Protein AF-A0A1Y1VUR7-F1 (afdb_monomer)

InterPro domains:
  IPR053907 Domain of unknown function DUF6935 [PF22043] (58-231)
  IPR053907 Domain of unknown function DUF6935 [PF22043] (294-474)
  IPR053907 Domain of unknown function DUF6935 [PF22043] (545-736)
  IPR053907 Domain of unknown function DUF6935 [PF22043] (793-980)
  IPR053907 Domain of unknown function DUF6935 [PF22043] (1034-1220)

Foldseek 3Di:
DVVVVVVLLVQQEWDKDKDKDWDWDWDQDPNDTDTDTDIFIKIKTFFDHADPVGHGRHDQFLVSLLSYFLLDPPCSQVVLVLNVLSLLLNDDPVCLVRSLSNQQSFFVDPLCVVQVNGCDPVLSVLLVVLQQDDQLNDRNSNQLSLQQWDPAALAVSSDHDPRTIGMKTFPVDWDWDCPSPRDTWIWTWIWGDGHFAPDTAIWIKTQDPVPSHIHTPHSSVSVSSPGTHHRADDLVLLVVVDDPQDADLQLEWDKDKDWDWDWDPPDPPPPDDGDTDIWIKIKTFQAGPVRHGQQPLFLVSLSNYALFDDAPDPVPRPSQVVLVLLLLSLLLNDDPVCLVRSLSSQCVQADHSLCVSSVNPLCDPVNSVLLVVLQQDDQWVVHGNSNALSLQQFDPQALAVSSDHDDTTMGMKIWDPDDFDQDSSQRWTKTWIWGDTNFDPDIAIWIWTQRPNNRGIHTPHPSSVRSSDHTHHRDDDLVVLQVLVCVVPVDFLLPADADPQLEWDKDKDWDWDWDWDQDPVRDTDIDIDIWIKMKTFCDDPNDRNLQQFPVSLSNYALFFDQVCQLVLNVLPDRPGRCSQVVLVLNLLSLLLNCDLVPNPRSLSSQQVQADDSLCSRRVPSLDDPVNVVLCCVLANVDALFPPHGRSNQLSLQQWDPQALAVVSHHDPRTIGMKIWDNDAFDQDPSQSGTKTWMWGDTNFDPDIQIWIWTQHPNRRGIHTYHNSSVSSSHHGAHHADDQPDAAPPDPDDQDPLQEWDKDWDWDKDWDWDQDPVVRDTDIDIDIWIKIKTFGAPAQDLFLVSLVSYFLFADDDDPDDDDDDPVNVVRNCNQVVLVVNLLSLLLNDDPVCLVRSLSSQCVQADDSLCVSRVNCLCDPVNSVVLVVLCPPPVVSQALSLQQWPPQALAVQSDHDPRGIGMKIWDPDFQDQDSSQRWTWTWIWGDGNFDLGTFTWTWTQRNRHNGIHTDHPSSVRSSPDGHHRDDDDDDDDDDDDDDDADKDKDKDKDKDWDWDQDPVVRDTDIDIDIKIKIKTFGRPAQDQFLVSLVVRLPPQDPDDPDDDDPDDDPPRLPVQQVSLVLNLLSLLQNDDPVCLVRSLSNQCSQADDPLCVVVVNPLCDPVNSVVSVCLCPVVVCNQPLSLQQAPPAALAVQSDDPTSMGMKMFDPDQQDQDPSQNWTKGWIWGDGNQDPDTFTWIWIQHPPSRTIHTDHPSSVRSSPRGHGRSD

pLDDT: mean 80.01, std 14.54, range [23.34, 96.19]

Secondary structure (DSSP, 8-state):
-HHHHHHHHHHHPPEEEEEEEEEEEEEEETTEEEEEEEEEEEEEEE---B-TTS-B----SHHHHHTS----TTTHHHHHHHHHHHHHHT--TT-HHHHHHHHHHHH--HHHHHTT-S--HHHHHHHHHHHH-EETTEEGGGTTTGGGSTT--GGGTTPPPSS-EEEEEEEEEEEEE-TTTT--EEEEEEEE--TT-SS-EEEEEEE-TTT--EEE-TTGGGGGGSSPPPPPPPHHHHGGG-------GGGPPEEEEEEEEEE----TT-TT--PEEEEEEEEEESB-TT--B----SHHHHTTS--B--TT-TTT--HHHHHHHHHHHHHHH--TTTHHHHHHHHHHHH--HHHHHTT--SS-HHHHHHHHHHHHSEEETTEETHHHHTGGGSTT--GGGTT-PPSS-EEEEEE-SSPPEEETTTTEEEEEEEE--TT-SS-EEEEEEE-TTT-BEEE-GGGGGGGGSPPPPP---HHHHHHHHHHHHS--GGG----GGGSPEEEEEEEEEEEEEE-TTS-EEEEEEEEEEEEEESEETTEE----SHHHHTTS--B--HHHHHTTGGGG--SS-THHHHHHHHHHHHHTT--TT--HHHHHHHHHHH--HHHHHHT--SS-HHHHHHHIIIIIS-EEETTEETHHHHHHHTBTT--GGGTT-PPSSPEEEEEE-TT--EEETTTTEEEEEEEE--TT-SS-EEEEEEE-TTT-BEEE-GGGGGGGGS--PPPPPPPSS----------GGGSPEEEEEEEEEEEEEEETTTTEEEEEEEEEEEEEEE-SS----SHHHHTTS--B--------S---GGGTTT-HHHHHHHHHHHHHHHT--TTTHHHHHHHHHHHH--HHHHHTT--TT-HHHHHHHHHHHHGGGGGGTHHHHTBTT--GGGTTPPPSS-EEEEEE-TT--EEETTTTEEEEEEEE--TT-SS-EEEEEEE-TTT-BEEE-GGGGGGGGS--PPPPPP-------------SEEEEEEEEEEEEEEEETTTTEEEEEEEEEEEEEEEESS----SHHHHHHHHT-SPP-------S-S-TTSTTHHHHHHHHHHHHHHHH--TTTHHHHHHHHHHHH--HHHHHTT--TT-HHHHHHHHHHHHGGGGGGTTTGGGSTT--GGGTT--SS-EEEEEEETT--EEETTTTEEEEEEEE--TT-SSPEEEEEEE-TTT--EEE-GGGGGGGGSSPPPP--

Solvent-accessible surface area (backbone atoms only — not comparable to full-atom values): 67832 Å² total; per-residue (Å²): 124,77,71,65,55,57,57,52,46,61,38,44,48,60,48,81,47,77,50,78,44,82,45,77,46,79,42,75,59,94,89,39,85,41,78,45,80,44,82,43,61,36,37,40,43,34,38,82,38,61,50,100,86,70,48,65,39,68,47,77,42,36,69,57,53,67,65,53,84,34,51,51,89,88,50,11,65,58,50,49,57,48,51,50,40,40,44,40,55,52,41,42,97,90,35,49,67,52,32,54,46,31,47,32,74,40,35,46,43,72,64,29,52,77,57,76,61,38,80,41,73,65,58,52,49,55,52,50,51,44,36,63,38,62,55,62,74,42,50,36,40,83,38,56,26,36,24,51,26,42,73,10,25,32,85,60,58,20,47,55,38,86,67,50,28,32,45,33,32,73,58,85,54,72,45,81,42,47,89,58,85,69,49,81,40,63,35,39,38,40,30,53,62,52,65,30,40,100,63,88,47,61,41,36,26,33,68,41,88,87,79,46,36,40,31,46,42,80,74,38,66,60,67,77,66,53,79,64,61,64,54,56,86,48,70,77,67,32,50,87,55,60,76,90,71,79,68,51,85,76,53,35,63,45,72,50,76,43,83,44,77,48,75,76,89,80,59,97,86,57,95,82,71,92,55,69,44,81,34,54,31,38,39,40,30,37,28,19,96,85,69,45,82,52,66,39,73,41,38,73,54,45,65,36,44,76,28,46,44,64,89,90,43,77,91,77,38,57,10,64,58,48,43,53,49,50,51,42,36,34,41,48,48,35,40,90,89,36,41,70,46,34,51,49,34,49,40,67,39,34,56,46,37,63,35,58,54,36,67,50,74,54,70,44,74,65,51,56,48,52,51,51,59,53,36,60,36,65,62,36,56,96,36,43,28,32,80,36,59,20,32,28,62,25,46,71,13,29,34,80,58,57,23,46,49,43,94,69,63,24,33,60,38,32,53,48,101,63,85,57,48,78,35,82,88,63,62,31,50,40,37,46,42,30,40,76,45,77,30,43,98,64,76,45,61,35,33,33,31,48,38,75,83,80,36,34,35,31,44,42,66,71,30,67,56,66,77,66,53,89,60,59,68,57,48,73,56,65,68,62,33,50,55,57,32,29,73,74,69,78,50,53,69,80,77,58,85,68,51,76,81,47,31,57,39,77,48,76,46,78,43,84,41,80,45,78,42,67,48,101,84,66,49,79,44,77,42,83,43,78,32,54,35,34,42,42,24,30,37,32,96,88,42,80,38,65,51,87,43,51,75,49,47,71,44,44,73,24,41,47,55,52,73,50,39,54,68,60,53,55,90,75,58,90,73,78,52,60,10,59,58,44,40,57,48,53,50,44,42,25,44,52,46,41,37,86,90,54,41,61,55,20,49,54,34,46,36,56,44,35,49,44,50,60,35,54,47,53,49,54,68,54,56,43,76,69,49,54,49,49,46,39,64,54,26,53,73,27,63,70,48,94,98,40,48,31,36,78,40,58,27,34,20,55,24,43,72,9,26,35,83,58,59,20,47,49,39,84,70,50,25,31,50,42,28,59,49,95,86,56,58,53,75,32,82,89,53,65,22,29,38,35,41,35,34,37,66,40,66,27,46,97,61,71,37,57,36,35,30,33,51,37,77,84,57,27,33,36,32,45,39,62,72,28,69,55,54,78,52,58,90,60,62,66,61,50,75,80,75,95,66,79,62,87,80,74,87,68,87,70,61,77,79,76,53,66,47,75,46,80,44,81,42,82,47,80,47,76,43,78,36,86,90,75,75,44,76,43,80,42,79,48,77,33,59,32,37,42,39,30,31,86,84,58,69,46,70,40,41,73,52,48,73,70,52,86,30,57,37,71,82,88,71,94,68,94,65,85,78,55,75,80,63,58,73,67,43,53,9,64,52,47,41,54,45,50,52,46,33,39,43,50,41,34,44,94,91,32,46,72,38,35,48,50,38,48,39,68,39,28,54,44,73,66,34,59,69,68,71,46,70,51,60,37,75,68,49,51,50,50,49,55,53,55,38,58,46,90,56,34,39,82,41,56,23,38,12,37,26,45,77,5,26,29,83,63,64,26,48,64,42,87,66,52,26,32,52,35,29,60,44,95,86,46,60,56,70,34,85,89,61,70,22,50,36,32,39,35,35,37,52,32,55,27,37,83,58,71,28,57,36,31,30,27,43,38,81,76,70,37,33,35,30,43,37,58,74,26,68,55,45,75,67,52,86,56,58,70,60,69,78,92,81,90,87,87,90,84,90,85,91,91,83,55,98,58,64,49,76,48,79,47,81,44,83,48,77,46,76,43,76,38,86,90,74,78,43,77,43,82,43,80,47,63,27,48,35,37,39,38,28,33,57,78,61,67,51,68,45,36,72,47,45,57,52,60,70,69,64,62,81,77,84,77,88,72,91,81,72,99,85,73,81,81,73,72,84,54,51,51,65,55,47,47,53,50,51,48,39,25,40,42,43,39,28,42,92,91,31,43,74,46,34,53,48,34,48,44,66,41,36,57,47,73,65,36,59,74,69,71,49,70,53,74,36,74,67,49,53,50,52,49,52,51,53,34,58,49,90,51,31,29,81,35,57,23,32,17,39,27,51,84,18,27,30,78,55,48,25,50,52,99,65,47,29,31,53,39,34,37,60,81,79,58,66,49,77,35,86,90,61,75,25,51,35,36,54,36,34,39,52,33,56,27,33,96,59,73,28,61,36,35,31,29,46,40,78,86,79,68,44,51,32,46,39,61,75,32,72,62,46,79,76,56,74,61,56,67,58,41,115

Mean predicted aligned error: 20.84 Å

Structure (mmCIF, N/CA/C/O backbone):
data_AF-A0A1Y1VUR7-F1
#
_entry.id   AF-A0A1Y1VUR7-F1
#
loop_
_atom_site.group_PDB
_atom_site.id
_atom_site.type_symbol
_atom_site.label_atom_id
_atom_site.label_alt_id
_atom_site.label_comp_id
_atom_site.label_asym_id
_atom_site.label_entity_id
_atom_site.label_seq_id
_atom_site.pdbx_PDB_ins_code
_atom_site.Cartn_x
_atom_site.Cartn_y
_atom_site.Cartn_z
_atom_site.occupancy
_atom_site.B_iso_or_equiv
_atom_site.auth_seq_id
_atom_site.auth_comp_id
_atom_site.auth_asym_id
_atom_site.auth_atom_id
_atom_site.pdbx_PDB_model_num
ATOM 1 N N . MET A 1 1 ? -20.418 -4.938 76.640 1.00 44.56 1 MET A N 1
ATOM 2 C CA . MET A 1 1 ? -20.285 -4.881 75.165 1.00 44.56 1 MET A CA 1
ATOM 3 C C . MET A 1 1 ? -20.453 -6.236 74.462 1.00 44.56 1 MET A C 1
ATOM 5 O O . MET A 1 1 ? -20.565 -6.219 73.249 1.00 44.56 1 MET A O 1
ATOM 9 N N . SER A 1 2 ? -20.541 -7.387 75.151 1.00 43.62 2 SER A N 1
ATOM 10 C CA . SER A 1 2 ? -20.694 -8.711 74.503 1.00 43.62 2 SER A CA 1
ATOM 11 C C . SER A 1 2 ? -22.129 -9.107 74.106 1.00 43.62 2 SER A C 1
ATOM 13 O O . SER A 1 2 ? -22.298 -10.089 73.396 1.00 43.62 2 SER A O 1
ATOM 15 N N . MET A 1 3 ? -23.166 -8.375 74.544 1.00 42.91 3 MET A N 1
ATOM 16 C CA . MET A 1 3 ? -24.562 -8.666 74.159 1.00 42.91 3 MET A CA 1
ATOM 17 C C . MET A 1 3 ? -24.952 -8.083 72.789 1.00 42.91 3 MET A C 1
ATOM 19 O O . MET A 1 3 ? -25.684 -8.732 72.058 1.00 42.91 3 MET A O 1
ATOM 23 N N . ILE A 1 4 ? -24.400 -6.928 72.387 1.00 55.72 4 ILE A N 1
ATOM 24 C CA . ILE A 1 4 ? -24.709 -6.280 71.092 1.00 55.72 4 ILE A CA 1
ATOM 25 C C . ILE A 1 4 ? -24.144 -7.088 69.904 1.00 55.72 4 ILE A C 1
ATOM 27 O O . ILE A 1 4 ? -24.697 -7.078 68.809 1.00 55.72 4 ILE A O 1
ATOM 31 N N . THR A 1 5 ? -23.056 -7.832 70.112 1.00 59.22 5 THR A N 1
ATOM 32 C CA . THR A 1 5 ? -22.350 -8.583 69.062 1.00 59.22 5 THR A CA 1
ATOM 33 C C . THR A 1 5 ? -23.109 -9.820 68.575 1.00 59.22 5 THR A C 1
ATOM 35 O O . THR A 1 5 ? -23.040 -10.141 67.390 1.00 59.22 5 THR A O 1
ATOM 38 N N . ASN A 1 6 ? -23.870 -10.497 69.443 1.00 65.88 6 ASN A N 1
ATOM 39 C CA . ASN A 1 6 ? -24.646 -11.681 69.047 1.00 65.88 6 ASN A CA 1
ATOM 40 C C . ASN A 1 6 ? -25.900 -11.317 68.237 1.00 65.88 6 ASN A C 1
ATOM 42 O O . ASN A 1 6 ? -26.227 -12.024 67.282 1.00 65.88 6 ASN A O 1
ATOM 46 N N . ASP A 1 7 ? -26.543 -10.190 68.556 1.00 70.62 7 ASP A N 1
ATOM 47 C CA . ASP A 1 7 ? -27.722 -9.711 67.828 1.00 70.62 7 ASP A CA 1
ATOM 48 C C . ASP A 1 7 ? -27.352 -9.272 66.403 1.00 70.62 7 ASP A C 1
ATOM 50 O O . ASP A 1 7 ? -27.998 -9.679 65.439 1.00 70.62 7 ASP A O 1
ATOM 54 N N . ILE A 1 8 ? -26.254 -8.523 66.228 1.00 72.94 8 ILE A N 1
ATOM 55 C CA . ILE A 1 8 ? -25.806 -8.096 64.889 1.00 72.94 8 ILE A CA 1
ATOM 56 C C . ILE A 1 8 ? -25.284 -9.286 64.070 1.00 72.94 8 ILE A C 1
ATOM 58 O O . ILE A 1 8 ? -25.546 -9.358 62.869 1.00 72.94 8 ILE A O 1
ATOM 62 N N . LYS A 1 9 ? -24.622 -10.267 64.701 1.00 80.88 9 LYS A N 1
ATOM 63 C CA . LYS A 1 9 ? -24.211 -11.514 64.036 1.00 80.88 9 LYS A CA 1
ATOM 64 C C . LYS A 1 9 ? -25.402 -12.252 63.418 1.00 80.88 9 LYS A C 1
ATOM 66 O O . LYS A 1 9 ? -25.309 -12.688 62.271 1.00 80.88 9 LYS A O 1
ATOM 71 N N . TYR A 1 10 ? -26.521 -12.363 64.135 1.00 81.62 10 TYR A N 1
ATOM 72 C CA . TYR A 1 10 ? -27.739 -12.969 63.592 1.00 81.62 10 TYR A CA 1
ATOM 73 C C . TYR A 1 10 ? -28.303 -12.169 62.406 1.00 81.62 10 TYR A C 1
ATOM 75 O O . TYR A 1 10 ? -28.725 -12.754 61.412 1.00 81.62 10 TYR A O 1
ATOM 83 N N . LEU A 1 11 ? -28.248 -10.835 62.470 1.00 81.94 11 LEU A N 1
ATOM 84 C CA . LEU A 1 11 ? -28.789 -9.948 61.435 1.00 81.94 11 LEU A CA 1
ATOM 85 C C . LEU A 1 11 ? -28.031 -10.017 60.098 1.00 81.94 11 LEU A C 1
ATOM 87 O O . LEU A 1 11 ? -28.666 -9.960 59.049 1.00 81.94 11 LEU A O 1
ATOM 91 N N . VAL A 1 12 ? -26.702 -10.159 60.108 1.00 84.62 12 VAL A N 1
ATOM 92 C CA . VAL A 1 12 ? -25.885 -10.186 58.872 1.00 84.62 12 VAL A CA 1
ATOM 93 C C . VAL A 1 12 ? -25.740 -11.579 58.246 1.00 84.62 12 VAL A C 1
ATOM 95 O O . VAL A 1 12 ? -25.181 -11.706 57.154 1.00 84.62 12 VAL A O 1
ATOM 98 N N . THR A 1 13 ? -26.216 -12.629 58.924 1.00 86.94 13 THR A N 1
ATOM 99 C CA . THR A 1 13 ? -26.069 -14.019 58.471 1.00 86.94 13 THR A CA 1
ATOM 100 C C . THR A 1 13 ? -27.105 -14.343 57.383 1.00 86.94 13 THR A C 1
ATOM 102 O O . THR A 1 13 ? -28.307 -14.283 57.650 1.00 86.94 13 THR A O 1
ATOM 105 N N . PRO A 1 14 ? -26.688 -14.691 56.150 1.00 91.19 14 PRO A N 1
ATOM 106 C CA . PRO A 1 14 ? -27.618 -15.050 55.085 1.00 91.19 14 PRO A CA 1
ATOM 107 C C . PRO A 1 14 ? -28.121 -16.492 55.214 1.00 91.19 14 PRO A C 1
ATOM 109 O O . PRO A 1 14 ? -27.534 -17.333 55.890 1.00 91.19 14 PRO A O 1
ATOM 112 N N . THR A 1 15 ? -29.185 -16.792 54.476 1.00 90.88 15 THR A N 1
ATOM 113 C CA . THR A 1 15 ? -29.696 -18.155 54.280 1.00 90.88 15 THR A CA 1
ATOM 114 C C . THR A 1 15 ? -29.268 -18.687 52.916 1.00 90.88 15 THR A C 1
ATOM 116 O O . THR A 1 15 ? -29.218 -17.931 51.944 1.00 90.88 15 THR A O 1
ATOM 119 N N . VAL A 1 16 ? -28.959 -19.983 52.833 1.00 92.25 16 VAL A N 1
ATOM 120 C CA . VAL A 1 16 ? -28.640 -20.666 51.571 1.00 92.25 16 VAL A CA 1
ATOM 121 C C . VAL A 1 16 ? -29.736 -21.683 51.275 1.00 92.25 16 VAL A C 1
ATOM 123 O O . VAL A 1 16 ? -30.057 -22.521 52.113 1.00 92.25 16 VAL A O 1
ATOM 126 N N . SER A 1 17 ? -30.312 -21.603 50.080 1.00 91.62 17 SER A N 1
ATOM 127 C CA . SER A 1 17 ? -31.317 -22.544 49.571 1.00 91.62 17 SER A CA 1
ATOM 128 C C . SER A 1 17 ? -30.891 -23.072 48.204 1.00 91.62 17 SER A C 1
ATOM 130 O O . SER A 1 17 ? -30.047 -22.459 47.546 1.00 91.62 17 SER A O 1
ATOM 132 N N . ASN A 1 18 ? -31.437 -24.214 47.784 1.00 87.00 18 ASN A N 1
ATOM 133 C CA . ASN A 1 18 ? -31.207 -24.753 46.449 1.00 87.00 18 ASN A CA 1
ATOM 134 C C . ASN A 1 18 ? -32.524 -24.937 45.690 1.00 87.00 18 ASN A C 1
ATOM 136 O O . ASN A 1 18 ? -33.564 -25.232 46.272 1.00 87.00 18 ASN A O 1
ATOM 140 N N . GLU A 1 19 ? -32.458 -24.735 44.381 1.00 88.06 19 GLU A N 1
ATOM 141 C CA . GLU A 1 19 ? -33.567 -24.889 43.446 1.00 88.06 19 GLU A CA 1
ATOM 142 C C . GLU A 1 19 ? -33.057 -25.636 42.204 1.00 88.06 19 GLU A C 1
ATOM 144 O O . GLU A 1 19 ? -31.877 -25.549 41.854 1.00 88.06 19 GLU A O 1
ATOM 149 N N . TRP A 1 20 ? -33.929 -26.393 41.541 1.00 83.25 20 TRP A N 1
ATOM 150 C CA . TRP A 1 20 ? -33.603 -27.100 40.300 1.00 83.25 20 TRP A CA 1
ATOM 151 C C . TRP A 1 20 ? -34.289 -26.417 39.122 1.00 83.25 20 TRP A C 1
ATOM 153 O O . TRP A 1 20 ? -35.499 -26.204 39.157 1.00 83.25 20 TRP A O 1
ATOM 163 N N . GLU A 1 21 ? -33.536 -26.121 38.066 1.00 79.62 21 GLU A N 1
ATOM 164 C CA . GLU A 1 21 ? -34.050 -25.490 36.848 1.00 79.62 21 GLU A CA 1
ATOM 165 C C . GLU A 1 21 ? -33.686 -26.329 35.617 1.00 79.62 21 GLU A C 1
ATOM 167 O O . GLU A 1 21 ? -32.559 -26.820 35.511 1.00 79.62 21 GLU A O 1
ATOM 172 N N . SER A 1 22 ? -34.624 -26.507 34.682 1.00 77.81 22 SER A N 1
ATOM 173 C CA . SER A 1 22 ? -34.335 -27.159 33.401 1.00 77.81 22 SER A CA 1
ATOM 174 C C . SER A 1 22 ? -33.753 -26.146 32.417 1.00 77.81 22 SER A C 1
ATOM 176 O O . SER A 1 22 ? -34.417 -25.171 32.064 1.00 77.81 22 SER A O 1
ATOM 178 N N . ARG A 1 23 ? -32.524 -26.381 31.949 1.00 75.94 23 ARG A N 1
ATOM 179 C CA . ARG A 1 23 ? -31.905 -25.645 30.838 1.00 75.94 23 ARG A CA 1
ATOM 180 C C . ARG A 1 23 ? -32.056 -26.457 29.555 1.00 75.94 23 ARG A C 1
ATOM 182 O O . ARG A 1 23 ? -31.712 -27.633 29.526 1.00 75.94 23 ARG A O 1
ATOM 189 N N . TYR A 1 24 ? -32.547 -25.822 28.497 1.00 75.12 24 TYR A N 1
ATOM 190 C CA . TYR A 1 24 ? -32.679 -26.434 27.175 1.00 75.12 24 TYR A CA 1
ATOM 191 C C . TYR A 1 24 ? -31.589 -25.887 26.256 1.00 75.12 24 TYR A C 1
ATOM 193 O O . TYR A 1 24 ? -31.579 -24.693 25.967 1.00 75.12 24 TYR A O 1
ATOM 201 N N . ASP A 1 25 ? -30.684 -26.751 25.804 1.00 66.75 25 ASP A N 1
ATOM 202 C CA . ASP A 1 25 ? -29.664 -26.407 24.810 1.00 66.75 25 ASP A CA 1
ATOM 203 C C . ASP A 1 25 ? -30.034 -26.993 23.450 1.00 66.75 25 ASP A C 1
ATOM 205 O O . ASP A 1 25 ? -30.415 -28.160 23.346 1.00 66.75 25 ASP A O 1
ATOM 209 N N . THR A 1 26 ? -29.885 -26.189 22.398 1.00 62.25 26 THR A N 1
ATOM 210 C CA . THR A 1 26 ? -30.132 -26.621 21.019 1.00 62.25 26 THR A CA 1
ATOM 211 C C . THR A 1 26 ? -28.790 -26.903 20.358 1.00 62.25 26 THR A C 1
ATOM 213 O O . THR A 1 26 ? -27.994 -25.990 20.145 1.00 62.25 26 THR A O 1
ATOM 216 N N . LYS A 1 27 ? -28.511 -28.171 20.048 1.00 65.00 27 LYS A N 1
ATOM 217 C CA . LYS A 1 27 ? -27.307 -28.575 19.309 1.00 65.00 27 LYS A CA 1
ATOM 218 C C . LYS A 1 27 ? -27.683 -29.029 17.907 1.00 65.00 27 LYS A C 1
ATOM 220 O O . LYS A 1 27 ? -28.655 -29.755 17.716 1.00 65.00 27 LYS A O 1
ATOM 225 N N . LEU A 1 28 ? -26.880 -28.620 16.929 1.00 50.97 28 LEU A N 1
ATOM 226 C CA . LEU A 1 28 ? -26.945 -29.141 15.567 1.00 50.97 28 LEU A CA 1
ATOM 227 C C . LEU A 1 28 ? -26.182 -30.469 15.515 1.00 50.97 28 LEU A C 1
ATOM 229 O O . LEU A 1 28 ? -24.959 -30.489 15.402 1.00 50.97 28 LEU A O 1
ATOM 233 N N . GLU A 1 29 ? -26.909 -31.581 15.599 1.00 48.19 29 GLU A N 1
ATOM 234 C CA . GLU A 1 29 ? -26.385 -32.918 15.298 1.00 48.19 29 GLU A CA 1
ATOM 235 C C . GLU A 1 29 ? -26.870 -33.311 13.897 1.00 48.19 29 GLU A C 1
ATOM 237 O O . GLU A 1 29 ? -28.071 -33.376 13.637 1.00 48.19 29 GLU A O 1
ATOM 242 N N . ASN A 1 30 ? -25.940 -33.561 12.970 1.00 47.94 30 ASN A N 1
ATOM 243 C CA . ASN A 1 30 ? -26.240 -33.968 11.588 1.00 47.94 30 ASN A CA 1
ATOM 244 C C . ASN A 1 30 ? -27.181 -33.008 10.826 1.00 47.94 30 ASN A C 1
ATOM 246 O O . ASN A 1 30 ? -28.044 -33.447 10.066 1.00 47.94 30 ASN A O 1
ATOM 250 N N . GLY A 1 31 ? -27.044 -31.695 11.043 1.00 52.09 31 GLY A N 1
ATOM 251 C CA . GLY A 1 31 ? -27.855 -30.681 10.357 1.00 52.09 31 GLY A CA 1
ATOM 252 C C . GLY A 1 31 ? -29.317 -30.604 10.817 1.00 52.09 31 GLY A C 1
ATOM 253 O O . GLY A 1 31 ? -30.109 -29.919 10.175 1.00 52.09 31 GLY A O 1
ATOM 254 N N . LYS A 1 32 ? -29.686 -31.283 11.914 1.00 41.94 32 LYS A N 1
ATOM 255 C CA . LYS A 1 32 ? -30.992 -31.150 12.572 1.00 41.94 32 LYS A CA 1
ATOM 256 C C . LYS A 1 32 ? -30.817 -30.601 13.983 1.00 41.94 32 LYS A C 1
ATOM 258 O O . LYS A 1 32 ? -29.934 -31.034 14.723 1.00 41.94 32 LYS A O 1
ATOM 263 N N . GLU A 1 33 ? -31.664 -29.645 14.345 1.00 56.84 33 GLU A N 1
ATOM 264 C CA . GLU A 1 33 ? -31.726 -29.111 15.703 1.00 56.84 33 GLU A CA 1
ATOM 265 C C . GLU A 1 33 ? -32.248 -30.186 16.656 1.00 56.84 33 GLU A C 1
ATOM 267 O O . GLU A 1 33 ? -33.346 -30.720 16.490 1.00 56.84 33 GLU A O 1
ATOM 272 N N . LYS A 1 34 ? -31.440 -30.518 17.660 1.00 65.88 34 LYS A N 1
ATOM 273 C CA . LYS A 1 34 ? -31.805 -31.411 18.751 1.00 65.88 34 LYS A CA 1
ATOM 274 C C . LYS A 1 34 ? -31.756 -30.621 20.048 1.00 65.88 34 LYS A C 1
ATOM 276 O O . LYS A 1 34 ? -30.720 -30.057 20.397 1.00 65.88 34 LYS A O 1
ATOM 281 N N . ILE A 1 35 ? -32.886 -30.591 20.745 1.00 72.81 35 ILE A N 1
ATOM 282 C CA . ILE A 1 35 ? -33.024 -29.941 22.047 1.00 72.81 35 ILE A CA 1
ATOM 283 C C . ILE A 1 35 ? -32.644 -30.962 23.123 1.00 72.81 35 ILE A C 1
ATOM 285 O O . ILE A 1 35 ? -33.246 -32.033 23.208 1.00 72.81 35 ILE A O 1
ATOM 289 N N . THR A 1 36 ? -31.636 -30.650 23.931 1.00 71.12 36 THR A N 1
ATOM 290 C CA . THR A 1 36 ? -31.242 -31.430 25.111 1.00 71.12 36 THR A CA 1
ATOM 291 C C . THR A 1 36 ? -31.630 -30.679 26.379 1.00 71.12 36 THR A C 1
ATOM 293 O O . THR A 1 36 ? -31.265 -29.515 26.526 1.00 71.12 36 THR A O 1
ATOM 296 N N . GLU A 1 37 ? -32.359 -31.335 27.284 1.00 78.94 37 GLU A N 1
ATOM 297 C CA . GLU A 1 37 ? -32.707 -30.800 28.606 1.00 78.94 37 GLU A CA 1
ATOM 298 C C . GLU A 1 37 ? -31.644 -31.215 29.637 1.00 78.94 37 GLU A C 1
ATOM 300 O O . GLU A 1 37 ? -31.399 -32.405 29.845 1.00 78.94 37 GLU A O 1
ATOM 305 N N . GLU A 1 38 ? -31.026 -30.243 30.305 1.00 77.94 38 GLU A N 1
ATOM 306 C CA . GLU A 1 38 ? -30.132 -30.446 31.443 1.00 77.94 38 GLU A CA 1
ATOM 307 C C . GLU A 1 38 ? -30.766 -29.853 32.709 1.00 77.94 38 GLU A C 1
ATOM 309 O O . GLU A 1 38 ? -31.103 -28.670 32.753 1.00 77.94 38 GLU A O 1
ATOM 314 N N . LYS A 1 39 ? -30.913 -30.657 33.770 1.00 78.25 39 LYS A N 1
ATOM 315 C CA . LYS A 1 39 ? -31.327 -30.152 35.087 1.00 78.25 39 LYS A CA 1
ATOM 316 C C . LYS A 1 39 ? -30.128 -29.579 35.830 1.00 78.25 39 LYS A C 1
ATOM 318 O O . LYS A 1 39 ? -29.194 -30.308 36.171 1.00 78.25 39 LYS A O 1
ATOM 323 N N . ILE A 1 40 ? -30.183 -28.284 36.118 1.00 81.00 40 ILE A N 1
ATOM 324 C CA . ILE A 1 40 ? -29.117 -27.538 36.783 1.00 81.00 40 ILE A CA 1
ATOM 325 C C . ILE A 1 40 ? -29.576 -27.168 38.186 1.00 81.00 40 ILE A C 1
ATOM 327 O O . ILE A 1 40 ? -30.681 -26.663 38.382 1.00 81.00 40 ILE A O 1
ATOM 331 N N . GLN A 1 41 ? -28.714 -27.423 39.167 1.00 86.69 41 GLN A N 1
ATOM 332 C CA . GLN A 1 41 ? -28.943 -27.025 40.548 1.00 86.69 41 GLN A CA 1
ATOM 333 C C . GLN A 1 41 ? -28.412 -25.604 40.760 1.00 86.69 41 GLN A C 1
ATOM 335 O O . GLN A 1 41 ? -27.215 -25.352 40.598 1.00 86.69 41 GLN A O 1
ATOM 340 N N . LYS A 1 42 ? -29.302 -24.682 41.127 1.00 89.25 42 LYS A N 1
ATOM 341 C CA . LYS A 1 42 ? -28.974 -23.304 41.497 1.00 89.25 42 LYS A CA 1
ATOM 342 C C . LYS A 1 42 ? -28.977 -23.164 43.013 1.00 89.25 42 LYS A C 1
ATOM 344 O O . LYS A 1 42 ? -29.861 -23.679 43.692 1.00 89.25 42 LYS A O 1
ATOM 349 N N . PHE A 1 43 ? -27.999 -22.439 43.535 1.00 92.19 43 PHE A N 1
ATOM 350 C CA . PHE A 1 43 ? -27.870 -22.082 44.940 1.00 92.19 43 PHE A CA 1
ATOM 351 C C . PHE A 1 43 ? -28.171 -20.595 45.095 1.00 92.19 43 PHE A C 1
ATOM 353 O O . PHE A 1 43 ? -27.564 -19.754 44.430 1.00 92.19 43 PHE A O 1
ATOM 360 N N . ILE A 1 44 ? -29.122 -20.273 45.966 1.00 92.38 44 ILE A N 1
ATOM 361 C CA . ILE A 1 44 ? -29.563 -18.904 46.224 1.00 92.38 44 ILE A CA 1
ATOM 362 C C . ILE A 1 44 ? -29.136 -18.531 47.637 1.00 92.38 44 ILE A C 1
ATOM 364 O O . ILE A 1 44 ? -29.647 -19.087 48.613 1.00 92.38 44 ILE A O 1
ATOM 368 N N . VAL A 1 45 ? -28.214 -17.573 47.734 1.00 94.25 45 VAL A N 1
ATOM 369 C CA . VAL A 1 45 ? -27.795 -16.965 49.005 1.00 94.25 45 VAL A CA 1
ATOM 370 C C . VAL A 1 45 ? -28.600 -15.686 49.205 1.00 94.25 45 VAL A C 1
ATOM 372 O O . VAL A 1 45 ? -28.548 -14.801 48.350 1.00 94.25 45 VAL A O 1
ATOM 375 N N . ARG A 1 46 ? -29.378 -15.596 50.289 1.00 93.81 46 ARG A N 1
ATOM 376 C CA . ARG A 1 46 ? -30.373 -14.534 50.514 1.00 93.81 46 ARG A CA 1
ATOM 377 C C . ARG A 1 46 ? -30.240 -13.908 51.902 1.00 93.81 46 ARG A C 1
ATOM 379 O O . ARG A 1 46 ? -30.233 -14.623 52.905 1.00 93.81 46 ARG A O 1
ATOM 386 N N . TRP A 1 47 ? -30.229 -12.575 51.959 1.00 93.12 47 TRP A N 1
ATOM 387 C CA . TRP A 1 47 ? -30.271 -11.804 53.208 1.00 93.12 47 TRP A CA 1
ATOM 388 C C . TRP A 1 47 ? -31.704 -11.369 53.502 1.00 93.12 47 TRP A C 1
ATOM 390 O O . TRP A 1 47 ? -32.324 -10.667 52.707 1.00 93.12 47 TRP A O 1
ATOM 400 N N . THR A 1 48 ? -32.254 -11.810 54.632 1.00 87.12 48 THR A N 1
ATOM 401 C CA . THR A 1 48 ? -33.688 -11.669 54.942 1.00 87.12 48 THR A CA 1
ATOM 402 C C . THR A 1 48 ? -33.987 -10.685 56.067 1.00 87.12 48 THR A C 1
ATOM 404 O O . THR A 1 48 ? -35.124 -10.232 56.182 1.00 87.12 48 THR A O 1
ATOM 407 N N . MET A 1 49 ? -32.989 -10.337 56.879 1.00 86.00 49 MET A N 1
ATOM 408 C CA . MET A 1 49 ? -33.155 -9.480 58.052 1.00 86.00 49 MET A CA 1
ATOM 409 C C . MET A 1 49 ? -33.043 -8.000 57.678 1.00 86.00 49 MET A C 1
ATOM 411 O O . MET A 1 49 ? -32.185 -7.628 56.875 1.00 86.00 49 MET A O 1
ATOM 415 N N . ARG A 1 50 ? -33.899 -7.158 58.271 1.00 81.88 50 ARG A N 1
ATOM 416 C CA . ARG A 1 50 ? -33.945 -5.706 58.039 1.00 81.88 50 ARG A CA 1
ATOM 417 C C . ARG A 1 50 ? -33.546 -4.913 59.283 1.00 81.88 50 ARG A C 1
ATOM 419 O O . ARG A 1 50 ? -33.776 -5.376 60.399 1.00 81.88 50 ARG A O 1
ATOM 426 N N . ASN A 1 51 ? -32.984 -3.724 59.084 1.00 72.00 51 ASN A N 1
ATOM 427 C CA . ASN A 1 51 ? -32.748 -2.731 60.128 1.00 72.00 51 ASN A CA 1
ATOM 428 C C . ASN A 1 51 ? -34.042 -1.979 60.488 1.00 72.00 51 ASN A C 1
ATOM 430 O O . ASN A 1 51 ? -35.096 -2.175 59.879 1.00 72.00 51 ASN A O 1
ATOM 434 N N . THR A 1 52 ? -33.956 -1.100 61.487 1.00 71.81 52 THR A N 1
ATOM 435 C CA . THR A 1 52 ? -35.068 -0.246 61.941 1.00 71.81 52 THR A CA 1
ATOM 436 C C . THR A 1 52 ? -35.568 0.736 60.875 1.00 71.81 52 THR A C 1
ATOM 438 O O . THR A 1 52 ? -36.671 1.254 61.003 1.00 71.81 52 THR A O 1
ATOM 441 N N . GLU A 1 53 ? -34.784 0.969 59.822 1.00 71.56 53 GLU A N 1
ATOM 442 C CA . GLU A 1 53 ? -35.095 1.836 58.677 1.00 71.56 53 GLU A CA 1
ATOM 443 C C . GLU A 1 53 ? -35.657 1.039 57.478 1.00 71.56 53 GLU A C 1
ATOM 445 O O . GLU A 1 53 ? -36.008 1.608 56.448 1.00 71.56 53 GLU A O 1
ATOM 450 N N . GLY A 1 54 ? -35.798 -0.287 57.613 1.00 71.75 54 GLY A N 1
ATOM 451 C CA . GLY A 1 54 ? -36.350 -1.174 56.591 1.00 71.75 54 GLY A CA 1
ATOM 452 C C . GLY A 1 54 ? -35.348 -1.688 55.548 1.00 71.75 54 GLY A C 1
ATOM 453 O O . GLY A 1 54 ? -35.773 -2.423 54.649 1.00 71.75 54 GLY A O 1
ATOM 454 N N . GLU A 1 55 ? -34.057 -1.364 55.669 1.00 77.88 55 GLU A N 1
ATOM 455 C CA . GLU A 1 55 ? -32.972 -1.828 54.793 1.00 77.88 55 GLU A CA 1
ATOM 456 C C . GLU A 1 55 ? -32.439 -3.204 55.209 1.00 77.88 55 GLU A C 1
ATOM 458 O O . GLU A 1 55 ? -32.386 -3.528 56.391 1.00 77.88 55 GLU A O 1
ATOM 463 N N . TYR A 1 56 ? -32.010 -4.026 54.250 1.00 84.94 56 TYR A N 1
ATOM 464 C CA . TYR A 1 56 ? -31.475 -5.362 54.532 1.00 84.94 56 TYR A CA 1
ATOM 465 C C . TYR A 1 56 ? -30.034 -5.318 55.069 1.00 84.94 56 TYR A C 1
ATOM 467 O O . TYR A 1 56 ? -29.188 -4.614 54.519 1.00 84.94 56 TYR A O 1
ATOM 475 N N . TYR A 1 57 ? -29.730 -6.119 56.096 1.00 84.31 57 TYR A N 1
ATOM 476 C CA . TYR A 1 57 ? -28.389 -6.210 56.688 1.00 84.31 57 TYR A CA 1
ATOM 477 C C . TYR A 1 57 ? -27.421 -7.014 55.804 1.00 84.31 57 TYR A C 1
ATOM 479 O O . TYR A 1 57 ? -27.311 -8.235 55.913 1.00 84.31 57 TYR A O 1
ATOM 487 N N . LEU A 1 58 ? -26.687 -6.312 54.940 1.00 90.12 58 LEU A N 1
ATOM 488 C CA . LEU A 1 58 ? -25.521 -6.843 54.229 1.00 90.12 58 LEU A CA 1
ATOM 489 C C . LEU A 1 58 ? -24.253 -6.598 55.068 1.00 90.12 58 LEU A C 1
ATOM 491 O O . LEU A 1 58 ? -24.107 -5.504 55.619 1.00 90.12 58 LEU A O 1
ATOM 495 N N . PRO A 1 59 ? -23.315 -7.559 55.155 1.00 90.94 59 PRO A N 1
ATOM 496 C CA . PRO A 1 59 ? -22.058 -7.338 55.861 1.00 90.94 59 PRO A CA 1
ATOM 497 C C . PRO A 1 59 ? -21.245 -6.246 55.155 1.00 90.94 59 PRO A C 1
ATOM 499 O O . PRO A 1 59 ? -20.945 -6.361 53.965 1.00 90.94 59 PRO A O 1
ATOM 502 N N . ASN A 1 60 ? -20.890 -5.191 55.890 1.00 90.38 60 ASN A N 1
ATOM 503 C CA . ASN A 1 60 ? -20.213 -4.007 55.362 1.00 90.38 60 ASN A CA 1
ATOM 504 C C . ASN A 1 60 ? -18.847 -3.711 56.003 1.00 90.38 60 ASN A C 1
ATOM 506 O O . ASN A 1 60 ? -18.163 -2.790 55.555 1.00 90.38 60 ASN A O 1
ATOM 510 N N . THR A 1 61 ? -18.419 -4.503 56.991 1.00 92.88 61 THR A N 1
ATOM 511 C CA . THR A 1 61 ? -17.071 -4.450 57.579 1.00 92.88 61 THR A CA 1
ATOM 512 C C . THR A 1 61 ? -16.403 -5.821 57.616 1.00 92.88 61 THR A C 1
ATOM 514 O O . THR A 1 61 ? -17.061 -6.865 57.566 1.00 92.88 61 THR A O 1
ATOM 517 N N . ALA A 1 62 ? -15.072 -5.830 57.736 1.00 93.12 62 ALA A N 1
ATOM 518 C CA . ALA A 1 62 ? -14.296 -7.061 57.896 1.00 93.12 62 ALA A CA 1
ATOM 519 C C . ALA A 1 62 ? -14.684 -7.831 59.169 1.00 93.12 62 ALA A C 1
ATOM 521 O O . ALA A 1 62 ? -14.736 -9.060 59.161 1.00 93.12 62 ALA A O 1
ATOM 522 N N . GLU A 1 63 ? -15.013 -7.111 60.243 1.00 90.94 63 GLU A N 1
ATOM 523 C CA . GLU A 1 63 ? -15.475 -7.710 61.494 1.00 90.94 63 GLU A CA 1
ATOM 524 C C . GLU A 1 63 ? -16.796 -8.470 61.287 1.00 90.94 63 GLU A C 1
ATOM 526 O O . GLU A 1 63 ? -16.883 -9.648 61.631 1.00 90.94 63 GLU A O 1
ATOM 531 N N . GLN A 1 64 ? -17.782 -7.851 60.627 1.00 91.38 64 GLN A N 1
ATOM 532 C CA . GLN A 1 64 ? -19.076 -8.483 60.340 1.00 91.38 64 GLN A CA 1
ATOM 533 C C . GLN A 1 64 ? -18.943 -9.709 59.432 1.00 91.38 64 GLN A C 1
ATOM 535 O O . GLN A 1 64 ? -19.601 -10.721 59.669 1.00 91.38 64 GLN A O 1
ATOM 540 N N . LEU A 1 65 ? -18.071 -9.642 58.418 1.00 92.06 65 LEU A N 1
ATOM 541 C CA . LEU A 1 65 ? -17.740 -10.799 57.581 1.00 92.06 65 LEU A CA 1
ATOM 542 C C . LEU A 1 65 ? -17.153 -11.951 58.401 1.00 92.06 65 LEU A C 1
ATOM 544 O O . LEU A 1 65 ? -17.471 -13.106 58.127 1.00 92.06 65 LEU A O 1
ATOM 548 N N . SER A 1 66 ? -16.318 -11.655 59.403 1.00 89.75 66 SER A N 1
ATOM 549 C CA . SER A 1 66 ? -15.665 -12.684 60.223 1.00 89.75 66 SER A CA 1
ATOM 550 C C . SER A 1 66 ? -16.625 -13.426 61.165 1.00 89.75 66 SER A C 1
ATOM 552 O O . SER A 1 66 ? -16.315 -14.527 61.613 1.00 89.75 66 SER A O 1
ATOM 554 N N . TRP A 1 67 ? -17.804 -12.862 61.454 1.00 90.12 67 TRP A N 1
ATOM 555 C CA . TRP A 1 67 ? -18.815 -13.505 62.300 1.00 90.12 67 TRP A CA 1
ATOM 556 C C . TRP A 1 67 ? -19.570 -14.642 61.612 1.00 90.12 67 TRP A C 1
ATOM 558 O O . TRP A 1 67 ? -20.148 -15.486 62.305 1.00 90.12 67 TRP A O 1
ATOM 568 N N . ILE A 1 68 ? -19.593 -14.644 60.279 1.00 90.56 68 ILE A N 1
ATOM 569 C CA . ILE A 1 68 ? -20.346 -15.595 59.465 1.00 90.56 68 ILE A CA 1
ATOM 570 C C . ILE A 1 68 ? -19.552 -16.899 59.382 1.00 90.56 68 ILE A C 1
ATOM 572 O O . ILE A 1 68 ? -18.427 -16.920 58.884 1.00 90.56 68 ILE A O 1
ATOM 576 N N . ASP A 1 69 ? -20.146 -17.992 59.863 1.00 90.19 69 ASP A N 1
ATOM 577 C CA . ASP A 1 69 ? -19.553 -19.319 59.726 1.00 90.19 69 ASP A CA 1
ATOM 578 C C . ASP A 1 69 ? -19.697 -19.801 58.282 1.00 90.19 69 ASP A C 1
ATOM 580 O O . ASP A 1 69 ? -20.797 -19.869 57.733 1.00 90.19 69 ASP A O 1
ATOM 584 N N . ARG A 1 70 ? -18.563 -20.107 57.657 1.00 94.19 70 ARG A N 1
ATOM 585 C CA . ARG A 1 70 ? -18.470 -20.536 56.264 1.00 94.19 70 ARG A CA 1
ATOM 586 C C . ARG A 1 70 ? -17.980 -21.971 56.169 1.00 94.19 70 ARG A C 1
ATOM 588 O O . ARG A 1 70 ? -17.620 -22.361 55.073 1.00 94.19 70 ARG A O 1
ATOM 595 N N . SER A 1 71 ? -17.939 -22.737 57.262 1.00 93.62 71 SER A N 1
ATOM 596 C CA . SER A 1 71 ? -17.299 -24.060 57.325 1.00 93.62 71 SER A CA 1
ATOM 597 C C . SER A 1 71 ? -18.118 -25.218 56.736 1.00 93.62 71 SER A C 1
ATOM 599 O O . SER A 1 71 ? -17.572 -26.302 56.511 1.00 93.62 71 SER A O 1
ATOM 601 N N . ASP A 1 72 ? -19.403 -25.008 56.442 1.00 92.19 72 ASP A N 1
ATOM 602 C CA . ASP A 1 72 ? -20.297 -26.042 55.910 1.00 92.19 72 ASP A CA 1
ATOM 603 C C . ASP A 1 72 ? -19.827 -26.591 54.546 1.00 92.19 72 ASP A C 1
ATOM 605 O O . ASP A 1 72 ? -19.488 -25.840 53.628 1.00 92.19 72 ASP A O 1
ATOM 609 N N . ASP A 1 73 ? -19.811 -27.917 54.392 1.00 85.19 73 ASP A N 1
ATOM 610 C CA . ASP A 1 73 ? -19.299 -28.587 53.185 1.00 85.19 73 ASP A CA 1
ATOM 611 C C . ASP A 1 73 ? -20.194 -28.412 51.949 1.00 85.19 73 ASP A C 1
ATOM 613 O O . ASP A 1 73 ? -19.706 -28.409 50.813 1.00 85.19 73 ASP A O 1
ATOM 617 N N . ASN A 1 74 ? -21.502 -28.250 52.155 1.00 84.06 74 ASN A N 1
ATOM 618 C CA . ASN A 1 74 ? -22.484 -28.203 51.075 1.00 84.06 74 ASN A CA 1
ATOM 619 C C . ASN A 1 74 ? -22.755 -26.774 50.598 1.00 84.06 74 ASN A C 1
ATOM 621 O O . ASN A 1 74 ? -23.027 -26.558 49.419 1.00 84.06 74 ASN A O 1
ATOM 625 N N . THR A 1 75 ? -22.673 -25.798 51.499 1.00 89.12 75 THR A N 1
ATOM 626 C CA . THR A 1 75 ? -23.080 -24.412 51.252 1.00 89.12 75 THR A CA 1
ATOM 627 C C . THR A 1 75 ? -21.952 -23.394 51.406 1.00 89.12 75 THR A C 1
ATOM 629 O O . THR A 1 75 ? -22.034 -22.321 50.802 1.00 89.12 75 THR A O 1
ATOM 632 N N . GLY A 1 76 ? -20.868 -23.721 52.125 1.00 91.12 76 GLY A N 1
ATOM 633 C CA . GLY A 1 76 ? -19.784 -22.783 52.448 1.00 91.12 76 GLY A CA 1
ATOM 634 C C . GLY A 1 76 ? -19.114 -22.168 51.215 1.00 91.12 76 GLY A C 1
ATOM 635 O O . GLY A 1 76 ? -18.845 -20.965 51.178 1.00 91.12 76 GLY A O 1
ATOM 636 N N . ARG A 1 77 ? -18.950 -22.959 50.145 1.00 92.00 77 ARG A N 1
ATOM 637 C CA . ARG A 1 77 ? -18.398 -22.498 48.857 1.00 92.00 77 ARG A CA 1
ATOM 638 C C . ARG A 1 77 ? -19.248 -21.426 48.168 1.00 92.00 77 ARG A C 1
ATOM 640 O O . ARG A 1 77 ? -18.710 -20.466 47.618 1.00 92.00 77 ARG A O 1
ATOM 647 N N . PHE A 1 78 ? -20.572 -21.563 48.229 1.00 93.94 78 PHE A N 1
ATOM 648 C CA . PHE A 1 78 ? -21.515 -20.596 47.661 1.00 93.94 78 PHE A CA 1
ATOM 649 C C . PHE A 1 78 ? -21.627 -19.355 48.547 1.00 93.94 78 PHE A C 1
ATOM 651 O O . PHE A 1 78 ? -21.706 -18.234 48.047 1.00 93.94 78 PHE A O 1
ATOM 658 N N . LEU A 1 79 ? -21.555 -19.548 49.865 1.00 94.19 79 LEU A N 1
ATOM 659 C CA . LEU A 1 79 ? -21.567 -18.467 50.838 1.00 94.19 79 LEU A CA 1
ATOM 660 C C . LEU A 1 79 ? -20.369 -17.524 50.653 1.00 94.19 79 LEU A C 1
ATOM 662 O O . LEU A 1 79 ? -20.566 -16.319 50.532 1.00 94.19 79 LEU A O 1
ATOM 666 N N . VAL A 1 80 ? -19.143 -18.046 50.535 1.00 94.88 80 VAL A N 1
ATOM 667 C CA . VAL A 1 80 ? -17.939 -17.234 50.252 1.00 94.88 80 VAL A CA 1
ATOM 668 C C . VAL A 1 80 ? -18.073 -16.426 48.962 1.00 94.88 80 VAL A C 1
ATOM 670 O O . VAL A 1 80 ? -17.742 -15.239 48.950 1.00 94.88 80 VAL A O 1
ATOM 673 N N . ALA A 1 81 ? -18.584 -17.040 47.891 1.00 93.88 81 ALA A N 1
ATOM 674 C CA . ALA A 1 81 ? -18.788 -16.354 46.618 1.00 93.88 81 ALA A CA 1
ATOM 675 C C . ALA A 1 81 ? -19.821 -15.221 46.730 1.00 93.88 81 ALA A C 1
ATOM 677 O O . ALA A 1 81 ? -19.611 -14.140 46.187 1.00 93.88 81 ALA A O 1
ATOM 678 N N . ALA A 1 82 ? -20.908 -15.426 47.475 1.00 94.25 82 ALA A N 1
ATOM 679 C CA . ALA A 1 82 ? -21.904 -14.387 47.715 1.00 94.25 82 ALA A CA 1
ATOM 680 C C . ALA A 1 82 ? -21.349 -13.233 48.576 1.00 94.25 82 ALA A C 1
ATOM 682 O O . ALA A 1 82 ? -21.589 -12.064 48.274 1.00 94.25 82 ALA A O 1
ATOM 683 N N . LEU A 1 83 ? -20.548 -13.544 49.601 1.00 94.81 83 LEU A N 1
ATOM 684 C CA . LEU A 1 83 ? -19.900 -12.546 50.460 1.00 94.81 83 LEU A CA 1
ATOM 685 C C . LEU A 1 83 ? -18.881 -11.682 49.706 1.00 94.81 83 LEU A C 1
ATOM 687 O O . LEU A 1 83 ? -18.734 -10.503 50.024 1.00 94.81 83 LEU A O 1
ATOM 691 N N . PHE A 1 84 ? -18.227 -12.220 48.674 1.00 94.81 84 PHE A N 1
ATOM 692 C CA . PHE A 1 84 ? -17.375 -11.431 47.781 1.00 94.81 84 PHE A CA 1
ATOM 693 C C . PHE A 1 84 ? -18.143 -10.287 47.101 1.00 94.81 84 PHE A C 1
ATOM 695 O O . PHE A 1 84 ? -17.642 -9.165 47.035 1.00 94.81 84 PHE A O 1
ATOM 702 N N . PHE A 1 85 ? -19.384 -10.521 46.664 1.00 92.94 85 PHE A N 1
ATOM 703 C CA . PHE A 1 85 ? -20.210 -9.467 46.065 1.00 92.94 85 PHE A CA 1
ATOM 704 C C . PHE A 1 85 ? -20.665 -8.416 47.086 1.00 92.94 85 PHE A C 1
ATOM 706 O O . PHE A 1 85 ? -20.741 -7.237 46.740 1.00 92.94 85 PHE A O 1
ATOM 713 N N . CYS A 1 86 ? -20.862 -8.793 48.354 1.00 92.56 86 CYS A N 1
ATOM 714 C CA . CYS A 1 86 ? -21.062 -7.825 49.439 1.00 92.56 86 CYS A CA 1
ATOM 715 C C . CYS A 1 86 ? -19.829 -6.932 49.629 1.00 92.56 86 CYS A C 1
ATOM 717 O O . CYS A 1 86 ? -19.962 -5.714 49.724 1.00 92.56 86 CYS A O 1
ATOM 719 N N . THR A 1 87 ? -18.627 -7.517 49.592 1.00 93.31 87 THR A N 1
ATOM 720 C CA . THR A 1 87 ? -17.366 -6.762 49.627 1.00 93.31 87 THR A CA 1
ATOM 721 C C . THR A 1 87 ? -17.235 -5.812 48.433 1.00 93.31 87 THR A C 1
ATOM 723 O O . THR A 1 87 ? -16.775 -4.688 48.588 1.00 93.31 87 THR A O 1
ATOM 726 N N . LEU A 1 88 ? -17.685 -6.198 47.234 1.00 91.81 88 LEU A N 1
ATOM 727 C CA . LEU A 1 88 ? -17.661 -5.301 46.071 1.00 91.81 88 LEU A CA 1
ATOM 728 C C . LEU A 1 88 ? -18.595 -4.097 46.205 1.00 91.81 88 LEU A C 1
ATOM 730 O O . LEU A 1 88 ? -18.253 -3.016 45.729 1.00 91.81 88 LEU A O 1
ATOM 734 N N . ILE A 1 89 ? -19.754 -4.264 46.843 1.00 90.00 89 ILE A N 1
ATOM 735 C CA . ILE A 1 89 ? -20.700 -3.165 47.080 1.00 90.00 89 ILE A CA 1
ATOM 736 C C . ILE A 1 89 ? -20.124 -2.113 48.038 1.00 90.00 89 ILE A C 1
ATOM 738 O O . ILE A 1 89 ? -20.466 -0.938 47.922 1.00 90.00 89 ILE A O 1
ATOM 742 N N . THR A 1 90 ? -19.248 -2.502 48.967 1.00 89.56 90 THR A N 1
ATOM 743 C CA . THR A 1 90 ? -18.723 -1.595 50.003 1.00 89.56 90 THR A CA 1
ATOM 744 C C . THR A 1 90 ? -17.535 -0.757 49.534 1.00 89.56 90 THR A C 1
ATOM 746 O O . THR A 1 90 ? -17.115 0.163 50.248 1.00 89.56 90 THR A O 1
ATOM 749 N N . TYR A 1 91 ? -16.994 -1.042 48.343 1.00 90.62 91 TYR A N 1
ATOM 750 C CA . TYR A 1 91 ? -15.881 -0.286 47.786 1.00 90.62 91 TYR A CA 1
ATOM 751 C C . TYR A 1 91 ? -16.308 1.123 47.362 1.00 90.62 91 TYR A C 1
ATOM 753 O O . TYR A 1 91 ? -17.123 1.319 46.460 1.00 90.62 91 TYR A O 1
ATOM 761 N N . THR A 1 92 ? -15.642 2.114 47.944 1.00 89.00 92 THR A N 1
ATOM 762 C CA . THR A 1 92 ? -15.604 3.494 47.459 1.00 89.00 92 THR A CA 1
ATOM 763 C C . THR A 1 92 ? -14.170 4.017 47.575 1.00 89.00 92 THR A C 1
ATOM 765 O O . THR A 1 92 ? -13.405 3.517 48.409 1.00 89.00 92 THR A O 1
ATOM 768 N N . PRO A 1 93 ? -13.781 5.061 46.816 1.00 88.06 93 PRO A N 1
ATOM 769 C CA . PRO A 1 93 ? -12.470 5.692 46.979 1.00 88.06 93 PRO A CA 1
ATOM 770 C C . PRO A 1 93 ? -12.188 6.192 48.408 1.00 88.06 93 PRO A C 1
ATOM 772 O O . PRO A 1 93 ? -11.028 6.318 48.788 1.00 88.06 93 PRO A O 1
ATOM 775 N N . SER A 1 94 ? -13.228 6.464 49.205 1.00 88.31 94 SER A N 1
ATOM 776 C CA . SER A 1 94 ? -13.116 6.880 50.608 1.00 88.31 94 SER A CA 1
ATOM 777 C C . SER A 1 94 ? -13.072 5.718 51.613 1.00 88.31 94 SER A C 1
ATOM 779 O O . SER A 1 94 ? -12.735 5.955 52.770 1.00 88.31 94 SER A O 1
ATOM 781 N N . ASN A 1 95 ? -13.371 4.479 51.200 1.00 89.88 95 ASN A N 1
ATOM 782 C CA . ASN A 1 95 ? -13.487 3.305 52.079 1.00 89.88 95 ASN A CA 1
ATOM 783 C C . ASN A 1 95 ? -12.522 2.155 51.717 1.00 89.88 95 ASN A C 1
ATOM 785 O O . ASN A 1 95 ? -12.766 0.989 52.031 1.00 89.88 95 ASN A O 1
ATOM 789 N N . GLU A 1 96 ? -11.410 2.453 51.040 1.00 90.25 96 GLU A N 1
ATOM 790 C CA . GLU A 1 96 ? -10.516 1.414 50.501 1.00 90.25 96 GLU A CA 1
ATOM 791 C C . GLU A 1 96 ? -9.899 0.512 51.567 1.00 90.25 96 GLU A C 1
ATOM 793 O O . GLU A 1 96 ? -9.701 -0.675 51.323 1.00 90.25 96 GLU A O 1
ATOM 798 N N . LYS A 1 97 ? -9.605 1.064 52.751 1.00 90.81 97 LYS A N 1
ATOM 799 C CA . LYS A 1 97 ? -9.003 0.304 53.849 1.00 90.81 97 LYS A CA 1
ATOM 800 C C . LYS A 1 97 ? -9.929 -0.820 54.317 1.00 90.81 97 LYS A C 1
ATOM 802 O O . LYS A 1 97 ? -9.491 -1.961 54.412 1.00 90.81 97 LYS A O 1
ATOM 807 N N . ASN A 1 98 ? -11.200 -0.503 54.560 1.00 91.81 98 ASN A N 1
ATOM 808 C CA . ASN A 1 98 ? -12.197 -1.491 54.963 1.00 91.81 98 ASN A CA 1
ATOM 809 C C . ASN A 1 98 ? -12.428 -2.524 53.853 1.00 91.81 98 ASN A C 1
ATOM 811 O O . ASN A 1 98 ? -12.495 -3.712 54.138 1.00 91.81 98 ASN A O 1
ATOM 815 N N . PHE A 1 99 ? -12.472 -2.096 52.586 1.00 92.25 99 PHE A N 1
ATOM 816 C CA . PHE A 1 99 ? -12.552 -3.015 51.449 1.00 92.25 99 PHE A CA 1
ATOM 817 C C . PHE A 1 99 ? -11.378 -4.010 51.420 1.00 92.25 99 PHE A C 1
ATOM 819 O O . PHE A 1 99 ? -11.590 -5.216 51.300 1.00 92.25 99 PHE A O 1
ATOM 826 N N . ASP A 1 100 ? -10.141 -3.526 51.575 1.00 92.88 100 ASP A N 1
ATOM 827 C CA . ASP A 1 100 ? -8.954 -4.384 51.603 1.00 92.88 100 ASP A CA 1
ATOM 828 C C . ASP A 1 100 ? -8.980 -5.343 52.810 1.00 92.88 100 ASP A C 1
ATOM 830 O O . ASP A 1 100 ? -8.596 -6.503 52.682 1.00 92.88 100 ASP A O 1
ATOM 834 N N . GLU A 1 101 ? -9.465 -4.900 53.973 1.00 94.50 101 GLU A N 1
ATOM 835 C CA . GLU A 1 101 ? -9.650 -5.755 55.155 1.00 94.50 101 GLU A CA 1
ATOM 836 C C . GLU A 1 101 ? -10.730 -6.826 54.937 1.00 94.50 101 GLU A C 1
ATOM 838 O O . GLU A 1 101 ? -10.514 -7.989 55.277 1.00 94.50 101 GLU A O 1
ATOM 843 N N . MET A 1 102 ? -11.853 -6.479 54.304 1.00 94.69 102 MET A N 1
ATOM 844 C CA . MET A 1 102 ? -12.905 -7.429 53.932 1.00 94.69 102 MET A CA 1
ATOM 845 C C . MET A 1 102 ? -12.395 -8.472 52.927 1.00 94.69 102 MET A C 1
ATOM 847 O O . MET A 1 102 ? -12.660 -9.663 53.089 1.00 94.69 102 MET A O 1
ATOM 851 N N . MET A 1 103 ? -11.606 -8.060 51.929 1.00 94.56 103 MET A N 1
ATOM 852 C CA . MET A 1 103 ? -10.967 -8.985 50.984 1.00 94.56 103 MET A CA 1
ATOM 853 C C . MET A 1 103 ? -10.018 -9.956 51.691 1.00 94.56 103 MET A C 1
ATOM 855 O O . MET A 1 103 ? -10.058 -11.153 51.412 1.00 94.56 103 MET A O 1
ATOM 859 N N . LYS A 1 104 ? -9.229 -9.488 52.667 1.00 94.12 104 LYS A N 1
ATOM 860 C CA . LYS A 1 104 ? -8.362 -10.367 53.472 1.00 94.12 104 LYS A CA 1
ATOM 861 C C . LYS A 1 104 ? -9.153 -11.423 54.244 1.00 94.12 104 LYS A C 1
ATOM 863 O O . LYS A 1 104 ? -8.688 -12.550 54.340 1.00 94.12 104 LYS A O 1
ATOM 868 N N . VAL A 1 105 ? -10.357 -11.122 54.738 1.00 95.12 105 VAL A N 1
ATOM 869 C CA . VAL A 1 105 ? -11.216 -12.128 55.407 1.00 95.12 105 VAL A CA 1
ATOM 870 C C . VAL A 1 105 ? -11.651 -13.250 54.451 1.00 95.12 105 VAL A C 1
ATOM 872 O O . VAL A 1 105 ? -11.882 -14.383 54.882 1.00 95.12 105 VAL A O 1
ATOM 875 N N . LEU A 1 106 ? -11.773 -12.957 53.154 1.00 95.06 106 LEU A N 1
ATOM 876 C CA . LEU A 1 106 ? -12.184 -13.923 52.133 1.00 95.06 106 LEU A CA 1
ATOM 877 C C . LEU A 1 106 ? -11.004 -14.644 51.456 1.00 95.06 106 LEU A C 1
ATOM 879 O O . LEU A 1 106 ? -11.214 -15.723 50.908 1.00 95.06 106 LEU A O 1
ATOM 883 N N . VAL A 1 107 ? -9.793 -14.075 51.484 1.00 93.50 107 VAL A N 1
ATOM 884 C CA . VAL A 1 107 ? -8.612 -14.572 50.743 1.00 93.50 107 VAL A CA 1
ATOM 885 C C . VAL A 1 107 ? -7.490 -15.076 51.667 1.00 93.50 107 VAL A C 1
ATOM 887 O O . VAL A 1 107 ? -6.860 -16.089 51.365 1.00 93.50 107 VAL A O 1
ATOM 890 N N . ASP A 1 108 ? -7.233 -14.414 52.800 1.00 93.06 108 ASP A N 1
ATOM 891 C CA . ASP A 1 108 ? -6.074 -14.683 53.666 1.00 93.06 108 ASP A CA 1
ATOM 892 C C . ASP A 1 108 ? -6.351 -15.802 54.681 1.00 93.06 108 ASP A C 1
ATOM 894 O O . ASP A 1 108 ? -6.384 -15.582 55.899 1.00 93.06 108 ASP A O 1
ATOM 898 N N . SER A 1 109 ? -6.516 -17.020 54.183 1.00 92.19 109 SER A N 1
ATOM 899 C CA . SER A 1 109 ? -6.594 -18.215 55.024 1.00 92.19 109 SER A CA 1
ATOM 900 C C . SER A 1 109 ? -5.298 -18.468 55.818 1.00 92.19 109 SER A C 1
ATOM 902 O O . SER A 1 109 ? -4.230 -17.941 55.464 1.00 92.19 109 SER A O 1
ATOM 904 N N . PRO A 1 110 ? -5.339 -19.313 56.864 1.00 90.69 110 PRO A N 1
ATOM 905 C CA . PRO A 1 110 ? -4.134 -19.752 57.567 1.00 90.69 110 PRO A CA 1
ATOM 906 C C . PRO A 1 110 ? -3.081 -20.363 56.624 1.00 90.69 110 PRO A C 1
ATOM 908 O O . PRO A 1 110 ? -1.923 -19.931 56.634 1.00 90.69 110 PRO A O 1
ATOM 911 N N . THR A 1 111 ? -3.496 -21.250 55.707 1.00 88.12 111 THR A N 1
ATOM 912 C CA . THR A 1 111 ? -2.592 -21.855 54.714 1.00 88.12 111 THR A CA 1
ATOM 913 C C . THR A 1 111 ? -2.018 -20.806 53.751 1.00 88.12 111 THR A C 1
ATOM 915 O O . THR A 1 111 ? -0.819 -20.812 53.473 1.00 88.12 111 THR A O 1
ATOM 918 N N . ALA A 1 112 ? -2.821 -19.859 53.254 1.00 87.00 112 ALA A N 1
ATOM 919 C CA . ALA A 1 112 ? -2.341 -18.820 52.338 1.00 87.00 112 ALA A CA 1
ATOM 920 C C . ALA A 1 112 ? -1.319 -17.892 53.014 1.00 87.00 112 ALA A C 1
ATOM 922 O O . ALA A 1 112 ? -0.301 -17.551 52.406 1.00 87.00 112 ALA A O 1
ATOM 923 N N . LYS A 1 113 ? -1.541 -17.528 54.286 1.00 88.06 113 LYS A N 1
ATOM 924 C CA . LYS A 1 113 ? -0.587 -16.742 55.087 1.00 88.06 113 LYS A CA 1
ATOM 925 C C . LYS A 1 113 ? 0.725 -17.492 55.298 1.00 88.06 113 LYS A C 1
ATOM 927 O O . LYS A 1 113 ? 1.788 -16.919 55.071 1.00 88.06 113 LYS A O 1
ATOM 932 N N . LYS A 1 114 ? 0.653 -18.774 55.669 1.00 86.44 114 LYS A N 1
ATOM 933 C CA . LYS A 1 114 ? 1.821 -19.644 55.887 1.00 86.44 114 LYS A CA 1
ATOM 934 C C . LYS A 1 114 ? 2.749 -19.709 54.672 1.00 86.44 114 LYS A C 1
ATOM 936 O O . LYS A 1 114 ? 3.963 -19.746 54.840 1.00 86.44 114 LYS A O 1
ATOM 941 N N . TYR A 1 115 ? 2.190 -19.678 53.462 1.00 84.94 115 TYR A N 1
ATOM 942 C CA . TYR A 1 115 ? 2.949 -19.764 52.209 1.00 84.94 115 TYR A CA 1
ATOM 943 C C . TYR A 1 115 ? 3.105 -18.427 51.464 1.00 84.94 115 TYR A C 1
ATOM 945 O O . TYR A 1 115 ? 3.498 -18.424 50.297 1.00 84.94 115 TYR A O 1
ATOM 953 N N . ASN A 1 116 ? 2.824 -17.291 52.115 1.00 82.56 116 ASN A N 1
ATOM 954 C CA . ASN A 1 116 ? 2.944 -15.946 51.535 1.00 82.56 116 ASN A CA 1
ATOM 955 C C . ASN A 1 116 ? 2.168 -15.778 50.204 1.00 82.56 116 ASN A C 1
ATOM 957 O O . ASN A 1 116 ? 2.659 -15.202 49.230 1.00 82.56 116 ASN A O 1
ATOM 961 N N . LYS A 1 117 ? 0.956 -16.344 50.155 1.00 83.56 117 LYS A N 1
ATOM 962 C CA . LYS A 1 117 ? -0.014 -16.271 49.044 1.00 83.56 117 LYS A CA 1
ATOM 963 C C . LYS A 1 117 ? -1.272 -15.484 49.431 1.00 83.56 117 LYS A C 1
ATOM 965 O O . LYS A 1 117 ? -2.344 -15.708 48.883 1.00 83.56 117 LYS A O 1
ATOM 970 N N . ASN A 1 118 ? -1.139 -14.591 50.404 1.00 83.38 118 ASN A N 1
ATOM 971 C CA . ASN A 1 118 ? -2.192 -13.695 50.860 1.00 83.38 118 ASN A CA 1
ATOM 972 C C . ASN A 1 118 ? -2.512 -12.601 49.825 1.00 83.38 118 ASN A C 1
ATOM 974 O O . ASN A 1 118 ? -1.789 -12.396 48.847 1.00 83.38 118 ASN A O 1
ATOM 978 N N . TYR A 1 119 ? -3.602 -11.877 50.060 1.00 86.19 119 TYR A N 1
ATOM 979 C CA . TYR A 1 119 ? -4.063 -10.753 49.260 1.00 86.19 119 TYR A CA 1
ATOM 980 C C . TYR A 1 119 ? -2.989 -9.659 49.188 1.00 86.19 119 TYR A C 1
ATOM 982 O O . TYR A 1 119 ? -2.768 -8.881 50.122 1.00 86.19 119 TYR A O 1
ATOM 990 N N . SER A 1 120 ? -2.277 -9.642 48.060 1.00 83.62 120 SER A N 1
ATOM 991 C CA . SER A 1 120 ? -1.081 -8.824 47.890 1.00 83.62 120 SER A CA 1
ATOM 992 C C . SER A 1 120 ? -1.419 -7.347 47.635 1.00 83.62 120 SER A C 1
ATOM 994 O O . SER A 1 120 ? -2.454 -7.043 47.029 1.00 83.62 120 SER A O 1
ATOM 996 N N . PRO A 1 121 ? -0.527 -6.401 47.996 1.00 84.44 121 PRO A N 1
ATOM 997 C CA . PRO A 1 121 ? -0.687 -4.992 47.632 1.00 84.44 121 PRO A CA 1
ATOM 998 C C . PRO A 1 121 ? -0.833 -4.770 46.120 1.00 84.44 121 PRO A C 1
ATOM 1000 O O . PRO A 1 121 ? -1.573 -3.885 45.699 1.00 84.44 121 PRO A O 1
ATOM 1003 N N . PHE A 1 122 ? -0.169 -5.596 45.303 1.00 84.44 122 PHE A N 1
ATOM 1004 C CA . PHE A 1 122 ? -0.255 -5.536 43.844 1.00 84.44 122 PHE A CA 1
ATOM 1005 C C . PHE A 1 122 ? -1.642 -5.950 43.334 1.00 84.44 122 PHE A C 1
ATOM 1007 O O . PHE A 1 122 ? -2.249 -5.221 42.547 1.00 84.44 122 PHE A O 1
ATOM 1014 N N . SER A 1 123 ? -2.176 -7.075 43.824 1.00 82.12 123 SER A N 1
ATOM 1015 C CA . SER A 1 123 ? -3.541 -7.520 43.514 1.00 82.12 123 SER A CA 1
ATOM 1016 C C . SER A 1 123 ? -4.556 -6.460 43.954 1.00 82.12 123 SER A C 1
ATOM 1018 O O . SER A 1 123 ? -5.399 -6.056 43.156 1.00 82.12 123 SER A O 1
ATOM 1020 N N . SER A 1 124 ? -4.415 -5.917 45.169 1.00 85.69 124 SER A N 1
ATOM 1021 C CA . SER A 1 124 ? -5.264 -4.828 45.673 1.00 85.69 124 SER A CA 1
ATOM 1022 C C . SER A 1 124 ? -5.226 -3.593 44.773 1.00 85.69 124 SER A C 1
ATOM 1024 O O . SER A 1 124 ? -6.272 -3.082 44.367 1.00 85.69 124 SER A O 1
ATOM 1026 N N . GLN A 1 125 ? -4.037 -3.125 44.393 1.00 86.94 125 GLN A N 1
ATOM 1027 C CA . GLN A 1 125 ? -3.900 -1.954 43.533 1.00 86.94 125 GLN A CA 1
ATOM 1028 C C . GLN A 1 125 ? -4.536 -2.177 42.156 1.00 86.94 125 GLN A C 1
ATOM 1030 O O . GLN A 1 125 ? -5.305 -1.329 41.701 1.00 86.94 125 GLN A O 1
ATOM 1035 N N . ASN A 1 126 ? -4.275 -3.315 41.508 1.00 85.38 126 ASN A N 1
ATOM 1036 C CA . ASN A 1 126 ? -4.858 -3.633 40.202 1.00 85.38 126 ASN A CA 1
ATOM 1037 C C . ASN A 1 126 ? -6.380 -3.755 40.260 1.00 85.38 126 ASN A C 1
ATOM 1039 O O . ASN A 1 126 ? -7.081 -3.279 39.362 1.00 85.38 126 ASN A O 1
ATOM 1043 N N . PHE A 1 127 ? -6.904 -4.356 41.324 1.00 85.94 127 PHE A N 1
ATOM 1044 C CA . PHE A 1 127 ? -8.338 -4.500 41.516 1.00 85.94 127 PHE A CA 1
ATOM 1045 C C . PHE A 1 127 ? -9.019 -3.136 41.681 1.00 85.94 127 PHE A C 1
ATOM 1047 O O . PHE A 1 127 ? -9.970 -2.817 40.964 1.00 85.94 127 PHE A O 1
ATOM 1054 N N . LYS A 1 128 ? -8.455 -2.271 42.532 1.00 86.94 128 LYS A N 1
ATOM 1055 C CA . LYS A 1 128 ? -8.942 -0.902 42.758 1.00 86.94 128 LYS A CA 1
ATOM 1056 C C . LYS A 1 128 ? -8.824 -0.024 41.512 1.00 86.94 128 LYS A C 1
ATOM 1058 O O . LYS A 1 128 ? -9.748 0.726 41.206 1.00 86.94 128 LYS A O 1
ATOM 1063 N N . LEU A 1 129 ? -7.745 -0.146 40.735 1.00 86.50 129 LEU A N 1
ATOM 1064 C CA . LEU A 1 129 ? -7.616 0.550 39.450 1.00 86.50 129 LEU A CA 1
ATOM 1065 C C . LEU A 1 129 ? -8.736 0.155 38.483 1.00 86.50 129 LEU A C 1
ATOM 1067 O O . LEU A 1 129 ? -9.322 1.030 37.852 1.00 86.50 129 LEU A O 1
ATOM 1071 N N . ASN A 1 130 ? -9.080 -1.133 38.395 1.00 85.19 130 ASN A N 1
ATOM 1072 C CA . ASN A 1 130 ? -10.194 -1.577 37.557 1.00 85.19 130 ASN A CA 1
ATOM 1073 C C . ASN A 1 130 ? -11.554 -1.085 38.072 1.00 85.19 130 ASN A C 1
ATOM 1075 O O . ASN A 1 130 ? -12.383 -0.683 37.259 1.00 85.19 130 ASN A O 1
ATOM 1079 N N . LEU A 1 131 ? -11.762 -1.030 39.390 1.00 84.69 131 LEU A N 1
ATOM 1080 C CA . LEU A 1 131 ? -12.971 -0.455 39.996 1.00 84.69 131 LEU A CA 1
ATOM 1081 C C . LEU A 1 131 ? -13.115 1.054 39.732 1.00 84.69 131 LEU A C 1
ATOM 1083 O O . LEU A 1 131 ? -14.231 1.549 39.568 1.00 84.69 131 LEU A O 1
ATOM 1087 N N . ARG A 1 132 ? -11.993 1.779 39.648 1.00 85.25 132 ARG A N 1
ATOM 1088 C CA . ARG A 1 132 ? -11.940 3.219 39.344 1.00 85.25 132 ARG A CA 1
ATOM 1089 C C . ARG A 1 132 ? -12.015 3.546 37.849 1.00 85.25 132 ARG A C 1
ATOM 1091 O O . ARG A 1 132 ? -12.214 4.711 37.508 1.00 85.25 132 ARG A O 1
ATOM 1098 N N . LYS A 1 133 ? -11.852 2.568 36.946 1.00 81.94 133 LYS A N 1
ATOM 1099 C CA . LYS A 1 133 ? -11.989 2.810 35.499 1.00 81.94 133 LYS A CA 1
ATOM 1100 C C . LYS A 1 133 ? -13.381 3.370 35.195 1.00 81.94 133 LYS A C 1
ATOM 1102 O O . LYS A 1 133 ? -14.389 2.890 35.720 1.00 81.94 133 LYS A O 1
ATOM 1107 N N . ARG A 1 134 ? -13.425 4.366 34.310 1.00 70.06 134 ARG A N 1
ATOM 1108 C CA . ARG A 1 134 ? -14.672 4.874 33.736 1.00 70.06 134 ARG A CA 1
ATOM 1109 C C . ARG A 1 134 ? -15.037 4.027 32.524 1.00 70.06 134 ARG A C 1
ATOM 1111 O O . ARG A 1 134 ? -14.177 3.783 31.683 1.00 70.06 134 ARG A O 1
ATOM 1118 N N . ASN A 1 135 ? -16.286 3.578 32.459 1.00 66.69 135 ASN A N 1
ATOM 1119 C CA . ASN A 1 135 ? -16.871 2.997 31.254 1.00 66.69 135 ASN A CA 1
ATOM 1120 C C . ASN A 1 135 ? -17.925 3.981 30.732 1.00 66.69 135 ASN A C 1
ATOM 1122 O O . ASN A 1 135 ? -18.906 4.229 31.435 1.00 66.69 135 ASN A O 1
ATOM 1126 N N . ASP A 1 136 ? -17.645 4.611 29.588 1.00 67.50 136 ASP A N 1
ATOM 1127 C CA . ASP A 1 136 ? -18.395 5.739 29.003 1.00 67.50 136 ASP A CA 1
ATOM 1128 C C . ASP A 1 136 ? -18.926 6.733 30.062 1.00 67.50 136 ASP A C 1
ATOM 1130 O O . ASP A 1 136 ? -20.129 6.867 30.308 1.00 67.50 136 ASP A O 1
ATOM 1134 N N . GLY A 1 137 ? -17.996 7.366 30.783 1.00 65.69 137 GLY A N 1
ATOM 1135 C CA . GLY A 1 137 ? -18.294 8.431 31.749 1.00 65.69 137 GLY A CA 1
ATOM 1136 C C . GLY A 1 137 ? -18.717 7.984 33.157 1.00 65.69 137 GLY A C 1
ATOM 1137 O O . GLY A 1 137 ? -18.624 8.789 34.083 1.00 65.69 137 GLY A O 1
ATOM 1138 N N . ILE A 1 138 ? -19.092 6.716 33.376 1.00 71.88 138 ILE A N 1
ATOM 1139 C CA . ILE A 1 138 ? -19.520 6.221 34.699 1.00 71.88 138 ILE A CA 1
ATOM 1140 C C . ILE A 1 138 ? -18.414 5.390 35.358 1.00 71.88 138 ILE A C 1
ATOM 1142 O O . ILE A 1 138 ? -17.853 4.470 34.759 1.00 71.88 138 ILE A O 1
ATOM 1146 N N . GLU A 1 139 ? -18.112 5.689 36.622 1.00 81.31 139 GLU A N 1
ATOM 1147 C CA . GLU A 1 139 ? -17.167 4.920 37.439 1.00 81.31 139 GLU A CA 1
ATOM 1148 C C . GLU A 1 139 ? -17.730 3.526 37.754 1.00 81.31 139 GLU A C 1
ATOM 1150 O O . GLU A 1 139 ? -18.814 3.404 38.332 1.00 81.31 139 GLU A O 1
ATOM 1155 N N . LYS A 1 140 ? -16.988 2.469 37.389 1.00 84.44 140 LYS A N 1
ATOM 1156 C CA . LYS A 1 140 ? -17.442 1.072 37.500 1.00 84.44 140 LYS A CA 1
ATOM 1157 C C . LYS A 1 140 ? -17.927 0.697 38.902 1.00 84.44 140 LYS A C 1
ATOM 1159 O O . LYS A 1 140 ? -18.948 0.024 39.031 1.00 84.44 140 LYS A O 1
ATOM 1164 N N . TYR A 1 141 ? -17.249 1.157 39.955 1.00 87.12 141 TYR A N 1
ATOM 1165 C CA . TYR A 1 141 ? -17.604 0.789 41.329 1.00 87.12 141 TYR A CA 1
ATOM 1166 C C . TYR A 1 141 ? -19.030 1.171 41.760 1.00 87.12 141 TYR A C 1
ATOM 1168 O O . TYR A 1 141 ? -19.571 0.541 42.662 1.00 87.12 141 TYR A O 1
ATOM 1176 N N . LYS A 1 142 ? -19.677 2.149 41.108 1.00 86.56 142 LYS A N 1
ATOM 1177 C CA . LYS A 1 142 ? -21.043 2.582 41.464 1.00 86.56 142 LYS A CA 1
ATOM 1178 C C . LYS A 1 142 ? -22.113 1.519 41.197 1.00 86.56 142 LYS A C 1
ATOM 1180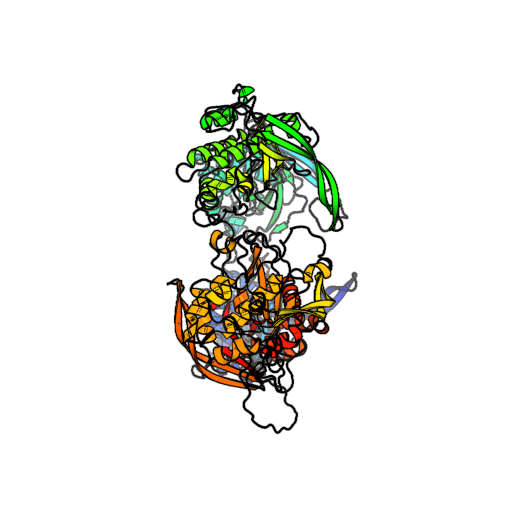 O O . LYS A 1 142 ? -23.180 1.556 41.813 1.00 86.56 142 LYS A O 1
ATOM 1185 N N . TYR A 1 143 ? -21.841 0.592 40.281 1.00 87.44 143 TYR A N 1
ATOM 1186 C CA . TYR A 1 143 ? -22.805 -0.417 39.844 1.00 87.44 143 TYR A CA 1
ATOM 1187 C C . TYR A 1 143 ? -22.255 -1.845 39.829 1.00 87.44 143 TYR A C 1
ATOM 1189 O O . TYR A 1 143 ? -23.042 -2.784 39.906 1.00 87.44 143 TYR A O 1
ATOM 1197 N N . LEU A 1 144 ? -20.932 -2.035 39.779 1.00 87.44 144 LEU A N 1
ATOM 1198 C CA . LEU A 1 144 ? -20.317 -3.356 39.626 1.00 87.44 144 LEU A CA 1
ATOM 1199 C C . LEU A 1 144 ? -20.746 -4.354 40.712 1.00 87.44 144 LEU A C 1
ATOM 1201 O O . LEU A 1 144 ? -21.151 -5.462 40.387 1.00 87.44 144 LEU A O 1
ATOM 1205 N N . GLY A 1 145 ? -20.689 -3.965 41.990 1.00 86.12 145 GLY A N 1
ATOM 1206 C CA . GLY A 1 145 ? -21.080 -4.854 43.090 1.00 86.12 145 GLY A CA 1
ATOM 1207 C C . GLY A 1 145 ? -22.563 -5.233 43.042 1.00 86.12 145 GLY A C 1
ATOM 1208 O O . GLY A 1 145 ? -22.920 -6.377 43.305 1.00 86.12 145 GLY A O 1
ATOM 1209 N N . LYS A 1 146 ? -23.421 -4.294 42.623 1.00 90.19 146 LYS A N 1
ATOM 1210 C CA . LYS A 1 146 ? -24.870 -4.507 42.487 1.00 90.19 146 LYS A CA 1
ATOM 1211 C C . LYS A 1 146 ? -25.215 -5.406 41.300 1.00 90.19 146 LYS A C 1
ATOM 1213 O O . LYS A 1 146 ? -26.198 -6.135 41.360 1.00 90.19 146 LYS A O 1
ATOM 1218 N N . ALA A 1 147 ? -24.393 -5.393 40.249 1.00 90.75 147 ALA A N 1
ATOM 1219 C CA . ALA A 1 147 ? -24.645 -6.118 39.007 1.00 90.75 147 ALA A CA 1
ATOM 1220 C C . ALA A 1 147 ? -24.767 -7.639 39.169 1.00 90.75 147 ALA A C 1
ATOM 1222 O O . ALA A 1 147 ? -25.367 -8.287 38.316 1.00 90.75 147 ALA A O 1
ATOM 1223 N N . TYR A 1 148 ? -24.218 -8.193 40.250 1.00 91.50 148 TYR A N 1
ATOM 1224 C CA . TYR A 1 148 ? -24.216 -9.628 40.539 1.00 91.50 148 TYR A CA 1
ATOM 1225 C C . TYR A 1 148 ? -25.393 -10.097 41.404 1.00 91.50 148 TYR A C 1
ATOM 1227 O O . TYR A 1 148 ? -25.534 -11.293 41.656 1.00 91.50 148 TYR A O 1
ATOM 1235 N N . PHE A 1 149 ? -26.245 -9.178 41.858 1.00 92.06 149 PHE A N 1
ATOM 1236 C CA . PHE A 1 149 ? -27.446 -9.521 42.610 1.00 92.06 149 PHE A CA 1
ATOM 1237 C C . PHE A 1 149 ? -28.601 -9.857 41.663 1.00 92.06 149 PHE A C 1
ATOM 1239 O O . PHE A 1 149 ? -28.742 -9.294 40.575 1.00 92.06 149 PHE A O 1
ATOM 1246 N N . LYS A 1 150 ? -29.460 -10.780 42.094 1.00 91.31 150 LYS A N 1
ATOM 1247 C CA . LYS A 1 150 ? -30.655 -11.196 41.361 1.00 91.31 150 LYS A CA 1
ATOM 1248 C C . LYS A 1 150 ? -31.519 -9.975 41.019 1.00 91.31 150 LYS A C 1
ATOM 1250 O O . LYS A 1 150 ? -31.691 -9.087 41.848 1.00 91.31 150 LYS A O 1
ATOM 1255 N N . GLY A 1 151 ? -32.034 -9.919 39.791 1.00 88.12 151 GLY A N 1
ATOM 1256 C CA . GLY A 1 151 ? -32.864 -8.815 39.290 1.00 88.12 151 GLY A CA 1
ATOM 1257 C C . GLY A 1 151 ? -32.092 -7.582 38.798 1.00 88.12 151 GLY A C 1
ATOM 1258 O O . GLY A 1 151 ? -32.678 -6.753 38.103 1.00 88.12 151 GLY A O 1
ATOM 1259 N N . ALA A 1 152 ? -30.789 -7.467 39.073 1.00 90.75 152 ALA A N 1
ATOM 1260 C CA . ALA A 1 152 ? -29.970 -6.368 38.573 1.00 90.75 152 ALA A CA 1
ATOM 1261 C C . ALA A 1 152 ? -29.646 -6.542 37.076 1.00 90.75 152 ALA A C 1
ATOM 1263 O O . ALA A 1 152 ? -29.174 -7.587 36.630 1.00 90.75 152 ALA A O 1
ATOM 1264 N N . SER A 1 153 ? -29.870 -5.496 36.280 1.00 89.38 153 SER A N 1
ATOM 1265 C CA . SER A 1 153 ? -29.599 -5.470 34.840 1.00 89.38 153 SER A CA 1
ATOM 1266 C C . SER A 1 153 ? -29.135 -4.082 34.382 1.00 89.38 153 SER A C 1
ATOM 1268 O O . SER A 1 153 ? -29.451 -3.085 35.032 1.00 89.38 153 SER A O 1
ATOM 1270 N N . PRO A 1 154 ? -28.468 -3.957 33.221 1.00 85.94 154 PRO A N 1
ATOM 1271 C CA . PRO A 1 154 ? -28.173 -2.644 32.646 1.00 85.94 154 PRO A CA 1
ATOM 1272 C C . PRO A 1 154 ? -29.418 -1.753 32.502 1.00 85.94 154 PRO A C 1
ATOM 1274 O O . PRO A 1 154 ? -29.339 -0.547 32.731 1.00 85.94 154 PRO A O 1
ATOM 1277 N N . LYS A 1 155 ? -30.576 -2.351 32.175 1.00 82.19 155 LYS A N 1
ATOM 1278 C CA . LYS A 1 155 ? -31.847 -1.654 31.920 1.00 82.19 155 LYS A CA 1
ATOM 1279 C C . LYS A 1 155 ? -32.438 -0.988 33.166 1.00 82.19 155 LYS A C 1
ATOM 1281 O O . LYS A 1 155 ? -33.045 0.067 33.048 1.00 82.19 155 LYS A O 1
ATOM 1286 N N . ASN A 1 156 ? -32.261 -1.577 34.349 1.00 86.31 156 ASN A N 1
ATOM 1287 C CA . ASN A 1 156 ? -32.753 -1.020 35.617 1.00 86.31 156 ASN A CA 1
ATOM 1288 C C . ASN A 1 156 ? -31.632 -0.415 36.477 1.00 86.31 156 ASN A C 1
ATOM 1290 O O . ASN A 1 156 ? -31.739 -0.385 37.704 1.00 86.31 156 ASN A O 1
ATOM 1294 N N . GLN A 1 157 ? -30.543 0.027 35.840 1.00 85.44 157 GLN A N 1
ATOM 1295 C CA . GLN A 1 157 ? -29.363 0.598 36.501 1.00 85.44 157 GLN A CA 1
ATOM 1296 C C . GLN A 1 157 ? -28.742 -0.313 37.571 1.00 85.44 157 GLN A C 1
ATOM 1298 O O . GLN A 1 157 ? -28.212 0.149 38.580 1.00 85.44 157 GLN A O 1
ATOM 1303 N N . TYR A 1 158 ? -28.808 -1.626 37.349 1.00 89.12 158 TYR A N 1
ATOM 1304 C CA . TYR A 1 158 ? -28.380 -2.652 38.296 1.00 89.12 158 TYR A CA 1
ATOM 1305 C C . TYR A 1 158 ? -29.056 -2.550 39.667 1.00 89.12 158 TYR A C 1
ATOM 1307 O O . TYR A 1 158 ? -28.449 -2.859 40.691 1.00 89.12 158 TYR A O 1
ATOM 1315 N N . THR A 1 159 ? -30.322 -2.137 39.698 1.00 89.44 159 THR A N 1
ATOM 1316 C CA . THR A 1 159 ? -31.132 -2.188 40.919 1.00 89.44 159 THR A CA 1
ATOM 1317 C C . THR A 1 159 ? -31.475 -3.653 41.235 1.00 89.44 159 THR A C 1
ATOM 1319 O O . THR A 1 159 ? -32.101 -4.307 40.397 1.00 89.44 159 THR A O 1
ATOM 1322 N N . PRO A 1 160 ? -31.064 -4.200 42.395 1.00 89.19 160 PRO A N 1
ATOM 1323 C CA . PRO A 1 160 ? -31.327 -5.593 42.750 1.00 89.19 160 PRO A CA 1
ATOM 1324 C C . PRO A 1 160 ? -32.787 -5.829 43.163 1.00 89.19 160 PRO A C 1
ATOM 1326 O O . PRO A 1 160 ? -33.479 -4.922 43.621 1.00 89.19 160 PRO A O 1
ATOM 1329 N N . GLU A 1 161 ? -33.244 -7.073 43.032 1.00 89.88 161 GLU A N 1
ATOM 1330 C CA . GLU A 1 161 ? -34.505 -7.560 43.598 1.00 89.88 161 GLU A CA 1
ATOM 1331 C C . GLU A 1 161 ? -34.420 -7.611 45.135 1.00 89.88 161 GLU A C 1
ATOM 1333 O O . GLU A 1 161 ? -33.356 -7.866 45.706 1.00 89.88 161 GLU A O 1
ATOM 1338 N N . TYR A 1 162 ? -35.554 -7.399 45.811 1.00 87.06 162 TYR A N 1
ATOM 1339 C CA . TYR A 1 162 ? -35.665 -7.484 47.267 1.00 87.06 162 TYR A CA 1
ATOM 1340 C C . TYR A 1 162 ? -36.475 -8.721 47.690 1.00 87.06 162 TYR A C 1
ATOM 1342 O O . TYR A 1 162 ? -37.579 -8.907 47.176 1.00 87.06 162 TYR A O 1
ATOM 1350 N N . PRO A 1 163 ? -36.006 -9.530 48.664 1.00 90.00 163 PRO A N 1
ATOM 1351 C CA . PRO A 1 163 ? -34.737 -9.427 49.401 1.00 90.00 163 PRO A CA 1
ATOM 1352 C C . PRO A 1 163 ? -33.491 -9.653 48.521 1.00 90.00 163 PRO A C 1
ATOM 1354 O O . PRO A 1 163 ? -33.543 -10.487 47.610 1.00 90.00 163 PRO A O 1
ATOM 1357 N N . PRO A 1 164 ? -32.360 -8.973 48.811 1.00 91.31 164 PRO A N 1
ATOM 1358 C CA . PRO A 1 164 ? -31.145 -9.113 48.024 1.00 91.31 164 PRO A CA 1
ATOM 1359 C C . PRO A 1 164 ? -30.657 -10.559 48.077 1.00 91.31 164 PRO A C 1
ATOM 1361 O O . PRO A 1 164 ? -30.594 -11.192 49.137 1.00 91.31 164 PRO A O 1
ATOM 1364 N N . SER A 1 165 ? -30.338 -11.095 46.904 1.00 93.56 165 SER A N 1
ATOM 1365 C CA . SER A 1 165 ? -29.836 -12.456 46.761 1.00 93.56 165 SER A CA 1
ATOM 1366 C C . SER A 1 165 ? -28.871 -12.587 45.592 1.00 93.56 165 SER A C 1
ATOM 1368 O O . SER A 1 165 ? -28.924 -11.800 44.649 1.00 93.56 165 SER A O 1
ATOM 1370 N N . VAL A 1 166 ? -27.996 -13.589 45.656 1.00 93.25 166 VAL A N 1
ATOM 1371 C CA . VAL A 1 166 ? -27.071 -13.961 44.576 1.00 93.25 166 VAL A CA 1
ATOM 1372 C C . VAL A 1 166 ? -27.419 -15.371 44.108 1.00 93.25 166 VAL A C 1
ATOM 1374 O O . VAL A 1 166 ? -27.664 -16.252 44.935 1.00 93.25 166 VAL A O 1
ATOM 1377 N N . VAL A 1 167 ? -27.454 -15.571 42.788 1.00 91.81 167 VAL A N 1
ATOM 1378 C CA . VAL A 1 167 ? -27.747 -16.865 42.158 1.00 91.81 167 VAL A CA 1
ATOM 1379 C C . VAL A 1 167 ? -26.449 -17.484 41.652 1.00 91.81 167 VAL A C 1
ATOM 1381 O O . VAL A 1 167 ? -25.761 -16.914 40.802 1.00 91.81 167 VAL A O 1
ATOM 1384 N N . LEU A 1 168 ? -26.122 -18.656 42.188 1.00 92.81 168 LEU A N 1
ATOM 1385 C CA . LEU A 1 168 ? -24.871 -19.364 41.949 1.00 92.81 168 LEU A CA 1
ATOM 1386 C C . LEU A 1 168 ? -25.154 -20.766 41.408 1.00 92.81 168 LEU A C 1
ATOM 1388 O O . LEU A 1 168 ? -26.149 -21.391 41.761 1.00 92.81 168 LEU A O 1
ATOM 1392 N N . GLU A 1 169 ? -24.270 -21.273 40.562 1.00 90.44 169 GLU A N 1
ATOM 1393 C CA . GLU A 1 169 ? -24.336 -22.624 40.001 1.00 90.44 169 GLU A CA 1
ATOM 1394 C C . GLU A 1 169 ? -23.052 -23.379 40.376 1.00 90.44 169 GLU A C 1
ATOM 1396 O O . GLU A 1 169 ? -21.958 -22.804 40.394 1.00 90.44 169 GLU A O 1
ATOM 1401 N N . ASP A 1 170 ? -23.178 -24.667 40.698 1.00 85.12 170 ASP A N 1
ATOM 1402 C CA . ASP A 1 170 ? -22.016 -25.542 40.865 1.00 85.12 170 ASP A CA 1
ATOM 1403 C C . ASP A 1 170 ? -21.454 -25.897 39.485 1.00 85.12 170 ASP A C 1
ATOM 1405 O O . ASP A 1 170 ? -22.157 -26.489 38.664 1.00 85.12 170 ASP A O 1
ATOM 1409 N N . ASP A 1 171 ? -20.194 -25.548 39.217 1.00 79.81 171 ASP A N 1
ATOM 1410 C CA . ASP A 1 171 ? -19.553 -25.838 37.930 1.00 79.81 171 ASP A CA 1
ATOM 1411 C C . ASP A 1 171 ? -19.197 -27.332 37.789 1.00 79.81 171 ASP A C 1
ATOM 1413 O O . ASP A 1 171 ? -18.704 -27.733 36.740 1.00 79.81 171 ASP A O 1
ATOM 1417 N N . LYS A 1 172 ? -19.411 -28.170 38.824 1.00 76.50 172 LYS A N 1
ATOM 1418 C CA . LYS A 1 172 ? -19.072 -29.614 38.925 1.00 76.50 172 LYS A CA 1
ATOM 1419 C C . LYS A 1 172 ? -17.587 -29.959 38.709 1.00 76.50 172 LYS A C 1
ATOM 1421 O O . LYS A 1 172 ? -17.161 -31.063 39.040 1.00 76.50 172 LYS A O 1
ATOM 1426 N N . HIS A 1 173 ? -16.789 -29.027 38.196 1.00 76.31 173 HIS A N 1
ATOM 1427 C CA . HIS A 1 173 ? -15.362 -29.150 37.958 1.00 76.31 173 HIS A CA 1
ATOM 1428 C C . HIS A 1 173 ? -14.591 -28.887 39.252 1.00 76.31 173 HIS A C 1
ATOM 1430 O O . HIS A 1 173 ? -14.663 -27.803 39.837 1.00 76.31 173 HIS A O 1
ATOM 1436 N N . GLN A 1 174 ? -13.834 -29.896 39.674 1.00 84.25 174 GLN A N 1
ATOM 1437 C CA . GLN A 1 174 ? -12.901 -29.818 40.791 1.00 84.25 174 GLN A CA 1
ATOM 1438 C C . GLN A 1 174 ? -11.478 -29.929 40.256 1.00 84.25 174 GLN A C 1
ATOM 1440 O O . GLN A 1 174 ? -11.180 -30.797 39.436 1.00 84.25 174 GLN A O 1
ATOM 1445 N N . GLU A 1 175 ? -10.592 -29.066 40.736 1.00 87.81 175 GLU A N 1
ATOM 1446 C CA . GLU A 1 175 ? -9.189 -29.046 40.332 1.00 87.81 175 GLU A CA 1
ATOM 1447 C C . GLU A 1 175 ? -8.300 -29.272 41.550 1.00 87.81 175 GLU A C 1
ATOM 1449 O O . GLU A 1 175 ? -8.490 -28.663 42.601 1.00 87.81 175 GLU A O 1
ATOM 1454 N N . LYS A 1 176 ? -7.307 -30.152 41.419 1.00 88.12 176 LYS A N 1
ATOM 1455 C CA . LYS A 1 176 ? -6.287 -30.340 42.452 1.00 88.12 176 LYS A CA 1
ATOM 1456 C C . LYS A 1 176 ? -5.158 -29.337 42.244 1.00 88.12 176 LYS A C 1
ATOM 1458 O O . LYS A 1 176 ? -4.680 -29.167 41.126 1.00 88.12 176 LYS A O 1
ATOM 1463 N N . SER A 1 177 ? -4.702 -28.702 43.319 1.00 82.88 177 SER A N 1
ATOM 1464 C CA . SER A 1 177 ? -3.600 -27.737 43.285 1.00 82.88 177 SER A CA 1
ATOM 1465 C C . SER A 1 177 ? -2.639 -27.950 44.446 1.00 82.88 177 SER A C 1
ATOM 1467 O O . SER A 1 177 ? -3.067 -28.017 45.594 1.00 82.88 177 SER A O 1
ATOM 1469 N N . ASN A 1 178 ? -1.339 -27.893 44.149 1.00 82.62 178 ASN A N 1
ATOM 1470 C CA . ASN A 1 178 ? -0.255 -27.919 45.139 1.00 82.62 178 ASN A CA 1
ATOM 1471 C C . ASN A 1 178 ? 0.421 -26.545 45.321 1.00 82.62 178 ASN A C 1
ATOM 1473 O O . ASN A 1 178 ? 1.493 -26.450 45.919 1.00 82.62 178 ASN A O 1
ATOM 1477 N N . SER A 1 179 ? -0.189 -25.470 44.805 1.00 77.31 179 SER A N 1
ATOM 1478 C CA . SER A 1 179 ? 0.398 -24.121 44.734 1.00 77.31 179 SER A CA 1
ATOM 1479 C C . SER A 1 179 ? 0.725 -23.482 46.092 1.00 77.31 179 SER A C 1
ATOM 1481 O O . SER A 1 179 ? 1.462 -22.495 46.133 1.00 77.31 179 SER A O 1
ATOM 1483 N N . TYR A 1 180 ? 0.193 -24.012 47.200 1.00 80.31 180 TYR A N 1
ATOM 1484 C CA . TYR A 1 180 ? 0.482 -23.572 48.572 1.00 80.31 180 TYR A CA 1
ATOM 1485 C C . TYR A 1 180 ? 1.470 -24.548 49.233 1.00 80.31 180 TYR A C 1
ATOM 1487 O O . TYR A 1 180 ? 1.122 -25.327 50.118 1.00 80.31 180 TYR A O 1
ATOM 1495 N N . GLY A 1 181 ? 2.703 -24.545 48.712 1.00 64.38 181 GLY A N 1
ATOM 1496 C CA . GLY A 1 181 ? 3.864 -25.244 49.275 1.00 64.38 181 GLY A CA 1
ATOM 1497 C C . GLY A 1 181 ? 3.700 -26.751 49.480 1.00 64.38 181 GLY A C 1
ATOM 1498 O O . GLY A 1 181 ? 4.106 -27.274 50.515 1.00 64.38 181 GLY A O 1
ATOM 1499 N N . GLY A 1 182 ? 3.097 -27.440 48.504 1.00 66.94 182 GLY A N 1
ATOM 1500 C CA . GLY A 1 182 ? 3.004 -28.905 48.478 1.00 66.94 182 GLY A CA 1
ATOM 1501 C C . GLY A 1 182 ? 1.794 -29.502 49.204 1.00 66.94 182 GLY A C 1
ATOM 1502 O O . GLY A 1 182 ? 1.595 -30.713 49.142 1.00 66.94 182 GLY A O 1
ATOM 1503 N N . THR A 1 183 ? 0.955 -28.684 49.846 1.00 72.19 183 THR A N 1
ATOM 1504 C CA . THR A 1 183 ? -0.324 -29.153 50.400 1.00 72.19 183 THR A CA 1
ATOM 1505 C C . THR A 1 183 ? -1.341 -29.301 49.270 1.00 72.19 183 THR A C 1
ATOM 1507 O O . THR A 1 183 ? -1.693 -28.308 48.635 1.00 72.19 183 THR A O 1
ATOM 1510 N N . GLU A 1 184 ? -1.833 -30.521 49.023 1.00 82.88 184 GLU A N 1
ATOM 1511 C CA . GLU A 1 184 ? -2.900 -30.748 48.038 1.00 82.88 184 GLU A CA 1
ATOM 1512 C C . GLU A 1 184 ? -4.200 -30.080 48.513 1.00 82.88 184 GLU A C 1
ATOM 1514 O O . GLU A 1 184 ? -4.755 -30.429 49.566 1.00 82.88 184 GLU A O 1
ATOM 1519 N N . LEU A 1 185 ? -4.672 -29.115 47.723 1.00 86.31 185 LEU A N 1
ATOM 1520 C CA . LEU A 1 185 ? -5.955 -28.435 47.864 1.00 86.31 185 LEU A CA 1
ATOM 1521 C C . LEU A 1 185 ? -6.903 -28.889 46.755 1.00 86.31 185 LEU A C 1
ATOM 1523 O O . LEU A 1 185 ? -6.481 -29.075 45.612 1.00 86.31 185 LEU A O 1
ATOM 1527 N N . ILE A 1 186 ? -8.187 -29.008 47.089 1.00 90.06 186 ILE A N 1
ATOM 1528 C CA . ILE A 1 186 ? -9.260 -29.212 46.114 1.00 90.06 186 ILE A CA 1
ATOM 1529 C C . ILE A 1 186 ? -9.920 -27.853 45.877 1.00 90.06 186 ILE A C 1
ATOM 1531 O O . ILE A 1 186 ? -10.518 -27.280 46.789 1.00 90.06 186 ILE A O 1
ATOM 1535 N N . ILE A 1 187 ? -9.772 -27.336 44.663 1.00 91.88 187 ILE A N 1
ATOM 1536 C CA . ILE A 1 187 ? -10.364 -26.086 44.199 1.00 91.88 187 ILE A CA 1
ATOM 1537 C C . ILE A 1 187 ? -11.709 -26.404 43.558 1.00 91.88 187 ILE A C 1
ATOM 1539 O O . ILE A 1 187 ? -11.802 -27.234 42.655 1.00 91.88 187 ILE A O 1
ATOM 1543 N N . TYR A 1 188 ? -12.734 -25.692 43.999 1.00 93.00 188 TYR A N 1
ATOM 1544 C CA . TYR A 1 188 ? -14.079 -25.729 43.451 1.00 93.00 188 TYR A CA 1
ATOM 1545 C C . TYR A 1 188 ? -14.324 -24.456 42.649 1.00 93.00 188 TYR A C 1
ATOM 1547 O O . TYR A 1 188 ? -13.899 -23.371 43.055 1.00 93.00 188 TYR A O 1
ATOM 1555 N N . LYS A 1 189 ? -15.032 -24.573 41.526 1.00 92.19 189 LYS A N 1
ATOM 1556 C CA . LYS A 1 189 ? -15.467 -23.426 40.726 1.00 92.19 189 LYS A CA 1
ATOM 1557 C C . LYS A 1 189 ? -16.951 -23.171 40.954 1.00 92.19 189 LYS A C 1
ATOM 1559 O O . LYS A 1 189 ? -17.782 -24.059 40.788 1.00 92.19 189 LYS A O 1
ATOM 1564 N N . VAL A 1 190 ? -17.274 -21.942 41.336 1.00 92.12 190 VAL A N 1
ATOM 1565 C CA . VAL A 1 190 ? -18.651 -21.461 41.459 1.00 92.12 190 VAL A CA 1
ATOM 1566 C C . VAL A 1 190 ? -18.943 -20.591 40.247 1.00 92.12 190 VAL A C 1
ATOM 1568 O O . VAL A 1 190 ? -18.207 -19.638 39.991 1.00 92.12 190 VAL A O 1
ATOM 1571 N N . LYS A 1 191 ? -19.994 -20.912 39.492 1.00 90.62 191 LYS A N 1
ATOM 1572 C CA . LYS A 1 191 ? -20.466 -20.129 38.344 1.00 90.62 191 LYS A CA 1
ATOM 1573 C C . LYS A 1 191 ? -21.471 -19.077 38.809 1.00 90.62 191 LYS A C 1
ATOM 1575 O O . LYS A 1 191 ? -22.329 -19.359 39.643 1.00 90.62 191 LYS A O 1
ATOM 1580 N N . ILE A 1 192 ? -21.365 -17.865 38.267 1.00 88.06 192 ILE A N 1
ATOM 1581 C CA . ILE A 1 192 ? -22.219 -16.730 38.636 1.00 88.06 192 ILE A CA 1
ATOM 1582 C C . ILE A 1 192 ? -23.126 -16.377 37.464 1.00 88.06 192 ILE A C 1
ATOM 1584 O O . ILE A 1 192 ? -22.650 -16.150 36.349 1.00 88.06 192 ILE A O 1
ATOM 1588 N N . ASN A 1 193 ? -24.428 -16.300 37.729 1.00 78.12 193 ASN A N 1
ATOM 1589 C CA . ASN A 1 193 ? -25.433 -15.950 36.734 1.00 78.12 193 ASN A CA 1
ATOM 1590 C C . ASN A 1 193 ? -25.877 -14.491 36.925 1.00 78.12 193 ASN A C 1
ATOM 1592 O O . ASN A 1 193 ? -26.440 -14.149 37.964 1.00 78.12 193 ASN A O 1
ATOM 1596 N N . PHE A 1 194 ? -25.598 -13.623 35.946 1.00 85.00 194 PHE A N 1
ATOM 1597 C CA . PHE A 1 194 ? -25.968 -12.206 35.998 1.00 85.00 194 PHE A CA 1
ATOM 1598 C C . PHE A 1 194 ? -26.114 -11.597 34.593 1.00 85.00 194 PHE A C 1
ATOM 1600 O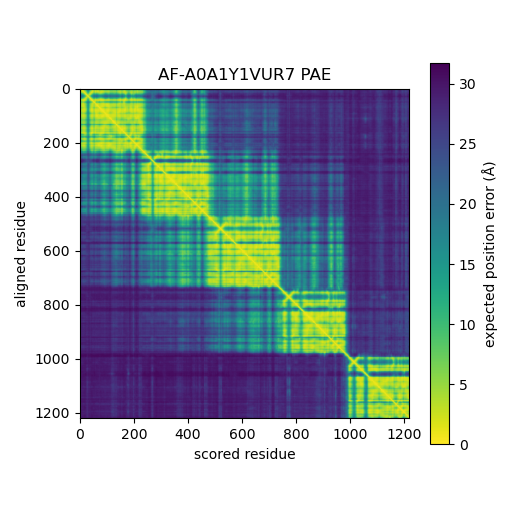 O . PHE A 1 194 ? -25.468 -12.031 33.644 1.00 85.00 194 PHE A O 1
ATOM 1607 N N . ALA A 1 195 ? -26.948 -10.561 34.453 1.00 81.44 195 ALA A N 1
ATOM 1608 C CA . ALA A 1 195 ? -27.282 -9.950 33.157 1.00 81.44 195 ALA A CA 1
ATOM 1609 C C . ALA A 1 195 ? -26.244 -8.924 32.649 1.00 81.44 195 ALA A C 1
ATOM 1611 O O . ALA A 1 195 ? -26.401 -8.342 31.572 1.00 81.44 195 ALA A O 1
ATOM 1612 N N . GLY A 1 196 ? -25.214 -8.650 33.452 1.00 79.44 196 GLY A N 1
ATOM 1613 C CA . GLY A 1 196 ? -24.276 -7.550 33.240 1.00 79.44 196 GLY A CA 1
ATOM 1614 C C . GLY A 1 196 ? -23.097 -7.856 32.319 1.00 79.44 196 GLY A C 1
ATOM 1615 O O . GLY A 1 196 ? -22.335 -6.940 32.036 1.00 79.44 196 GLY A O 1
ATOM 1616 N N . ALA A 1 197 ? -22.921 -9.087 31.836 1.00 79.50 197 ALA A N 1
ATOM 1617 C CA . ALA A 1 197 ? -21.859 -9.430 30.889 1.00 79.50 197 ALA A CA 1
ATOM 1618 C C . ALA A 1 197 ? -22.347 -10.423 29.830 1.00 79.50 197 ALA A C 1
ATOM 1620 O O . ALA A 1 197 ? -23.256 -11.210 30.074 1.00 79.50 197 ALA A O 1
ATOM 1621 N N . ASP A 1 198 ? -21.712 -10.388 28.657 1.00 73.12 198 ASP A N 1
ATOM 1622 C CA . ASP A 1 198 ? -21.961 -11.339 27.561 1.00 73.12 198 ASP A CA 1
ATOM 1623 C C . ASP A 1 198 ? -21.182 -12.652 27.726 1.00 73.12 198 ASP A C 1
ATOM 1625 O O . ASP A 1 198 ? -21.313 -13.574 26.926 1.00 73.12 198 ASP A O 1
ATOM 1629 N N . SER A 1 199 ? -20.348 -12.741 28.764 1.00 77.38 199 SER A N 1
ATOM 1630 C CA . SER A 1 199 ? -19.511 -13.901 29.052 1.00 77.38 199 SER A CA 1
ATOM 1631 C C . SER A 1 199 ? -19.701 -14.384 30.483 1.00 77.38 199 SER A C 1
ATOM 1633 O O . SER A 1 199 ? -19.851 -13.607 31.426 1.00 77.38 199 SER A O 1
ATOM 1635 N N . GLU A 1 200 ? -19.657 -15.702 30.632 1.00 82.50 200 GLU A N 1
ATOM 1636 C CA . GLU A 1 200 ? -19.758 -16.389 31.911 1.00 82.50 200 GLU A CA 1
ATOM 1637 C C . GLU A 1 200 ? -18.625 -15.982 32.871 1.00 82.50 200 GLU A C 1
ATOM 1639 O O . GLU A 1 200 ? -17.502 -15.680 32.451 1.00 82.50 200 GLU A O 1
ATOM 1644 N N . ARG A 1 201 ? -18.907 -15.981 34.178 1.00 86.75 201 ARG A N 1
ATOM 1645 C CA . ARG A 1 201 ? -17.922 -15.706 35.232 1.00 86.75 201 ARG A CA 1
ATOM 1646 C C . ARG A 1 201 ? -17.885 -16.855 36.236 1.00 86.75 201 ARG A C 1
ATOM 1648 O O . ARG A 1 201 ? -18.930 -17.380 36.621 1.00 86.75 201 ARG A O 1
ATOM 1655 N N . ARG A 1 202 ? -16.675 -17.233 36.657 1.00 90.88 202 ARG A N 1
ATOM 1656 C CA . ARG A 1 202 ? -16.411 -18.321 37.609 1.00 90.88 202 ARG A CA 1
ATOM 1657 C C . ARG A 1 202 ? -15.469 -17.837 38.705 1.00 90.88 202 ARG A C 1
ATOM 1659 O O . ARG A 1 202 ? -14.468 -17.198 38.393 1.00 90.88 202 ARG A O 1
ATOM 1666 N N . LEU A 1 203 ? -15.780 -18.148 39.960 1.00 92.81 203 LEU A N 1
ATOM 1667 C CA . LEU A 1 203 ? -14.933 -17.860 41.117 1.00 92.81 203 LEU A CA 1
ATOM 1668 C C . LEU A 1 203 ? -14.362 -19.168 41.664 1.00 92.81 203 LEU A C 1
ATOM 1670 O O . LEU A 1 203 ? -15.110 -20.119 41.894 1.00 92.81 203 LEU A O 1
ATOM 1674 N N . SER A 1 204 ? -13.050 -19.210 41.878 1.00 93.38 204 SER A N 1
ATOM 1675 C CA . SER A 1 204 ? -12.382 -20.378 42.450 1.00 93.38 204 SER A CA 1
ATOM 1676 C C . SER A 1 204 ? -12.352 -20.259 43.969 1.00 93.38 204 SER A C 1
ATOM 1678 O O . SER A 1 204 ? -11.914 -19.240 44.500 1.00 93.38 204 SER A O 1
ATOM 1680 N N . VAL A 1 205 ? -12.784 -21.300 44.675 1.00 94.19 205 VAL A N 1
ATOM 1681 C CA . VAL A 1 205 ? -12.824 -21.356 46.144 1.00 94.19 205 VAL A CA 1
ATOM 1682 C C . VAL A 1 205 ? -12.292 -22.692 46.649 1.00 94.19 205 VAL A C 1
ATOM 1684 O O . VAL A 1 205 ? -12.307 -23.689 45.931 1.00 94.19 205 VAL A O 1
ATOM 1687 N N . TYR A 1 206 ? -11.813 -22.730 47.886 1.00 93.81 206 TYR A N 1
ATOM 1688 C CA . TYR A 1 206 ? -11.320 -23.954 48.509 1.00 93.81 206 TYR A CA 1
ATOM 1689 C C . TYR A 1 206 ? -11.582 -23.943 50.018 1.00 93.81 206 TYR A C 1
ATOM 1691 O O . TYR A 1 206 ? -11.706 -22.877 50.622 1.00 93.81 206 TYR A O 1
ATOM 1699 N N . LYS A 1 207 ? -11.675 -25.131 50.621 1.00 94.31 207 LYS A N 1
ATOM 1700 C CA . LYS A 1 207 ? -11.804 -25.297 52.073 1.00 94.31 207 LYS A CA 1
ATOM 1701 C C . LYS A 1 207 ? -10.418 -25.437 52.694 1.00 94.31 207 LYS A C 1
ATOM 1703 O O . LYS A 1 207 ? -9.651 -26.315 52.289 1.00 94.31 207 LYS A O 1
ATOM 1708 N N . ASP A 1 208 ? -10.083 -24.569 53.641 1.00 91.56 208 ASP A N 1
ATOM 1709 C CA . ASP A 1 208 ? -8.787 -24.595 54.310 1.00 91.56 208 ASP A CA 1
ATOM 1710 C C . ASP A 1 208 ? -8.750 -25.692 55.380 1.00 91.56 208 ASP A C 1
ATOM 1712 O O . ASP A 1 208 ? -9.701 -25.884 56.137 1.00 91.56 208 ASP A O 1
ATOM 1716 N N . LYS A 1 209 ? -7.659 -26.460 55.417 1.00 87.62 209 LYS A N 1
ATOM 1717 C CA . LYS A 1 209 ? -7.535 -27.614 56.319 1.00 87.62 209 LYS A CA 1
ATOM 1718 C C . LYS A 1 209 ? -7.182 -27.207 57.751 1.00 87.62 209 LYS A C 1
ATOM 1720 O O . LYS A 1 209 ? -7.390 -28.015 58.649 1.00 87.62 209 LYS A O 1
ATOM 1725 N N . GLU A 1 210 ? -6.629 -26.009 57.962 1.00 89.12 210 GLU A N 1
ATOM 1726 C CA . GLU A 1 210 ? -6.180 -25.570 59.288 1.00 89.12 210 GLU A CA 1
ATOM 1727 C C . GLU A 1 210 ? -7.342 -25.036 60.146 1.00 89.12 210 GLU A C 1
ATOM 1729 O O . GLU A 1 210 ? -7.341 -25.255 61.355 1.00 89.12 210 GLU A O 1
ATOM 1734 N N . ASP A 1 211 ? -8.353 -24.394 59.546 1.00 92.56 211 ASP A N 1
ATOM 1735 C CA . ASP A 1 211 ? -9.511 -23.829 60.266 1.00 92.56 211 ASP A CA 1
ATOM 1736 C C . ASP A 1 211 ? -10.885 -24.343 59.794 1.00 92.56 211 ASP A C 1
ATOM 1738 O O . ASP A 1 211 ? -11.909 -24.019 60.399 1.00 92.56 211 ASP A O 1
ATOM 1742 N N . GLY A 1 212 ? -10.931 -25.148 58.727 1.00 91.94 212 GLY A N 1
ATOM 1743 C CA . GLY A 1 212 ? -12.165 -25.698 58.171 1.00 91.94 212 GLY A CA 1
ATOM 1744 C C . GLY A 1 212 ? -13.065 -24.675 57.472 1.00 91.94 212 GLY A C 1
ATOM 1745 O O . GLY A 1 212 ? -14.179 -25.030 57.093 1.00 91.94 212 GLY A O 1
ATOM 1746 N N . GLN A 1 213 ? -12.633 -23.427 57.289 1.00 95.69 213 GLN A N 1
ATOM 1747 C CA . GLN A 1 213 ? -13.412 -22.377 56.633 1.00 95.69 213 GLN A CA 1
ATOM 1748 C C . GLN A 1 213 ? -13.155 -22.370 55.119 1.00 95.69 213 GLN A C 1
ATOM 1750 O O . GLN A 1 213 ? -12.105 -22.795 54.634 1.00 95.69 213 GLN A O 1
ATOM 1755 N N . TRP A 1 214 ? -14.124 -21.884 54.344 1.00 96.19 214 TRP A N 1
ATOM 1756 C CA . TRP A 1 214 ? -13.954 -21.699 52.903 1.00 96.19 214 TRP A CA 1
ATOM 1757 C C . TRP A 1 214 ? -13.341 -20.327 52.579 1.00 96.19 214 TRP A C 1
ATOM 1759 O O . TRP A 1 214 ? -13.670 -19.321 53.211 1.00 96.19 214 TRP A O 1
ATOM 1769 N N . TYR A 1 215 ? -12.489 -20.286 51.551 1.00 95.19 215 TYR A N 1
ATOM 1770 C CA . TYR A 1 215 ? -11.769 -19.095 51.085 1.00 95.19 215 TYR A CA 1
ATOM 1771 C C . TYR A 1 215 ? -11.724 -19.020 49.555 1.00 95.19 215 TYR A C 1
ATOM 1773 O O . TYR A 1 215 ? -11.851 -20.029 48.860 1.00 95.19 215 TYR A O 1
ATOM 1781 N N . ILE A 1 216 ? -11.511 -17.818 49.021 1.00 94.94 216 ILE A N 1
ATOM 1782 C CA . ILE A 1 216 ? -11.258 -17.585 47.596 1.00 94.94 216 ILE A CA 1
ATOM 1783 C C . ILE A 1 216 ? -9.836 -18.044 47.263 1.00 94.94 216 ILE A C 1
ATOM 1785 O O . ILE A 1 216 ? -8.874 -17.708 47.953 1.00 94.94 216 ILE A O 1
ATOM 1789 N N . TYR A 1 217 ? -9.699 -18.816 46.188 1.00 91.44 217 TYR A N 1
ATOM 1790 C CA . TYR A 1 217 ? -8.419 -19.310 45.701 1.00 91.44 217 TYR A CA 1
ATOM 1791 C C . TYR A 1 217 ? -7.817 -18.361 44.653 1.00 91.44 217 TYR A C 1
ATOM 1793 O O . TYR A 1 217 ? -8.434 -18.091 43.611 1.00 91.44 217 TYR A O 1
ATOM 1801 N N . GLY A 1 218 ? -6.581 -17.916 44.908 1.00 85.75 218 GLY A N 1
ATOM 1802 C CA . GLY A 1 218 ? -5.780 -17.090 43.999 1.00 85.75 218 GLY A CA 1
ATOM 1803 C C . GLY A 1 218 ? -6.447 -15.771 43.589 1.00 85.75 218 GLY A C 1
ATOM 1804 O O . GLY A 1 218 ? -7.348 -15.272 44.258 1.00 85.75 218 GLY A O 1
ATOM 1805 N N . ASP A 1 219 ? -6.033 -15.225 42.443 1.00 85.88 219 ASP A N 1
ATOM 1806 C CA . ASP A 1 219 ? -6.588 -13.988 41.867 1.00 85.88 219 ASP A CA 1
ATOM 1807 C C . ASP A 1 219 ? -7.844 -14.240 40.996 1.00 85.88 219 ASP A C 1
ATOM 1809 O O . ASP A 1 219 ? -8.163 -13.454 40.102 1.00 85.88 219 ASP A O 1
ATOM 1813 N N . SER A 1 220 ? -8.589 -15.334 41.226 1.00 87.62 220 SER A N 1
ATOM 1814 C CA . SER A 1 220 ? -9.784 -15.683 40.425 1.00 87.62 220 SER A CA 1
ATOM 1815 C C . SER A 1 220 ? -10.884 -14.610 40.472 1.00 87.62 220 SER A C 1
ATOM 1817 O O . SER A 1 220 ? -11.678 -14.474 39.541 1.00 87.62 220 SER A O 1
ATOM 1819 N N . PHE A 1 221 ? -10.876 -13.775 41.512 1.00 88.94 221 PHE A N 1
ATOM 1820 C CA . PHE A 1 221 ? -11.758 -12.623 41.656 1.00 88.94 221 PHE A CA 1
ATOM 1821 C C . PHE A 1 221 ? -11.498 -11.504 40.621 1.00 88.94 221 PHE A C 1
ATOM 1823 O O . PHE A 1 221 ? -12.390 -10.693 40.372 1.00 88.94 221 PHE A O 1
ATOM 1830 N N . MET A 1 222 ? -10.331 -11.460 39.960 1.00 86.25 222 MET A N 1
ATOM 1831 C CA . MET A 1 222 ? -9.988 -10.416 38.975 1.00 86.25 222 MET A CA 1
ATOM 1832 C C . MET A 1 222 ? -10.924 -10.392 37.761 1.00 86.25 222 MET A C 1
ATOM 1834 O O . MET A 1 222 ? -11.201 -9.323 37.223 1.00 86.25 222 MET A O 1
ATOM 1838 N N . GLY A 1 223 ? -11.466 -11.541 37.344 1.00 84.88 223 GLY A N 1
ATOM 1839 C CA . GLY A 1 223 ? -12.392 -11.614 36.205 1.00 84.88 223 GLY A CA 1
ATOM 1840 C C . GLY A 1 223 ? -13.711 -10.861 36.427 1.00 84.88 223 GLY A C 1
ATOM 1841 O O . GLY A 1 223 ? -14.410 -10.535 35.470 1.00 84.88 223 GLY A O 1
ATOM 1842 N N . PHE A 1 224 ? -14.046 -10.536 37.679 1.00 86.69 224 PHE A N 1
ATOM 1843 C CA . PHE A 1 224 ? -15.319 -9.915 38.050 1.00 86.69 224 PHE A CA 1
ATOM 1844 C C . PHE A 1 224 ? -15.315 -8.381 37.971 1.00 86.69 224 PHE A C 1
ATOM 1846 O O . PHE A 1 224 ? -16.373 -7.762 38.081 1.00 86.69 224 PHE A O 1
ATOM 1853 N N . VAL A 1 225 ? -14.156 -7.754 37.742 1.00 80.25 225 VAL A N 1
ATOM 1854 C CA . VAL A 1 225 ? -14.027 -6.293 37.535 1.00 80.25 225 VAL A CA 1
ATOM 1855 C C . VAL A 1 225 ? -13.839 -5.902 36.061 1.00 80.25 225 VAL A C 1
ATOM 1857 O O . VAL A 1 225 ? -13.715 -4.716 35.731 1.00 80.25 225 VAL A O 1
ATOM 1860 N N . VAL A 1 226 ? -13.838 -6.887 35.155 1.00 78.38 226 VAL A N 1
ATOM 1861 C CA . VAL A 1 226 ? -13.556 -6.725 33.719 1.00 78.38 226 VAL A CA 1
ATOM 1862 C C . VAL A 1 226 ? -14.832 -6.933 32.887 1.00 78.38 226 VAL A C 1
ATOM 1864 O O . VAL A 1 226 ? -15.624 -7.833 33.167 1.00 78.38 226 VAL A O 1
ATOM 1867 N N . ASP A 1 227 ? -15.025 -6.078 31.875 1.00 74.12 227 ASP A N 1
ATOM 1868 C CA . ASP A 1 227 ? -16.079 -6.162 30.846 1.00 74.12 227 ASP A CA 1
ATOM 1869 C C . ASP A 1 227 ? -17.509 -6.383 31.365 1.00 74.12 227 ASP A C 1
ATOM 1871 O O . ASP A 1 227 ? -18.179 -7.356 31.020 1.00 74.12 227 ASP A O 1
ATOM 1875 N N . ILE A 1 228 ? -17.980 -5.450 32.197 1.00 80.06 228 ILE A N 1
ATOM 1876 C CA . ILE A 1 228 ? -19.396 -5.326 32.557 1.00 80.06 228 ILE A CA 1
ATOM 1877 C C . ILE A 1 228 ? -20.053 -4.228 31.712 1.00 80.06 228 ILE A C 1
ATOM 1879 O O . ILE A 1 228 ? -19.500 -3.135 31.552 1.00 80.06 228 ILE A O 1
ATOM 1883 N N . LYS A 1 229 ? -21.263 -4.515 31.222 1.00 83.00 229 LYS A N 1
ATOM 1884 C CA . LYS A 1 229 ? -22.139 -3.590 30.498 1.00 83.00 229 LYS A CA 1
ATOM 1885 C C . LYS A 1 229 ? -22.403 -2.348 31.344 1.00 83.00 229 LYS A C 1
ATOM 1887 O O . LYS A 1 229 ? -22.726 -2.443 32.529 1.00 83.00 229 LYS A O 1
ATOM 1892 N N . ARG A 1 230 ? -22.295 -1.169 30.740 1.00 79.25 230 ARG A N 1
ATOM 1893 C CA . ARG A 1 230 ? -22.681 0.086 31.394 1.00 79.25 230 ARG A CA 1
ATOM 1894 C C . ARG A 1 230 ? -24.198 0.093 31.670 1.00 79.25 230 ARG A C 1
ATOM 1896 O O . ARG A 1 230 ? -24.948 -0.451 30.859 1.00 79.25 230 ARG A O 1
ATOM 1903 N N . PRO A 1 231 ? -24.666 0.702 32.775 1.00 83.50 231 PRO A N 1
ATOM 1904 C CA . PRO A 1 231 ? -26.078 1.050 32.941 1.00 83.50 231 PRO A CA 1
ATOM 1905 C C . PRO A 1 231 ? -26.634 1.800 31.720 1.00 83.50 231 PRO A C 1
ATOM 1907 O O . PRO A 1 231 ? -25.923 2.602 31.106 1.00 83.50 231 PRO A O 1
ATOM 1910 N N . CYS A 1 232 ? -27.902 1.565 31.376 1.00 83.62 232 CYS A N 1
ATOM 1911 C CA . CYS A 1 232 ? -28.587 2.385 30.376 1.00 83.62 232 CYS A CA 1
ATOM 1912 C C . CYS A 1 232 ? -28.616 3.846 30.843 1.00 83.62 232 CYS A C 1
ATOM 1914 O O . CYS A 1 232 ? -28.807 4.118 32.028 1.00 83.62 232 CYS A O 1
ATOM 1916 N N . ILE A 1 233 ? -28.413 4.764 29.899 1.00 84.25 233 ILE A N 1
ATOM 1917 C CA . ILE A 1 233 ? -28.524 6.208 30.124 1.00 84.25 233 ILE A CA 1
ATOM 1918 C C . ILE A 1 233 ? -29.947 6.514 30.578 1.00 84.25 233 ILE A C 1
ATOM 1920 O O . ILE A 1 233 ? -30.908 6.150 29.900 1.00 84.25 233 ILE A O 1
ATOM 1924 N N . SER A 1 234 ? -30.059 7.181 31.716 1.00 81.94 234 SER A N 1
ATOM 1925 C CA . SER A 1 234 ? -31.321 7.693 32.233 1.00 81.94 234 SER A CA 1
ATOM 1926 C C . SER A 1 234 ? -31.719 9.004 31.560 1.00 81.94 234 SER A C 1
ATOM 1928 O O . SER A 1 234 ? -30.880 9.750 31.049 1.00 81.94 234 SER A O 1
ATOM 1930 N N . PHE A 1 235 ? -33.016 9.309 31.591 1.00 80.38 235 PHE A N 1
ATOM 1931 C CA . PHE A 1 235 ? -33.511 10.595 31.110 1.00 80.38 235 PHE A CA 1
ATOM 1932 C C . PHE A 1 235 ? -32.889 11.754 31.902 1.00 80.38 235 PHE A C 1
ATOM 1934 O O . PHE A 1 235 ? -32.521 12.764 31.312 1.00 80.38 235 PHE A O 1
ATOM 1941 N N . GLU A 1 236 ? -32.688 11.591 33.211 1.00 83.62 236 GLU A N 1
ATOM 1942 C CA . GLU A 1 236 ? -32.048 12.579 34.080 1.00 83.62 236 GLU A CA 1
ATOM 1943 C C . GLU A 1 236 ? -30.595 12.873 33.678 1.00 83.62 236 GLU A C 1
ATOM 1945 O O . GLU A 1 236 ? -30.169 14.025 33.740 1.00 83.62 236 GLU A O 1
ATOM 1950 N N . GLU A 1 237 ? -29.836 11.865 33.232 1.00 81.19 237 GLU A N 1
ATOM 1951 C CA . GLU A 1 237 ? -28.469 12.051 32.725 1.00 81.19 237 GLU A CA 1
ATOM 1952 C C . GLU A 1 237 ? -28.440 12.780 31.377 1.00 81.19 237 GLU A C 1
ATOM 1954 O O . GLU A 1 237 ? -27.537 13.579 31.132 1.00 81.19 237 GLU A O 1
ATOM 1959 N N . ALA A 1 238 ? -29.417 12.517 30.505 1.00 84.62 238 ALA A N 1
ATOM 1960 C CA . ALA A 1 238 ? -29.521 13.154 29.192 1.00 84.62 238 ALA A CA 1
ATOM 1961 C C . ALA A 1 238 ? -30.117 14.572 29.253 1.00 84.62 238 ALA A C 1
ATOM 1963 O O . ALA A 1 238 ? -29.814 15.408 28.397 1.00 84.62 238 ALA A O 1
ATOM 1964 N N . LEU A 1 239 ? -30.927 14.868 30.276 1.00 83.81 239 LEU A N 1
ATOM 1965 C CA . LEU A 1 239 ? -31.670 16.119 30.440 1.00 83.81 239 LEU A CA 1
ATOM 1966 C C . LEU A 1 239 ? -30.813 17.398 30.308 1.00 83.81 239 LEU A C 1
ATOM 1968 O O . LEU A 1 239 ? -31.262 18.320 29.626 1.00 83.81 239 LEU A O 1
ATOM 1972 N N . PRO A 1 240 ? -29.583 17.495 30.861 1.00 86.75 240 PRO A N 1
ATOM 1973 C CA . PRO A 1 240 ? -28.739 18.687 30.716 1.00 86.75 240 PRO A CA 1
ATOM 1974 C C . PRO A 1 240 ? -28.310 18.972 29.271 1.00 86.75 240 PRO A C 1
ATOM 1976 O O . PRO A 1 240 ? -27.932 20.096 28.942 1.00 86.75 240 PRO A O 1
ATOM 1979 N N . PHE A 1 241 ? -28.343 17.955 28.409 1.00 84.31 241 PHE A N 1
ATOM 1980 C CA . PHE A 1 241 ? -27.960 18.053 27.004 1.00 84.31 241 PHE A CA 1
ATOM 1981 C C . PHE A 1 241 ? -29.163 18.207 26.074 1.00 84.31 241 PHE A C 1
ATOM 1983 O O . PHE A 1 241 ? -28.979 18.387 24.867 1.00 84.31 241 PHE A O 1
ATOM 1990 N N . PHE A 1 242 ? -30.377 18.180 26.629 1.00 80.44 242 PHE A N 1
ATOM 1991 C CA . PHE A 1 242 ? -31.611 18.324 25.881 1.00 80.44 242 PHE A CA 1
ATOM 1992 C C . PHE A 1 242 ? -31.712 19.728 25.286 1.00 80.44 242 PHE A C 1
ATOM 1994 O O . PHE A 1 242 ? -31.817 20.731 25.996 1.00 80.44 242 PHE A O 1
ATOM 2001 N N . LYS A 1 243 ? -31.707 19.818 23.957 1.00 66.94 243 LYS A N 1
ATOM 2002 C CA . LYS A 1 243 ? -31.988 21.073 23.263 1.00 66.94 243 LYS A CA 1
ATOM 2003 C C . LYS A 1 243 ? -33.466 21.106 22.918 1.00 66.94 243 LYS A C 1
ATOM 2005 O O . LYS A 1 243 ? -33.911 20.416 22.011 1.00 66.94 243 LYS A O 1
ATOM 2010 N N . LYS A 1 244 ? -34.235 21.936 23.625 1.00 62.41 244 LYS A N 1
ATOM 2011 C CA . LYS A 1 244 ? -35.602 22.257 23.208 1.00 62.41 244 LYS A CA 1
ATOM 2012 C C . LYS A 1 244 ? -35.523 23.133 21.961 1.00 62.41 244 LYS A C 1
ATOM 2014 O O . LYS A 1 244 ? -35.301 24.337 22.062 1.00 62.41 244 LYS A O 1
ATOM 2019 N N . VAL A 1 245 ? -35.648 22.521 20.792 1.00 62.75 245 VAL A N 1
ATOM 2020 C CA . VAL A 1 245 ? -35.658 23.243 19.522 1.00 62.75 245 VAL A CA 1
ATOM 2021 C C . VAL A 1 245 ? -37.102 23.608 19.180 1.00 62.75 245 VAL A C 1
ATOM 2023 O O . VAL A 1 245 ? -38.005 22.780 19.273 1.00 62.75 245 VAL A O 1
ATOM 2026 N N . VAL A 1 246 ? -37.330 24.875 18.837 1.00 67.75 246 VAL A N 1
ATOM 2027 C CA . VAL A 1 246 ? -38.617 25.353 18.322 1.00 67.75 246 VAL A CA 1
ATOM 2028 C C . VAL A 1 246 ? -38.509 25.365 16.805 1.00 67.75 246 VAL A C 1
ATOM 2030 O O . VAL A 1 246 ? -37.757 26.167 16.253 1.00 67.75 246 VAL A O 1
ATOM 2033 N N . TYR A 1 247 ? -39.241 24.469 16.148 1.00 71.75 247 TYR A N 1
ATOM 2034 C CA . TYR A 1 247 ? -39.270 24.379 14.692 1.00 71.75 247 TYR A CA 1
ATOM 2035 C C . TYR A 1 247 ? -40.369 25.266 14.117 1.00 71.75 247 TYR A C 1
ATOM 2037 O O . TYR A 1 247 ? -41.509 25.285 14.581 1.00 71.75 247 TYR A O 1
ATOM 2045 N N . THR A 1 248 ? -40.020 25.996 13.074 1.00 66.25 248 THR A N 1
ATOM 2046 C CA . THR A 1 248 ? -40.909 26.822 12.261 1.00 66.25 248 THR A CA 1
ATOM 2047 C C . THR A 1 248 ? -41.326 26.001 11.044 1.00 66.25 248 THR A C 1
ATOM 2049 O O . THR A 1 248 ? -40.491 25.595 10.235 1.00 66.25 248 THR A O 1
ATOM 2052 N N . TYR A 1 249 ? -42.631 25.742 10.902 1.00 65.75 249 TYR A N 1
ATOM 2053 C CA . TYR A 1 249 ? -43.184 24.928 9.806 1.00 65.75 249 TYR A CA 1
ATOM 2054 C C . TYR A 1 249 ? -42.784 25.459 8.416 1.00 65.75 249 TYR A C 1
ATOM 2056 O O . TYR A 1 249 ? -42.513 24.687 7.502 1.00 65.75 249 TYR A O 1
ATOM 2064 N N . ASN A 1 250 ? -42.657 26.782 8.283 1.00 70.81 250 ASN A N 1
ATOM 2065 C CA . ASN A 1 250 ? -42.297 27.443 7.028 1.00 70.81 250 ASN A CA 1
ATOM 2066 C C . ASN A 1 250 ? -40.786 27.419 6.715 1.00 70.81 250 ASN A C 1
ATOM 2068 O O . ASN A 1 250 ? -40.390 27.948 5.686 1.00 70.81 250 ASN A O 1
ATOM 2072 N N . GLU A 1 251 ? -39.929 26.834 7.556 1.00 78.25 251 GLU A N 1
ATOM 2073 C CA . GLU A 1 251 ? -38.470 26.782 7.334 1.00 78.25 251 GLU A CA 1
ATOM 2074 C C . GLU A 1 251 ? -37.961 25.347 7.059 1.00 78.25 251 GLU A C 1
ATOM 2076 O O . GLU A 1 251 ? -36.774 25.067 7.212 1.00 78.25 251 GLU A O 1
ATOM 2081 N N . GLN A 1 252 ? -38.849 24.429 6.643 1.00 88.31 252 GLN A N 1
ATOM 2082 C CA . GLN A 1 252 ? -38.527 23.012 6.410 1.00 88.31 252 GLN A CA 1
ATOM 2083 C C . GLN A 1 252 ? -38.281 22.667 4.930 1.00 88.31 252 GLN A C 1
ATOM 2085 O O . GLN A 1 252 ? -39.017 23.158 4.068 1.00 88.31 252 GLN A O 1
ATOM 2090 N N . PRO A 1 253 ? -37.292 21.801 4.618 1.00 91.38 253 PRO A N 1
ATOM 2091 C CA . PRO A 1 253 ? -37.046 21.325 3.258 1.00 91.38 253 PRO A CA 1
ATOM 2092 C C . PRO A 1 253 ? -38.162 20.420 2.754 1.00 91.38 253 PRO A C 1
ATOM 2094 O O . PRO A 1 253 ? -38.712 19.594 3.486 1.00 91.38 253 PRO A O 1
ATOM 2097 N N . ILE A 1 254 ? -38.464 20.545 1.463 1.00 90.88 254 ILE A N 1
ATOM 2098 C CA . ILE A 1 254 ? -39.362 19.626 0.766 1.00 90.88 254 ILE A CA 1
ATOM 2099 C C . ILE A 1 254 ? -38.636 18.286 0.601 1.00 90.88 254 ILE A C 1
ATOM 2101 O O . ILE A 1 254 ? -37.516 18.233 0.096 1.00 90.88 254 ILE A O 1
ATOM 2105 N N . VAL A 1 255 ? -39.280 17.192 1.016 1.00 91.56 255 VAL A N 1
ATOM 2106 C CA . VAL A 1 255 ? -38.753 15.826 0.870 1.00 91.56 255 VAL A CA 1
ATOM 2107 C C . VAL A 1 255 ? -39.752 14.971 0.102 1.00 91.56 255 VAL A C 1
ATOM 2109 O O . VAL A 1 255 ? -40.837 14.671 0.622 1.00 91.56 255 VAL A O 1
ATOM 2112 N N . ASN A 1 256 ? -39.351 14.555 -1.099 1.00 91.38 256 ASN A N 1
ATOM 2113 C CA . ASN A 1 256 ? -40.097 13.654 -1.972 1.00 91.38 256 ASN A CA 1
ATOM 2114 C C . ASN A 1 256 ? -39.576 12.225 -1.786 1.00 91.38 256 ASN A C 1
ATOM 2116 O O . ASN A 1 256 ? -38.407 11.967 -2.060 1.00 91.38 256 ASN A O 1
ATOM 2120 N N . LEU A 1 257 ? -40.427 11.310 -1.318 1.00 90.06 257 LEU A N 1
ATOM 2121 C CA . LEU A 1 257 ? -40.081 9.898 -1.122 1.00 90.06 257 LEU A CA 1
ATOM 2122 C C . LEU A 1 257 ? -40.621 9.053 -2.277 1.00 90.06 257 LEU A C 1
ATOM 2124 O O . LEU A 1 257 ? -41.767 9.219 -2.691 1.00 90.06 257 LEU A O 1
ATOM 2128 N N . THR A 1 258 ? -39.799 8.133 -2.769 1.00 90.88 258 THR A N 1
ATOM 2129 C CA . THR A 1 258 ? -40.146 7.174 -3.822 1.00 90.88 258 THR A CA 1
ATOM 2130 C C . THR A 1 258 ? -39.583 5.800 -3.479 1.00 90.88 258 THR A C 1
ATOM 2132 O O . THR A 1 258 ? -38.492 5.695 -2.924 1.00 90.88 258 THR A O 1
ATOM 2135 N N . GLU A 1 259 ? -40.320 4.734 -3.789 1.00 88.19 259 GLU A N 1
ATOM 2136 C CA . GLU A 1 259 ? -39.814 3.367 -3.653 1.00 88.19 259 GLU A CA 1
ATOM 2137 C C . GLU A 1 259 ? -39.078 2.957 -4.931 1.00 88.19 259 GLU A C 1
ATOM 2139 O O . GLU A 1 259 ? -39.630 3.042 -6.029 1.00 88.19 259 GLU A O 1
ATOM 2144 N N . ILE A 1 260 ? -37.838 2.492 -4.791 1.00 86.62 260 ILE A N 1
ATOM 2145 C CA . ILE A 1 260 ? -37.014 1.980 -5.889 1.00 86.62 260 ILE A CA 1
ATOM 2146 C C . ILE A 1 260 ? -36.613 0.527 -5.622 1.00 86.62 260 ILE A C 1
ATOM 2148 O O . ILE A 1 260 ? -36.567 0.086 -4.478 1.00 86.62 260 ILE A O 1
ATOM 2152 N N . ARG A 1 261 ? -36.274 -0.229 -6.672 1.00 84.19 261 ARG A N 1
ATOM 2153 C CA . ARG A 1 261 ? -35.747 -1.599 -6.549 1.00 84.19 261 ARG A CA 1
ATOM 2154 C C . ARG A 1 261 ? -34.263 -1.640 -6.893 1.00 84.19 261 ARG A C 1
ATOM 2156 O O . ARG A 1 261 ? -33.847 -1.095 -7.917 1.00 84.19 261 ARG A O 1
ATOM 2163 N N . ARG A 1 262 ? -33.449 -2.279 -6.046 1.00 79.56 262 ARG A N 1
ATOM 2164 C CA . ARG A 1 262 ? -32.004 -2.461 -6.278 1.00 79.56 262 ARG A CA 1
ATOM 2165 C C . ARG A 1 262 ? -31.607 -3.932 -6.142 1.00 79.56 262 ARG A C 1
ATOM 2167 O O . ARG A 1 262 ? -32.065 -4.623 -5.234 1.00 79.56 262 ARG A O 1
ATOM 2174 N N . ARG A 1 263 ? -30.718 -4.380 -7.037 1.00 68.94 263 ARG A N 1
ATOM 2175 C CA . ARG A 1 263 ? -30.058 -5.693 -6.972 1.00 68.94 263 ARG A CA 1
ATOM 2176 C C . ARG A 1 263 ? -28.929 -5.677 -5.940 1.00 68.94 263 ARG A C 1
ATOM 2178 O O . ARG A 1 263 ? -28.176 -4.706 -5.859 1.00 68.94 263 ARG A O 1
ATOM 2185 N N . ASN A 1 264 ? -28.820 -6.751 -5.163 1.00 59.03 264 ASN A N 1
ATOM 2186 C CA . ASN A 1 264 ? -27.822 -6.906 -4.110 1.00 59.03 264 ASN A CA 1
ATOM 2187 C C . ASN A 1 264 ? -26.499 -7.432 -4.700 1.00 59.03 264 ASN A C 1
ATOM 2189 O O . ASN A 1 264 ? -26.367 -8.621 -4.949 1.00 59.03 264 ASN A O 1
ATOM 2193 N N . THR A 1 265 ? -25.518 -6.564 -4.960 1.00 51.09 265 THR A N 1
ATOM 2194 C CA . THR A 1 265 ? -24.268 -6.948 -5.654 1.00 51.09 265 THR A CA 1
ATOM 2195 C C . THR A 1 265 ? -23.093 -7.272 -4.721 1.00 51.09 265 THR A C 1
ATOM 2197 O O . THR A 1 265 ? -21.951 -7.232 -5.169 1.00 51.09 265 THR A O 1
ATOM 2200 N N . GLN A 1 266 ? -23.318 -7.529 -3.425 1.00 44.97 266 GLN A N 1
ATOM 2201 C CA . GLN A 1 266 ? -22.230 -7.519 -2.431 1.00 44.97 266 GLN A CA 1
ATOM 2202 C C . GLN A 1 266 ? -22.060 -8.786 -1.580 1.00 44.97 266 GLN A C 1
ATOM 2204 O O . GLN A 1 266 ? -21.396 -8.722 -0.549 1.00 44.97 266 GLN A O 1
ATOM 2209 N N . ASP A 1 267 ? -22.578 -9.937 -2.014 1.00 40.56 267 ASP A N 1
ATOM 2210 C CA . ASP A 1 267 ? -22.225 -11.220 -1.397 1.00 40.56 267 ASP A CA 1
ATOM 2211 C C . ASP A 1 267 ? -21.431 -12.080 -2.389 1.00 40.56 267 ASP A C 1
ATOM 2213 O O . ASP A 1 267 ? -21.987 -12.820 -3.199 1.00 40.56 267 ASP A O 1
ATOM 2217 N N . SER A 1 268 ? -20.100 -11.957 -2.361 1.00 44.31 268 SER A N 1
ATOM 2218 C CA . SER A 1 268 ? -19.199 -12.725 -3.234 1.00 44.31 268 SER A CA 1
ATOM 2219 C C . SER A 1 268 ? -19.254 -14.238 -2.986 1.00 44.31 268 SER A C 1
ATOM 2221 O O . SER A 1 268 ? -18.667 -14.995 -3.755 1.00 44.31 268 SER A O 1
ATOM 2223 N N . ASN A 1 269 ? -19.943 -14.682 -1.929 1.00 45.88 269 ASN A N 1
ATOM 2224 C CA . ASN A 1 269 ? -19.972 -16.075 -1.494 1.00 45.88 269 ASN A CA 1
ATOM 2225 C C . ASN A 1 269 ? -21.320 -16.774 -1.725 1.00 45.88 269 ASN A C 1
ATOM 2227 O O . ASN A 1 269 ? -21.427 -17.960 -1.418 1.00 45.88 269 ASN A O 1
ATOM 2231 N N . ASN A 1 270 ? -22.339 -16.094 -2.270 1.00 42.88 270 ASN A N 1
ATOM 2232 C CA . ASN A 1 270 ? -23.667 -16.692 -2.427 1.00 42.88 270 ASN A CA 1
ATOM 2233 C C . ASN A 1 270 ? -24.302 -16.375 -3.792 1.00 42.88 270 ASN A C 1
ATOM 2235 O O . ASN A 1 270 ? -25.176 -15.525 -3.928 1.00 42.88 270 ASN A O 1
ATOM 2239 N N . TYR A 1 271 ? -23.852 -17.100 -4.818 1.00 45.72 271 TYR A N 1
ATOM 2240 C CA . TYR A 1 271 ? -24.213 -16.915 -6.233 1.00 45.72 271 TYR A CA 1
ATOM 2241 C C . TYR A 1 271 ? -25.678 -17.271 -6.589 1.00 45.72 271 TYR A C 1
ATOM 2243 O O . TYR A 1 271 ? -26.032 -17.257 -7.763 1.00 45.72 271 TYR A O 1
ATOM 2251 N N . TYR A 1 272 ? -26.529 -17.630 -5.617 1.00 43.19 272 TYR A N 1
ATOM 2252 C CA . TYR A 1 272 ? -27.831 -18.263 -5.885 1.00 43.19 272 TYR A CA 1
ATOM 2253 C C . TYR A 1 272 ? -29.083 -17.475 -5.476 1.00 43.19 272 TYR A C 1
ATOM 2255 O O . TYR A 1 272 ? -30.179 -17.972 -5.704 1.00 43.19 272 TYR A O 1
ATOM 2263 N N . ASN A 1 273 ? -28.971 -16.257 -4.937 1.00 44.78 273 ASN A N 1
ATOM 2264 C CA . ASN A 1 273 ? -30.141 -15.499 -4.473 1.00 44.78 273 ASN A CA 1
ATOM 2265 C C . ASN A 1 273 ? -30.107 -14.020 -4.907 1.00 44.78 273 ASN A C 1
ATOM 2267 O O . ASN A 1 273 ? -29.916 -13.114 -4.093 1.00 44.78 273 ASN A O 1
ATOM 2271 N N . ASP A 1 274 ? -30.339 -13.780 -6.200 1.00 47.75 274 ASP A N 1
ATOM 2272 C CA . ASP A 1 274 ? -30.643 -12.457 -6.764 1.00 47.75 274 ASP A CA 1
ATOM 2273 C C . ASP A 1 274 ? -32.051 -12.003 -6.324 1.00 47.75 274 ASP A C 1
ATOM 2275 O O . ASP A 1 274 ? -33.037 -12.172 -7.040 1.00 47.75 274 ASP A O 1
ATOM 2279 N N . PHE A 1 275 ? -32.171 -11.420 -5.129 1.00 57.97 275 PHE A N 1
ATOM 2280 C CA . PHE A 1 275 ? -33.407 -10.756 -4.703 1.00 57.97 275 PHE A CA 1
ATOM 2281 C C . PHE A 1 275 ? -33.285 -9.238 -4.872 1.00 57.97 275 PHE A C 1
ATOM 2283 O O . PHE A 1 275 ? -32.437 -8.591 -4.253 1.00 57.97 275 PHE A O 1
ATOM 2290 N N . GLU A 1 276 ? -34.156 -8.651 -5.699 1.00 69.94 276 GLU A N 1
ATOM 2291 C CA . GLU A 1 276 ? -34.394 -7.206 -5.695 1.00 69.94 276 GLU A CA 1
ATOM 2292 C C . GLU A 1 276 ? -35.120 -6.820 -4.404 1.00 69.94 276 GLU A C 1
ATOM 2294 O O . GLU A 1 276 ? -36.215 -7.318 -4.133 1.00 69.94 276 GLU A O 1
ATOM 2299 N N . LYS A 1 277 ? -34.532 -5.918 -3.612 1.00 74.62 277 LYS A N 1
ATOM 2300 C CA . LYS A 1 277 ? -35.207 -5.354 -2.436 1.00 74.62 277 LYS A CA 1
ATOM 2301 C C . LYS A 1 277 ? -35.804 -3.980 -2.763 1.00 74.62 277 LYS A C 1
ATOM 2303 O O . LYS A 1 277 ? -35.119 -3.179 -3.413 1.00 74.62 277 LYS A O 1
ATOM 2308 N N . PRO A 1 278 ? -37.046 -3.691 -2.324 1.00 81.31 278 PRO A N 1
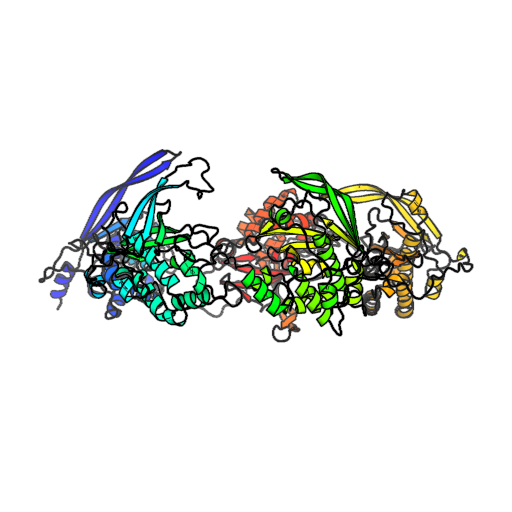ATOM 2309 C CA . PRO A 1 278 ? -37.572 -2.333 -2.324 1.00 81.31 278 PRO A CA 1
ATOM 2310 C C . PRO A 1 278 ? -36.801 -1.485 -1.303 1.00 81.31 278 PRO A C 1
ATOM 2312 O O . PRO A 1 278 ? -36.557 -1.927 -0.181 1.00 81.31 278 PRO A O 1
ATOM 2315 N N . LEU A 1 279 ? -36.403 -0.280 -1.702 1.00 85.38 279 LEU A N 1
ATOM 2316 C CA . LEU A 1 279 ? -35.678 0.696 -0.888 1.00 85.38 279 LEU A CA 1
ATOM 2317 C C . LEU A 1 279 ? -36.327 2.068 -1.052 1.00 85.38 279 LEU A C 1
ATOM 2319 O O . LEU A 1 279 ? -36.828 2.391 -2.130 1.00 85.38 279 LEU A O 1
ATOM 2323 N N . MET A 1 280 ? -36.284 2.895 -0.008 1.00 88.12 280 MET A N 1
ATOM 2324 C CA . MET A 1 280 ? -36.707 4.289 -0.125 1.00 88.12 280 MET A CA 1
ATOM 2325 C C . MET A 1 280 ? -35.603 5.130 -0.763 1.00 88.12 280 MET A C 1
ATOM 2327 O O . MET A 1 280 ? -34.441 5.071 -0.359 1.00 88.12 280 MET A O 1
ATOM 2331 N N . GLN A 1 281 ? -35.990 5.947 -1.735 1.00 90.94 281 GLN A N 1
ATOM 2332 C CA . GLN A 1 281 ? -35.205 7.039 -2.287 1.00 90.94 281 GLN A CA 1
ATOM 2333 C C . GLN A 1 281 ? -35.881 8.363 -1.927 1.00 90.94 281 GLN A C 1
ATOM 2335 O O . GLN A 1 281 ? -37.085 8.532 -2.127 1.00 90.94 281 GLN A O 1
ATOM 2340 N N . ALA A 1 282 ? -35.104 9.304 -1.404 1.00 92.44 282 ALA A N 1
ATOM 2341 C CA . ALA A 1 282 ? -35.547 10.634 -1.031 1.00 92.44 282 ALA A CA 1
ATOM 2342 C C . ALA A 1 282 ? -34.866 11.692 -1.899 1.00 92.44 282 ALA A C 1
ATOM 2344 O O . ALA A 1 282 ? -33.639 11.721 -1.990 1.00 92.44 282 ALA A O 1
ATOM 2345 N N . GLN A 1 283 ? -35.651 12.602 -2.469 1.00 93.50 283 GLN A N 1
ATOM 2346 C CA . GLN A 1 283 ? -35.150 13.862 -3.007 1.00 93.50 283 GLN A CA 1
ATOM 2347 C C . GLN A 1 283 ? -35.440 14.979 -2.000 1.00 93.50 283 GLN A C 1
ATOM 2349 O O . GLN A 1 283 ? -36.601 15.281 -1.721 1.00 93.50 283 GLN A O 1
ATOM 2354 N N . VAL A 1 284 ? -34.385 15.575 -1.446 1.00 93.88 284 VAL A N 1
ATOM 2355 C CA . VAL A 1 284 ? -34.454 16.684 -0.483 1.00 93.88 284 VAL A CA 1
ATOM 2356 C C . VAL A 1 284 ? -34.180 17.991 -1.217 1.00 93.88 284 VAL A C 1
ATOM 2358 O O . VAL A 1 284 ? -33.108 18.145 -1.792 1.00 93.88 284 VAL A O 1
ATOM 2361 N N . ILE A 1 285 ? -35.120 18.934 -1.195 1.00 93.44 285 ILE A N 1
ATOM 2362 C CA . ILE A 1 285 ? -35.039 20.233 -1.875 1.00 93.44 285 ILE A CA 1
ATOM 2363 C C . ILE A 1 285 ? -34.977 21.337 -0.813 1.00 93.44 285 ILE A C 1
ATOM 2365 O O . ILE A 1 285 ? -35.860 21.437 0.038 1.00 93.44 285 ILE A O 1
ATOM 2369 N N . PHE A 1 286 ? -33.946 22.188 -0.858 1.00 92.44 286 PHE A N 1
ATOM 2370 C CA . PHE A 1 286 ? -33.738 23.293 0.095 1.00 92.44 286 PHE A CA 1
ATOM 2371 C C . PHE A 1 286 ? -34.587 24.534 -0.222 1.00 92.44 286 PHE A C 1
ATOM 2373 O O . PHE A 1 286 ? -34.109 25.672 -0.181 1.00 92.44 286 PHE A O 1
ATOM 2380 N N . THR A 1 287 ? -35.860 24.309 -0.528 1.00 89.75 287 THR A N 1
ATOM 2381 C CA . THR A 1 287 ? -36.897 25.336 -0.596 1.00 89.75 287 THR A CA 1
ATOM 2382 C C . THR A 1 287 ? -38.030 24.972 0.351 1.00 89.75 287 THR A C 1
ATOM 2384 O O . THR A 1 287 ? -38.284 23.791 0.596 1.00 89.75 287 THR A O 1
ATOM 2387 N N . ASN A 1 288 ? -38.688 25.981 0.917 1.00 85.94 288 ASN A N 1
ATOM 2388 C CA . ASN A 1 288 ? -39.900 25.757 1.699 1.00 85.94 288 ASN A CA 1
ATOM 2389 C C . ASN A 1 288 ? -41.139 25.645 0.792 1.00 85.94 288 ASN A C 1
ATOM 2391 O O . ASN A 1 288 ? -41.070 25.806 -0.427 1.00 85.94 288 ASN A O 1
ATOM 2395 N N . ILE A 1 289 ? -42.302 25.421 1.406 1.00 82.81 289 ILE A N 1
ATOM 2396 C CA . ILE A 1 289 ? -43.603 25.340 0.721 1.00 82.81 289 ILE A CA 1
ATOM 2397 C C . ILE A 1 289 ? -43.984 26.611 -0.062 1.00 82.81 289 ILE A C 1
ATOM 2399 O O . ILE A 1 289 ? -44.792 26.536 -0.983 1.00 82.81 289 ILE A O 1
ATOM 2403 N N . ASN A 1 290 ? -43.384 27.759 0.272 1.00 85.00 290 ASN A N 1
ATOM 2404 C CA . ASN A 1 290 ? -43.573 29.043 -0.409 1.00 85.00 290 ASN A CA 1
ATOM 2405 C C . ASN A 1 290 ? -42.514 29.287 -1.501 1.00 85.00 290 ASN A C 1
ATOM 2407 O O . ASN A 1 290 ? -42.446 30.380 -2.060 1.00 85.00 290 ASN A O 1
ATOM 2411 N N . ASN A 1 291 ? -41.690 28.279 -1.810 1.00 83.56 291 ASN A N 1
ATOM 2412 C CA . ASN A 1 291 ? -40.577 28.345 -2.754 1.00 83.56 291 ASN A CA 1
ATOM 2413 C C . ASN A 1 291 ? -39.446 29.317 -2.341 1.00 83.56 291 ASN A C 1
ATOM 2415 O O . ASN A 1 291 ? -38.663 29.766 -3.179 1.00 83.56 291 ASN A O 1
ATOM 2419 N N . GLU A 1 292 ? -39.336 29.639 -1.051 1.00 87.25 292 GLU A N 1
ATOM 2420 C CA . GLU A 1 292 ? -38.252 30.451 -0.492 1.00 87.25 292 GLU A CA 1
ATOM 2421 C C . GLU A 1 292 ? -37.020 29.579 -0.217 1.00 87.25 292 GLU A C 1
ATOM 2423 O O . GLU A 1 292 ? -37.134 28.432 0.220 1.00 87.25 292 GLU A O 1
ATOM 2428 N N . ASN A 1 293 ? -35.824 30.125 -0.454 1.00 88.31 293 ASN A N 1
ATOM 2429 C CA . ASN A 1 293 ? -34.559 29.433 -0.208 1.00 88.31 293 ASN A CA 1
ATOM 2430 C C . ASN A 1 293 ? -34.286 29.303 1.300 1.00 88.31 293 ASN A C 1
ATOM 2432 O O . ASN A 1 293 ? -34.083 30.305 1.986 1.00 88.31 293 ASN A O 1
ATOM 2436 N N . ILE A 1 294 ? -34.193 28.066 1.781 1.00 90.88 294 ILE A N 1
ATOM 2437 C CA . ILE A 1 294 ? -33.920 27.726 3.187 1.00 90.88 294 ILE A CA 1
ATOM 2438 C C . ILE A 1 294 ? -32.602 26.959 3.352 1.00 90.88 294 ILE A C 1
ATOM 2440 O O . ILE A 1 294 ? -32.406 26.216 4.312 1.00 90.88 294 ILE A O 1
ATOM 2444 N N . PHE A 1 295 ? -31.688 27.108 2.394 1.00 92.56 295 PHE A N 1
ATOM 2445 C CA . PHE A 1 295 ? -30.394 26.444 2.416 1.00 92.56 295 PHE A CA 1
ATOM 2446 C C . PHE A 1 295 ? -29.618 26.754 3.718 1.00 92.56 295 PHE A C 1
ATOM 2448 O O . PHE A 1 295 ? -29.361 27.931 4.010 1.00 92.56 295 PHE A O 1
ATOM 2455 N N . PRO A 1 296 ? -29.226 25.732 4.508 1.00 93.31 296 PRO A N 1
ATOM 2456 C CA . PRO A 1 296 ? -28.592 25.943 5.803 1.00 93.31 296 PRO A CA 1
ATOM 2457 C C . PRO A 1 296 ? -27.090 26.198 5.630 1.00 93.31 296 PRO A C 1
ATOM 2459 O O . PRO A 1 296 ? -26.284 25.279 5.716 1.00 93.31 296 PRO A O 1
ATOM 2462 N N . ASP A 1 297 ? -26.702 27.452 5.390 1.00 93.06 297 ASP A N 1
ATOM 2463 C CA . ASP A 1 297 ? -25.296 27.881 5.269 1.00 93.06 297 ASP A CA 1
ATOM 2464 C C . ASP A 1 297 ? -24.680 28.413 6.578 1.00 93.06 297 ASP A C 1
ATOM 2466 O O . ASP A 1 297 ? -23.579 28.971 6.573 1.00 93.06 297 ASP A O 1
ATOM 2470 N N . THR A 1 298 ? -25.385 28.253 7.700 1.00 94.94 298 THR A N 1
ATOM 2471 C CA . THR A 1 298 ? -24.908 28.544 9.058 1.00 94.94 298 THR A CA 1
ATOM 2472 C C . THR A 1 298 ? -25.452 27.512 10.044 1.00 94.94 298 THR A C 1
ATOM 2474 O O . THR A 1 298 ? -26.477 26.870 9.793 1.00 94.94 298 THR A O 1
ATOM 2477 N N . ALA A 1 299 ? -24.794 27.370 11.195 1.00 93.38 299 ALA A N 1
ATOM 2478 C CA . ALA A 1 299 ? -25.262 26.516 12.282 1.00 93.38 299 ALA A CA 1
ATOM 2479 C C . ALA A 1 299 ? -26.629 26.971 12.816 1.00 93.38 299 ALA A C 1
ATOM 2481 O O . ALA A 1 299 ? -27.470 26.130 13.122 1.00 93.38 299 ALA A O 1
ATOM 2482 N N . ASP A 1 300 ? -26.880 28.282 12.848 1.00 90.75 300 ASP A N 1
ATOM 2483 C CA . ASP A 1 300 ? -28.160 28.839 13.293 1.00 90.75 300 ASP A CA 1
ATOM 2484 C C . ASP A 1 300 ? -29.307 28.486 12.344 1.00 90.75 300 ASP A C 1
ATOM 2486 O O . ASP A 1 300 ? -30.392 28.146 12.803 1.00 90.75 300 ASP A O 1
ATOM 2490 N N . LYS A 1 301 ? -29.083 28.523 11.023 1.00 91.06 301 LYS A N 1
ATOM 2491 C CA . LYS A 1 301 ? -30.093 28.084 10.047 1.00 91.06 301 LYS A CA 1
ATOM 2492 C C . LYS A 1 301 ? -30.311 26.578 10.114 1.00 91.06 301 LYS A C 1
ATOM 2494 O O . LYS A 1 301 ? -31.452 26.129 10.105 1.00 91.06 301 LYS A O 1
ATOM 2499 N N . LEU A 1 302 ? -29.230 25.804 10.236 1.00 92.06 302 LEU A N 1
ATOM 2500 C CA . LEU A 1 302 ? -29.309 24.352 10.380 1.00 92.06 302 LEU A CA 1
ATOM 2501 C C . LEU A 1 302 ? -30.097 23.939 11.633 1.00 92.06 302 LEU A C 1
ATOM 2503 O O . LEU A 1 302 ? -30.872 22.990 11.581 1.00 92.06 302 LEU A O 1
ATOM 2507 N N . ALA A 1 303 ? -29.935 24.661 12.743 1.00 89.25 303 ALA A N 1
ATOM 2508 C CA . ALA A 1 303 ? -30.625 24.376 13.998 1.00 89.25 303 ALA A CA 1
ATOM 2509 C C . ALA A 1 303 ? -32.155 24.533 13.921 1.00 89.25 303 ALA A C 1
ATOM 2511 O O . ALA A 1 303 ? -32.843 24.018 14.798 1.00 89.25 303 ALA A O 1
ATOM 2512 N N . LYS A 1 304 ? -32.692 25.217 12.901 1.00 88.62 304 LYS A N 1
ATOM 2513 C CA . LYS A 1 304 ? -34.141 25.387 12.691 1.00 88.62 304 LYS A CA 1
ATOM 2514 C C . LYS A 1 304 ? -34.772 24.300 11.817 1.00 88.62 304 LYS A C 1
ATOM 2516 O O . LYS A 1 304 ? -35.997 24.225 11.721 1.00 88.62 304 LYS A O 1
ATOM 2521 N N . ILE A 1 305 ? -33.955 23.458 11.184 1.00 89.00 305 ILE A N 1
ATOM 2522 C CA . ILE A 1 305 ? -34.433 22.335 10.378 1.00 89.00 305 ILE A CA 1
ATOM 2523 C C . ILE A 1 305 ? -34.804 21.191 11.320 1.00 89.00 305 ILE A C 1
ATOM 2525 O O . ILE A 1 305 ? -33.971 20.724 12.102 1.00 89.00 305 ILE A O 1
ATOM 2529 N N . ASP A 1 306 ? -36.051 20.737 11.232 1.00 88.50 306 ASP A N 1
ATOM 2530 C CA . ASP A 1 306 ? -36.524 19.580 11.972 1.00 88.50 306 ASP A CA 1
ATOM 2531 C C . ASP A 1 306 ? -36.000 18.305 11.321 1.00 88.50 306 ASP A C 1
ATOM 2533 O O . ASP A 1 306 ? -36.325 17.965 10.182 1.00 88.50 306 ASP A O 1
ATOM 2537 N N . ARG A 1 307 ? -35.142 17.609 12.062 1.00 90.12 307 ARG A N 1
ATOM 2538 C CA . ARG A 1 307 ? -34.595 16.310 11.683 1.00 90.12 307 ARG A CA 1
ATOM 2539 C C . ARG A 1 307 ? -35.122 15.231 12.617 1.00 90.12 307 ARG A C 1
ATOM 2541 O O . ARG A 1 307 ? -34.422 14.245 12.804 1.00 90.12 307 ARG A O 1
ATOM 2548 N N . SER A 1 308 ? -36.282 15.422 13.249 1.00 86.00 308 SER A N 1
ATOM 2549 C CA . SER A 1 308 ? -36.961 14.372 14.009 1.00 86.00 308 SER A CA 1
ATOM 2550 C C . SER A 1 308 ? -37.884 13.533 13.132 1.00 86.00 308 SER A C 1
ATOM 2552 O O . SER A 1 308 ? -38.208 13.885 11.997 1.00 86.00 308 SER A O 1
ATOM 2554 N N . GLY A 1 309 ? -38.300 12.396 13.679 1.00 74.56 309 GLY A N 1
ATOM 2555 C CA . GLY A 1 309 ? -39.305 11.518 13.100 1.00 74.56 309 GLY A CA 1
ATOM 2556 C C . GLY A 1 309 ? -39.950 10.639 14.175 1.00 74.56 309 GLY A C 1
ATOM 2557 O O . GLY A 1 309 ? -39.486 10.630 15.321 1.00 74.56 309 GLY A O 1
ATOM 2558 N N . PRO A 1 310 ? -41.029 9.906 13.850 1.00 68.81 310 PRO A N 1
ATOM 2559 C CA . PRO A 1 310 ? -41.627 8.959 14.781 1.00 68.81 310 PRO A CA 1
ATOM 2560 C C . PRO A 1 310 ? -40.608 7.869 15.131 1.00 68.81 310 PRO A C 1
ATOM 2562 O O . PRO A 1 310 ? -40.120 7.167 14.245 1.00 68.81 310 PRO A O 1
ATOM 2565 N N . TYR A 1 311 ? -40.287 7.734 16.422 1.00 66.75 311 TYR A N 1
ATOM 2566 C CA . TYR A 1 311 ? -39.245 6.816 16.878 1.00 66.75 311 TYR A CA 1
ATOM 2567 C C . TYR A 1 311 ? -39.540 5.375 16.440 1.00 66.75 311 TYR A C 1
ATOM 2569 O O . TYR A 1 311 ? -40.531 4.777 16.863 1.00 66.75 311 TYR A O 1
ATOM 2577 N N . GLY A 1 312 ? -38.678 4.827 15.579 1.00 59.22 312 GLY A N 1
ATOM 2578 C CA . GLY A 1 312 ? -38.790 3.462 15.056 1.00 59.22 312 GLY A CA 1
ATOM 2579 C C . GLY A 1 312 ? -39.638 3.269 13.786 1.00 59.22 312 GLY A C 1
ATOM 2580 O O . GLY A 1 312 ? -39.717 2.133 13.319 1.00 59.22 312 GLY A O 1
ATOM 2581 N N . ASP A 1 313 ? -40.228 4.314 13.183 1.00 66.00 313 ASP A N 1
ATOM 2582 C CA . ASP A 1 313 ? -40.985 4.200 11.917 1.00 66.00 313 ASP A CA 1
ATOM 2583 C C . ASP A 1 313 ? -40.171 4.641 10.687 1.00 66.00 313 ASP A C 1
ATOM 2585 O O . ASP A 1 313 ? -40.238 5.777 10.219 1.00 66.00 313 ASP A O 1
ATOM 2589 N N . LEU A 1 314 ? -39.449 3.698 10.082 1.00 65.94 314 LEU A N 1
ATOM 2590 C CA . LEU A 1 314 ? -38.620 3.960 8.899 1.00 65.94 314 LEU A CA 1
ATOM 2591 C C . LEU A 1 314 ? -39.398 4.301 7.626 1.00 65.94 314 LEU A C 1
ATOM 2593 O O . LEU A 1 314 ? -38.815 4.887 6.708 1.00 65.94 314 LEU A O 1
ATOM 2597 N N . ARG A 1 315 ? -40.679 3.929 7.524 1.00 62.00 315 ARG A N 1
ATOM 2598 C CA . ARG A 1 315 ? -41.451 4.151 6.291 1.00 62.00 315 ARG A CA 1
ATOM 2599 C C . ARG A 1 315 ? -41.870 5.609 6.139 1.00 62.00 315 ARG A C 1
ATOM 2601 O O . ARG A 1 315 ? -42.016 6.072 5.013 1.00 62.00 315 ARG A O 1
ATOM 2608 N N . ASN A 1 316 ? -41.995 6.331 7.253 1.00 62.12 316 ASN A N 1
ATOM 2609 C CA . ASN A 1 316 ? -42.432 7.727 7.271 1.00 62.12 316 ASN A CA 1
ATOM 2610 C C . ASN A 1 316 ? -41.356 8.716 7.748 1.00 62.12 316 ASN A C 1
ATOM 2612 O O . ASN A 1 316 ? -41.568 9.928 7.675 1.00 62.12 316 ASN A O 1
ATOM 2616 N N . ASP A 1 317 ? -40.203 8.234 8.217 1.00 74.62 317 ASP A N 1
ATOM 2617 C CA . ASP A 1 317 ? -39.164 9.102 8.769 1.00 74.62 317 ASP A CA 1
ATOM 2618 C C . ASP A 1 317 ? -38.286 9.767 7.692 1.00 74.62 317 ASP A C 1
ATOM 2620 O O . ASP A 1 317 ? -37.408 9.153 7.080 1.00 74.62 317 ASP A O 1
ATOM 2624 N N . LYS A 1 318 ? -38.507 11.068 7.489 1.00 87.81 318 LYS A N 1
ATOM 2625 C CA . LYS A 1 318 ? -37.728 11.918 6.576 1.00 87.81 318 LYS A CA 1
ATOM 2626 C C . LYS A 1 318 ? -36.431 12.438 7.208 1.00 87.81 318 LYS A C 1
ATOM 2628 O O . LYS A 1 318 ? -35.519 12.826 6.476 1.00 87.81 318 LYS A O 1
ATOM 2633 N N . GLY A 1 319 ? -36.326 12.432 8.538 1.00 89.50 319 GLY A N 1
ATOM 2634 C CA . GLY A 1 319 ? -35.244 13.052 9.302 1.00 89.50 319 GLY A CA 1
ATOM 2635 C C . GLY A 1 319 ? -33.869 12.487 8.957 1.00 89.50 319 GLY A C 1
ATOM 2636 O O . GLY A 1 319 ? -32.915 13.247 8.791 1.00 89.50 319 GLY A O 1
ATOM 2637 N N . ARG A 1 320 ? -33.773 11.173 8.712 1.00 90.38 320 ARG A N 1
ATOM 2638 C CA . ARG A 1 320 ? -32.518 10.526 8.289 1.00 90.38 320 ARG A CA 1
ATOM 2639 C C . ARG A 1 320 ? -31.961 11.088 6.978 1.00 90.38 320 ARG A C 1
ATOM 2641 O O . ARG A 1 320 ? -30.763 11.342 6.883 1.00 90.38 320 ARG A O 1
ATOM 2648 N N . PHE A 1 321 ? -32.822 11.342 5.990 1.00 93.06 321 PHE A N 1
ATOM 2649 C CA . PHE A 1 321 ? -32.421 11.916 4.703 1.00 93.06 321 PHE A CA 1
ATOM 2650 C C . PHE A 1 321 ? -32.087 13.403 4.838 1.00 93.06 321 PHE A C 1
ATOM 2652 O O . PHE A 1 321 ? -31.101 13.867 4.267 1.00 93.06 321 PHE A O 1
ATOM 2659 N N . ILE A 1 322 ? -32.854 14.139 5.651 1.00 94.00 322 ILE A N 1
ATOM 2660 C CA . ILE A 1 322 ? -32.602 15.558 5.933 1.00 94.00 322 ILE A CA 1
ATOM 2661 C C . ILE A 1 322 ? -31.241 15.742 6.621 1.00 94.00 322 ILE A C 1
ATOM 2663 O O . ILE A 1 322 ? -30.483 16.626 6.228 1.00 94.00 322 ILE A O 1
ATOM 2667 N N . THR A 1 323 ? -30.875 14.892 7.586 1.00 94.88 323 THR A N 1
ATOM 2668 C CA . THR A 1 323 ? -29.562 14.941 8.258 1.00 94.88 323 THR A CA 1
ATOM 2669 C C . THR A 1 323 ? -28.401 14.781 7.276 1.00 94.88 323 THR A C 1
ATOM 2671 O O . THR A 1 323 ? -27.410 15.508 7.364 1.00 94.88 323 THR A O 1
ATOM 2674 N N . VAL A 1 324 ? -28.524 13.882 6.298 1.00 95.00 324 VAL A N 1
ATOM 2675 C CA . VAL A 1 324 ? -27.487 13.673 5.274 1.00 95.00 324 VAL A CA 1
ATOM 2676 C C . VAL A 1 324 ? -27.459 14.809 4.250 1.00 95.00 324 VAL A C 1
ATOM 2678 O O . VAL A 1 324 ? -26.384 15.272 3.872 1.00 95.00 324 VAL A O 1
ATOM 2681 N N . ALA A 1 325 ? -28.618 15.328 3.844 1.00 94.62 325 ALA A N 1
ATOM 2682 C CA . ALA A 1 325 ? -28.678 16.503 2.979 1.00 94.62 325 ALA A CA 1
ATOM 2683 C C . ALA A 1 325 ? -28.054 17.736 3.665 1.00 94.62 325 ALA A C 1
ATOM 2685 O O . ALA A 1 325 ? -27.282 18.474 3.050 1.00 94.62 325 ALA A O 1
ATOM 2686 N N . ALA A 1 326 ? -28.321 17.934 4.958 1.00 95.25 326 ALA A N 1
ATOM 2687 C CA . ALA A 1 326 ? -27.726 18.996 5.763 1.00 95.25 326 ALA A CA 1
ATOM 2688 C C . ALA A 1 326 ? -26.200 18.867 5.892 1.00 95.25 326 ALA A C 1
ATOM 2690 O O . ALA A 1 326 ? -25.487 19.873 5.886 1.00 95.25 326 ALA A O 1
ATOM 2691 N N . TYR A 1 327 ? -25.680 17.640 5.944 1.00 95.62 327 TYR A N 1
ATOM 2692 C CA . TYR A 1 327 ? -24.245 17.389 5.859 1.00 95.62 327 TYR A CA 1
ATOM 2693 C C . TYR A 1 327 ? -23.646 17.874 4.526 1.00 95.62 327 TYR A C 1
ATOM 2695 O O . TYR A 1 327 ? -22.618 18.554 4.521 1.00 95.62 327 TYR A O 1
ATOM 2703 N N . PHE A 1 328 ? -24.306 17.625 3.392 1.00 94.50 328 PHE A N 1
ATOM 2704 C CA . PHE A 1 328 ? -23.849 18.159 2.103 1.00 94.50 328 PHE A CA 1
ATOM 2705 C C . PHE A 1 328 ? -23.958 19.684 2.012 1.00 94.50 328 PHE A C 1
ATOM 2707 O O . PHE A 1 328 ? -23.090 20.326 1.415 1.00 94.50 328 PHE A O 1
ATOM 2714 N N . ALA A 1 329 ? -24.947 20.291 2.671 1.00 94.94 329 ALA A N 1
ATOM 2715 C CA . ALA A 1 329 ? -25.015 21.744 2.808 1.00 94.94 329 ALA A CA 1
ATOM 2716 C C . ALA A 1 329 ? -23.826 22.310 3.613 1.00 94.94 329 ALA A C 1
ATOM 2718 O O . ALA A 1 329 ? -23.242 23.326 3.223 1.00 94.94 329 ALA A O 1
ATOM 2719 N N . ALA A 1 330 ? -23.397 21.613 4.673 1.00 95.44 330 ALA A N 1
ATOM 2720 C CA . ALA A 1 330 ? -22.198 21.953 5.439 1.00 95.44 330 ALA A CA 1
ATOM 2721 C C . ALA A 1 330 ? -20.927 21.885 4.569 1.00 95.44 330 ALA A C 1
ATOM 2723 O O . ALA A 1 330 ? -20.124 22.820 4.575 1.00 95.44 330 ALA A O 1
ATOM 2724 N N . LEU A 1 331 ? -20.777 20.837 3.746 1.00 94.00 331 LEU A N 1
ATOM 2725 C CA . LEU A 1 331 ? -19.658 20.720 2.799 1.00 94.00 331 LEU A CA 1
ATOM 2726 C C . LEU A 1 331 ? -19.655 21.833 1.743 1.00 94.00 331 LEU A C 1
ATOM 2728 O O . LEU A 1 331 ? -18.600 22.392 1.454 1.00 94.00 331 LEU A O 1
ATOM 2732 N N . LYS A 1 332 ? -20.819 22.180 1.180 1.00 93.19 332 LYS A N 1
ATOM 2733 C CA . LYS A 1 332 ? -20.973 23.280 0.206 1.00 93.19 332 LYS A CA 1
ATOM 2734 C C . LYS A 1 332 ? -20.659 24.653 0.799 1.00 93.19 332 LYS A C 1
ATOM 2736 O O . LYS A 1 332 ? -20.216 25.544 0.081 1.00 93.19 332 LYS A O 1
ATOM 2741 N N . THR A 1 333 ? -20.859 24.814 2.100 1.00 94.75 333 THR A N 1
ATOM 2742 C CA . THR A 1 333 ? -20.583 26.057 2.831 1.00 94.75 333 THR A CA 1
ATOM 2743 C C . THR A 1 333 ? -19.102 26.215 3.187 1.00 94.75 333 THR A C 1
ATOM 2745 O O . THR A 1 333 ? -18.658 27.319 3.509 1.00 94.75 333 THR A O 1
ATOM 2748 N N . TRP A 1 334 ? -18.319 25.136 3.138 1.00 95.19 334 TRP A N 1
ATOM 2749 C CA . TRP A 1 334 ? -16.949 25.149 3.630 1.00 95.19 334 TRP A CA 1
ATOM 2750 C C . TRP A 1 334 ? -16.026 26.007 2.762 1.00 95.19 334 TRP A C 1
ATOM 2752 O O . TRP A 1 334 ? -15.816 25.749 1.579 1.00 95.19 334 TRP A O 1
ATOM 2762 N N . THR A 1 335 ? -15.408 26.996 3.398 1.00 93.62 335 THR A N 1
ATOM 2763 C CA . THR A 1 335 ? -14.259 27.757 2.898 1.00 93.62 335 THR A CA 1
ATOM 2764 C C . THR A 1 335 ? -13.288 27.977 4.063 1.00 93.62 335 THR A C 1
ATOM 2766 O O . THR A 1 335 ? -13.701 27.829 5.219 1.00 93.62 335 THR A O 1
ATOM 2769 N N . PRO A 1 336 ? -12.017 28.356 3.826 1.00 92.50 336 PRO A N 1
ATOM 2770 C CA . PRO A 1 336 ? -11.101 28.712 4.910 1.00 92.50 336 PRO A CA 1
ATOM 2771 C C . PRO A 1 336 ? -11.679 29.764 5.872 1.00 92.50 336 PRO A C 1
ATOM 2773 O O . PRO A 1 336 ? -11.479 29.662 7.081 1.00 92.50 336 PRO A O 1
ATOM 2776 N N . GLU A 1 337 ? -12.454 30.723 5.358 1.00 93.94 337 GLU A N 1
ATOM 2777 C CA . GLU A 1 337 ? -13.108 31.780 6.139 1.00 93.94 337 GLU A CA 1
ATOM 2778 C C . GLU A 1 337 ? -14.321 31.260 6.928 1.00 93.94 337 GLU A C 1
ATOM 2780 O O . GLU A 1 337 ? -14.558 31.684 8.059 1.00 93.94 337 GLU A O 1
ATOM 2785 N N . LYS A 1 338 ? -15.078 30.311 6.360 1.00 94.94 338 LYS A N 1
ATOM 2786 C CA . LYS A 1 338 ? -16.267 29.706 6.985 1.00 94.94 338 LYS A CA 1
ATOM 2787 C C . LYS A 1 338 ? -15.979 28.422 7.771 1.00 94.94 338 LYS A C 1
ATOM 2789 O O . LYS A 1 338 ? -16.905 27.836 8.327 1.00 94.94 338 LYS A O 1
ATOM 2794 N N . ALA A 1 339 ? -14.723 27.983 7.880 1.00 93.25 339 ALA A N 1
ATOM 2795 C CA . ALA A 1 339 ? -14.362 26.711 8.513 1.00 93.25 339 ALA A CA 1
ATOM 2796 C C . ALA A 1 339 ? -14.878 26.592 9.959 1.00 93.25 339 ALA A C 1
ATOM 2798 O O . ALA A 1 339 ? -15.380 25.542 10.355 1.00 93.25 339 ALA A O 1
ATOM 2799 N N . ASN A 1 340 ? -14.817 27.680 10.735 1.00 94.31 340 ASN A N 1
ATOM 2800 C CA . ASN A 1 340 ? -15.353 27.709 12.099 1.00 94.31 340 ASN A CA 1
ATOM 2801 C C . ASN A 1 340 ? -16.875 27.544 12.138 1.00 94.31 340 ASN A C 1
ATOM 2803 O O . ASN A 1 340 ? -17.390 26.892 13.042 1.00 94.31 340 ASN A O 1
ATOM 2807 N N . GLU A 1 341 ? -17.586 28.110 11.166 1.00 95.62 341 GLU A N 1
ATOM 2808 C CA . GLU A 1 341 ? -19.039 27.997 11.083 1.00 95.62 341 GLU A CA 1
ATOM 2809 C C . GLU A 1 341 ? -19.457 26.583 10.670 1.00 95.62 341 GLU A C 1
ATOM 2811 O O . GLU A 1 341 ? -20.306 25.973 11.317 1.00 95.62 341 GLU A O 1
ATOM 2816 N N . VAL A 1 342 ? -18.768 25.993 9.691 1.00 95.25 342 VAL A N 1
ATOM 2817 C CA . VAL A 1 342 ? -19.007 24.598 9.300 1.00 95.25 342 VAL A CA 1
ATOM 2818 C C . VAL A 1 342 ? -18.664 23.625 10.430 1.00 95.25 342 VAL A C 1
ATOM 2820 O O . VAL A 1 342 ? -19.382 22.651 10.629 1.00 95.25 342 VAL A O 1
ATOM 2823 N N . ASN A 1 343 ? -17.638 23.898 11.242 1.00 94.81 343 ASN A N 1
ATOM 2824 C CA . ASN A 1 343 ? -17.350 23.081 12.424 1.00 94.81 343 ASN A CA 1
ATOM 2825 C C . ASN A 1 343 ? -18.522 23.071 13.420 1.00 94.81 343 ASN A C 1
ATOM 2827 O O . ASN A 1 343 ? -18.817 22.022 13.985 1.00 94.81 343 ASN A O 1
ATOM 2831 N N . LYS A 1 344 ? -19.221 24.200 13.607 1.00 94.56 344 LYS A N 1
ATOM 2832 C CA . LYS A 1 344 ? -20.438 24.243 14.436 1.00 94.56 344 LYS A CA 1
ATOM 2833 C C . LYS A 1 344 ? -21.578 23.443 13.804 1.00 94.56 344 LYS A C 1
ATOM 2835 O O . LYS A 1 344 ? -22.282 22.738 14.521 1.00 94.56 344 LYS A O 1
ATOM 2840 N N . MET A 1 345 ? -21.743 23.519 12.480 1.00 95.44 345 MET A N 1
ATOM 2841 C CA . MET A 1 345 ? -22.729 22.707 11.756 1.00 95.44 345 MET A CA 1
ATOM 2842 C C . MET A 1 345 ? -22.452 21.210 11.936 1.00 95.44 345 MET A C 1
ATOM 2844 O O . MET A 1 345 ? -23.355 20.460 12.285 1.00 95.44 345 MET A O 1
ATOM 2848 N N . MET A 1 346 ? -21.196 20.780 11.785 1.00 94.94 346 MET A N 1
ATOM 2849 C CA . MET A 1 346 ? -20.792 19.388 12.006 1.00 94.94 346 MET A CA 1
ATOM 2850 C C . MET A 1 346 ? -21.035 18.942 13.449 1.00 94.94 346 MET A C 1
ATOM 2852 O O . MET A 1 346 ? -21.567 17.858 13.666 1.00 94.94 346 MET A O 1
ATOM 2856 N N . THR A 1 347 ? -20.748 19.792 14.437 1.00 92.44 347 THR A N 1
ATOM 2857 C CA . THR A 1 347 ? -21.106 19.526 15.837 1.00 92.44 347 THR A CA 1
ATOM 2858 C C . THR A 1 347 ? -22.617 19.300 16.013 1.00 92.44 347 THR A C 1
ATOM 2860 O O . THR A 1 347 ? -23.000 18.374 16.718 1.00 92.44 347 THR A O 1
ATOM 2863 N N . LEU A 1 348 ? -23.491 20.067 15.346 1.00 92.00 348 LEU A N 1
ATOM 2864 C CA . LEU A 1 348 ? -24.950 19.849 15.398 1.00 92.00 348 LEU A CA 1
ATOM 2865 C C . LEU A 1 348 ? -25.404 18.541 14.731 1.00 92.00 348 LEU A C 1
ATOM 2867 O O . LEU A 1 348 ? -26.418 17.966 15.132 1.00 92.00 348 LEU A O 1
ATOM 2871 N N . LEU A 1 349 ? -24.687 18.092 13.700 1.00 94.38 349 LEU A N 1
ATOM 2872 C CA . LEU A 1 349 ? -25.000 16.862 12.973 1.00 94.38 349 LEU A CA 1
ATOM 2873 C C . LEU A 1 349 ? -24.459 15.609 13.674 1.00 94.38 349 LEU A C 1
ATOM 2875 O O . LEU A 1 349 ? -25.044 14.543 13.505 1.00 94.38 349 LEU A O 1
ATOM 2879 N N . CYS A 1 350 ? -23.375 15.722 14.448 1.00 92.69 350 CYS A N 1
ATOM 2880 C CA . CYS A 1 350 ? -22.665 14.582 15.038 1.00 92.69 350 CYS A CA 1
ATOM 2881 C C . CYS A 1 350 ? -22.853 14.423 16.560 1.00 92.69 350 CYS A C 1
ATOM 2883 O O . CYS A 1 350 ? -22.742 13.304 17.057 1.00 92.69 350 CYS A O 1
ATOM 2885 N N . GLU A 1 351 ? -23.100 15.502 17.317 1.00 90.94 351 GLU A N 1
ATOM 2886 C CA . GLU A 1 351 ? -23.208 15.440 18.784 1.00 90.94 351 GLU A CA 1
ATOM 2887 C C . GLU A 1 351 ? -24.664 15.424 19.265 1.00 90.94 351 GLU A C 1
ATOM 2889 O O . GLU A 1 351 ? -25.339 16.457 19.263 1.00 90.94 351 GLU A O 1
ATOM 2894 N N . SER A 1 352 ? -25.105 14.269 19.763 1.00 91.12 352 SER A N 1
ATOM 2895 C CA . SER A 1 352 ? -26.420 14.068 20.372 1.00 91.12 352 SER A CA 1
ATOM 2896 C C . SER A 1 352 ? -26.376 14.160 21.908 1.00 91.12 352 SER A C 1
ATOM 2898 O O . SER A 1 352 ? -25.287 14.133 22.502 1.00 91.12 352 SER A O 1
ATOM 2900 N N . PRO A 1 353 ? -27.535 14.228 22.594 1.00 90.19 353 PRO A N 1
ATOM 2901 C CA . PRO A 1 353 ? -27.608 14.045 24.043 1.00 90.19 353 PRO A CA 1
ATOM 2902 C C . PRO A 1 353 ? -26.913 12.758 24.502 1.00 90.19 353 PRO A C 1
ATOM 2904 O O . PRO A 1 353 ? -26.074 12.802 25.402 1.00 90.19 353 PRO A O 1
ATOM 2907 N N . THR A 1 354 ? -27.170 11.635 23.822 1.00 88.75 354 THR A N 1
ATOM 2908 C CA . THR A 1 354 ? -26.529 10.348 24.120 1.00 88.75 354 THR A CA 1
ATOM 2909 C C . THR A 1 354 ? -25.010 10.411 23.986 1.00 88.75 354 THR A C 1
ATOM 2911 O O . THR A 1 354 ? -24.302 10.012 24.911 1.00 88.75 354 THR A O 1
ATOM 2914 N N . SER A 1 355 ? -24.473 10.948 22.882 1.00 87.56 355 SER A N 1
ATOM 2915 C CA . SER A 1 355 ? -23.015 11.010 22.707 1.00 87.56 355 SER A CA 1
ATOM 2916 C C . SER A 1 355 ? -22.338 11.870 23.778 1.00 87.56 355 SER A C 1
ATOM 2918 O O . SER A 1 355 ? -21.220 11.566 24.188 1.00 87.56 355 SER A O 1
ATOM 2920 N N . LYS A 1 356 ? -23.021 12.915 24.269 1.00 87.06 356 LYS A N 1
ATOM 2921 C CA . LYS A 1 356 ? -22.519 13.780 25.347 1.00 87.06 356 LYS A CA 1
ATOM 2922 C C . LYS A 1 356 ? -22.531 13.100 26.708 1.00 87.06 356 LYS A C 1
ATOM 2924 O O . LYS A 1 356 ? -21.554 13.225 27.439 1.00 87.06 356 LYS A O 1
ATOM 2929 N N . VAL A 1 357 ? -23.580 12.340 27.027 1.00 84.44 357 VAL A N 1
ATOM 2930 C CA . VAL A 1 357 ? -23.619 11.532 28.257 1.00 84.44 357 VAL A CA 1
ATOM 2931 C C . VAL A 1 357 ? -22.513 10.473 28.264 1.00 84.44 357 VAL A C 1
ATOM 2933 O O . VAL A 1 357 ? -21.918 10.204 29.306 1.00 84.44 357 VAL A O 1
ATOM 2936 N N . LEU A 1 358 ? -22.214 9.887 27.104 1.00 81.62 358 LEU A N 1
ATOM 2937 C CA . LEU A 1 358 ? -21.148 8.895 26.952 1.00 81.62 358 LEU A CA 1
ATOM 2938 C C . LEU A 1 358 ? -19.734 9.505 26.941 1.00 81.62 358 LEU A C 1
ATOM 2940 O O . LEU A 1 358 ? -18.765 8.751 26.883 1.00 81.62 358 LEU A O 1
ATOM 2944 N N . ASP A 1 359 ? -19.600 10.838 26.970 1.00 79.56 359 ASP A N 1
ATOM 2945 C CA . ASP A 1 359 ? -18.334 11.562 26.756 1.00 79.56 359 ASP A CA 1
ATOM 2946 C C . ASP A 1 359 ? -17.631 11.158 25.440 1.00 79.56 359 ASP A C 1
ATOM 2948 O O . ASP A 1 359 ? -16.407 11.142 25.309 1.00 79.56 359 ASP A O 1
ATOM 2952 N N . ARG A 1 360 ? -18.429 10.800 24.424 1.00 79.00 360 ARG A N 1
ATOM 2953 C CA . ARG A 1 360 ? -17.955 10.441 23.086 1.00 79.00 360 ARG A CA 1
ATOM 2954 C C . ARG A 1 360 ? -17.955 11.689 22.216 1.00 79.00 360 ARG A C 1
ATOM 2956 O O . ARG A 1 360 ? -18.980 12.069 21.652 1.00 79.00 360 ARG A O 1
ATOM 2963 N N . GLN A 1 361 ? -16.793 12.326 22.080 1.00 70.81 361 GLN A N 1
ATOM 2964 C CA . GLN A 1 361 ? -16.614 13.397 21.096 1.00 70.81 361 GLN A CA 1
ATOM 2965 C C . GLN A 1 361 ? -16.600 12.811 19.679 1.00 70.81 361 GLN A C 1
ATOM 2967 O O . GLN A 1 361 ? -15.573 12.319 19.216 1.00 70.81 361 GLN A O 1
ATOM 2972 N N . VAL A 1 362 ? -17.745 12.885 18.995 1.00 75.69 362 VAL A N 1
ATOM 2973 C CA . VAL A 1 362 ? -17.918 12.396 17.613 1.00 75.69 362 VAL A CA 1
ATOM 2974 C C . VAL A 1 362 ? -17.270 13.337 16.581 1.00 75.69 362 VAL A C 1
ATOM 2976 O O . VAL A 1 362 ? -16.966 12.910 15.476 1.00 75.69 362 VAL A O 1
ATOM 2979 N N . PHE A 1 363 ? -17.041 14.612 16.929 1.00 87.31 363 PHE A N 1
ATOM 2980 C CA . PHE A 1 363 ? -16.370 15.591 16.064 1.00 87.31 363 PHE A CA 1
ATOM 2981 C C . PHE A 1 363 ? -15.356 16.442 16.852 1.00 87.31 363 PHE A C 1
ATOM 2983 O O . PHE A 1 363 ? -15.644 17.544 17.330 1.00 87.31 363 PHE A O 1
ATOM 2990 N N . ASN A 1 364 ? -14.148 15.910 17.024 1.00 86.31 364 ASN A N 1
ATOM 2991 C CA . ASN A 1 364 ? -13.113 16.460 17.901 1.00 86.31 364 ASN A CA 1
ATOM 2992 C C . ASN A 1 364 ? -12.096 17.362 17.151 1.00 86.31 364 ASN A C 1
ATOM 2994 O O . ASN A 1 364 ? -12.282 17.746 15.995 1.00 86.31 364 ASN A O 1
ATOM 2998 N N . ALA A 1 365 ? -11.006 17.760 17.820 1.00 88.38 365 ALA A N 1
ATOM 2999 C CA . ALA A 1 365 ? -9.957 18.599 17.222 1.00 88.38 365 ALA A CA 1
ATOM 3000 C C . ALA A 1 365 ? -9.238 17.936 16.031 1.00 88.38 365 ALA A C 1
ATOM 3002 O O . ALA A 1 365 ? -8.888 18.622 15.067 1.00 88.38 365 ALA A O 1
ATOM 3003 N N . PHE A 1 366 ? -9.053 16.615 16.074 1.00 89.56 366 PHE A N 1
ATOM 3004 C CA . PHE A 1 366 ? -8.497 15.849 14.963 1.00 89.56 366 PHE A CA 1
ATOM 3005 C C . PHE A 1 366 ? -9.436 15.889 13.756 1.00 89.56 366 PHE A C 1
ATOM 3007 O O . PHE A 1 366 ? -8.977 16.133 12.644 1.00 89.56 366 PHE A O 1
ATOM 3014 N N . ASP A 1 367 ? -10.746 15.762 13.961 1.00 89.12 367 ASP A N 1
ATOM 3015 C CA . ASP A 1 367 ? -11.726 15.810 12.869 1.00 89.12 367 ASP A CA 1
ATOM 3016 C C . ASP A 1 367 ? -11.784 17.180 12.185 1.00 89.12 367 ASP A C 1
ATOM 3018 O O . ASP A 1 367 ? -11.874 17.273 10.957 1.00 89.12 367 ASP A O 1
ATOM 3022 N N . LYS A 1 368 ? -11.629 18.253 12.967 1.00 91.50 368 LYS A N 1
ATOM 3023 C CA . LYS A 1 368 ? -11.494 19.625 12.452 1.00 91.50 368 LYS A CA 1
ATOM 3024 C C . LYS A 1 368 ? -10.239 19.778 11.587 1.00 91.50 368 LYS A C 1
ATOM 3026 O O . LYS A 1 368 ? -10.314 20.386 10.517 1.00 91.50 368 LYS A O 1
ATOM 3031 N N . SER A 1 369 ? -9.104 19.210 12.014 1.00 90.25 369 SER A N 1
ATOM 3032 C CA . SER A 1 369 ? -7.877 19.188 11.200 1.00 90.25 369 SER A CA 1
ATOM 3033 C C . SER A 1 369 ? -8.072 18.356 9.939 1.00 90.25 369 SER A C 1
ATOM 3035 O O . SER A 1 369 ? -7.790 18.832 8.847 1.00 90.25 369 SER A O 1
ATOM 3037 N N . PHE A 1 370 ? -8.653 17.161 10.063 1.00 91.38 370 PHE A N 1
ATOM 3038 C CA . PHE A 1 370 ? -8.924 16.268 8.942 1.00 91.38 370 PHE A CA 1
ATOM 3039 C C . PHE A 1 370 ? -9.759 16.952 7.855 1.00 91.38 370 PHE A C 1
ATOM 3041 O O . PHE A 1 370 ? -9.415 16.863 6.673 1.00 91.38 370 PHE A O 1
ATOM 3048 N N . MET A 1 371 ? -10.832 17.657 8.232 1.00 90.06 371 MET A N 1
ATOM 3049 C CA . MET A 1 371 ? -11.626 18.423 7.273 1.00 90.06 371 MET A CA 1
ATOM 3050 C C . MET A 1 371 ? -10.790 19.514 6.609 1.00 90.06 371 MET A C 1
ATOM 3052 O O . MET A 1 371 ? -10.779 19.606 5.385 1.00 90.06 371 MET A O 1
ATOM 3056 N N . LYS A 1 372 ? -10.058 20.312 7.397 1.00 90.44 372 LYS A N 1
ATOM 3057 C CA . LYS A 1 372 ? -9.217 21.396 6.879 1.00 90.44 372 LYS A CA 1
ATOM 3058 C C . LYS A 1 372 ? -8.183 20.884 5.886 1.00 90.44 372 LYS A C 1
ATOM 3060 O O . LYS A 1 372 ? -8.083 21.424 4.785 1.00 90.44 372 LYS A O 1
ATOM 3065 N N . ASP A 1 373 ? -7.464 19.834 6.247 1.00 90.50 373 ASP A N 1
ATOM 3066 C CA . ASP A 1 373 ? -6.371 19.295 5.453 1.00 90.50 373 ASP A CA 1
ATOM 3067 C C . ASP A 1 373 ? -6.891 18.677 4.155 1.00 90.50 373 ASP A C 1
ATOM 3069 O O . ASP A 1 373 ? -6.306 18.886 3.097 1.00 90.50 373 ASP A O 1
ATOM 3073 N N . ASN A 1 374 ? -8.022 17.966 4.187 1.00 90.12 374 ASN A N 1
ATOM 3074 C CA . ASN A 1 374 ? -8.563 17.337 2.981 1.00 90.12 374 ASN A CA 1
ATOM 3075 C C . ASN A 1 374 ? -9.310 18.308 2.064 1.00 90.12 374 ASN A C 1
ATOM 3077 O O . ASN A 1 374 ? -9.209 18.180 0.846 1.00 90.12 374 ASN A O 1
ATOM 3081 N N . LEU A 1 375 ? -10.023 19.289 2.615 1.00 89.25 375 LEU A N 1
ATOM 3082 C CA . LEU A 1 375 ? -10.760 20.276 1.824 1.00 89.25 375 LEU A CA 1
ATOM 3083 C C . LEU A 1 375 ? -9.837 21.336 1.208 1.00 89.25 375 LEU A C 1
ATOM 3085 O O . LEU A 1 375 ? -10.147 21.859 0.136 1.00 89.25 375 LEU A O 1
ATOM 3089 N N . SER A 1 376 ? -8.681 21.603 1.828 1.00 88.75 376 SER A N 1
ATOM 3090 C CA . SER A 1 376 ? -7.675 22.546 1.313 1.00 88.75 376 SER A CA 1
ATOM 3091 C C . SER A 1 376 ? -6.764 21.954 0.232 1.00 88.75 376 SER A C 1
ATOM 3093 O O . SER A 1 376 ? -6.079 22.710 -0.459 1.00 88.75 376 SER A O 1
ATOM 3095 N N . LYS A 1 377 ? -6.736 20.623 0.054 1.00 86.50 377 LYS A N 1
ATOM 3096 C CA . LYS A 1 377 ? -5.961 19.978 -1.021 1.00 86.50 377 LYS A CA 1
ATOM 3097 C C . LYS A 1 377 ? -6.424 20.481 -2.386 1.00 86.50 377 LYS A C 1
ATOM 3099 O O . LYS A 1 377 ? -7.618 20.657 -2.615 1.00 86.50 377 LYS A O 1
ATOM 3104 N N . SER A 1 378 ? -5.481 20.709 -3.298 1.00 80.69 378 SER A N 1
ATOM 3105 C CA . SER A 1 378 ? -5.804 21.059 -4.685 1.00 80.69 378 SER A CA 1
ATOM 3106 C C . SER A 1 378 ? -6.406 19.855 -5.405 1.00 80.69 378 SER A C 1
ATOM 3108 O O . SER A 1 378 ? -5.791 18.793 -5.422 1.00 80.69 378 SER A O 1
ATOM 3110 N N . LEU A 1 379 ? -7.597 20.036 -5.980 1.00 74.44 379 LEU A N 1
ATOM 3111 C CA . LEU A 1 379 ? -8.240 19.046 -6.851 1.00 74.44 379 LEU A CA 1
ATOM 3112 C C . LEU A 1 379 ? -7.772 19.234 -8.302 1.00 74.44 379 LEU A C 1
ATOM 3114 O O . LEU A 1 379 ? -7.366 18.290 -8.961 1.00 74.44 379 LEU A O 1
ATOM 3118 N N . ILE A 1 380 ? -7.752 20.489 -8.754 1.00 75.31 380 ILE A N 1
ATOM 3119 C CA . ILE A 1 380 ? -7.153 20.944 -10.016 1.00 75.31 380 ILE A CA 1
ATOM 3120 C C . ILE A 1 380 ? -6.027 21.919 -9.670 1.00 75.31 380 ILE A C 1
ATOM 3122 O O . ILE A 1 380 ? -6.033 22.495 -8.577 1.00 75.31 380 ILE A O 1
ATOM 3126 N N . LYS A 1 381 ? -5.057 22.128 -10.570 1.00 73.00 381 LYS A N 1
ATOM 3127 C CA . LYS A 1 381 ? -3.948 23.072 -10.366 1.00 73.00 381 LYS A CA 1
ATOM 3128 C C . LYS A 1 381 ? -4.444 24.396 -9.768 1.00 73.00 381 LYS A C 1
ATOM 3130 O O . LYS A 1 381 ? -5.256 25.099 -10.364 1.00 73.00 381 LYS A O 1
ATOM 3135 N N . ASN A 1 382 ? -3.942 24.731 -8.578 1.00 70.69 382 ASN A N 1
ATOM 3136 C CA . ASN A 1 382 ? -4.272 25.947 -7.822 1.00 70.69 382 ASN A CA 1
ATOM 3137 C C . ASN A 1 382 ? -5.753 26.110 -7.421 1.00 70.69 382 ASN A C 1
ATOM 3139 O O . ASN A 1 382 ? -6.159 27.203 -7.024 1.00 70.69 382 ASN A O 1
ATOM 3143 N N . THR A 1 383 ? -6.564 25.050 -7.495 1.00 79.75 383 THR A N 1
ATOM 3144 C CA . THR A 1 383 ? -7.984 25.093 -7.133 1.00 79.75 383 THR A CA 1
ATOM 3145 C C . THR A 1 383 ? -8.295 24.074 -6.033 1.00 79.75 383 THR A C 1
ATOM 3147 O O . THR A 1 383 ? -8.246 22.866 -6.282 1.00 79.75 383 THR A O 1
ATOM 3150 N N . PRO A 1 384 ? -8.612 24.531 -4.808 1.00 85.00 384 PRO A N 1
ATOM 3151 C CA . PRO A 1 384 ? -8.889 23.646 -3.681 1.00 85.00 384 PRO A CA 1
ATOM 3152 C C . PRO A 1 384 ? -10.151 22.795 -3.865 1.00 85.00 384 PRO A C 1
ATOM 3154 O O . PRO A 1 384 ? -11.130 23.233 -4.472 1.00 85.00 384 PRO A O 1
ATOM 3157 N N . LYS A 1 385 ? -10.156 21.612 -3.249 1.00 86.94 385 LYS A N 1
ATOM 3158 C CA . LYS A 1 385 ? -11.240 20.625 -3.284 1.00 86.94 385 LYS A CA 1
ATOM 3159 C C . LYS A 1 385 ? -12.584 21.182 -2.814 1.00 86.94 385 LYS A C 1
ATOM 3161 O O . LYS A 1 385 ? -13.615 20.825 -3.383 1.00 86.94 385 LYS A O 1
ATOM 3166 N N . TYR A 1 386 ? -12.587 22.086 -1.834 1.00 88.62 386 TYR A N 1
ATOM 3167 C CA . TYR A 1 386 ? -13.824 22.673 -1.307 1.00 88.62 386 TYR A CA 1
ATOM 3168 C C . TYR A 1 386 ? -14.667 23.431 -2.340 1.00 88.62 386 TYR A C 1
ATOM 3170 O O . TYR A 1 386 ? -15.878 23.520 -2.174 1.00 88.62 386 TYR A O 1
ATOM 3178 N N . LYS A 1 387 ? -14.066 23.928 -3.431 1.00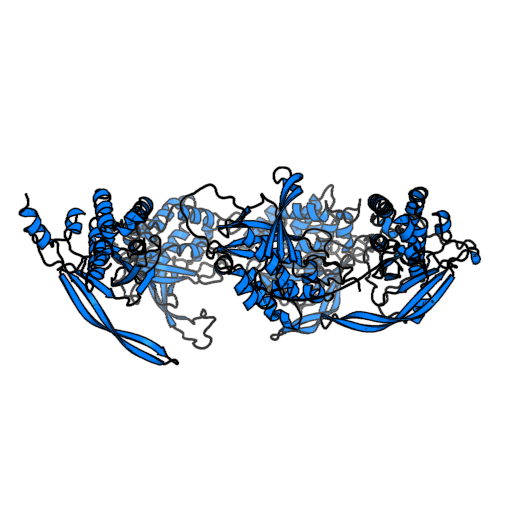 87.94 387 LYS A N 1
ATOM 3179 C CA . LYS A 1 387 ? -14.808 24.624 -4.497 1.00 87.94 387 LYS A CA 1
ATOM 3180 C C . LYS A 1 387 ? -15.737 23.702 -5.292 1.00 87.94 387 LYS A C 1
ATOM 3182 O O . LYS A 1 387 ? -16.682 24.187 -5.904 1.00 87.94 387 LYS A O 1
ATOM 3187 N N . TYR A 1 388 ? -15.478 22.396 -5.266 1.00 88.00 388 TYR A N 1
ATOM 3188 C CA . TYR A 1 388 ? -16.188 21.406 -6.077 1.00 88.00 388 TYR A CA 1
ATOM 3189 C C . TYR A 1 388 ? -16.915 20.369 -5.228 1.00 88.00 388 TYR A C 1
ATOM 3191 O O . TYR A 1 388 ? -18.060 20.026 -5.513 1.00 88.00 388 TYR A O 1
ATOM 3199 N N . LEU A 1 389 ? -16.276 19.896 -4.153 1.00 87.94 389 LEU A N 1
ATOM 3200 C CA . LEU A 1 389 ? -16.759 18.760 -3.372 1.00 87.94 389 LEU A CA 1
ATOM 3201 C C . LEU A 1 389 ? -18.168 18.980 -2.829 1.00 87.94 389 LEU A C 1
ATOM 3203 O O . LEU A 1 389 ? -19.029 18.124 -2.995 1.00 87.94 389 LEU A O 1
ATOM 3207 N N . GLY A 1 390 ? -18.420 20.135 -2.218 1.00 86.81 390 GLY A N 1
ATOM 3208 C CA . GLY A 1 390 ? -19.735 20.429 -1.666 1.00 86.81 390 GLY A CA 1
ATOM 3209 C C . GLY A 1 390 ? -20.821 20.543 -2.734 1.00 86.81 390 GLY A C 1
ATOM 3210 O O . GLY A 1 390 ? -21.938 20.100 -2.501 1.00 86.81 390 GLY A O 1
ATOM 3211 N N . ASN A 1 391 ? -20.499 21.061 -3.924 1.00 90.19 391 ASN A N 1
ATOM 3212 C CA . ASN A 1 391 ? -21.464 21.143 -5.019 1.00 90.19 391 ASN A CA 1
ATOM 3213 C C . ASN A 1 391 ? -21.742 19.782 -5.668 1.00 90.19 391 ASN A C 1
ATOM 3215 O O . ASN A 1 391 ? -22.849 19.568 -6.148 1.00 90.19 391 ASN A O 1
ATOM 3219 N N . SER A 1 392 ? -20.768 18.867 -5.660 1.00 90.06 392 SER A N 1
ATOM 3220 C CA . SER A 1 392 ? -20.860 17.576 -6.357 1.00 90.06 392 SER A CA 1
ATOM 3221 C C . SER A 1 392 ? -22.010 16.677 -5.897 1.00 90.06 392 SER A C 1
ATOM 3223 O O . SER A 1 392 ? -22.423 15.792 -6.638 1.00 90.06 392 SER A O 1
ATOM 3225 N N . TYR A 1 393 ? -22.549 16.926 -4.704 1.00 90.94 393 TYR A N 1
ATOM 3226 C CA . TYR A 1 393 ? -23.652 16.163 -4.122 1.00 90.94 393 TYR A CA 1
ATOM 3227 C C . TYR A 1 393 ? -25.046 16.709 -4.460 1.00 90.94 393 TYR A C 1
ATOM 3229 O O . TYR A 1 393 ? -26.038 16.131 -4.023 1.00 90.94 393 TYR A O 1
ATOM 3237 N N . PHE A 1 394 ? -25.134 17.820 -5.196 1.00 92.69 394 PHE A N 1
ATOM 3238 C CA . PHE A 1 394 ? -26.403 18.451 -5.552 1.00 92.69 394 PHE A CA 1
ATOM 3239 C C . PHE A 1 394 ? -26.859 18.050 -6.956 1.00 92.69 394 PHE A C 1
ATOM 3241 O O . PHE A 1 394 ? -26.055 17.938 -7.882 1.00 92.69 394 PHE A O 1
ATOM 3248 N N . ASP A 1 395 ? -28.167 17.878 -7.124 1.00 90.88 395 ASP A N 1
ATOM 3249 C CA . ASP A 1 395 ? -28.770 17.425 -8.370 1.00 90.88 395 ASP A CA 1
ATOM 3250 C C . ASP A 1 395 ? -28.393 18.358 -9.540 1.00 90.88 395 ASP A C 1
ATOM 3252 O O . ASP A 1 395 ? -28.507 19.589 -9.487 1.00 90.88 395 ASP A O 1
ATOM 3256 N N . GLY A 1 396 ? -27.931 17.746 -10.632 1.00 86.94 396 GLY A N 1
ATOM 3257 C CA . GLY A 1 396 ? -27.469 18.436 -11.834 1.00 86.94 396 GLY A CA 1
ATOM 3258 C C . GLY A 1 396 ? -26.028 18.946 -11.795 1.00 86.94 396 GLY A C 1
ATOM 3259 O O . GLY A 1 396 ? -25.566 19.431 -12.823 1.00 86.94 396 GLY A O 1
ATOM 3260 N N . ALA A 1 397 ? -25.310 18.811 -10.677 1.00 89.69 397 ALA A N 1
ATOM 3261 C CA . ALA A 1 397 ? -23.867 19.006 -10.651 1.00 89.69 397 ALA A CA 1
ATOM 3262 C C . ALA A 1 397 ? -23.169 17.778 -11.252 1.00 89.69 397 ALA A C 1
ATOM 3264 O O . ALA A 1 397 ? -23.321 16.656 -10.773 1.00 89.69 397 ALA A O 1
ATOM 3265 N N . THR A 1 398 ? -22.376 17.995 -12.295 1.00 87.88 398 THR A N 1
ATOM 3266 C CA . THR A 1 398 ? -21.637 16.947 -13.008 1.00 87.88 398 THR A CA 1
ATOM 3267 C C . THR A 1 398 ? -20.186 17.388 -13.199 1.00 87.88 398 THR A C 1
ATOM 3269 O O . THR A 1 398 ? -19.900 18.590 -13.185 1.00 87.88 398 THR A O 1
ATOM 3272 N N . PRO A 1 399 ? -19.242 16.464 -13.439 1.00 83.38 399 PRO A N 1
ATOM 3273 C CA . PRO A 1 399 ? -17.905 16.852 -13.877 1.00 83.38 399 PRO A CA 1
ATOM 3274 C C . PRO A 1 399 ? -17.937 17.740 -15.134 1.00 83.38 399 PRO A C 1
ATOM 3276 O O . PRO A 1 399 ? -17.119 18.645 -15.252 1.00 83.38 399 PRO A O 1
ATOM 3279 N N . TYR A 1 400 ? -18.913 17.537 -16.029 1.00 80.56 400 TYR A N 1
ATOM 3280 C CA . TYR A 1 400 ? -19.055 18.240 -17.312 1.00 80.56 400 TYR A CA 1
ATOM 3281 C C . TYR A 1 400 ? -19.494 19.702 -17.208 1.00 80.56 400 TYR A C 1
ATOM 3283 O O . TYR A 1 400 ? -19.293 20.461 -18.150 1.00 80.56 400 TYR A O 1
ATOM 3291 N N . ASN A 1 401 ? -20.102 20.106 -16.093 1.00 85.44 401 ASN A N 1
ATOM 3292 C CA . ASN A 1 401 ? -20.523 21.488 -15.870 1.00 85.44 401 ASN A CA 1
ATOM 3293 C C . ASN A 1 401 ? -19.802 22.125 -14.681 1.00 85.44 401 ASN A C 1
ATOM 3295 O O . ASN A 1 401 ? -20.374 22.974 -14.008 1.00 85.44 401 ASN A O 1
ATOM 3299 N N . GLU A 1 402 ? -18.572 21.689 -14.396 1.00 84.81 402 GLU A N 1
ATOM 3300 C CA . GLU A 1 402 ? -17.756 22.193 -13.284 1.00 84.81 402 GLU A CA 1
ATOM 3301 C C . GLU A 1 402 ? -18.454 22.078 -11.915 1.00 84.81 402 GLU A C 1
ATOM 3303 O O . GLU A 1 402 ? -18.260 22.901 -11.018 1.00 84.81 402 GLU A O 1
ATOM 3308 N N . TYR A 1 403 ? -19.278 21.038 -11.751 1.00 88.31 403 TYR A N 1
ATOM 3309 C CA . TYR A 1 403 ? -20.139 20.830 -10.592 1.00 88.31 403 TYR A CA 1
ATOM 3310 C C . TYR A 1 403 ? -21.078 22.011 -10.305 1.00 88.31 403 TYR A C 1
ATOM 3312 O O . TYR A 1 403 ? -21.338 22.326 -9.146 1.00 88.31 403 TYR A O 1
ATOM 3320 N N . GLN A 1 404 ? -21.606 22.677 -11.331 1.00 88.25 404 GLN A N 1
ATOM 3321 C CA . GLN A 1 404 ? -22.662 23.675 -11.156 1.00 88.25 404 GLN A CA 1
ATOM 3322 C C . GLN A 1 404 ? -24.018 22.967 -10.961 1.00 88.25 404 GLN A C 1
ATOM 3324 O O . GLN A 1 404 ? -24.481 22.279 -11.871 1.00 88.25 404 GLN A O 1
ATOM 3329 N N . PRO A 1 405 ? -24.677 23.083 -9.793 1.00 88.00 405 PRO A N 1
ATOM 3330 C CA . PRO A 1 405 ? -25.965 22.430 -9.556 1.00 88.00 405 PRO A CA 1
ATOM 3331 C C . PRO A 1 405 ? -27.111 23.111 -10.321 1.00 88.00 405 PRO A C 1
ATOM 3333 O O . PRO A 1 405 ? -27.002 24.272 -10.723 1.00 88.00 405 PRO A O 1
ATOM 3336 N N . ARG A 1 406 ? -28.243 22.412 -10.492 1.00 79.75 406 ARG A N 1
ATOM 3337 C CA . ARG A 1 406 ? -29.475 22.997 -11.063 1.00 79.75 406 ARG A CA 1
ATOM 3338 C C . ARG A 1 406 ? -30.010 24.154 -10.209 1.00 79.75 406 ARG A C 1
ATOM 3340 O O . ARG A 1 406 ? -29.738 24.253 -9.011 1.00 79.75 406 ARG A O 1
ATOM 3347 N N . MET A 1 407 ? -30.828 25.015 -10.826 1.00 64.62 407 MET A N 1
ATOM 3348 C CA . MET A 1 407 ? -31.619 26.003 -10.087 1.00 64.62 407 MET A CA 1
ATOM 3349 C C . MET A 1 407 ? -32.595 25.270 -9.152 1.00 64.62 407 MET A C 1
ATOM 3351 O O . MET A 1 407 ? -33.400 24.464 -9.614 1.00 64.62 407 MET A O 1
ATOM 3355 N N . SER A 1 408 ? -32.516 25.585 -7.854 1.00 74.75 408 SER A N 1
ATOM 3356 C CA . SER A 1 408 ? -33.033 24.825 -6.692 1.00 74.75 408 SER A CA 1
ATOM 3357 C C . SER A 1 408 ? -32.083 23.723 -6.216 1.00 74.75 408 SER A C 1
ATOM 3359 O O . SER A 1 408 ? -32.016 22.629 -6.776 1.00 74.75 408 SER A O 1
ATOM 3361 N N . LEU A 1 409 ? -31.356 24.018 -5.133 1.00 88.12 409 LEU A N 1
ATOM 3362 C CA . LEU A 1 409 ? -30.432 23.081 -4.499 1.00 88.12 409 LEU A CA 1
ATOM 3363 C C . LEU A 1 409 ? -31.215 21.876 -3.965 1.00 88.12 409 LEU A C 1
ATOM 3365 O O . LEU A 1 409 ? -31.980 22.000 -3.009 1.00 88.12 409 LEU A O 1
ATOM 3369 N N . SER A 1 410 ? -31.018 20.724 -4.597 1.00 92.12 410 SER A N 1
ATOM 3370 C CA . SER A 1 410 ? -31.647 19.453 -4.240 1.00 92.12 410 SER A CA 1
ATOM 3371 C C . SER A 1 410 ? -30.615 18.332 -4.162 1.00 92.12 410 SER A C 1
ATOM 3373 O O . SER A 1 410 ? -29.547 18.447 -4.759 1.00 92.12 410 SER A O 1
ATOM 3375 N N . VAL A 1 411 ? -30.898 17.293 -3.377 1.00 92.56 411 VAL A N 1
ATOM 3376 C CA . VAL A 1 411 ? -30.034 16.122 -3.163 1.00 92.56 411 VAL A CA 1
ATOM 3377 C C . VAL A 1 411 ? -30.881 14.855 -3.243 1.00 92.56 411 VAL A C 1
ATOM 3379 O O . VAL A 1 411 ? -31.875 14.739 -2.525 1.00 92.56 411 VAL A O 1
ATOM 3382 N N . THR A 1 412 ? -30.439 13.880 -4.037 1.00 92.31 412 THR A N 1
ATOM 3383 C CA . THR A 1 412 ? -31.040 12.539 -4.104 1.00 92.31 412 THR A CA 1
ATOM 3384 C C . THR A 1 412 ? -30.269 11.516 -3.248 1.00 92.31 412 THR A C 1
ATOM 3386 O O . THR A 1 412 ? -29.053 11.357 -3.387 1.00 92.31 412 THR A O 1
ATOM 3389 N N . LEU A 1 413 ? -30.974 10.809 -2.356 1.00 92.94 413 LEU A N 1
ATOM 3390 C CA . LEU A 1 413 ? -30.437 9.853 -1.373 1.00 92.94 413 LEU A CA 1
ATOM 3391 C C . LEU A 1 413 ? -31.234 8.542 -1.368 1.00 92.94 413 LEU A C 1
ATOM 3393 O O . LEU A 1 413 ? -32.433 8.558 -1.609 1.00 92.94 413 LEU A O 1
ATOM 3397 N N . GLU A 1 414 ? -30.596 7.418 -1.047 1.00 90.94 414 GLU A N 1
ATOM 3398 C CA . GLU A 1 414 ? -31.220 6.084 -1.007 1.00 90.94 414 GLU A CA 1
ATOM 3399 C C . GLU A 1 414 ? -30.931 5.373 0.320 1.00 90.94 414 GLU A C 1
ATOM 3401 O O . GLU A 1 414 ? -29.842 5.515 0.872 1.00 90.94 414 GLU A O 1
ATOM 3406 N N . ASP A 1 415 ? -31.862 4.560 0.816 1.00 88.25 415 ASP A N 1
ATOM 3407 C CA . ASP A 1 415 ? -31.556 3.602 1.883 1.00 88.25 415 ASP A CA 1
ATOM 3408 C C . ASP A 1 415 ? -30.585 2.516 1.380 1.00 88.25 415 ASP A C 1
ATOM 3410 O O . ASP A 1 415 ? -30.568 2.136 0.205 1.00 88.25 415 ASP A O 1
ATOM 3414 N N . TYR A 1 416 ? -29.754 1.995 2.282 1.00 84.19 416 TYR A N 1
ATOM 3415 C CA . TYR A 1 416 ? -28.888 0.852 1.998 1.00 84.19 416 TYR A CA 1
ATOM 3416 C C . TYR A 1 416 ? -29.656 -0.484 2.085 1.00 84.19 416 TYR A C 1
ATOM 3418 O O . TYR A 1 416 ? -30.666 -0.590 2.768 1.00 84.19 416 TYR A O 1
ATOM 3426 N N . VAL A 1 417 ? -29.152 -1.534 1.421 1.00 69.19 417 VAL A N 1
ATOM 3427 C CA . VAL A 1 417 ? -29.839 -2.839 1.224 1.00 69.19 417 VAL A CA 1
ATOM 3428 C C . VAL A 1 417 ? -30.019 -3.667 2.524 1.00 69.19 417 VAL A C 1
ATOM 3430 O O . VAL A 1 417 ? -30.718 -4.688 2.527 1.00 69.19 417 VAL A O 1
ATOM 3433 N N . TYR A 1 418 ? -29.410 -3.239 3.636 1.00 68.19 418 TYR A N 1
ATOM 3434 C CA . TYR A 1 418 ? -29.415 -3.941 4.926 1.00 68.19 418 TYR A CA 1
ATOM 3435 C C . TYR A 1 418 ? -30.241 -3.219 5.993 1.00 68.19 418 TYR A C 1
ATOM 3437 O O . TYR A 1 418 ? -30.135 -2.001 6.144 1.00 68.19 418 TYR A O 1
ATOM 3445 N N . ASP A 1 419 ? -30.977 -4.010 6.777 1.00 66.94 419 ASP A N 1
ATOM 3446 C CA . ASP A 1 419 ? -31.698 -3.555 7.964 1.00 66.94 419 ASP A CA 1
ATOM 3447 C C . ASP A 1 419 ? -30.693 -3.070 9.025 1.00 66.94 419 ASP A C 1
ATOM 3449 O O . ASP A 1 419 ? -29.610 -3.641 9.180 1.00 66.94 419 ASP A O 1
ATOM 3453 N N . GLY A 1 420 ? -31.008 -1.959 9.695 1.00 77.69 420 GLY A N 1
ATOM 3454 C CA . GLY A 1 420 ? -30.075 -1.272 10.590 1.00 77.69 420 GLY A CA 1
ATOM 3455 C C . GLY A 1 420 ? -29.562 -2.134 11.755 1.00 77.69 420 GLY A C 1
ATOM 3456 O O . GLY A 1 420 ? -30.142 -3.156 12.113 1.00 77.69 420 GLY A O 1
ATOM 3457 N N . VAL A 1 421 ? -28.457 -1.708 12.373 1.00 85.00 421 VAL A N 1
ATOM 3458 C CA . VAL A 1 421 ? -27.794 -2.444 13.466 1.00 85.00 421 VAL A CA 1
ATOM 3459 C C . VAL A 1 421 ? -28.110 -1.799 14.811 1.00 85.00 421 VAL A C 1
ATOM 3461 O O . VAL A 1 421 ? -27.828 -0.618 15.006 1.00 85.00 421 VAL A O 1
ATOM 3464 N N . TRP A 1 422 ? -28.662 -2.564 15.756 1.00 85.00 422 TRP A N 1
ATOM 3465 C CA . TRP A 1 422 ? -28.903 -2.080 17.118 1.00 85.00 422 TRP A CA 1
ATOM 3466 C C . TRP A 1 422 ? -27.587 -1.793 17.850 1.00 85.00 422 TRP A C 1
ATOM 3468 O O . TRP A 1 422 ? -26.700 -2.643 17.922 1.00 85.00 422 TRP A O 1
ATOM 3478 N N . SER A 1 423 ? -27.482 -0.606 18.438 1.00 84.56 423 SER A N 1
ATOM 3479 C CA . SER A 1 423 ? -26.380 -0.202 19.301 1.00 84.56 423 SER A CA 1
ATOM 3480 C C . SER A 1 423 ? -26.852 -0.109 20.749 1.00 84.56 423 SER A C 1
ATOM 3482 O O . SER A 1 423 ? -27.646 0.768 21.085 1.00 84.56 423 SER A O 1
ATOM 3484 N N . ASN A 1 424 ? -26.256 -0.911 21.635 1.00 75.81 424 ASN A N 1
ATOM 3485 C CA . ASN A 1 424 ? -26.508 -0.827 23.079 1.00 75.81 424 ASN A CA 1
ATOM 3486 C C . ASN A 1 424 ? -26.038 0.502 23.691 1.00 75.81 424 ASN A C 1
ATOM 3488 O O . ASN A 1 424 ? -26.704 1.017 24.582 1.00 75.81 424 ASN A O 1
ATOM 3492 N N . ASP A 1 425 ? -24.943 1.077 23.186 1.00 76.88 425 ASP A N 1
ATOM 3493 C CA . ASP A 1 425 ? -24.385 2.330 23.713 1.00 76.88 425 ASP A CA 1
ATOM 3494 C C . ASP A 1 425 ? -25.318 3.514 23.431 1.00 76.88 425 ASP A C 1
ATOM 3496 O O . ASP A 1 425 ? -25.732 4.230 24.340 1.00 76.88 425 ASP A O 1
ATOM 3500 N N . TYR A 1 426 ? -25.688 3.678 22.158 1.00 80.75 426 TYR A N 1
ATOM 3501 C CA . TYR A 1 426 ? -26.615 4.712 21.698 1.00 80.75 426 TYR A CA 1
ATOM 3502 C C . TYR A 1 426 ? -28.099 4.404 21.967 1.00 80.75 426 TYR A C 1
ATOM 3504 O O . TYR A 1 426 ? -28.942 5.264 21.735 1.00 80.75 426 TYR A O 1
ATOM 3512 N N . GLN A 1 427 ? -28.423 3.194 22.443 1.00 83.69 427 GLN A N 1
ATOM 3513 C CA . GLN A 1 427 ? -29.790 2.708 22.690 1.00 83.69 427 GLN A CA 1
ATOM 3514 C C . GLN A 1 427 ? -30.734 2.929 21.499 1.00 83.69 427 GLN A C 1
ATOM 3516 O O . GLN A 1 427 ? -31.875 3.365 21.649 1.00 83.69 427 GLN A O 1
ATOM 3521 N N . THR A 1 428 ? -30.234 2.672 20.292 1.00 86.25 428 THR A N 1
ATOM 3522 C CA . THR A 1 428 ? -30.986 2.881 19.052 1.00 86.25 428 THR A CA 1
ATOM 3523 C C . THR A 1 428 ? -30.406 2.061 17.903 1.00 86.25 428 THR A C 1
ATOM 3525 O O . THR A 1 428 ? -29.350 1.438 18.031 1.00 86.25 428 THR A O 1
ATOM 3528 N N . THR A 1 429 ? -31.083 2.080 16.758 1.00 86.69 429 THR A N 1
ATOM 3529 C CA . THR A 1 429 ? -30.642 1.408 15.532 1.00 86.69 429 THR A CA 1
ATOM 3530 C C . THR A 1 429 ? -29.838 2.361 14.643 1.00 86.69 429 THR A C 1
ATOM 3532 O O . THR A 1 429 ? -30.237 3.501 14.414 1.00 86.69 429 THR A O 1
ATOM 3535 N N . ILE A 1 430 ? -28.706 1.883 14.123 1.00 89.75 430 ILE A N 1
ATOM 3536 C CA . ILE A 1 430 ? -27.840 2.595 13.181 1.00 89.75 430 ILE A CA 1
ATOM 3537 C C . ILE A 1 430 ? -28.206 2.184 11.754 1.00 89.75 430 ILE A C 1
ATOM 3539 O O . ILE A 1 430 ? -28.120 1.008 11.395 1.00 89.75 430 ILE A O 1
ATOM 3543 N N . TYR A 1 431 ? -28.545 3.164 10.924 1.00 89.50 431 TYR A N 1
ATOM 3544 C CA . TYR A 1 431 ? -28.925 3.007 9.521 1.00 89.50 431 TYR A CA 1
ATOM 3545 C C . TYR A 1 431 ? -27.841 3.541 8.591 1.00 89.50 431 TYR A C 1
ATOM 3547 O O . TYR A 1 431 ? -27.031 4.372 8.994 1.00 89.50 431 TYR A O 1
ATOM 3555 N N . ARG A 1 432 ? -27.828 3.087 7.333 1.00 90.75 432 ARG A N 1
ATOM 3556 C CA . ARG A 1 432 ? -26.921 3.593 6.294 1.00 90.75 432 ARG A CA 1
ATOM 3557 C C . ARG A 1 432 ? -27.709 4.236 5.162 1.00 90.75 432 ARG A C 1
ATOM 3559 O O . ARG A 1 432 ? -28.591 3.601 4.593 1.00 90.75 432 ARG A O 1
ATOM 3566 N N . ILE A 1 433 ? -27.325 5.458 4.809 1.00 91.00 433 ILE A N 1
ATOM 3567 C CA . ILE A 1 433 ? -27.883 6.230 3.697 1.00 91.00 433 ILE A CA 1
ATOM 3568 C C . ILE A 1 433 ? -26.827 6.355 2.608 1.00 91.00 433 ILE A C 1
ATOM 3570 O O . ILE A 1 433 ? -25.683 6.703 2.890 1.00 91.00 433 ILE A O 1
ATOM 3574 N N . VAL A 1 434 ? -27.207 6.076 1.368 1.00 90.38 434 VAL A N 1
ATOM 3575 C CA . VAL A 1 434 ? -26.351 6.067 0.185 1.00 90.38 434 VAL A CA 1
ATOM 3576 C C . VAL A 1 434 ? -26.593 7.314 -0.658 1.00 90.38 434 VAL A C 1
ATOM 3578 O O . VAL A 1 434 ? -27.735 7.678 -0.923 1.00 90.38 434 VAL A O 1
ATOM 3581 N N . SER A 1 435 ? -25.519 7.928 -1.152 1.00 87.69 435 SER A N 1
ATOM 3582 C CA . SER A 1 435 ? -25.583 8.894 -2.252 1.00 87.69 435 SER A CA 1
ATOM 3583 C C . SER A 1 435 ? -24.899 8.319 -3.489 1.00 87.69 435 SER A C 1
ATOM 3585 O O . SER A 1 435 ? -23.788 7.777 -3.417 1.00 87.69 435 SER A O 1
ATOM 3587 N N . ARG A 1 436 ? -25.583 8.441 -4.629 1.00 82.12 436 ARG A N 1
ATOM 3588 C CA . ARG A 1 436 ? -25.089 8.086 -5.961 1.00 82.12 436 ARG A CA 1
ATOM 3589 C C . ARG A 1 436 ? -25.037 9.373 -6.777 1.00 82.12 436 ARG A C 1
ATOM 3591 O O . ARG A 1 436 ? -26.071 9.860 -7.213 1.00 82.12 436 ARG A O 1
ATOM 3598 N N . PHE A 1 437 ? -23.846 9.932 -6.940 1.00 82.25 437 PHE A N 1
ATOM 3599 C CA . PHE A 1 437 ? -23.619 11.167 -7.688 1.00 82.25 437 PHE A CA 1
ATOM 3600 C C . PHE A 1 437 ? -22.555 10.923 -8.759 1.00 82.25 437 PHE A C 1
ATOM 3602 O O . PHE A 1 437 ? -21.693 10.060 -8.594 1.00 82.25 437 PHE A O 1
ATOM 3609 N N . GLU A 1 438 ? -22.596 11.680 -9.855 1.00 80.12 438 GLU A N 1
ATOM 3610 C CA . GLU A 1 438 ? -21.699 11.464 -11.001 1.00 80.12 438 GLU A CA 1
ATOM 3611 C C . GLU A 1 438 ? -20.221 11.729 -10.683 1.00 80.12 438 GLU A C 1
ATOM 3613 O O . GLU A 1 438 ? -19.333 11.257 -11.394 1.00 80.12 438 GLU A O 1
ATOM 3618 N N . GLY A 1 439 ? -19.952 12.462 -9.601 1.00 77.19 439 GLY A N 1
ATOM 3619 C CA . GLY A 1 439 ? -18.610 12.816 -9.148 1.00 77.19 439 GLY A CA 1
ATOM 3620 C C . GLY A 1 439 ? -17.833 11.697 -8.446 1.00 77.19 439 GLY A C 1
ATOM 3621 O O . GLY A 1 439 ? -16.734 11.970 -7.969 1.00 77.19 439 GLY A O 1
ATOM 3622 N N . ALA A 1 440 ? -18.342 10.462 -8.368 1.00 78.44 440 ALA A N 1
ATOM 3623 C CA . ALA A 1 440 ? -17.597 9.307 -7.854 1.00 78.44 440 ALA A CA 1
ATOM 3624 C C . ALA A 1 440 ? -17.885 8.025 -8.652 1.00 78.44 440 ALA A C 1
ATOM 3626 O O . ALA A 1 440 ? -18.980 7.843 -9.174 1.00 78.44 440 ALA A O 1
ATOM 3627 N N . ASP A 1 441 ? -16.902 7.121 -8.712 1.00 71.94 441 ASP A N 1
ATOM 3628 C CA . ASP A 1 441 ? -17.042 5.824 -9.400 1.00 71.94 441 ASP A CA 1
ATOM 3629 C C . ASP A 1 441 ? -17.879 4.819 -8.604 1.00 71.94 441 ASP A C 1
ATOM 3631 O O . ASP A 1 441 ? -18.524 3.943 -9.172 1.00 71.94 441 ASP A O 1
ATOM 3635 N N . ASN A 1 442 ? -17.891 4.966 -7.276 1.00 76.94 442 ASN A N 1
ATOM 3636 C CA . ASN A 1 442 ? -18.609 4.093 -6.358 1.00 76.94 442 ASN A CA 1
ATOM 3637 C C . ASN A 1 442 ? -19.580 4.888 -5.486 1.00 76.94 442 ASN A C 1
ATOM 3639 O O . ASN A 1 442 ? -19.294 6.012 -5.062 1.00 76.94 442 ASN A O 1
ATOM 3643 N N . ALA A 1 443 ? -20.710 4.255 -5.168 1.00 80.31 443 ALA A N 1
ATOM 3644 C CA . ALA A 1 443 ? -21.679 4.790 -4.224 1.00 80.31 443 ALA A CA 1
ATOM 3645 C C . ALA A 1 443 ? -21.043 4.962 -2.836 1.00 80.31 443 ALA A C 1
ATOM 3647 O O . ALA A 1 443 ? -20.257 4.124 -2.389 1.00 80.31 443 ALA A O 1
ATOM 3648 N N . ARG A 1 444 ? -21.402 6.042 -2.143 1.00 86.00 444 ARG A N 1
ATOM 3649 C CA . ARG A 1 444 ? -20.900 6.346 -0.796 1.00 86.00 444 ARG A CA 1
ATOM 3650 C C . ARG A 1 444 ? -22.033 6.249 0.203 1.00 86.00 444 ARG A C 1
ATOM 3652 O O . ARG A 1 444 ? -23.149 6.648 -0.119 1.00 86.00 444 ARG A O 1
ATOM 3659 N N . SER A 1 445 ? -21.747 5.751 1.405 1.00 89.62 445 SER A N 1
ATOM 3660 C CA . SER A 1 445 ? -22.744 5.607 2.468 1.00 89.62 445 SER A CA 1
ATOM 3661 C C . SER A 1 445 ? -22.338 6.323 3.748 1.00 89.62 445 SER A C 1
ATOM 3663 O O . SER A 1 445 ? -21.182 6.225 4.160 1.00 89.62 445 SER A O 1
ATOM 3665 N N . ILE A 1 446 ? -23.292 6.986 4.396 1.00 91.19 446 ILE A N 1
ATOM 3666 C CA . ILE A 1 446 ? -23.146 7.601 5.718 1.00 91.19 446 ILE A CA 1
ATOM 3667 C C . ILE A 1 446 ? -24.031 6.856 6.710 1.00 91.19 446 ILE A C 1
ATOM 3669 O O . ILE A 1 446 ? -25.149 6.461 6.376 1.00 91.19 446 ILE A O 1
ATOM 3673 N N . SER A 1 447 ? -23.521 6.641 7.918 1.00 93.12 447 SER A N 1
ATOM 3674 C CA . SER A 1 447 ? -24.275 5.991 8.981 1.00 93.12 447 SER A CA 1
ATOM 3675 C C . SER A 1 447 ? -24.982 7.050 9.815 1.00 93.12 447 SER A C 1
ATOM 3677 O O . SER A 1 447 ? -24.369 8.050 10.184 1.00 93.12 447 SER A O 1
ATOM 3679 N N . VAL A 1 448 ? -26.250 6.829 10.138 1.00 92.94 448 VAL A N 1
ATOM 3680 C CA . VAL A 1 448 ? -27.078 7.745 10.928 1.00 92.94 448 VAL A CA 1
ATOM 3681 C C . VAL A 1 448 ? -27.878 6.981 11.975 1.00 92.94 448 VAL A C 1
ATOM 3683 O O . VAL A 1 448 ? -28.176 5.802 11.794 1.00 92.94 448 VAL A O 1
ATOM 3686 N N . TYR A 1 449 ? -28.221 7.639 13.073 1.00 92.50 449 TYR A N 1
ATOM 3687 C CA . TYR A 1 449 ? -29.040 7.074 14.142 1.00 92.50 449 TYR A CA 1
ATOM 3688 C C . TYR A 1 449 ? -30.002 8.124 14.683 1.00 92.50 449 TYR A C 1
ATOM 3690 O O . TYR A 1 449 ? -29.702 9.317 14.631 1.00 92.50 449 TYR A O 1
ATOM 3698 N N . GLN A 1 450 ? -31.139 7.683 15.208 1.00 91.50 450 GLN A N 1
ATOM 3699 C CA . GLN A 1 450 ? -32.081 8.555 15.897 1.00 91.50 450 GLN A CA 1
ATOM 3700 C C . GLN A 1 450 ? -31.815 8.501 17.399 1.00 91.50 450 GLN A C 1
ATOM 3702 O O . GLN A 1 450 ? -31.863 7.419 17.990 1.00 91.50 450 GLN A O 1
ATOM 3707 N N . ASP A 1 451 ? -31.512 9.641 18.014 1.00 90.12 451 ASP A N 1
ATOM 3708 C CA . ASP A 1 451 ? -31.269 9.705 19.453 1.00 90.12 451 ASP A CA 1
ATOM 3709 C C . ASP A 1 451 ? -32.590 9.486 20.222 1.00 90.12 451 ASP A C 1
ATOM 3711 O O . ASP A 1 451 ? -33.602 10.115 19.899 1.00 90.12 451 ASP A O 1
ATOM 3715 N N . PRO A 1 452 ? -32.621 8.577 21.214 1.00 87.25 452 PRO A N 1
ATOM 3716 C CA . PRO A 1 452 ? -33.855 8.208 21.908 1.00 87.25 452 PRO A CA 1
ATOM 3717 C C . PRO A 1 452 ? -34.399 9.306 22.827 1.00 87.25 452 PRO A C 1
ATOM 3719 O O . PRO A 1 452 ? -35.536 9.198 23.280 1.00 87.25 452 PRO A O 1
ATOM 3722 N N . PHE A 1 453 ? -33.614 10.345 23.127 1.00 86.81 453 PHE A N 1
ATOM 3723 C CA . PHE A 1 453 ? -34.030 11.407 24.034 1.00 86.81 453 PHE A CA 1
ATOM 3724 C C . PHE A 1 453 ? -34.687 12.553 23.269 1.00 86.81 453 PHE A C 1
ATOM 3726 O O . PHE A 1 453 ? -35.834 12.892 23.549 1.00 86.81 453 PHE A O 1
ATOM 3733 N N . ASP A 1 454 ? -34.002 13.136 22.285 1.00 87.25 454 ASP A N 1
ATOM 3734 C CA . ASP A 1 454 ? -34.522 14.288 21.529 1.00 87.25 454 ASP A CA 1
ATOM 3735 C C . ASP A 1 454 ? -35.213 13.916 20.204 1.00 87.25 454 ASP A C 1
ATOM 3737 O O . ASP A 1 454 ? -35.737 14.793 19.514 1.00 87.25 454 ASP A O 1
ATOM 3741 N N . CYS A 1 455 ? -35.235 12.623 19.860 1.00 86.62 455 CYS A N 1
ATOM 3742 C CA . CYS A 1 455 ? -35.807 12.071 18.631 1.00 86.62 455 CYS A CA 1
ATOM 3743 C C . CYS A 1 455 ? -35.197 12.630 17.332 1.00 86.62 455 CYS A C 1
ATOM 3745 O O . CYS A 1 455 ? -35.762 12.397 16.260 1.00 86.62 455 CYS A O 1
ATOM 3747 N N . GLN A 1 456 ? -34.064 13.340 17.390 1.00 89.75 456 GLN A N 1
ATOM 3748 C CA . GLN A 1 456 ? -33.365 13.881 16.224 1.00 89.75 456 GLN A CA 1
ATOM 3749 C C . GLN A 1 456 ? -32.416 12.846 15.613 1.00 89.75 456 GLN A C 1
ATOM 3751 O O . GLN A 1 456 ? -31.860 11.984 16.296 1.00 89.75 456 GLN A O 1
ATOM 3756 N N . TRP A 1 457 ? -32.191 12.962 14.305 1.00 92.69 457 TRP A N 1
ATOM 3757 C CA . TRP A 1 457 ? -31.230 12.134 13.582 1.00 92.69 457 TRP A CA 1
ATOM 3758 C C . TRP A 1 457 ? -29.820 12.724 13.599 1.00 92.69 457 TRP A C 1
ATOM 3760 O O . TRP A 1 457 ? -29.615 13.879 13.225 1.00 92.69 457 TRP A O 1
ATOM 3770 N N . TYR A 1 458 ? -28.828 11.900 13.923 1.00 93.81 458 TYR A N 1
ATOM 3771 C CA . TYR A 1 458 ? -27.414 12.265 14.006 1.00 93.81 458 TYR A CA 1
ATOM 3772 C C . TYR A 1 458 ? -26.545 11.361 13.136 1.00 93.81 458 TYR A C 1
ATOM 3774 O O . TYR A 1 458 ? -26.879 10.204 12.882 1.00 93.81 458 TYR A O 1
ATOM 3782 N N . ILE A 1 459 ? -25.403 11.880 12.689 1.00 94.38 459 ILE A N 1
ATOM 3783 C CA . ILE A 1 459 ? -24.366 11.107 12.005 1.00 94.38 459 ILE A CA 1
ATOM 3784 C C . ILE A 1 459 ? -23.670 10.213 13.033 1.00 94.38 459 ILE A C 1
ATOM 3786 O O . ILE A 1 459 ? -23.190 10.675 14.067 1.00 94.38 459 ILE A O 1
ATOM 3790 N N . HIS A 1 460 ? -23.602 8.919 12.735 1.00 91.50 460 HIS A N 1
ATOM 3791 C CA . HIS A 1 460 ? -22.931 7.935 13.570 1.00 91.50 460 HIS A CA 1
ATOM 3792 C C . HIS A 1 460 ? -21.438 7.844 13.226 1.00 91.50 460 HIS A C 1
ATOM 3794 O O . HIS A 1 460 ? -21.065 7.484 12.097 1.00 91.50 460 HIS A O 1
ATOM 3800 N N . GLY A 1 461 ? -20.595 8.085 14.234 1.00 86.19 461 GLY A N 1
ATOM 3801 C CA . GLY A 1 461 ? -19.145 7.899 14.178 1.00 86.19 461 GLY A CA 1
ATOM 3802 C C . GLY A 1 461 ? -18.468 8.648 13.027 1.00 86.19 461 GLY A C 1
ATOM 3803 O O . GLY A 1 461 ? -18.908 9.709 12.595 1.00 86.19 461 GLY A O 1
ATOM 3804 N N . ASP A 1 462 ? -17.421 8.036 12.482 1.00 87.19 462 ASP A N 1
ATOM 3805 C CA . ASP A 1 462 ? -16.564 8.604 11.434 1.00 87.19 462 ASP A CA 1
ATOM 3806 C C . ASP A 1 462 ? -17.133 8.498 10.008 1.00 87.19 462 ASP A C 1
ATOM 3808 O O . ASP A 1 462 ? -16.438 8.764 9.024 1.00 87.19 462 ASP A O 1
ATOM 3812 N N . SER A 1 463 ? -18.399 8.102 9.858 1.00 88.38 463 SER A N 1
ATOM 3813 C CA . SER A 1 463 ? -18.980 7.795 8.545 1.00 88.38 463 SER A CA 1
ATOM 3814 C C . SER A 1 463 ? -19.050 9.004 7.597 1.00 88.38 463 SER A C 1
ATOM 3816 O O . SER A 1 463 ? -19.002 8.828 6.379 1.00 88.38 463 SER A O 1
ATOM 3818 N N . TYR A 1 464 ? -19.046 10.236 8.121 1.00 88.12 464 TYR A N 1
ATOM 3819 C CA . TYR A 1 464 ? -18.934 11.455 7.309 1.00 88.12 464 TYR A CA 1
ATOM 3820 C C . TYR A 1 464 ? -17.602 11.548 6.544 1.00 88.12 464 TYR A C 1
ATOM 3822 O O . TYR A 1 464 ? -17.539 12.173 5.487 1.00 88.12 464 TYR A O 1
ATOM 3830 N N . LYS A 1 465 ? -16.522 10.906 7.014 1.00 89.44 465 LYS A N 1
ATOM 3831 C CA . LYS A 1 465 ? -15.206 10.964 6.350 1.00 89.44 465 LYS A CA 1
ATOM 3832 C C . LYS A 1 465 ? -15.243 10.347 4.949 1.00 89.44 465 LYS A C 1
ATOM 3834 O O . LYS A 1 465 ? -14.513 10.804 4.069 1.00 89.44 465 LYS A O 1
ATOM 3839 N N . ALA A 1 466 ? -16.140 9.385 4.706 1.00 83.25 466 ALA A N 1
ATOM 3840 C CA . ALA A 1 466 ? -16.310 8.735 3.405 1.00 83.25 466 ALA A CA 1
ATOM 3841 C C . ALA A 1 466 ? -16.617 9.736 2.276 1.00 83.25 466 ALA A C 1
ATOM 3843 O O . ALA A 1 466 ? -16.148 9.572 1.151 1.00 83.25 466 ALA A O 1
ATOM 3844 N N . PHE A 1 467 ? -17.331 10.817 2.581 1.00 84.31 467 PHE A N 1
ATOM 3845 C CA . PHE A 1 467 ? -17.735 11.844 1.617 1.00 84.31 467 PHE A CA 1
ATOM 3846 C C . PHE A 1 467 ? -16.716 12.979 1.462 1.00 84.31 467 PHE A C 1
ATOM 3848 O O . PHE A 1 467 ? -16.839 13.808 0.563 1.00 84.31 467 PHE A O 1
ATOM 3855 N N . ILE A 1 468 ? -15.665 12.985 2.282 1.00 82.88 468 ILE A N 1
ATOM 3856 C CA . ILE A 1 468 ? -14.543 13.928 2.182 1.00 82.88 468 ILE A CA 1
ATOM 3857 C C . ILE A 1 468 ? -13.423 13.357 1.275 1.00 82.88 468 ILE A C 1
ATOM 3859 O O . ILE A 1 468 ? -12.453 14.045 0.954 1.00 82.88 468 ILE A O 1
ATOM 3863 N N . SER A 1 469 ? -13.575 12.116 0.789 1.00 71.81 469 SER A N 1
ATOM 3864 C CA . SER A 1 469 ? -12.661 11.419 -0.139 1.00 71.81 469 SER A CA 1
ATOM 3865 C C . SER A 1 469 ? -12.785 11.892 -1.603 1.00 71.81 469 SER A C 1
ATOM 3867 O O . SER A 1 469 ? -13.609 12.757 -1.909 1.00 71.81 469 SER A O 1
ATOM 3869 N N . ASP A 1 470 ? -11.884 11.467 -2.496 1.00 70.25 470 ASP A N 1
ATOM 3870 C CA . ASP A 1 470 ? -11.653 12.078 -3.825 1.00 70.25 470 ASP A CA 1
ATOM 3871 C C . ASP A 1 470 ? -12.867 12.042 -4.753 1.00 70.25 470 ASP A C 1
ATOM 3873 O O . ASP A 1 470 ? -13.499 11.007 -4.911 1.00 70.25 470 ASP A O 1
ATOM 3877 N N . VAL A 1 471 ? -13.210 13.190 -5.336 1.00 77.94 471 VAL A N 1
ATOM 3878 C CA . VAL A 1 471 ? -14.250 13.326 -6.368 1.00 77.94 471 VAL A CA 1
ATOM 3879 C C . VAL A 1 471 ? -13.586 13.464 -7.730 1.00 77.94 471 VAL A C 1
ATOM 3881 O O . VAL A 1 471 ? -12.438 13.902 -7.801 1.00 77.94 471 VAL A O 1
ATOM 3884 N N . LYS A 1 472 ? -14.293 13.110 -8.806 1.00 81.50 472 LYS A N 1
ATOM 3885 C CA . LYS A 1 472 ? -13.794 13.268 -10.178 1.00 81.50 472 LYS A CA 1
ATOM 3886 C C . LYS A 1 472 ? -13.360 14.711 -10.428 1.00 81.50 472 LYS A C 1
ATOM 3888 O O . LYS A 1 472 ? -13.984 15.652 -9.927 1.00 81.50 472 LYS A O 1
ATOM 3893 N N . ASN A 1 473 ? -12.308 14.892 -11.217 1.00 79.25 473 ASN A N 1
ATOM 3894 C CA . ASN A 1 473 ? -11.883 16.226 -11.623 1.00 79.25 473 ASN A CA 1
ATOM 3895 C C . ASN A 1 473 ? -12.976 16.879 -12.485 1.00 79.25 473 ASN A C 1
ATOM 3897 O O . ASN A 1 473 ? -13.535 16.200 -13.349 1.00 79.25 473 ASN A O 1
ATOM 3901 N N . PRO A 1 474 ? -13.305 18.164 -12.270 1.00 77.81 474 PRO A N 1
ATOM 3902 C CA . PRO A 1 474 ? -14.185 18.871 -13.187 1.00 77.81 474 PRO A CA 1
ATOM 3903 C C . PRO A 1 474 ? -13.532 18.979 -14.568 1.00 77.81 474 PRO A C 1
ATOM 3905 O O . PRO A 1 474 ? -12.320 19.164 -14.693 1.00 77.81 474 PRO A O 1
ATOM 3908 N N . ILE A 1 475 ? -14.351 18.853 -15.605 1.00 74.75 475 ILE A N 1
ATOM 3909 C CA . ILE A 1 475 ? -13.954 18.990 -17.000 1.00 74.75 475 ILE A CA 1
ATOM 3910 C C . ILE A 1 475 ? -14.027 20.477 -17.329 1.00 74.75 475 ILE A C 1
ATOM 3912 O O . ILE A 1 475 ? -15.101 21.072 -17.348 1.00 74.75 475 ILE A O 1
ATOM 3916 N N . LEU A 1 476 ? -12.859 21.082 -17.524 1.00 75.88 476 LEU A N 1
ATOM 3917 C CA . LEU A 1 476 ? -12.724 22.512 -17.779 1.00 75.88 476 LEU A CA 1
ATOM 3918 C C . LEU A 1 476 ? -13.060 22.848 -19.233 1.00 75.88 476 LEU A C 1
ATOM 3920 O O . LEU A 1 476 ? -12.767 22.065 -20.145 1.00 75.88 476 LEU A O 1
ATOM 3924 N N . SER A 1 477 ? -13.603 24.050 -19.449 1.00 78.00 477 SER A N 1
ATOM 3925 C CA . SER A 1 477 ? -13.812 24.586 -20.798 1.00 78.00 477 SER A CA 1
ATOM 3926 C C . SER A 1 477 ? -12.501 24.642 -21.599 1.00 78.00 477 SER A C 1
ATOM 3928 O O . SER A 1 477 ? -11.431 24.910 -21.039 1.00 78.00 477 SER A O 1
ATOM 3930 N N . GLU A 1 478 ? -12.576 24.432 -22.922 1.00 80.38 478 GLU A N 1
ATOM 3931 C CA . GLU A 1 478 ? -11.404 24.514 -23.812 1.00 80.38 478 GLU A CA 1
ATOM 3932 C C . GLU A 1 478 ? -10.681 25.855 -23.638 1.00 80.38 478 GLU A C 1
ATOM 3934 O O . GLU A 1 478 ? -9.465 25.878 -23.466 1.00 80.38 478 GLU A O 1
ATOM 3939 N N . GLN A 1 479 ? -11.419 26.967 -23.562 1.00 82.38 479 GLN A N 1
ATOM 3940 C CA . GLN A 1 479 ? -10.840 28.299 -23.389 1.00 82.38 479 GLN A CA 1
ATOM 3941 C C . GLN A 1 479 ? -9.977 28.408 -22.119 1.00 82.38 479 GLN A C 1
ATOM 3943 O O . GLN A 1 479 ? -8.843 28.887 -22.183 1.00 82.38 479 GLN A O 1
ATOM 3948 N N . SER A 1 480 ? -10.462 27.904 -20.980 1.00 79.62 480 SER A N 1
ATOM 3949 C CA . SER A 1 480 ? -9.710 27.927 -19.718 1.00 79.62 480 SER A CA 1
ATOM 3950 C C . SER A 1 480 ? -8.439 27.076 -19.780 1.00 79.62 480 SER A C 1
ATOM 3952 O O . SER A 1 480 ? -7.396 27.470 -19.251 1.00 79.62 480 SER A O 1
ATOM 3954 N N . VAL A 1 481 ? -8.498 25.915 -20.436 1.00 80.75 481 VAL A N 1
ATOM 3955 C CA . VAL A 1 481 ? -7.337 25.027 -20.593 1.00 80.75 481 VAL A CA 1
ATOM 3956 C C . VAL A 1 481 ? -6.294 25.635 -21.532 1.00 80.75 481 VAL A C 1
ATOM 3958 O O . VAL A 1 481 ? -5.098 25.619 -21.224 1.00 80.75 481 VAL A O 1
ATOM 3961 N N . VAL A 1 482 ? -6.740 26.249 -22.629 1.00 82.06 482 VAL A N 1
ATOM 3962 C CA . VAL A 1 482 ? -5.883 26.952 -23.591 1.00 82.06 482 VAL A CA 1
ATOM 3963 C C . VAL A 1 482 ? -5.122 28.092 -22.926 1.00 82.06 482 VAL A C 1
ATOM 3965 O O . VAL A 1 482 ? -3.906 28.193 -23.090 1.00 82.06 482 VAL A O 1
ATOM 3968 N N . GLU A 1 483 ? -5.796 28.932 -22.140 1.00 84.62 483 GLU A N 1
ATOM 3969 C CA . GLU A 1 483 ? -5.157 30.044 -21.427 1.00 84.62 483 GLU A CA 1
ATOM 3970 C C . GLU A 1 483 ? -4.084 29.556 -20.441 1.00 84.62 483 GLU A C 1
ATOM 3972 O O . GLU A 1 483 ? -2.980 30.112 -20.384 1.00 84.62 483 GLU A O 1
ATOM 3977 N N . MET A 1 484 ? -4.357 28.468 -19.709 1.00 83.19 484 MET A N 1
ATOM 3978 C CA . MET A 1 484 ? -3.383 27.852 -18.802 1.00 83.19 484 MET A CA 1
ATOM 3979 C C . MET A 1 484 ? -2.159 27.303 -19.540 1.00 83.19 484 MET A C 1
ATOM 3981 O O . MET A 1 484 ? -1.029 27.489 -19.073 1.00 83.19 484 MET A O 1
ATOM 3985 N N . TYR A 1 485 ? -2.363 26.648 -20.685 1.00 84.00 485 TYR A N 1
ATOM 3986 C CA . TYR A 1 485 ? -1.279 26.082 -21.485 1.00 84.00 485 TYR A CA 1
ATOM 3987 C C . TYR A 1 485 ? -0.428 27.174 -22.148 1.00 84.00 485 TYR A C 1
ATOM 3989 O O . TYR A 1 485 ? 0.804 27.150 -22.047 1.00 84.00 485 TYR A O 1
ATOM 3997 N N . LYS A 1 486 ? -1.073 28.202 -22.721 1.00 84.19 486 LYS A N 1
ATOM 3998 C CA . LYS A 1 486 ? -0.407 29.382 -23.297 1.00 84.19 486 LYS A CA 1
ATOM 3999 C C . LYS A 1 486 ? 0.452 30.103 -22.270 1.00 84.19 486 LYS A C 1
ATOM 4001 O O . LYS A 1 486 ? 1.595 30.438 -22.568 1.00 84.19 486 LYS A O 1
ATOM 4006 N N . LYS A 1 487 ? -0.038 30.273 -21.038 1.00 85.38 487 LYS A N 1
ATOM 4007 C CA . LYS A 1 487 ? 0.744 30.877 -19.950 1.00 85.38 487 LYS A CA 1
ATOM 4008 C C . LYS A 1 487 ? 2.027 30.096 -19.635 1.00 85.38 487 LYS A C 1
ATOM 4010 O O . LYS A 1 487 ? 3.013 30.707 -19.233 1.00 85.38 487 LYS A O 1
ATOM 4015 N N . LYS A 1 488 ? 2.027 28.765 -19.792 1.00 82.19 488 LYS A N 1
ATOM 4016 C CA . LYS A 1 488 ? 3.191 27.912 -19.496 1.00 82.19 488 LYS A CA 1
ATOM 4017 C C . LYS A 1 488 ? 4.191 27.840 -20.656 1.00 82.19 488 LYS A C 1
ATOM 4019 O O . LYS A 1 488 ? 5.388 27.942 -20.412 1.00 82.19 488 LYS A O 1
ATOM 4024 N N . TYR A 1 489 ? 3.724 27.670 -21.896 1.00 81.25 489 TYR A N 1
ATOM 4025 C CA . TYR A 1 489 ? 4.596 27.372 -23.047 1.00 81.25 489 TYR A CA 1
ATOM 4026 C C . TYR A 1 489 ? 4.621 28.440 -24.146 1.00 81.25 489 TYR A C 1
ATOM 4028 O O . TYR A 1 489 ? 5.337 28.264 -25.139 1.00 81.25 489 TYR A O 1
ATOM 4036 N N . ASN A 1 490 ? 3.867 29.531 -23.980 1.00 81.94 490 ASN A N 1
ATOM 4037 C CA . ASN A 1 490 ? 3.705 30.614 -24.953 1.00 81.94 490 ASN A CA 1
ATOM 4038 C C . ASN A 1 490 ? 3.272 30.123 -26.350 1.00 81.94 490 ASN A C 1
ATOM 4040 O O . ASN A 1 490 ? 3.682 30.672 -27.368 1.00 81.94 490 ASN A O 1
ATOM 4044 N N . CYS A 1 491 ? 2.516 29.023 -26.407 1.00 76.50 491 CYS A N 1
ATOM 4045 C CA . CYS A 1 491 ? 1.980 28.444 -27.638 1.00 76.50 491 CYS A CA 1
ATOM 4046 C C . CYS A 1 491 ? 0.761 27.560 -27.338 1.00 76.50 491 CYS A C 1
ATOM 4048 O O . CYS A 1 491 ? 0.588 27.097 -26.209 1.00 76.50 491 CYS A O 1
ATOM 4050 N N . TYR A 1 492 ? -0.064 27.324 -28.358 1.00 79.81 492 TYR A N 1
ATOM 4051 C CA . TYR A 1 492 ? -1.149 26.343 -28.365 1.00 79.81 492 TYR A CA 1
ATOM 4052 C C . TYR A 1 492 ? -1.100 25.592 -29.697 1.00 79.81 492 TYR A C 1
ATOM 4054 O O . TYR A 1 492 ? -1.000 26.235 -30.739 1.00 79.81 492 TYR A O 1
ATOM 4062 N N . ALA A 1 493 ? -1.114 24.255 -29.692 1.00 76.12 493 ALA A N 1
ATOM 4063 C CA . ALA A 1 493 ? -0.757 23.487 -30.889 1.00 76.12 493 ALA A CA 1
ATOM 4064 C C . ALA A 1 493 ? -1.713 23.712 -32.076 1.00 76.12 493 ALA A C 1
ATOM 4066 O O . ALA A 1 493 ? -1.256 23.742 -33.215 1.00 76.12 493 ALA A O 1
ATOM 4067 N N . LYS A 1 494 ? -3.006 23.978 -31.824 1.00 77.00 494 LYS A N 1
ATOM 4068 C CA . LYS A 1 494 ? -3.977 24.351 -32.874 1.00 77.00 494 LYS A CA 1
ATOM 4069 C C . LYS A 1 494 ? -3.658 25.685 -33.571 1.00 77.00 494 LYS A C 1
ATOM 4071 O O . LYS A 1 494 ? -4.174 25.934 -34.653 1.00 77.00 494 LYS A O 1
ATOM 4076 N N . GLU A 1 495 ? -2.821 26.536 -32.977 1.00 77.19 495 GLU A N 1
ATOM 4077 C CA . GLU A 1 495 ? -2.402 27.830 -33.544 1.00 77.19 495 GLU A CA 1
ATOM 4078 C C . GLU A 1 495 ? -1.046 27.755 -34.267 1.00 77.19 495 GLU A C 1
ATOM 4080 O O . GLU A 1 495 ? -0.597 28.742 -34.849 1.00 77.19 495 GLU A O 1
ATOM 4085 N N . ILE A 1 496 ? -0.370 26.601 -34.236 1.00 78.50 496 ILE A N 1
ATOM 4086 C CA . ILE A 1 496 ? 0.931 26.411 -34.881 1.00 78.50 496 ILE A CA 1
ATOM 4087 C C . ILE A 1 496 ? 0.714 26.009 -36.344 1.00 78.50 496 ILE A C 1
ATOM 4089 O O . ILE A 1 496 ? 0.111 24.981 -36.639 1.00 78.50 496 ILE A O 1
ATOM 4093 N N . SER A 1 497 ? 1.262 26.793 -37.276 1.00 77.38 497 SER A N 1
ATOM 4094 C CA . SER A 1 497 ? 1.366 26.387 -38.681 1.00 77.38 497 SER A CA 1
ATOM 4095 C C . SER A 1 497 ? 2.543 25.427 -38.853 1.00 77.38 497 SER A C 1
ATOM 4097 O O . SER A 1 497 ? 3.700 25.822 -38.694 1.00 77.38 497 SER A O 1
ATOM 4099 N N . TYR A 1 498 ? 2.261 24.174 -39.205 1.00 83.75 498 TYR A N 1
ATOM 4100 C CA . TYR A 1 498 ? 3.282 23.148 -39.418 1.00 83.75 498 TYR A CA 1
ATOM 4101 C C . TYR A 1 498 ? 3.801 23.183 -40.857 1.00 83.75 498 TYR A C 1
ATOM 4103 O O . TYR A 1 498 ? 3.044 23.021 -41.811 1.00 83.75 498 TYR A O 1
ATOM 4111 N N . ASN A 1 499 ? 5.109 23.374 -41.020 1.00 82.12 499 ASN A N 1
ATOM 4112 C CA . ASN A 1 499 ? 5.760 23.285 -42.321 1.00 82.12 499 ASN A CA 1
ATOM 4113 C C . ASN A 1 499 ? 6.116 21.825 -42.623 1.00 82.12 499 ASN A C 1
ATOM 4115 O O . ASN A 1 499 ? 6.820 21.183 -41.838 1.00 82.12 499 ASN A O 1
ATOM 4119 N N . GLY A 1 500 ? 5.674 21.321 -43.778 1.00 80.94 500 GLY A N 1
ATOM 4120 C CA . GLY A 1 500 ? 5.995 19.973 -44.245 1.00 80.94 500 GLY A CA 1
ATOM 4121 C C . GLY A 1 500 ? 7.500 19.712 -44.339 1.00 80.94 500 GLY A C 1
ATOM 4122 O O . GLY A 1 500 ? 7.923 18.597 -44.065 1.00 80.94 500 GLY A O 1
ATOM 4123 N N . ALA A 1 501 ? 8.316 20.733 -44.637 1.00 82.88 501 ALA A N 1
ATOM 4124 C CA . ALA A 1 501 ? 9.775 20.614 -44.749 1.00 82.88 501 ALA A CA 1
ATOM 4125 C C . ALA A 1 501 ? 10.510 20.445 -43.404 1.00 82.88 501 ALA A C 1
ATOM 4127 O O . ALA A 1 501 ? 11.697 20.121 -43.396 1.00 82.88 501 ALA A O 1
ATOM 4128 N N . ASP A 1 502 ? 9.827 20.676 -42.279 1.00 85.00 502 ASP A N 1
ATOM 4129 C CA . ASP A 1 502 ? 10.388 20.547 -40.927 1.00 85.00 502 ASP A CA 1
ATOM 4130 C C . ASP A 1 502 ? 9.928 19.252 -40.224 1.00 85.00 502 ASP A C 1
ATOM 4132 O O . ASP A 1 502 ? 10.269 19.021 -39.066 1.00 85.00 502 ASP A O 1
ATOM 4136 N N . GLN A 1 503 ? 9.165 18.393 -40.915 1.00 90.81 503 GLN A N 1
ATOM 4137 C CA . GLN A 1 503 ? 8.664 17.128 -40.368 1.00 90.81 503 GLN A CA 1
ATOM 4138 C C . GLN A 1 503 ? 9.627 15.966 -40.636 1.00 90.81 503 GLN A C 1
ATOM 4140 O O . GLN A 1 503 ? 10.209 15.914 -41.723 1.00 90.81 503 GLN A O 1
ATOM 4145 N N . PRO A 1 504 ? 9.769 15.001 -39.706 1.00 93.44 504 PRO A N 1
ATOM 4146 C CA . PRO A 1 504 ? 10.438 13.740 -40.003 1.00 93.44 504 PRO A CA 1
ATOM 4147 C C . PRO A 1 504 ? 9.640 12.938 -41.038 1.00 93.44 504 PRO A C 1
ATOM 4149 O O . PRO A 1 504 ? 8.409 12.981 -41.062 1.00 93.44 504 PRO A O 1
ATOM 4152 N N . SER A 1 505 ? 10.339 12.181 -41.884 1.00 92.56 505 SER A N 1
ATOM 4153 C CA . SER A 1 505 ? 9.693 11.238 -42.798 1.00 92.56 505 SER A CA 1
ATOM 4154 C C . SER A 1 505 ? 9.296 9.967 -42.041 1.00 92.56 505 SER A C 1
ATOM 4156 O O . SER A 1 505 ? 10.043 9.484 -41.190 1.00 92.56 505 SER A O 1
ATOM 4158 N N . ILE A 1 506 ? 8.099 9.441 -42.314 1.00 92.00 506 ILE A N 1
ATOM 4159 C CA . ILE A 1 506 ? 7.550 8.255 -41.642 1.00 92.00 506 ILE A CA 1
ATOM 4160 C C . ILE A 1 506 ? 7.182 7.222 -42.702 1.00 92.00 506 ILE A C 1
ATOM 4162 O O . ILE A 1 506 ? 6.391 7.507 -43.598 1.00 92.00 506 ILE A O 1
ATOM 4166 N N . ASN A 1 507 ? 7.736 6.018 -42.581 1.00 91.31 507 ASN A N 1
ATOM 4167 C CA . ASN A 1 507 ? 7.362 4.859 -43.389 1.00 91.31 507 ASN A CA 1
ATOM 4168 C C . ASN A 1 507 ? 6.798 3.768 -42.469 1.00 91.31 507 ASN A C 1
ATOM 4170 O O . ASN A 1 507 ? 7.466 3.391 -41.510 1.00 91.31 507 ASN A O 1
ATOM 4174 N N . VAL A 1 508 ? 5.582 3.284 -42.731 1.00 89.62 508 VAL A N 1
ATOM 4175 C CA . VAL A 1 508 ? 4.908 2.263 -41.913 1.00 89.62 508 VAL A CA 1
ATOM 4176 C C . VAL A 1 508 ? 4.743 0.979 -42.715 1.00 89.62 508 VAL A C 1
ATOM 4178 O O . VAL A 1 508 ? 4.214 0.999 -43.824 1.00 89.62 508 VAL A O 1
ATOM 4181 N N . GLN A 1 509 ? 5.141 -0.143 -42.120 1.00 90.19 509 GLN A N 1
ATOM 4182 C CA . GLN A 1 509 ? 4.916 -1.487 -42.649 1.00 90.19 509 GLN A CA 1
ATOM 4183 C C . GLN A 1 509 ? 4.265 -2.388 -41.595 1.00 90.19 509 GLN A C 1
ATOM 4185 O O . GLN A 1 509 ? 4.293 -2.078 -40.408 1.00 90.19 509 GLN A O 1
ATOM 4190 N N . GLU A 1 510 ? 3.707 -3.524 -42.009 1.00 87.94 510 GLU A N 1
ATOM 4191 C CA . GLU A 1 510 ? 3.213 -4.540 -41.074 1.00 87.94 510 GLU A CA 1
ATOM 4192 C C . GLU A 1 510 ? 4.274 -5.598 -40.802 1.00 87.94 510 GLU A C 1
ATOM 4194 O O . GLU A 1 510 ? 4.937 -6.071 -41.726 1.00 87.94 510 GLU A O 1
ATOM 4199 N N . VAL A 1 511 ? 4.399 -6.008 -39.542 1.00 86.75 511 VAL A N 1
ATOM 4200 C CA . VAL A 1 511 ? 5.280 -7.105 -39.139 1.00 86.75 511 VAL A CA 1
ATOM 4201 C C . VAL A 1 511 ? 4.503 -8.174 -38.382 1.00 86.75 511 VAL A C 1
ATOM 4203 O O . VAL A 1 511 ? 3.688 -7.871 -37.509 1.00 86.75 511 VAL A O 1
ATOM 4206 N N . ASP A 1 512 ? 4.783 -9.438 -38.702 1.00 85.94 512 ASP A N 1
ATOM 4207 C CA . ASP A 1 512 ? 4.220 -10.577 -37.982 1.00 85.94 512 ASP A CA 1
ATOM 4208 C C . ASP A 1 512 ? 4.899 -10.725 -36.608 1.00 85.94 512 ASP A C 1
ATOM 4210 O O . ASP A 1 512 ? 6.131 -10.656 -36.463 1.00 85.94 512 ASP A O 1
ATOM 4214 N N . ARG A 1 513 ? 4.085 -10.918 -35.568 1.00 83.75 513 ARG A N 1
ATOM 4215 C CA . ARG A 1 513 ? 4.511 -11.168 -34.185 1.00 83.75 513 ARG A CA 1
ATOM 4216 C C . ARG A 1 513 ? 3.715 -12.322 -33.584 1.00 83.75 513 ARG A C 1
ATOM 4218 O O . ARG A 1 513 ? 2.589 -12.586 -33.989 1.00 83.75 513 ARG A O 1
ATOM 4225 N N . GLN A 1 514 ? 4.300 -12.998 -32.598 1.00 79.25 514 GLN A N 1
ATOM 4226 C CA . GLN A 1 514 ? 3.593 -13.976 -31.769 1.00 79.25 514 GLN A CA 1
ATOM 4227 C C . GLN A 1 514 ? 3.272 -13.360 -30.408 1.00 79.25 514 GLN A C 1
ATOM 4229 O O . GLN A 1 514 ? 4.148 -12.771 -29.773 1.00 79.25 514 GLN A O 1
ATOM 4234 N N . TYR A 1 515 ? 2.020 -13.492 -29.977 1.00 71.81 515 TYR A N 1
ATOM 4235 C CA . TYR A 1 515 ? 1.539 -13.014 -28.686 1.00 71.81 515 TYR A CA 1
ATOM 4236 C C . TYR A 1 515 ? 1.074 -14.182 -27.821 1.00 71.81 515 TYR A C 1
ATOM 4238 O O . TYR A 1 515 ? 0.259 -14.987 -28.265 1.00 71.81 515 TYR A O 1
ATOM 4246 N N . SER A 1 516 ? 1.575 -14.253 -26.590 1.00 71.62 516 SER A N 1
ATOM 4247 C CA . SER A 1 516 ? 1.253 -15.307 -25.629 1.00 71.62 516 SER A CA 1
ATOM 4248 C C . SER A 1 516 ? 0.213 -14.820 -24.615 1.00 71.62 516 SER A C 1
ATOM 4250 O O . SER A 1 516 ? 0.477 -13.867 -23.885 1.00 71.62 516 SER A O 1
ATOM 4252 N N . GLN A 1 517 ? -0.937 -15.488 -24.517 1.00 69.31 517 GLN A N 1
ATOM 4253 C CA . GLN A 1 517 ? -1.973 -15.206 -23.514 1.00 69.31 517 GLN A CA 1
ATOM 4254 C C . GLN A 1 517 ? -2.289 -16.461 -22.700 1.00 69.31 517 GLN A C 1
ATOM 4256 O O . GLN A 1 517 ? -2.320 -17.557 -23.253 1.00 69.31 517 GLN A O 1
ATOM 4261 N N . LYS A 1 518 ? -2.544 -16.312 -21.395 1.00 65.75 518 LYS A N 1
ATOM 4262 C CA . LYS A 1 518 ? -3.093 -17.406 -20.585 1.00 65.75 518 LYS A CA 1
ATOM 4263 C C . LYS A 1 518 ? -4.597 -17.530 -20.817 1.00 65.75 518 LYS A C 1
ATOM 4265 O O . LYS A 1 518 ? -5.301 -16.528 -20.712 1.00 65.75 518 LYS A O 1
ATOM 4270 N N . ASP A 1 519 ? -5.071 -18.730 -21.130 1.00 71.38 519 ASP A N 1
ATOM 4271 C CA . ASP A 1 519 ? -6.504 -19.026 -21.157 1.00 71.38 519 ASP A CA 1
ATOM 4272 C C . ASP A 1 519 ? -7.092 -19.125 -19.732 1.00 71.38 519 ASP A C 1
ATOM 4274 O O . ASP A 1 519 ? -6.376 -19.017 -18.730 1.00 71.38 519 ASP A O 1
ATOM 4278 N N . ASN A 1 520 ? -8.410 -19.338 -19.638 1.00 64.94 520 ASN A N 1
ATOM 4279 C CA . ASN A 1 520 ? -9.135 -19.486 -18.367 1.00 64.94 520 ASN A CA 1
ATOM 4280 C C . ASN A 1 520 ? -8.662 -20.694 -17.529 1.00 64.94 520 ASN A C 1
ATOM 4282 O O . ASN A 1 520 ? -9.032 -20.819 -16.365 1.00 64.94 520 ASN A O 1
ATOM 4286 N N . GLU A 1 521 ? -7.839 -21.569 -18.107 1.00 63.78 521 GLU A N 1
ATOM 4287 C CA . GLU A 1 521 ? -7.284 -22.781 -17.504 1.00 63.78 521 GLU A CA 1
ATOM 4288 C C . GLU A 1 521 ? -5.781 -22.614 -17.188 1.00 63.78 521 GLU A C 1
ATOM 4290 O O . GLU A 1 521 ? -5.123 -23.548 -16.729 1.00 63.78 521 GLU A O 1
ATOM 4295 N N . GLY A 1 522 ? -5.226 -21.415 -17.413 1.00 60.91 522 GLY A N 1
ATOM 4296 C CA . GLY A 1 522 ? -3.832 -21.065 -17.153 1.00 60.91 522 GLY A CA 1
ATOM 4297 C C . GLY A 1 522 ? -2.833 -21.519 -18.225 1.00 60.91 522 GLY A C 1
ATOM 4298 O O . GLY A 1 522 ? -1.628 -21.337 -18.022 1.00 60.91 522 GLY A O 1
ATOM 4299 N N . ARG A 1 523 ? -3.286 -22.078 -19.356 1.00 66.75 523 ARG A N 1
ATOM 4300 C CA . ARG A 1 523 ? -2.427 -22.536 -20.463 1.00 66.75 523 ARG A CA 1
ATOM 4301 C C . ARG A 1 523 ? -2.003 -21.359 -21.329 1.00 66.75 523 ARG A C 1
ATOM 4303 O O . ARG A 1 523 ? -2.799 -20.473 -21.618 1.00 66.75 523 ARG A O 1
ATOM 4310 N N . ILE A 1 524 ? -0.746 -21.353 -21.769 1.00 65.88 524 ILE A N 1
ATOM 4311 C CA . ILE A 1 524 ? -0.206 -20.297 -22.632 1.00 65.88 524 ILE A CA 1
ATOM 4312 C C . ILE A 1 524 ? -0.565 -20.599 -24.094 1.00 65.88 524 ILE A C 1
ATOM 4314 O O . ILE A 1 524 ? -0.060 -21.559 -24.673 1.00 65.88 524 ILE A O 1
ATOM 4318 N N . MET A 1 525 ? -1.403 -19.756 -24.691 1.00 67.00 525 MET A N 1
ATOM 4319 C CA . MET A 1 525 ? -1.804 -19.785 -26.098 1.00 67.00 525 MET A CA 1
ATOM 4320 C C . MET A 1 525 ? -1.019 -18.738 -26.892 1.00 67.00 525 MET A C 1
ATOM 4322 O O . MET A 1 525 ? -0.949 -17.585 -26.473 1.00 67.00 525 MET A O 1
ATOM 4326 N N . ASN A 1 526 ? -0.453 -19.123 -28.040 1.00 78.50 526 ASN A N 1
ATOM 4327 C CA . ASN A 1 526 ? 0.298 -18.225 -28.922 1.00 78.50 526 ASN A CA 1
ATOM 4328 C C . ASN A 1 526 ? -0.532 -17.854 -30.154 1.00 78.50 526 ASN A C 1
ATOM 4330 O O . ASN A 1 526 ? -0.872 -18.723 -30.955 1.00 78.50 526 ASN A O 1
ATOM 4334 N N . TYR A 1 527 ? -0.802 -16.564 -30.333 1.00 76.25 527 TYR A N 1
ATOM 4335 C CA . TYR A 1 527 ? -1.564 -16.032 -31.458 1.00 76.25 527 TYR A CA 1
ATOM 4336 C C . TYR A 1 527 ? -0.646 -15.256 -32.410 1.00 76.25 527 TYR A C 1
ATOM 4338 O O . TYR A 1 527 ? 0.106 -14.391 -31.947 1.00 76.25 527 TYR A O 1
ATOM 4346 N N . PRO A 1 528 ? -0.680 -15.532 -33.726 1.00 79.75 528 PRO A N 1
ATOM 4347 C CA . PRO A 1 528 ? -0.029 -14.681 -34.709 1.00 79.75 528 PRO A CA 1
ATOM 4348 C C . PRO A 1 528 ? -0.807 -13.369 -34.839 1.00 79.75 528 PRO A C 1
ATOM 4350 O O . PRO A 1 528 ? -2.022 -13.375 -35.037 1.00 79.75 528 PRO A O 1
ATOM 4353 N N . VAL A 1 529 ? -0.109 -12.242 -34.734 1.00 81.38 529 VAL A N 1
ATOM 4354 C CA . VAL A 1 529 ? -0.699 -10.910 -34.865 1.00 81.38 529 VAL A CA 1
ATOM 4355 C C . VAL A 1 529 ? 0.170 -10.041 -35.763 1.00 81.38 529 VAL A C 1
ATOM 4357 O O . VAL A 1 529 ? 1.389 -9.994 -35.599 1.00 81.38 529 VAL A O 1
ATOM 4360 N N . LYS A 1 530 ? -0.470 -9.333 -36.696 1.00 82.69 530 LYS A N 1
ATOM 4361 C CA . LYS A 1 530 ? 0.163 -8.284 -37.496 1.00 82.69 530 LYS A CA 1
ATOM 4362 C C . LYS A 1 530 ? 0.108 -6.970 -36.738 1.00 82.69 530 LYS A C 1
ATOM 4364 O O . LYS A 1 530 ? -0.978 -6.542 -36.355 1.00 82.69 530 LYS A O 1
ATOM 4369 N N . ILE A 1 531 ? 1.263 -6.342 -36.537 1.00 84.00 531 ILE A N 1
ATOM 4370 C CA . ILE A 1 531 ? 1.349 -5.010 -35.930 1.00 84.00 531 ILE A CA 1
ATOM 4371 C C . ILE A 1 531 ? 2.024 -4.009 -36.871 1.00 84.00 531 ILE A C 1
ATOM 4373 O O . ILE A 1 531 ? 2.960 -4.385 -37.585 1.00 84.00 531 ILE A O 1
ATOM 4377 N N . PRO A 1 532 ? 1.597 -2.736 -36.862 1.00 86.00 532 PRO A N 1
ATOM 4378 C CA . PRO A 1 532 ? 2.331 -1.656 -37.506 1.00 86.00 532 PRO A CA 1
ATOM 4379 C C . PRO A 1 532 ? 3.734 -1.468 -36.910 1.00 86.00 532 PRO A C 1
ATOM 4381 O O . PRO A 1 532 ? 3.913 -1.423 -35.691 1.00 86.00 532 PRO A O 1
ATOM 4384 N N . GLN A 1 533 ? 4.722 -1.314 -37.787 1.00 90.38 533 GLN A N 1
ATOM 4385 C CA . GLN A 1 533 ? 6.096 -0.923 -37.493 1.00 90.38 533 GLN A CA 1
ATOM 4386 C C . GLN A 1 533 ? 6.446 0.316 -38.326 1.00 90.38 533 GLN A C 1
ATOM 4388 O O . GLN A 1 533 ? 6.451 0.268 -39.556 1.00 90.38 533 GLN A O 1
ATOM 4393 N N . ALA A 1 534 ? 6.747 1.423 -37.654 1.00 92.06 534 ALA A N 1
ATOM 4394 C CA . ALA A 1 534 ? 7.111 2.696 -38.254 1.00 92.06 534 ALA A CA 1
ATOM 4395 C C . ALA A 1 534 ? 8.627 2.938 -38.215 1.00 92.06 534 ALA A C 1
ATOM 4397 O O . ALA A 1 534 ? 9.278 2.755 -37.184 1.00 92.06 534 ALA A O 1
ATOM 4398 N N . TYR A 1 535 ? 9.161 3.426 -39.330 1.00 94.00 535 TYR A N 1
ATOM 4399 C CA . TYR A 1 535 ? 10.499 3.984 -39.482 1.00 94.00 535 TYR A CA 1
ATOM 4400 C C . TYR A 1 535 ? 10.375 5.503 -39.525 1.00 94.00 535 TYR A C 1
ATOM 4402 O O . TYR A 1 535 ? 9.897 6.057 -40.515 1.00 94.00 535 TYR A O 1
ATOM 4410 N N . VAL A 1 536 ? 10.782 6.169 -38.447 1.00 95.25 536 VAL A N 1
ATOM 4411 C CA . VAL A 1 536 ? 10.758 7.632 -38.341 1.00 95.25 536 VAL A CA 1
ATOM 4412 C C . VAL A 1 536 ? 12.160 8.166 -38.599 1.00 95.25 536 VAL A C 1
ATOM 4414 O O . VAL A 1 536 ? 13.056 7.987 -37.773 1.00 95.25 536 VAL A O 1
ATOM 4417 N N . THR A 1 537 ? 12.363 8.809 -39.744 1.00 95.62 537 THR A N 1
ATOM 4418 C CA . THR A 1 537 ? 13.659 9.318 -40.194 1.00 95.62 537 THR A CA 1
ATOM 4419 C C . THR A 1 537 ? 13.719 10.839 -40.039 1.00 95.62 537 THR A C 1
ATOM 4421 O O . THR A 1 537 ? 12.935 11.578 -40.633 1.00 95.62 537 THR A O 1
ATOM 4424 N N . PHE A 1 538 ? 14.698 11.335 -39.275 1.00 94.62 538 PHE A N 1
ATOM 4425 C CA . PHE A 1 538 ? 14.974 12.767 -39.073 1.00 94.62 538 PHE A CA 1
ATOM 4426 C C . PHE A 1 538 ? 15.716 13.395 -40.262 1.00 94.62 538 PHE A C 1
ATOM 4428 O O . PHE A 1 538 ? 16.654 14.181 -40.110 1.00 94.62 538 PHE A O 1
ATOM 4435 N N . ASN A 1 539 ? 15.286 13.037 -41.467 1.00 90.88 539 ASN A N 1
ATOM 4436 C CA . ASN A 1 539 ? 15.690 13.649 -42.716 1.00 90.88 539 ASN A CA 1
ATOM 4437 C C . ASN A 1 539 ? 14.458 13.797 -43.604 1.00 90.88 539 ASN A C 1
ATOM 4439 O O . ASN A 1 539 ? 13.667 12.859 -43.745 1.00 90.88 539 ASN A O 1
ATOM 4443 N N . ASN A 1 540 ? 14.311 14.977 -44.190 1.00 86.44 540 ASN A N 1
ATOM 4444 C CA . ASN A 1 540 ? 13.245 15.270 -45.126 1.00 86.44 540 ASN A CA 1
ATOM 4445 C C . ASN A 1 540 ? 13.834 16.001 -46.331 1.00 86.44 540 ASN A C 1
ATOM 4447 O O . ASN A 1 540 ? 14.392 17.089 -46.192 1.00 86.44 540 ASN A O 1
ATOM 4451 N N . ASN A 1 541 ? 13.774 15.367 -47.504 1.00 82.06 541 ASN A N 1
ATOM 4452 C CA . ASN A 1 541 ? 14.343 15.878 -48.754 1.00 82.06 541 ASN A CA 1
ATOM 4453 C C . ASN A 1 541 ? 15.814 16.332 -48.632 1.00 82.06 541 ASN A C 1
ATOM 4455 O O . ASN A 1 541 ? 16.203 17.363 -49.175 1.00 82.06 541 ASN A O 1
ATOM 4459 N N . GLY A 1 542 ? 16.640 15.586 -47.889 1.00 80.00 542 GLY A N 1
ATOM 4460 C CA . GLY A 1 542 ? 18.060 15.895 -47.694 1.00 80.00 542 GLY A CA 1
ATOM 4461 C C . GLY A 1 542 ? 18.357 16.880 -46.558 1.00 80.00 542 GLY A C 1
ATOM 4462 O O . GLY A 1 542 ? 19.515 17.000 -46.166 1.00 80.00 542 GLY A O 1
ATOM 4463 N N . LYS A 1 543 ? 17.342 17.524 -45.967 1.00 84.44 543 LYS A N 1
ATOM 4464 C CA . LYS A 1 543 ? 17.484 18.402 -44.796 1.00 84.44 543 LYS A CA 1
ATOM 4465 C C . LYS A 1 543 ? 17.428 17.584 -43.502 1.00 84.44 543 LYS A C 1
ATOM 4467 O O . LYS A 1 543 ? 16.490 16.813 -43.300 1.00 84.44 543 LYS A O 1
ATOM 4472 N N . GLU A 1 544 ? 18.407 17.758 -42.613 1.00 88.94 544 GLU A N 1
ATOM 4473 C CA . GLU A 1 544 ? 18.344 17.223 -41.246 1.00 88.94 544 GLU A CA 1
ATOM 4474 C C . GLU A 1 544 ? 17.256 17.964 -40.453 1.00 88.94 544 GLU A C 1
ATOM 4476 O O . GLU A 1 544 ? 17.268 19.191 -40.363 1.00 88.94 544 GLU A O 1
ATOM 4481 N N . VAL A 1 545 ? 16.306 17.212 -39.890 1.00 92.19 545 VAL A N 1
ATOM 4482 C CA . VAL A 1 545 ? 15.164 17.747 -39.118 1.00 92.19 545 VAL A CA 1
ATOM 4483 C C . VAL A 1 545 ? 15.178 17.267 -37.663 1.00 92.19 545 VAL A C 1
ATOM 4485 O O . VAL A 1 545 ? 14.159 17.278 -36.977 1.00 92.19 545 VAL A O 1
ATOM 4488 N N . LEU A 1 546 ? 16.337 16.814 -37.171 1.00 93.00 546 LEU A N 1
ATOM 4489 C CA . LEU A 1 546 ? 16.505 16.432 -35.771 1.00 93.00 546 LEU A CA 1
ATOM 4490 C C . LEU A 1 546 ? 16.368 17.688 -34.884 1.00 93.00 546 LEU A C 1
ATOM 4492 O O . LEU A 1 546 ? 17.181 18.607 -35.034 1.00 93.00 546 LEU A O 1
ATOM 4496 N N . PRO A 1 547 ? 15.400 17.748 -33.949 1.00 93.25 547 PRO A N 1
ATOM 4497 C CA . PRO A 1 547 ? 15.187 18.937 -33.132 1.00 93.25 547 PRO A CA 1
ATOM 4498 C C . PRO A 1 547 ? 16.406 19.205 -32.242 1.00 93.25 547 PRO A C 1
ATOM 4500 O O . PRO A 1 547 ? 16.862 18.322 -31.511 1.00 93.25 547 PRO A O 1
ATOM 4503 N N . GLN A 1 548 ? 16.952 20.423 -32.318 1.00 90.31 548 GLN A N 1
ATOM 4504 C CA . GLN A 1 548 ? 18.155 20.793 -31.568 1.00 90.31 548 GLN A CA 1
ATOM 4505 C C . GLN A 1 548 ? 17.837 21.429 -30.212 1.00 90.31 548 GLN A C 1
ATOM 4507 O O . GLN A 1 548 ? 18.682 21.401 -29.319 1.00 90.31 548 GLN A O 1
ATOM 4512 N N . ASN A 1 549 ? 16.642 22.001 -30.091 1.00 91.94 549 ASN A N 1
ATOM 4513 C CA . ASN A 1 549 ? 16.139 22.724 -28.931 1.00 91.94 549 ASN A CA 1
ATOM 4514 C C . ASN A 1 549 ? 14.598 22.656 -28.880 1.00 91.94 549 ASN A C 1
ATOM 4516 O O . ASN A 1 549 ? 13.947 22.164 -29.811 1.00 91.94 549 ASN A O 1
ATOM 4520 N N . LEU A 1 550 ? 14.000 23.196 -27.817 1.00 91.56 550 LEU A N 1
ATOM 4521 C CA . LEU A 1 550 ? 12.549 23.256 -27.632 1.00 91.56 550 LEU A CA 1
ATOM 4522 C C . LEU A 1 550 ? 11.821 24.004 -28.768 1.00 91.56 550 LEU A C 1
ATOM 4524 O O . LEU A 1 550 ? 10.709 23.625 -29.133 1.00 91.56 550 LEU A O 1
ATOM 4528 N N . ASN A 1 551 ? 12.419 25.044 -29.357 1.00 89.88 551 ASN A N 1
ATOM 4529 C CA . ASN A 1 551 ? 11.786 25.790 -30.452 1.00 89.88 551 ASN A CA 1
ATOM 4530 C C . ASN A 1 551 ? 11.726 24.982 -31.752 1.00 89.88 551 ASN A C 1
ATOM 4532 O O . ASN A 1 551 ? 10.767 25.126 -32.507 1.00 89.88 551 ASN A O 1
ATOM 4536 N N . ASP A 1 552 ? 12.712 24.124 -32.008 1.00 90.88 552 ASP A N 1
ATOM 4537 C CA . ASP A 1 552 ? 12.674 23.197 -33.140 1.00 90.88 552 ASP A CA 1
ATOM 4538 C C . ASP A 1 552 ? 11.652 22.087 -32.900 1.00 90.88 552 ASP A C 1
ATOM 4540 O O . ASP A 1 552 ? 10.869 21.765 -33.790 1.00 90.88 552 ASP A O 1
ATOM 4544 N N . LEU A 1 553 ? 11.584 21.568 -31.670 1.00 92.00 553 LEU A N 1
ATOM 4545 C CA . LEU A 1 553 ? 10.611 20.548 -31.285 1.00 92.00 553 LEU A CA 1
ATOM 4546 C C . LEU A 1 553 ? 9.157 21.024 -31.443 1.00 92.00 553 LEU A C 1
ATOM 4548 O O . LEU A 1 553 ? 8.311 20.261 -31.904 1.00 92.00 553 LEU A O 1
ATOM 4552 N N . LYS A 1 554 ? 8.867 22.293 -31.124 1.00 90.12 554 LYS A N 1
ATOM 4553 C CA . LYS A 1 554 ? 7.537 22.911 -31.299 1.00 90.12 554 LYS A CA 1
ATOM 4554 C C . LYS A 1 554 ? 7.055 22.946 -32.756 1.00 90.12 554 LYS A C 1
ATOM 4556 O O . LYS A 1 554 ? 5.853 23.045 -32.983 1.00 90.12 554 LYS A O 1
ATOM 4561 N N . LYS A 1 555 ? 7.964 22.870 -33.736 1.00 89.31 555 LYS A N 1
ATOM 4562 C CA . LYS A 1 555 ? 7.634 22.873 -35.174 1.00 89.31 555 LYS A CA 1
ATOM 4563 C C . LYS A 1 555 ? 7.266 21.483 -35.702 1.00 89.31 555 LYS A C 1
ATOM 4565 O O . LYS A 1 555 ? 6.816 21.368 -36.841 1.00 89.31 555 LYS A O 1
ATOM 4570 N N . ILE A 1 556 ? 7.449 20.432 -34.902 1.00 91.06 556 ILE A N 1
ATOM 4571 C CA . ILE A 1 556 ? 7.147 19.055 -35.294 1.00 91.06 556 ILE A CA 1
ATOM 4572 C C . ILE A 1 556 ? 5.679 18.746 -34.975 1.00 91.06 556 ILE A C 1
ATOM 4574 O O . ILE A 1 556 ? 5.241 18.844 -33.828 1.00 91.06 556 ILE A O 1
ATOM 4578 N N . TYR A 1 557 ? 4.922 18.361 -36.000 1.00 90.75 557 TYR A N 1
ATOM 4579 C CA . TYR A 1 557 ? 3.538 17.925 -35.885 1.00 90.75 557 TYR A CA 1
ATOM 4580 C C . TYR A 1 557 ? 3.476 16.536 -35.256 1.00 90.75 557 TYR A C 1
ATOM 4582 O O . TYR A 1 557 ? 4.030 15.563 -35.770 1.00 90.75 557 TYR A O 1
ATOM 4590 N N . ARG A 1 558 ? 2.765 16.443 -34.135 1.00 92.00 558 ARG A N 1
ATOM 4591 C CA . ARG A 1 558 ? 2.542 15.214 -33.372 1.00 92.00 558 ARG A CA 1
ATOM 4592 C C . ARG A 1 558 ? 1.046 14.918 -33.253 1.00 92.00 558 ARG A C 1
ATOM 4594 O O . ARG A 1 558 ? 0.642 14.292 -32.283 1.00 92.00 558 ARG A O 1
ATOM 4601 N N . GLY A 1 559 ? 0.217 15.408 -34.177 1.00 87.94 559 GLY A N 1
ATOM 4602 C CA . GLY A 1 559 ? -1.240 15.286 -34.100 1.00 87.94 559 GLY A CA 1
ATOM 4603 C C . GLY A 1 559 ? -1.811 14.039 -34.775 1.00 87.94 559 GLY A C 1
ATOM 4604 O O . GLY A 1 559 ? -1.080 13.227 -35.348 1.00 87.94 559 GLY A O 1
ATOM 4605 N N . GLY A 1 560 ? -3.132 13.892 -34.697 1.00 82.94 560 GLY A N 1
ATOM 4606 C CA . GLY A 1 560 ? -3.881 12.804 -35.327 1.00 82.94 560 GLY A CA 1
ATOM 4607 C C . GLY A 1 560 ? -5.397 12.947 -35.178 1.00 82.94 560 GLY A C 1
ATOM 4608 O O . GLY A 1 560 ? -5.883 13.972 -34.700 1.00 82.94 560 GLY A O 1
ATOM 4609 N N . ASP A 1 561 ? -6.147 11.905 -35.534 1.00 83.12 561 ASP A N 1
ATOM 4610 C CA . ASP A 1 561 ? -7.605 11.864 -35.359 1.00 83.12 561 ASP A CA 1
ATOM 4611 C C . ASP A 1 561 ? -7.982 11.536 -33.902 1.00 83.12 561 ASP A C 1
ATOM 4613 O O . ASP A 1 561 ? -7.891 10.384 -33.463 1.00 83.12 561 ASP A O 1
ATOM 4617 N N . TYR A 1 562 ? -8.384 12.571 -33.155 1.00 84.12 562 TYR A N 1
ATOM 4618 C CA . TYR A 1 562 ? -8.797 12.447 -31.756 1.00 84.12 562 TYR A CA 1
ATOM 4619 C C . TYR A 1 562 ? -10.099 11.649 -31.589 1.00 84.12 562 TYR A C 1
ATOM 4621 O O . TYR A 1 562 ? -10.200 10.858 -30.650 1.00 84.12 562 TYR A O 1
ATOM 4629 N N . GLU A 1 563 ? -11.067 11.787 -32.502 1.00 84.06 563 GLU A N 1
ATOM 4630 C CA . GLU A 1 563 ? -12.326 11.036 -32.417 1.00 84.06 563 GLU A CA 1
ATOM 4631 C C . GLU A 1 563 ? -12.054 9.542 -32.577 1.00 84.06 563 GLU A C 1
ATOM 4633 O O . GLU A 1 563 ? -12.543 8.725 -31.795 1.00 84.06 563 GLU A O 1
ATOM 4638 N N . LEU A 1 564 ? -11.162 9.177 -33.500 1.00 79.00 564 LEU A N 1
ATOM 4639 C CA . LEU A 1 564 ? -10.688 7.805 -33.609 1.00 79.00 564 LEU A CA 1
ATOM 4640 C C . LEU A 1 564 ? -9.948 7.356 -32.338 1.00 79.00 564 LEU A C 1
ATOM 4642 O O . LEU A 1 564 ? -10.179 6.246 -31.852 1.00 79.00 564 LEU A O 1
ATOM 4646 N N . ALA A 1 565 ? -9.098 8.205 -31.753 1.00 79.50 565 ALA A N 1
ATOM 4647 C CA . ALA A 1 565 ? -8.366 7.862 -30.537 1.00 79.50 565 ALA A CA 1
ATOM 4648 C C . ALA A 1 565 ? -9.250 7.618 -29.316 1.00 79.50 565 ALA A C 1
ATOM 4650 O O . ALA A 1 565 ? -8.962 6.719 -28.518 1.00 79.50 565 ALA A O 1
ATOM 4651 N N . LYS A 1 566 ? -10.358 8.351 -29.222 1.00 81.12 566 LYS A N 1
ATOM 4652 C CA . LYS A 1 566 ? -11.371 8.220 -28.177 1.00 81.12 566 LYS A CA 1
ATOM 4653 C C . LYS A 1 566 ? -12.142 6.900 -28.246 1.00 81.12 566 LYS A C 1
ATOM 4655 O O . LYS A 1 566 ? -12.623 6.429 -27.223 1.00 81.12 566 LYS A O 1
ATOM 4660 N N . THR A 1 567 ? -12.241 6.268 -29.415 1.00 79.19 567 THR A N 1
ATOM 4661 C CA . THR A 1 567 ? -12.960 4.986 -29.567 1.00 79.19 567 THR A CA 1
ATOM 4662 C C . THR A 1 567 ? -12.151 3.759 -29.135 1.00 79.19 567 THR A C 1
ATOM 4664 O O . THR A 1 567 ? -12.717 2.678 -28.992 1.00 79.19 567 THR A O 1
ATOM 4667 N N . GLY A 1 568 ? -10.831 3.887 -28.960 1.00 73.56 568 GLY A N 1
ATOM 4668 C CA . GLY A 1 568 ? -9.937 2.742 -28.737 1.00 73.56 568 GLY A CA 1
ATOM 4669 C C . GLY A 1 568 ? -9.644 1.927 -30.009 1.00 73.56 568 GLY A C 1
ATOM 4670 O O . GLY A 1 568 ? -8.933 0.921 -29.943 1.00 73.56 568 GLY A O 1
ATOM 4671 N N . ILE A 1 569 ? -10.166 2.354 -31.170 1.00 65.56 569 ILE A N 1
ATOM 4672 C CA . ILE A 1 569 ? -10.122 1.623 -32.452 1.00 65.56 569 ILE A CA 1
ATOM 4673 C C . ILE A 1 569 ? -8.837 1.908 -33.255 1.00 65.56 569 ILE A C 1
ATOM 4675 O O . ILE A 1 569 ? -8.608 1.265 -34.279 1.00 65.56 569 ILE A O 1
ATOM 4679 N N . ILE A 1 570 ? -7.918 2.766 -32.778 1.00 63.69 570 ILE A N 1
ATOM 4680 C CA . ILE A 1 570 ? -6.637 3.042 -33.479 1.00 63.69 570 ILE A CA 1
ATOM 4681 C C . ILE A 1 570 ? -5.868 1.751 -33.817 1.00 63.69 570 ILE A C 1
ATOM 4683 O O . ILE A 1 570 ? -5.137 1.705 -34.800 1.00 63.69 570 ILE A O 1
ATOM 4687 N N . LYS A 1 571 ? -6.098 0.671 -33.060 1.00 58.56 571 LYS A N 1
ATOM 4688 C CA . LYS A 1 571 ? -5.533 -0.669 -33.280 1.00 58.56 571 LYS A CA 1
ATOM 4689 C C . LYS A 1 571 ? -5.741 -1.221 -34.700 1.00 58.56 571 LYS A C 1
ATOM 4691 O O . LYS A 1 571 ? -4.944 -2.048 -35.129 1.00 58.56 571 LYS A O 1
ATOM 4696 N N . ASN A 1 572 ? -6.776 -0.770 -35.420 1.00 52.78 572 ASN A N 1
ATOM 4697 C CA . ASN A 1 572 ? -7.143 -1.291 -36.742 1.00 52.78 572 ASN A CA 1
ATOM 4698 C C . ASN A 1 572 ? -7.002 -0.282 -37.897 1.00 52.78 572 ASN A C 1
ATOM 4700 O O . ASN A 1 572 ? -7.069 -0.702 -39.053 1.00 52.78 572 ASN A O 1
ATOM 4704 N N . ASP A 1 573 ? -6.801 1.014 -37.625 1.00 56.03 573 ASP A N 1
ATOM 4705 C CA . ASP A 1 573 ? -6.585 2.014 -38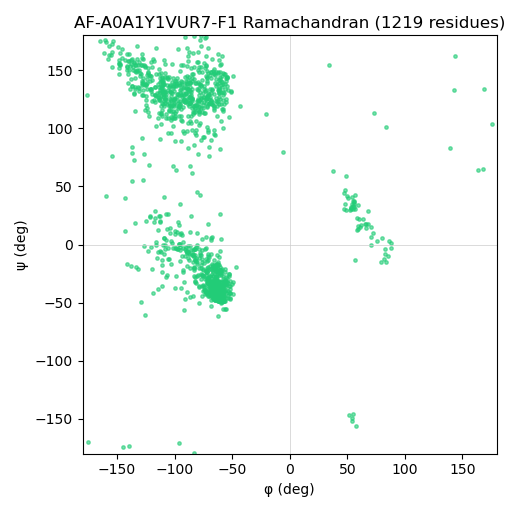.680 1.00 56.03 573 ASP A CA 1
ATOM 4706 C C . ASP A 1 573 ? -5.083 2.224 -38.914 1.00 56.03 573 ASP A C 1
ATOM 4708 O O . ASP A 1 573 ? -4.342 2.731 -38.065 1.00 56.03 573 ASP A O 1
ATOM 4712 N N . LYS A 1 574 ? -4.613 1.776 -40.079 1.00 55.59 574 LYS A N 1
ATOM 4713 C CA . LYS A 1 574 ? -3.185 1.575 -40.342 1.00 55.59 574 LYS A CA 1
ATOM 4714 C C . LYS A 1 574 ? -2.432 2.851 -40.735 1.00 55.59 574 LYS A C 1
ATOM 4716 O O . LYS A 1 574 ? -1.205 2.822 -40.698 1.00 55.59 574 LYS A O 1
ATOM 4721 N N . PHE A 1 575 ? -3.099 3.967 -41.073 1.00 59.44 575 PHE A N 1
ATOM 4722 C CA . PHE A 1 575 ? -2.395 5.082 -41.740 1.00 59.44 575 PHE A CA 1
ATOM 4723 C C . PHE A 1 575 ? -2.772 6.517 -41.327 1.00 59.44 575 PHE A C 1
ATOM 4725 O O . PHE A 1 575 ? -1.965 7.417 -41.552 1.00 59.44 575 PHE A O 1
ATOM 4732 N N . ASN A 1 576 ? -3.909 6.764 -40.667 1.00 64.38 576 ASN A N 1
ATOM 4733 C CA . ASN A 1 576 ? -4.391 8.143 -40.450 1.00 64.38 576 ASN A CA 1
ATOM 4734 C C . ASN A 1 576 ? -3.888 8.834 -39.166 1.00 64.38 576 ASN A C 1
ATOM 4736 O O . ASN A 1 576 ? -4.120 10.026 -38.978 1.00 64.38 576 ASN A O 1
ATOM 4740 N N . ASN A 1 577 ? -3.184 8.124 -38.274 1.00 75.00 577 ASN A N 1
ATOM 4741 C CA . ASN A 1 577 ? -2.799 8.657 -36.957 1.00 75.00 577 ASN A CA 1
ATOM 4742 C C . ASN A 1 577 ? -1.288 8.526 -36.656 1.00 75.00 577 ASN A C 1
ATOM 4744 O O . ASN A 1 577 ? -0.877 7.915 -35.669 1.00 75.00 577 ASN A O 1
ATOM 4748 N N . LEU A 1 578 ? -0.436 9.064 -37.537 1.00 85.69 578 LEU A N 1
ATOM 4749 C CA . LEU A 1 578 ? 1.026 8.890 -37.470 1.00 85.69 578 LEU A CA 1
ATOM 4750 C C . LEU A 1 578 ? 1.729 9.702 -36.366 1.00 85.69 578 LEU A C 1
ATOM 4752 O O . LEU A 1 578 ? 2.863 9.374 -36.010 1.00 85.69 578 LEU A O 1
ATOM 4756 N N . GLY A 1 579 ? 1.073 10.714 -35.780 1.00 88.75 579 GLY A N 1
ATOM 4757 C CA . GLY A 1 579 ? 1.668 11.568 -34.743 1.00 88.75 579 GLY A CA 1
ATOM 4758 C C . GLY A 1 579 ? 2.163 10.804 -33.514 1.00 88.75 579 GLY A C 1
ATOM 4759 O O . GLY A 1 579 ? 3.145 11.209 -32.891 1.00 88.75 579 GLY A O 1
ATOM 4760 N N . ARG A 1 580 ? 1.567 9.640 -33.229 1.00 90.50 580 ARG A N 1
ATOM 4761 C CA . ARG A 1 580 ? 1.988 8.729 -32.159 1.00 90.50 580 ARG A CA 1
ATOM 4762 C C . ARG A 1 580 ? 3.441 8.261 -32.302 1.00 90.50 580 ARG A C 1
ATOM 4764 O O . ARG A 1 580 ? 4.191 8.246 -31.325 1.00 90.50 580 ARG A O 1
ATOM 4771 N N . PHE A 1 581 ? 3.864 7.949 -33.529 1.00 93.06 581 PHE A N 1
ATOM 4772 C CA . PHE A 1 581 ? 5.235 7.536 -33.833 1.00 93.06 581 PHE A CA 1
ATOM 4773 C C . PHE A 1 581 ? 6.192 8.730 -33.750 1.00 93.06 581 PHE A C 1
ATOM 4775 O O . PHE A 1 581 ? 7.285 8.614 -33.193 1.00 93.06 581 PHE A O 1
ATOM 4782 N N . THR A 1 582 ? 5.757 9.901 -34.225 1.00 93.81 582 THR A N 1
ATOM 4783 C CA . THR A 1 582 ? 6.527 11.148 -34.133 1.00 93.81 582 THR A CA 1
ATOM 4784 C C . THR A 1 582 ? 6.827 11.531 -32.684 1.00 93.81 582 THR A C 1
ATOM 4786 O O . THR A 1 582 ? 7.962 11.887 -32.362 1.00 93.81 582 THR A O 1
ATOM 4789 N N . THR A 1 583 ? 5.855 11.417 -31.775 1.00 95.25 583 THR A N 1
ATOM 4790 C CA . THR A 1 583 ? 6.052 11.718 -30.346 1.00 95.25 583 THR A CA 1
ATOM 4791 C C . THR A 1 583 ? 7.138 10.849 -29.719 1.00 95.25 583 THR A C 1
ATOM 4793 O O . THR A 1 583 ? 8.040 11.366 -29.062 1.00 95.25 583 THR A O 1
ATOM 4796 N N . VAL A 1 584 ? 7.117 9.539 -29.968 1.00 95.50 584 VAL A N 1
ATOM 4797 C CA . VAL A 1 584 ? 8.139 8.625 -29.435 1.00 95.50 584 VAL A CA 1
ATOM 4798 C C . VAL A 1 584 ? 9.516 8.895 -30.055 1.00 95.50 584 VAL A C 1
ATOM 4800 O O . VAL A 1 584 ? 10.521 8.928 -29.343 1.00 95.50 584 VAL A O 1
ATOM 4803 N N . ALA A 1 585 ? 9.584 9.152 -31.363 1.00 95.56 585 ALA A N 1
ATOM 4804 C CA . ALA A 1 585 ? 10.845 9.469 -32.029 1.00 95.56 585 ALA A CA 1
ATOM 4805 C C . ALA A 1 585 ? 11.455 10.784 -31.511 1.00 95.56 585 ALA A C 1
ATOM 4807 O O . ALA A 1 585 ? 12.653 10.855 -31.237 1.00 95.56 585 ALA A O 1
ATOM 4808 N N . THR A 1 586 ? 10.643 11.830 -31.343 1.00 95.25 586 THR A N 1
ATOM 4809 C CA . THR A 1 586 ? 11.108 13.130 -30.827 1.00 95.25 586 THR A CA 1
ATOM 4810 C C . THR A 1 586 ? 11.568 13.065 -29.371 1.00 95.25 586 THR A C 1
ATOM 4812 O O . THR A 1 586 ? 12.483 13.796 -28.992 1.00 95.25 586 THR A O 1
ATOM 4815 N N . TYR A 1 587 ? 11.036 12.138 -28.573 1.00 95.81 587 TYR A N 1
ATOM 4816 C CA . TYR A 1 587 ? 11.575 11.846 -27.245 1.00 95.81 587 TYR A CA 1
ATOM 4817 C C . TYR A 1 587 ? 12.986 11.254 -27.299 1.00 95.81 587 TYR A C 1
ATOM 4819 O O . TYR A 1 587 ? 13.866 11.680 -26.554 1.00 95.81 587 TYR A O 1
ATOM 4827 N N . ILE A 1 588 ? 13.246 10.331 -28.229 1.00 95.44 588 ILE A N 1
ATOM 4828 C CA . ILE A 1 588 ? 14.603 9.814 -28.462 1.00 95.44 588 ILE A CA 1
ATOM 4829 C C . ILE A 1 588 ? 15.549 10.933 -28.914 1.00 95.44 588 ILE A C 1
ATOM 4831 O O . ILE A 1 588 ? 16.697 10.989 -28.466 1.00 95.44 588 ILE A O 1
ATOM 4835 N N . ALA A 1 589 ? 15.070 11.862 -29.744 1.00 94.44 589 ALA A N 1
ATOM 4836 C CA . ALA A 1 589 ? 15.843 13.046 -30.110 1.00 94.44 589 ALA A CA 1
ATOM 4837 C C . ALA A 1 589 ? 16.187 13.912 -28.882 1.00 94.44 589 ALA A C 1
ATOM 4839 O O . ALA A 1 589 ? 17.327 14.361 -28.764 1.00 94.44 589 ALA A O 1
ATOM 4840 N N . ALA A 1 590 ? 15.259 14.075 -27.932 1.00 94.75 590 ALA A N 1
ATOM 4841 C CA . ALA A 1 590 ? 15.522 14.761 -26.666 1.00 94.75 590 ALA A CA 1
ATOM 4842 C C . ALA A 1 590 ? 16.549 14.011 -25.791 1.00 94.75 590 ALA A C 1
ATOM 4844 O O . ALA A 1 590 ? 17.456 14.636 -25.240 1.00 94.75 590 ALA A O 1
ATOM 4845 N N . LEU A 1 591 ? 16.494 12.672 -25.723 1.00 93.38 591 LEU A N 1
ATOM 4846 C CA . LEU A 1 591 ? 17.503 11.865 -25.018 1.00 93.38 591 LEU A CA 1
ATOM 4847 C C . LEU A 1 591 ? 18.909 12.031 -25.614 1.00 93.38 591 LEU A C 1
ATOM 4849 O O . LEU A 1 591 ? 19.885 12.105 -24.871 1.00 93.38 591 LEU A O 1
ATOM 4853 N N . LYS A 1 592 ? 19.026 12.145 -26.944 1.00 92.25 592 LYS A N 1
ATOM 4854 C CA . LYS A 1 592 ? 20.301 12.424 -27.634 1.00 92.25 592 LYS A CA 1
ATOM 4855 C C . LYS A 1 592 ? 20.897 13.793 -27.273 1.00 92.25 592 LYS A C 1
ATOM 4857 O O . LYS A 1 592 ? 22.088 14.003 -27.491 1.00 92.25 592 LYS A O 1
ATOM 4862 N N . LYS A 1 593 ? 20.102 14.716 -26.721 1.00 92.81 593 LYS A N 1
ATOM 4863 C CA . LYS A 1 593 ? 20.549 16.044 -26.272 1.00 92.81 593 LYS A CA 1
ATOM 4864 C C . LYS A 1 593 ? 21.015 16.107 -24.824 1.00 92.81 593 LYS A C 1
ATOM 4866 O O . LYS A 1 593 ? 21.519 17.151 -24.413 1.00 92.81 593 LYS A O 1
ATOM 4871 N N . ILE A 1 594 ? 20.889 15.025 -24.059 1.00 91.19 594 ILE A N 1
ATOM 4872 C CA . ILE A 1 594 ? 21.373 14.995 -22.679 1.00 91.19 594 ILE A CA 1
ATOM 4873 C C . ILE A 1 594 ? 22.895 15.179 -22.675 1.00 91.19 594 ILE A C 1
ATOM 4875 O O . ILE A 1 594 ? 23.636 14.404 -23.274 1.00 91.19 594 ILE A O 1
ATOM 4879 N N . ASN A 1 595 ? 23.352 16.210 -21.969 1.00 86.56 595 ASN A N 1
ATOM 4880 C CA . ASN A 1 595 ? 24.761 16.536 -21.785 1.00 86.56 595 ASN A CA 1
ATOM 4881 C C . ASN A 1 595 ? 25.009 16.863 -20.308 1.00 86.56 595 ASN A C 1
ATOM 4883 O O . ASN A 1 595 ? 24.254 17.633 -19.712 1.00 86.56 595 ASN A O 1
ATOM 4887 N N . LYS A 1 596 ? 26.097 16.328 -19.741 1.00 86.94 596 LYS A N 1
ATOM 4888 C CA . LYS A 1 596 ? 26.545 16.592 -18.366 1.00 86.94 596 LYS A CA 1
ATOM 4889 C C . LYS A 1 596 ? 26.665 18.084 -18.037 1.00 86.94 596 LYS A C 1
ATOM 4891 O O . LYS A 1 596 ? 26.298 18.496 -16.942 1.00 86.94 596 LYS A O 1
ATOM 4896 N N . ASN A 1 597 ? 27.137 18.892 -18.986 1.00 85.50 597 ASN A N 1
ATOM 4897 C CA . ASN A 1 597 ? 27.416 20.313 -18.758 1.00 85.50 597 ASN A CA 1
ATOM 4898 C C . ASN A 1 597 ? 26.194 21.219 -18.967 1.00 85.50 597 ASN A C 1
ATOM 4900 O O . ASN A 1 597 ? 26.178 22.346 -18.481 1.00 85.50 597 ASN A O 1
ATOM 4904 N N . ASN A 1 598 ? 25.178 20.753 -19.699 1.00 86.38 598 ASN A N 1
ATOM 4905 C CA . ASN A 1 598 ? 23.968 21.528 -19.964 1.00 86.38 598 ASN A CA 1
ATOM 4906 C C . ASN A 1 598 ? 22.763 20.609 -20.243 1.00 86.38 598 ASN A C 1
ATOM 4908 O O . ASN A 1 598 ? 22.359 20.457 -21.398 1.00 86.38 598 ASN A O 1
ATOM 4912 N N . PRO A 1 599 ? 22.168 19.989 -19.208 1.00 90.62 599 PRO A N 1
ATOM 4913 C CA . PRO A 1 599 ? 21.010 19.116 -19.387 1.00 90.62 599 PRO A CA 1
ATOM 4914 C C . PRO A 1 599 ? 19.702 19.895 -19.579 1.00 90.62 599 PRO A C 1
ATOM 4916 O O . PRO A 1 599 ? 18.682 19.289 -19.897 1.00 90.62 599 PRO A O 1
ATOM 4919 N N . LYS A 1 600 ? 19.718 21.225 -19.387 1.00 91.12 600 LYS A N 1
ATOM 4920 C CA . LYS A 1 600 ? 18.516 22.066 -19.380 1.00 91.12 600 LYS A CA 1
ATOM 4921 C C . LYS A 1 600 ? 17.722 21.945 -20.677 1.00 91.12 600 LYS A C 1
ATOM 4923 O O . LYS A 1 600 ? 16.521 21.734 -20.624 1.00 91.12 600 LYS A O 1
ATOM 4928 N N . GLU A 1 601 ? 18.395 21.994 -21.823 1.00 91.38 601 GLU A N 1
ATOM 4929 C CA . GLU A 1 601 ? 17.720 21.895 -23.120 1.00 91.38 601 GLU A CA 1
ATOM 4930 C C . GLU A 1 601 ? 16.992 20.550 -23.288 1.00 91.38 601 GLU A C 1
ATOM 4932 O O . GLU A 1 601 ? 15.837 20.501 -23.702 1.00 91.38 601 GLU A O 1
ATOM 4937 N N . ALA A 1 602 ? 17.634 19.448 -22.888 1.00 92.56 602 ALA A N 1
ATOM 4938 C CA . ALA A 1 602 ? 17.013 18.127 -22.918 1.00 92.56 602 ALA A CA 1
ATOM 4939 C C . ALA A 1 602 ? 15.835 18.027 -21.934 1.00 92.56 602 ALA A C 1
ATOM 4941 O O . ALA A 1 602 ? 14.813 17.429 -22.262 1.00 92.56 602 ALA A O 1
ATOM 4942 N N . TYR A 1 603 ? 15.949 18.633 -20.748 1.00 94.19 603 TYR A N 1
ATOM 4943 C CA . TYR A 1 603 ? 14.860 18.693 -19.769 1.00 94.19 603 TYR A CA 1
ATOM 4944 C C . TYR A 1 603 ? 13.660 19.479 -20.292 1.00 94.19 603 TYR A C 1
ATOM 4946 O O . TYR A 1 603 ? 12.541 18.987 -20.177 1.00 94.19 603 TYR A O 1
ATOM 4954 N N . ASP A 1 604 ? 13.885 20.630 -20.920 1.00 92.69 604 ASP A N 1
ATOM 4955 C CA . ASP A 1 604 ? 12.826 21.467 -21.485 1.00 92.69 604 ASP A CA 1
ATOM 4956 C C . ASP A 1 604 ? 12.102 20.735 -22.638 1.00 92.69 604 ASP A C 1
ATOM 4958 O O . ASP A 1 604 ? 10.871 20.756 -22.728 1.00 92.69 604 ASP A O 1
ATOM 4962 N N . MET A 1 605 ? 12.848 20.009 -23.482 1.00 94.25 605 MET A N 1
ATOM 4963 C CA . MET A 1 605 ? 12.285 19.155 -24.538 1.00 94.25 605 MET A CA 1
ATOM 4964 C C . MET A 1 605 ? 11.462 17.985 -23.975 1.00 94.25 605 MET A C 1
ATOM 4966 O O . MET A 1 605 ? 10.348 17.738 -24.439 1.00 94.25 605 MET A O 1
ATOM 4970 N N . ILE A 1 606 ? 11.981 17.268 -22.972 1.00 94.31 606 ILE A N 1
ATOM 4971 C CA . ILE A 1 606 ? 11.274 16.144 -22.338 1.00 94.31 606 ILE A CA 1
ATOM 4972 C C . ILE A 1 606 ? 10.016 16.638 -21.614 1.00 94.31 606 ILE A C 1
ATOM 4974 O O . ILE A 1 606 ? 8.950 16.040 -21.758 1.00 94.31 606 ILE A O 1
ATOM 4978 N N . GLU A 1 607 ? 10.100 17.751 -20.881 1.00 93.06 607 GLU A N 1
ATOM 4979 C CA . GLU A 1 607 ? 8.952 18.332 -20.185 1.00 93.06 607 GLU A CA 1
ATOM 4980 C C . GLU A 1 607 ? 7.827 18.687 -21.164 1.00 93.06 607 GLU A C 1
ATOM 4982 O O . GLU A 1 607 ? 6.658 18.417 -20.879 1.00 93.06 607 GLU A O 1
ATOM 4987 N N . TYR A 1 608 ? 8.166 19.242 -22.331 1.00 92.50 608 TYR A N 1
ATOM 4988 C CA . TYR A 1 608 ? 7.198 19.568 -23.378 1.00 92.50 608 TYR A CA 1
ATOM 4989 C C . TYR A 1 608 ? 6.509 18.326 -23.971 1.00 92.50 608 TYR A C 1
ATOM 4991 O O . TYR A 1 608 ? 5.306 18.352 -24.227 1.00 92.50 608 TYR A O 1
ATOM 4999 N N . LEU A 1 609 ? 7.233 17.213 -24.135 1.00 94.06 609 LEU A N 1
ATOM 5000 C CA . LEU A 1 609 ? 6.668 15.944 -24.622 1.00 94.06 609 LEU A CA 1
ATOM 5001 C C . LEU A 1 609 ? 5.786 15.233 -23.587 1.00 94.06 609 LEU A C 1
ATOM 5003 O O . LEU A 1 609 ? 4.905 14.456 -23.961 1.00 94.06 609 LEU A O 1
ATOM 5007 N N . CYS A 1 610 ? 5.999 15.514 -22.302 1.00 92.50 610 CYS A N 1
ATOM 5008 C CA . CYS A 1 610 ? 5.240 14.953 -21.183 1.00 92.50 610 CYS A CA 1
ATOM 5009 C C . CYS A 1 610 ? 4.081 15.858 -20.708 1.00 92.50 610 CYS A C 1
ATOM 5011 O O . CYS A 1 610 ? 3.220 15.404 -19.950 1.00 92.50 610 CYS A O 1
ATOM 5013 N N . THR A 1 611 ? 4.039 17.133 -21.120 1.00 90.75 611 THR A N 1
ATOM 5014 C CA . THR A 1 611 ? 3.041 18.109 -20.644 1.00 90.75 611 THR A CA 1
ATOM 5015 C C . THR A 1 611 ? 2.061 18.526 -21.743 1.00 90.75 611 THR A C 1
ATOM 5017 O O . THR A 1 611 ? 2.373 19.378 -22.579 1.00 90.75 611 THR A O 1
ATOM 5020 N N . SER A 1 612 ? 0.846 17.982 -21.688 1.00 90.62 612 SER A N 1
ATOM 5021 C CA . SER A 1 612 ? -0.283 18.346 -22.550 1.00 90.62 612 SER A CA 1
ATOM 5022 C C . SER A 1 612 ? -1.123 19.483 -21.960 1.00 90.62 612 SER A C 1
ATOM 5024 O O . SER A 1 612 ? -0.949 19.828 -20.782 1.00 90.62 612 SER A O 1
ATOM 5026 N N . PRO A 1 613 ? -2.055 20.066 -22.734 1.00 89.25 613 PRO A N 1
ATOM 5027 C CA . PRO A 1 613 ? -3.085 20.944 -22.191 1.00 89.25 613 PRO A CA 1
ATOM 5028 C C . PRO A 1 613 ? -3.843 20.308 -21.018 1.00 89.25 613 PRO A C 1
ATOM 5030 O O . PRO A 1 613 ? -3.940 20.929 -19.955 1.00 89.25 613 PRO A O 1
ATOM 5033 N N . THR A 1 614 ? -4.275 19.048 -21.146 1.00 86.44 614 THR A N 1
ATOM 5034 C CA . THR A 1 614 ? -4.989 18.340 -20.073 1.00 86.44 614 THR A CA 1
ATOM 5035 C C . THR A 1 614 ? -4.104 18.119 -18.845 1.00 86.44 614 THR A C 1
ATOM 5037 O O . THR A 1 614 ? -4.511 18.448 -17.732 1.00 86.44 614 THR A O 1
ATOM 5040 N N . SER A 1 615 ? -2.864 17.635 -18.998 1.00 85.06 615 SER A N 1
ATOM 5041 C CA . SER A 1 615 ? -1.977 17.412 -17.843 1.00 85.06 615 SER A CA 1
ATOM 5042 C C . SER A 1 615 ? -1.573 18.727 -17.168 1.00 85.06 615 SER A C 1
ATOM 5044 O O . SER A 1 615 ? -1.460 18.787 -15.939 1.00 85.06 615 SER A O 1
ATOM 5046 N N . CYS A 1 616 ? -1.442 19.811 -17.943 1.00 83.25 616 CYS A N 1
ATOM 5047 C CA . CYS A 1 616 ? -1.212 21.158 -17.430 1.00 83.25 616 CYS A CA 1
ATOM 5048 C C . CYS A 1 616 ? -2.399 21.667 -16.603 1.00 83.25 616 CYS A C 1
ATOM 5050 O O . CYS A 1 616 ? -2.178 22.228 -15.524 1.00 83.25 616 CYS A O 1
ATOM 5052 N N . ALA A 1 617 ? -3.629 21.448 -17.077 1.00 80.31 617 ALA A N 1
ATOM 5053 C CA . ALA A 1 617 ? -4.853 21.810 -16.372 1.00 80.31 617 ALA A CA 1
ATOM 5054 C C . ALA A 1 617 ? -5.004 21.015 -15.065 1.00 80.31 617 ALA A C 1
ATOM 5056 O O . ALA A 1 617 ? -5.203 21.596 -14.000 1.00 80.31 617 ALA A O 1
ATOM 5057 N N . LEU A 1 618 ? -4.764 19.702 -15.110 1.00 76.62 618 LEU A N 1
ATOM 5058 C CA . LEU A 1 618 ? -4.783 18.824 -13.935 1.00 76.62 618 LEU A CA 1
ATOM 5059 C C . LEU A 1 618 ? -3.664 19.126 -12.921 1.00 76.62 618 LEU A C 1
ATOM 5061 O O . LEU A 1 618 ? -3.695 18.629 -11.800 1.00 76.62 618 LEU A O 1
ATOM 5065 N N . GLY A 1 619 ? -2.652 19.921 -13.287 1.00 72.00 619 GLY A N 1
ATOM 5066 C CA . GLY A 1 619 ? -1.474 20.138 -12.442 1.00 72.00 619 GLY A CA 1
ATOM 5067 C C . GLY A 1 619 ? -0.597 18.892 -12.303 1.00 72.00 619 GLY A C 1
ATOM 5068 O O . GLY A 1 619 ? 0.238 18.823 -11.401 1.00 72.00 619 GLY A O 1
ATOM 5069 N N . SER A 1 620 ? -0.764 17.921 -13.202 1.00 70.94 620 SER A N 1
ATOM 5070 C CA . SER A 1 620 ? 0.033 16.704 -13.243 1.00 70.94 620 SER A CA 1
ATOM 5071 C C . SER A 1 620 ? 1.441 17.052 -13.730 1.00 70.94 620 SER A C 1
ATOM 5073 O O . SER A 1 620 ? 1.677 17.282 -14.916 1.00 70.94 620 SER A O 1
ATOM 5075 N N . SER A 1 621 ? 2.393 17.152 -12.798 1.00 66.25 621 SER A N 1
ATOM 5076 C CA . SER A 1 621 ? 3.808 17.336 -13.138 1.00 66.25 621 SER A CA 1
ATOM 5077 C C . SER A 1 621 ? 4.429 15.996 -13.544 1.00 66.25 621 SER A C 1
ATOM 5079 O O . SER A 1 621 ? 5.121 15.351 -12.761 1.00 66.25 621 SER A O 1
ATOM 5081 N N . VAL A 1 622 ? 4.149 15.561 -14.777 1.00 73.44 622 VAL A N 1
ATOM 5082 C CA . VAL A 1 622 ? 4.686 14.306 -15.341 1.00 73.44 622 VAL A CA 1
ATOM 5083 C C . VAL A 1 622 ? 6.221 14.326 -15.390 1.00 73.44 622 VAL A C 1
ATOM 5085 O O . VAL A 1 622 ? 6.867 13.298 -15.203 1.00 73.44 622 VAL A O 1
ATOM 5088 N N . PHE A 1 623 ? 6.806 15.512 -15.586 1.00 85.44 623 PHE A N 1
ATOM 5089 C CA . PHE A 1 623 ? 8.241 15.754 -15.500 1.00 85.44 623 PHE A CA 1
ATOM 5090 C C . PHE A 1 623 ? 8.518 16.902 -14.516 1.00 85.44 623 PHE A C 1
ATOM 5092 O O . PHE A 1 623 ? 8.068 18.028 -14.719 1.00 85.44 623 PHE A O 1
ATOM 5099 N N . ASN A 1 624 ? 9.205 16.607 -13.410 1.00 85.50 624 ASN A N 1
ATOM 5100 C CA . ASN A 1 624 ? 9.446 17.524 -12.284 1.00 85.50 624 ASN A CA 1
ATOM 5101 C C . ASN A 1 624 ? 10.884 17.405 -11.732 1.00 85.50 624 ASN A C 1
ATOM 5103 O O . ASN A 1 624 ? 11.706 16.666 -12.272 1.00 85.50 624 ASN A O 1
ATOM 5107 N N . ASN A 1 625 ? 11.202 18.079 -10.620 1.00 87.56 625 ASN A N 1
ATOM 5108 C CA . ASN A 1 625 ? 12.540 18.024 -10.004 1.00 87.56 625 ASN A CA 1
ATOM 5109 C C . ASN A 1 625 ? 12.989 16.594 -9.638 1.00 87.56 625 ASN A C 1
ATOM 5111 O O . ASN A 1 625 ? 14.172 16.273 -9.745 1.00 87.56 625 ASN A O 1
ATOM 5115 N N . HIS A 1 626 ? 12.064 15.708 -9.250 1.00 87.69 626 HIS A N 1
ATOM 5116 C CA . HIS A 1 626 ? 12.388 14.295 -9.023 1.00 87.69 626 HIS A CA 1
ATOM 5117 C C . HIS A 1 626 ? 12.720 13.570 -10.329 1.00 87.69 626 HIS A C 1
ATOM 5119 O O . HIS A 1 626 ? 13.602 12.716 -10.350 1.00 87.69 626 HIS A O 1
ATOM 5125 N N . SER A 1 627 ? 12.057 13.940 -11.424 1.00 90.00 627 SER A N 1
ATOM 5126 C CA . SER A 1 627 ? 12.331 13.405 -12.762 1.00 90.00 627 SER A CA 1
ATOM 5127 C C . SER A 1 627 ? 13.722 13.815 -13.253 1.00 90.00 627 SER A C 1
ATOM 5129 O O . SER A 1 627 ? 14.488 12.978 -13.725 1.00 90.00 627 SER A O 1
ATOM 5131 N N . GLN A 1 628 ? 14.091 15.083 -13.048 1.00 91.50 628 GLN A N 1
ATOM 5132 C CA . GLN A 1 628 ? 15.430 15.596 -13.356 1.00 91.50 628 GLN A CA 1
ATOM 5133 C C . GLN A 1 628 ? 16.508 14.894 -12.522 1.00 91.50 628 GLN A C 1
ATOM 5135 O O . GLN A 1 628 ? 17.538 14.489 -13.058 1.00 91.50 628 GLN A O 1
ATOM 5140 N N . LYS A 1 629 ? 16.254 14.682 -11.221 1.00 91.50 629 LYS A N 1
ATOM 5141 C CA . LYS A 1 629 ? 17.150 13.904 -10.356 1.00 91.50 629 LYS A CA 1
ATOM 5142 C C . LYS A 1 629 ? 17.303 12.465 -10.853 1.00 91.50 629 LYS A C 1
ATOM 5144 O O . LYS A 1 629 ? 18.417 11.965 -10.925 1.00 91.50 629 LYS A O 1
ATOM 5149 N N . PHE A 1 630 ? 16.212 11.821 -11.262 1.00 92.88 630 PHE A N 1
ATOM 5150 C CA . PHE A 1 630 ? 16.267 10.467 -11.808 1.00 92.88 630 PHE A CA 1
ATOM 5151 C C . PHE A 1 630 ? 17.157 10.381 -13.056 1.00 92.88 630 PHE A C 1
ATOM 5153 O O . PHE A 1 630 ? 17.987 9.476 -13.134 1.00 92.88 630 PHE A O 1
ATOM 5160 N N . ILE A 1 631 ? 17.027 11.314 -14.008 1.00 91.62 631 ILE A N 1
ATOM 5161 C CA . ILE A 1 631 ? 17.890 11.348 -15.202 1.00 91.62 631 ILE A CA 1
ATOM 5162 C C . ILE A 1 631 ? 19.344 11.603 -14.812 1.00 91.62 631 ILE A C 1
ATOM 5164 O O . ILE A 1 631 ? 20.241 10.941 -15.337 1.00 91.62 631 ILE A O 1
ATOM 5168 N N . LYS A 1 632 ? 19.586 12.516 -13.869 1.00 91.06 632 LYS A N 1
ATOM 5169 C CA . LYS A 1 632 ? 20.930 12.768 -13.359 1.00 91.06 632 LYS A CA 1
ATOM 5170 C C . LYS A 1 632 ? 21.572 11.479 -12.835 1.00 91.06 632 LYS A C 1
ATOM 5172 O O . LYS A 1 632 ? 22.605 11.068 -13.354 1.00 91.06 632 LYS A O 1
ATOM 5177 N N . ASP A 1 633 ? 20.899 10.803 -11.912 1.00 91.06 633 ASP A N 1
ATOM 5178 C CA . ASP A 1 633 ? 21.435 9.631 -11.219 1.00 91.06 633 ASP A CA 1
ATOM 5179 C C . ASP A 1 633 ? 21.567 8.403 -12.151 1.00 91.06 633 ASP A C 1
ATOM 5181 O O . ASP A 1 633 ? 22.475 7.590 -11.993 1.00 91.06 633 ASP A O 1
ATOM 5185 N N . ASN A 1 634 ? 20.677 8.249 -13.143 1.00 90.50 634 ASN A N 1
ATOM 5186 C CA . ASN A 1 634 ? 20.599 7.029 -13.965 1.00 90.50 634 ASN A CA 1
ATOM 5187 C C . ASN A 1 634 ? 21.175 7.156 -15.378 1.00 90.50 634 ASN A C 1
ATOM 5189 O O . ASN A 1 634 ? 21.333 6.131 -16.054 1.00 90.50 634 ASN A O 1
ATOM 5193 N N . VAL A 1 635 ? 21.451 8.375 -15.845 1.00 91.00 635 VAL A N 1
ATOM 5194 C CA . VAL A 1 635 ? 21.925 8.650 -17.211 1.00 91.00 635 VAL A CA 1
ATOM 5195 C C . VAL A 1 635 ? 23.175 9.525 -17.210 1.00 91.00 635 VAL A C 1
ATOM 5197 O O . VAL A 1 635 ? 24.138 9.179 -17.886 1.00 91.00 635 VAL A O 1
ATOM 5200 N N . ILE A 1 636 ? 23.179 10.641 -16.476 1.00 90.69 636 ILE A N 1
ATOM 5201 C CA . ILE A 1 636 ? 24.289 11.610 -16.528 1.00 90.69 636 ILE A CA 1
ATOM 5202 C C . ILE A 1 636 ? 25.481 11.134 -15.694 1.00 90.69 636 ILE A C 1
ATOM 5204 O O . ILE A 1 636 ? 26.601 11.097 -16.197 1.00 90.69 636 ILE A O 1
ATOM 5208 N N . ASP A 1 637 ? 25.231 10.752 -14.443 1.00 88.81 637 ASP A N 1
ATOM 5209 C CA . ASP A 1 637 ? 26.275 10.398 -13.475 1.00 88.81 637 ASP A CA 1
ATOM 5210 C C . ASP A 1 637 ? 26.654 8.907 -13.538 1.00 88.81 637 ASP A C 1
ATOM 5212 O O . ASP A 1 637 ? 27.595 8.470 -12.877 1.00 88.81 637 ASP A O 1
ATOM 5216 N N . LYS A 1 638 ? 25.944 8.112 -14.349 1.00 88.06 638 LYS A N 1
ATOM 5217 C CA . LYS A 1 638 ? 26.177 6.672 -14.490 1.00 88.06 638 LYS A CA 1
ATOM 5218 C C . LYS A 1 638 ? 27.178 6.378 -15.608 1.00 88.06 638 LYS A C 1
ATOM 5220 O O . LYS A 1 638 ? 26.936 6.724 -16.762 1.00 88.06 638 LYS A O 1
ATOM 5225 N N . GLU A 1 639 ? 28.260 5.671 -15.293 1.00 86.62 639 GLU A N 1
ATOM 5226 C CA . GLU A 1 639 ? 29.203 5.128 -16.282 1.00 86.62 639 GLU A CA 1
ATOM 5227 C C . GLU A 1 639 ? 28.775 3.728 -16.748 1.00 86.62 639 GLU A C 1
ATOM 5229 O O . GLU A 1 639 ? 28.273 2.926 -15.958 1.00 86.62 639 GLU A O 1
ATOM 5234 N N . ILE A 1 640 ? 28.944 3.430 -18.044 1.00 78.56 640 ILE A N 1
ATOM 5235 C CA . ILE A 1 640 ? 28.667 2.090 -18.607 1.00 78.56 640 ILE A CA 1
ATOM 5236 C C . ILE A 1 640 ? 29.917 1.204 -18.529 1.00 78.56 640 ILE A C 1
ATOM 5238 O O . ILE A 1 640 ? 29.833 0.011 -18.222 1.00 78.56 640 ILE A O 1
ATOM 5242 N N . ILE A 1 641 ? 31.068 1.805 -18.815 1.00 77.50 641 ILE A N 1
ATOM 5243 C CA . ILE A 1 641 ? 32.419 1.274 -18.627 1.00 77.50 641 ILE A CA 1
ATOM 5244 C C . ILE A 1 641 ? 33.300 2.438 -18.129 1.00 77.50 641 ILE A C 1
ATOM 5246 O O . ILE A 1 641 ? 32.909 3.594 -18.333 1.00 77.50 641 ILE A O 1
ATOM 5250 N N . PRO A 1 642 ? 34.439 2.173 -17.460 1.00 76.69 642 PRO A N 1
ATOM 5251 C CA . PRO A 1 642 ? 35.276 3.230 -16.889 1.00 76.69 642 PRO A CA 1
ATOM 5252 C C . PRO A 1 642 ? 35.609 4.319 -17.917 1.00 76.69 642 PRO A C 1
ATOM 5254 O O . PRO A 1 642 ? 36.032 4.001 -19.027 1.00 76.69 642 PRO A O 1
ATOM 5257 N N . ASN A 1 643 ? 35.417 5.591 -17.551 1.00 78.75 643 ASN A N 1
ATOM 5258 C CA . ASN A 1 643 ? 35.609 6.774 -18.413 1.00 78.75 643 ASN A CA 1
ATOM 5259 C C . ASN A 1 643 ? 34.632 6.914 -19.601 1.00 78.75 643 ASN A C 1
ATOM 5261 O O . ASN A 1 643 ? 34.866 7.725 -20.497 1.00 78.75 643 ASN A O 1
ATOM 5265 N N . HIS A 1 644 ? 33.526 6.167 -19.615 1.00 81.25 644 HIS A N 1
ATOM 5266 C CA . HIS A 1 644 ? 32.520 6.220 -20.678 1.00 81.25 644 HIS A CA 1
ATOM 5267 C C . HIS A 1 644 ? 31.115 6.419 -20.086 1.00 81.25 644 HIS A C 1
ATOM 5269 O O . HIS A 1 644 ? 30.427 5.448 -19.728 1.00 81.25 644 HIS A O 1
ATOM 5275 N N . PRO A 1 645 ? 30.674 7.684 -19.959 1.00 86.75 645 PRO A N 1
ATOM 5276 C CA . PRO A 1 645 ? 29.413 8.013 -19.318 1.00 86.75 645 PRO A CA 1
ATOM 5277 C C . PRO A 1 645 ? 28.215 7.605 -20.185 1.00 86.75 645 PRO A C 1
ATOM 5279 O O . PRO A 1 645 ? 28.223 7.715 -21.411 1.00 86.75 645 PRO A O 1
ATOM 5282 N N . LYS A 1 646 ? 27.139 7.145 -19.543 1.00 89.06 646 LYS A N 1
ATOM 5283 C CA . LYS A 1 646 ? 25.966 6.566 -20.212 1.00 89.06 646 LYS A CA 1
ATOM 5284 C C . LYS A 1 646 ? 25.251 7.538 -21.146 1.00 89.06 646 LYS A C 1
ATOM 5286 O O . LYS A 1 646 ? 24.725 7.100 -22.172 1.00 89.06 646 LYS A O 1
ATOM 5291 N N . TYR A 1 647 ? 25.243 8.833 -20.828 1.00 88.88 647 TYR A N 1
ATOM 5292 C CA . TYR A 1 647 ? 24.579 9.843 -21.654 1.00 88.88 647 TYR A CA 1
ATOM 5293 C C . TYR A 1 647 ? 25.139 9.927 -23.090 1.00 88.88 647 TYR A C 1
ATOM 5295 O O . TYR A 1 647 ? 24.384 10.264 -23.998 1.00 88.88 647 TYR A O 1
ATOM 5303 N N . GLU A 1 648 ? 26.405 9.557 -23.333 1.00 88.38 648 GLU A N 1
ATOM 5304 C CA . GLU A 1 648 ? 27.021 9.581 -24.678 1.00 88.38 648 GLU A CA 1
ATOM 5305 C C . GLU A 1 648 ? 26.488 8.478 -25.605 1.00 88.38 648 GLU A C 1
ATOM 5307 O O . GLU A 1 648 ? 26.515 8.601 -26.833 1.00 88.38 648 GLU A O 1
ATOM 5312 N N . TYR A 1 649 ? 25.943 7.412 -25.017 1.00 91.06 649 TYR A N 1
ATOM 5313 C CA . TYR A 1 649 ? 25.526 6.208 -25.730 1.00 91.06 649 TYR A CA 1
ATOM 5314 C C . TYR A 1 649 ? 24.013 6.028 -25.759 1.00 91.06 649 TYR A C 1
ATOM 5316 O O . TYR A 1 649 ? 23.472 5.566 -26.763 1.00 91.06 649 TYR A O 1
ATOM 5324 N N . LEU A 1 650 ? 23.315 6.409 -24.683 1.00 91.06 650 LEU A N 1
ATOM 5325 C CA . LEU A 1 650 ? 21.890 6.127 -24.509 1.00 91.06 650 LEU A CA 1
ATOM 5326 C C . LEU A 1 650 ? 21.044 6.660 -25.668 1.00 91.06 650 LEU A C 1
ATOM 5328 O O . LEU A 1 650 ? 20.345 5.884 -26.316 1.00 91.06 650 LEU A O 1
ATOM 5332 N N . GLY A 1 651 ? 21.137 7.958 -25.967 1.00 89.44 651 GLY A N 1
ATOM 5333 C CA . GLY A 1 651 ? 20.355 8.562 -27.047 1.00 89.44 651 GLY A CA 1
ATOM 5334 C C . GLY A 1 651 ? 20.708 7.994 -28.423 1.00 89.44 651 GLY A C 1
ATOM 5335 O O . GLY A 1 651 ? 19.822 7.774 -29.242 1.00 89.44 651 GLY A O 1
ATOM 5336 N N . ASN A 1 652 ? 21.988 7.692 -28.661 1.00 92.75 652 ASN A N 1
ATOM 5337 C CA . ASN A 1 652 ? 22.448 7.113 -29.922 1.00 92.75 652 ASN A CA 1
ATOM 5338 C C . ASN A 1 652 ? 21.970 5.667 -30.121 1.00 92.75 652 ASN A C 1
ATOM 5340 O O . ASN A 1 652 ? 21.678 5.273 -31.248 1.00 92.75 652 ASN A O 1
ATOM 5344 N N . SER A 1 653 ? 21.830 4.897 -29.039 1.00 93.12 653 SER A N 1
ATOM 5345 C CA . SER A 1 653 ? 21.490 3.472 -29.099 1.00 93.12 653 SER A CA 1
ATOM 5346 C C . SER A 1 653 ? 20.135 3.168 -29.744 1.00 93.12 653 SER A C 1
ATOM 5348 O O . SER A 1 653 ? 19.963 2.094 -30.316 1.00 93.12 653 SER A O 1
ATOM 5350 N N . TYR A 1 654 ? 19.195 4.114 -29.696 1.00 94.56 654 TYR A N 1
ATOM 5351 C CA . TYR A 1 654 ? 17.849 3.966 -30.254 1.00 94.56 654 TYR A CA 1
ATOM 5352 C C . TYR A 1 654 ? 17.760 4.232 -31.764 1.00 94.56 654 TYR A C 1
ATOM 5354 O O . TYR A 1 654 ? 16.713 3.987 -32.366 1.00 94.56 654 TYR A O 1
ATOM 5362 N N . PHE A 1 655 ? 18.829 4.735 -32.386 1.00 94.94 655 PHE A N 1
ATOM 5363 C CA . PHE A 1 655 ? 18.850 5.012 -33.818 1.00 94.94 655 PHE A CA 1
ATOM 5364 C C . PHE A 1 655 ? 19.311 3.795 -34.628 1.00 94.94 655 PHE A C 1
ATOM 5366 O O . PHE A 1 655 ? 20.189 3.027 -34.235 1.00 94.94 655 PHE A O 1
ATOM 5373 N N . ASN A 1 656 ? 18.729 3.634 -35.811 1.00 92.88 656 ASN A N 1
ATOM 5374 C CA . ASN A 1 656 ? 19.005 2.545 -36.726 1.00 92.88 656 ASN A CA 1
ATOM 5375 C C . ASN A 1 656 ? 20.499 2.482 -37.070 1.00 92.88 656 ASN A C 1
ATOM 5377 O O . ASN A 1 656 ? 21.154 3.494 -37.317 1.00 92.88 656 ASN A O 1
ATOM 5381 N N . GLY A 1 657 ? 21.041 1.269 -37.100 1.00 87.94 657 GLY A N 1
ATOM 5382 C CA . GLY A 1 657 ? 22.456 1.023 -37.343 1.00 87.94 657 GLY A CA 1
ATOM 5383 C C . GLY A 1 657 ? 23.372 1.241 -36.138 1.00 87.94 657 GLY A C 1
ATOM 5384 O O . GLY A 1 657 ? 24.483 0.726 -36.187 1.00 87.94 657 GLY A O 1
ATOM 5385 N N . ALA A 1 658 ? 22.930 1.902 -35.063 1.00 90.56 658 ALA A N 1
ATOM 5386 C CA . ALA A 1 658 ? 23.693 1.966 -33.821 1.00 90.56 658 ALA A CA 1
ATOM 5387 C C . ALA A 1 658 ? 23.665 0.602 -33.128 1.00 90.56 658 ALA A C 1
ATOM 5389 O O . ALA A 1 658 ? 22.602 0.033 -32.884 1.00 90.56 658 ALA A O 1
ATOM 5390 N N . ASN A 1 659 ? 24.834 0.065 -32.806 1.00 88.38 659 ASN A N 1
ATOM 5391 C CA . ASN A 1 659 ? 24.979 -1.176 -32.062 1.00 88.38 659 ASN A CA 1
ATOM 5392 C C . ASN A 1 659 ? 26.269 -1.134 -31.232 1.00 88.38 659 ASN A C 1
ATOM 5394 O O . ASN A 1 659 ? 27.105 -0.249 -31.385 1.00 88.38 659 ASN A O 1
ATOM 5398 N N . ARG A 1 660 ? 26.461 -2.100 -30.337 1.00 83.75 660 ARG A N 1
ATOM 5399 C CA . ARG A 1 660 ? 27.655 -2.109 -29.482 1.00 83.75 660 ARG A CA 1
ATOM 5400 C C . ARG A 1 660 ? 28.980 -2.251 -30.250 1.00 83.75 660 ARG A C 1
ATOM 5402 O O . ARG A 1 660 ? 29.990 -1.776 -29.747 1.00 83.75 660 ARG A O 1
ATOM 5409 N N . TYR A 1 661 ? 28.976 -2.852 -31.444 1.00 80.62 661 TYR A N 1
ATOM 5410 C CA . TYR A 1 661 ? 30.173 -3.092 -32.265 1.00 80.62 661 TYR A CA 1
ATOM 5411 C C . TYR A 1 661 ? 30.698 -1.836 -32.947 1.00 80.62 661 TYR A C 1
ATOM 5413 O O . TYR A 1 661 ? 31.885 -1.737 -33.232 1.00 80.62 661 TYR A O 1
ATOM 5421 N N . ASN A 1 662 ? 29.818 -0.871 -33.212 1.00 84.94 662 ASN A N 1
ATOM 5422 C CA . ASN A 1 662 ? 30.191 0.415 -33.789 1.00 84.94 662 ASN A CA 1
ATOM 5423 C C . ASN A 1 662 ? 30.118 1.554 -32.771 1.00 84.94 662 ASN A C 1
ATOM 5425 O O . ASN A 1 662 ? 29.895 2.701 -33.151 1.00 84.94 662 ASN A O 1
ATOM 5429 N N . ASN A 1 663 ? 30.278 1.245 -31.483 1.00 86.44 663 ASN A N 1
ATOM 5430 C CA . ASN A 1 663 ? 30.225 2.222 -30.399 1.00 86.44 663 ASN A CA 1
ATOM 5431 C C . ASN A 1 663 ? 28.918 3.042 -30.374 1.00 86.44 663 ASN A C 1
ATOM 5433 O O . ASN A 1 663 ? 28.918 4.245 -30.129 1.00 86.44 663 ASN A O 1
ATOM 5437 N N . TYR A 1 664 ? 27.798 2.389 -30.697 1.00 90.00 664 TYR A N 1
ATOM 5438 C CA . TYR A 1 664 ? 26.492 3.013 -30.901 1.00 90.00 664 TYR A CA 1
ATOM 5439 C C . TYR A 1 664 ? 26.491 4.141 -31.938 1.00 90.00 664 TYR A C 1
ATOM 5441 O O . TYR A 1 664 ? 25.682 5.055 -31.848 1.00 90.00 664 TYR A O 1
ATOM 5449 N N . THR A 1 665 ? 27.350 4.076 -32.954 1.00 91.94 665 THR A N 1
ATOM 5450 C CA . THR A 1 665 ? 27.343 5.046 -34.054 1.00 91.94 665 THR A CA 1
ATOM 5451 C C . THR A 1 665 ? 26.143 4.773 -34.969 1.00 91.94 665 THR A C 1
ATOM 5453 O O . THR A 1 665 ? 26.094 3.726 -35.620 1.00 91.94 665 THR A O 1
ATOM 5456 N N . PRO A 1 666 ? 25.148 5.672 -35.042 1.00 92.25 666 PRO A N 1
ATOM 5457 C CA . PRO A 1 666 ? 23.966 5.443 -35.861 1.00 92.25 666 PRO A CA 1
ATOM 5458 C C . PRO A 1 666 ? 24.260 5.605 -37.352 1.00 92.25 666 PRO A C 1
ATOM 5460 O O . PRO A 1 666 ? 25.126 6.384 -37.752 1.00 92.25 666 PRO A O 1
ATOM 5463 N N . LYS A 1 667 ? 23.496 4.902 -38.194 1.00 91.25 667 LYS A N 1
ATOM 5464 C CA . LYS A 1 667 ? 23.503 5.147 -39.640 1.00 91.25 667 LYS A CA 1
ATOM 5465 C C . LYS A 1 667 ? 22.810 6.476 -39.931 1.00 91.25 667 LYS A C 1
ATOM 5467 O O . LYS A 1 667 ? 21.784 6.796 -39.330 1.00 91.25 667 LYS A O 1
ATOM 5472 N N . LEU A 1 668 ? 23.366 7.223 -40.881 1.00 90.31 668 LEU A N 1
ATOM 5473 C CA . LEU A 1 668 ? 22.720 8.403 -41.444 1.00 90.31 668 LEU A CA 1
ATOM 5474 C C . LEU A 1 668 ? 21.875 8.001 -42.668 1.00 90.31 668 LEU A C 1
ATOM 5476 O O . LEU A 1 668 ? 22.327 7.161 -43.450 1.00 90.31 668 LEU A O 1
ATOM 5480 N N . PRO A 1 669 ? 20.678 8.591 -42.856 1.00 91.94 669 PRO A N 1
ATOM 5481 C CA . PRO A 1 669 ? 20.009 9.535 -41.955 1.00 91.94 669 PRO A CA 1
ATOM 5482 C C . PRO A 1 669 ? 19.484 8.876 -40.665 1.00 91.94 669 PRO A C 1
ATOM 5484 O O . PRO A 1 669 ? 19.062 7.717 -40.662 1.00 91.94 669 PRO A O 1
ATOM 5487 N N . LEU A 1 670 ? 19.483 9.644 -39.567 1.00 94.56 670 LEU A N 1
ATOM 5488 C CA . LEU A 1 670 ? 19.048 9.175 -38.248 1.00 94.56 670 LEU A CA 1
ATOM 5489 C C . LEU A 1 670 ? 17.598 8.678 -38.298 1.00 94.56 670 LEU A C 1
ATOM 5491 O O . LEU A 1 670 ? 16.684 9.453 -38.569 1.00 94.56 670 LEU A O 1
ATOM 5495 N N . THR A 1 671 ? 17.396 7.390 -38.025 1.00 95.38 671 THR A N 1
ATOM 5496 C CA . THR A 1 671 ? 16.089 6.721 -38.128 1.00 95.38 671 THR A CA 1
ATOM 5497 C C . THR A 1 671 ? 15.761 5.968 -36.844 1.00 95.38 671 THR A C 1
ATOM 5499 O O . THR A 1 671 ? 16.636 5.297 -36.315 1.00 95.38 671 THR A O 1
ATOM 5502 N N . VAL A 1 672 ? 14.526 6.037 -36.353 1.00 94.81 672 VAL A N 1
ATOM 5503 C CA . VAL A 1 672 ? 14.029 5.282 -35.188 1.00 94.81 672 VAL A CA 1
ATOM 5504 C C . VAL A 1 672 ? 12.994 4.254 -35.651 1.00 94.81 672 VAL A C 1
ATOM 5506 O O . VAL A 1 672 ? 12.185 4.562 -36.523 1.00 94.81 672 VAL A O 1
ATOM 5509 N N . ILE A 1 673 ? 13.011 3.048 -35.073 1.00 93.94 673 ILE A N 1
ATOM 5510 C CA . ILE A 1 673 ? 12.059 1.965 -35.378 1.00 93.94 673 ILE A CA 1
ATOM 5511 C C . ILE A 1 673 ? 11.100 1.781 -34.192 1.00 93.94 673 ILE A C 1
ATOM 5513 O O . ILE A 1 673 ? 11.549 1.528 -33.072 1.00 93.94 673 ILE A O 1
ATOM 5517 N N . ILE A 1 674 ? 9.792 1.916 -34.430 1.00 93.81 674 ILE A N 1
ATOM 5518 C CA . ILE A 1 674 ? 8.741 1.898 -33.397 1.00 93.81 674 ILE A CA 1
ATOM 5519 C C . ILE A 1 674 ? 7.615 0.953 -33.829 1.00 93.81 674 ILE A C 1
ATOM 5521 O O . ILE A 1 674 ? 7.186 0.991 -34.973 1.00 93.81 674 ILE A O 1
ATOM 5525 N N . GLU A 1 675 ? 7.119 0.123 -32.920 1.00 90.69 675 GLU A N 1
ATOM 5526 C CA . GLU A 1 675 ? 6.037 -0.846 -33.130 1.00 90.69 675 GLU A CA 1
ATOM 5527 C C . GLU A 1 675 ? 4.813 -0.504 -32.262 1.00 90.69 675 GLU A C 1
ATOM 5529 O O . GLU A 1 675 ? 4.973 -0.024 -31.139 1.00 90.69 675 GLU A O 1
ATOM 5534 N N . ASP A 1 676 ? 3.598 -0.782 -32.743 1.00 85.12 676 ASP A N 1
ATOM 5535 C CA . ASP A 1 676 ? 2.381 -0.726 -31.913 1.00 85.12 676 ASP A CA 1
ATOM 5536 C C . ASP A 1 676 ? 2.281 -1.960 -30.989 1.00 85.12 676 ASP A C 1
ATOM 5538 O O . ASP A 1 676 ? 2.707 -3.064 -31.341 1.00 85.12 676 ASP A O 1
ATOM 5542 N N . TYR A 1 677 ? 1.681 -1.809 -29.803 1.00 80.50 677 TYR A N 1
ATOM 5543 C CA . TYR A 1 677 ? 1.377 -2.937 -28.915 1.00 80.50 677 TYR A CA 1
ATOM 5544 C C . TYR A 1 677 ? -0.043 -3.483 -29.149 1.00 80.50 677 TYR A C 1
ATOM 5546 O O . TYR A 1 677 ? -1.017 -2.733 -29.147 1.00 80.50 677 TYR A O 1
ATOM 5554 N N . VAL A 1 678 ? -0.173 -4.807 -29.306 1.00 59.62 678 VAL A N 1
ATOM 5555 C CA . VAL A 1 678 ? -1.417 -5.485 -29.737 1.00 59.62 678 VAL A CA 1
ATOM 5556 C C . VAL A 1 678 ? -2.606 -5.279 -28.779 1.00 59.62 678 VAL A C 1
ATOM 5558 O O . VAL A 1 678 ? -3.749 -5.179 -29.221 1.00 59.62 678 VAL A O 1
ATOM 5561 N N . TYR A 1 679 ? -2.361 -5.205 -27.466 1.00 59.88 679 TYR A N 1
ATOM 5562 C CA . TYR A 1 679 ? -3.413 -5.243 -26.440 1.00 59.88 679 TYR A CA 1
ATOM 5563 C C . TYR A 1 679 ? -3.210 -4.213 -25.323 1.00 59.88 679 TYR A C 1
ATOM 5565 O O . TYR A 1 679 ? -3.209 -4.572 -24.151 1.00 59.88 679 TYR A O 1
ATOM 5573 N N . ASP A 1 680 ? -3.070 -2.929 -25.654 1.00 64.94 680 ASP A N 1
ATOM 5574 C CA . ASP A 1 680 ? -3.189 -1.878 -24.633 1.00 64.94 680 ASP A CA 1
ATOM 5575 C C . ASP A 1 680 ? -4.065 -0.727 -25.126 1.00 64.94 680 ASP A C 1
ATOM 5577 O O . ASP A 1 680 ? -4.167 -0.450 -26.320 1.00 64.94 680 ASP A O 1
ATOM 5581 N N . GLY A 1 681 ? -4.826 -0.188 -24.196 1.00 63.78 681 GLY A N 1
ATOM 5582 C CA . GLY A 1 681 ? -5.949 0.701 -24.393 1.00 63.78 681 GLY A CA 1
ATOM 5583 C C . GLY A 1 681 ? -6.683 0.805 -23.071 1.00 63.78 681 GLY A C 1
ATOM 5584 O O . GLY A 1 681 ? -7.818 0.351 -22.962 1.00 63.78 681 GLY A O 1
ATOM 5585 N N . ASN A 1 682 ? -6.027 1.376 -22.066 1.00 80.50 682 ASN A N 1
ATOM 5586 C CA . ASN A 1 682 ? -6.703 1.729 -20.827 1.00 80.50 682 ASN A CA 1
ATOM 5587 C C . ASN A 1 682 ? -7.393 3.077 -21.021 1.00 80.50 682 ASN A C 1
ATOM 5589 O O . ASN A 1 682 ? -6.728 4.083 -21.283 1.00 80.50 682 ASN A O 1
ATOM 5593 N N . TRP A 1 683 ? -8.722 3.089 -20.922 1.00 84.56 683 TRP A N 1
ATOM 5594 C CA . TRP A 1 683 ? -9.478 4.334 -20.906 1.00 84.56 683 TRP A CA 1
ATOM 5595 C C . TRP A 1 683 ? -9.061 5.160 -19.691 1.00 84.56 683 TRP A C 1
ATOM 5597 O O . TRP A 1 683 ? -9.004 4.650 -18.570 1.00 84.56 683 TRP A O 1
ATOM 5607 N N . SER A 1 684 ? -8.753 6.434 -19.913 1.00 82.38 684 SER A N 1
ATOM 5608 C CA . SER A 1 684 ? -8.455 7.362 -18.836 1.00 82.38 684 SER A CA 1
ATOM 5609 C C . SER A 1 684 ? -9.519 8.443 -18.754 1.00 82.38 684 SER A C 1
ATOM 5611 O O . SER A 1 684 ? -9.534 9.352 -19.579 1.00 82.38 684 SER A O 1
ATOM 5613 N N . ASP A 1 685 ? -10.350 8.397 -17.709 1.00 76.31 685 ASP A N 1
ATOM 5614 C CA . ASP A 1 685 ? -11.387 9.411 -17.465 1.00 76.31 685 ASP A CA 1
ATOM 5615 C C . ASP A 1 685 ? -10.798 10.819 -17.319 1.00 76.31 685 ASP A C 1
ATOM 5617 O O . ASP A 1 685 ? -11.361 11.792 -17.810 1.00 76.31 685 ASP A O 1
ATOM 5621 N N . ASN A 1 686 ? -9.617 10.927 -16.702 1.00 75.94 686 ASN A N 1
ATOM 5622 C CA . ASN A 1 686 ? -8.932 12.207 -16.512 1.00 75.94 686 ASN A CA 1
ATOM 5623 C C . ASN A 1 686 ? -8.452 12.836 -17.827 1.00 75.94 686 ASN A C 1
ATOM 5625 O O . ASN A 1 686 ? -8.374 14.058 -17.919 1.00 75.94 686 ASN A O 1
ATOM 5629 N N . TYR A 1 687 ? -8.098 12.014 -18.817 1.00 79.75 687 TYR A N 1
ATOM 5630 C CA . TYR A 1 687 ? -7.586 12.476 -20.111 1.00 79.75 687 TYR A CA 1
ATOM 5631 C C . TYR A 1 687 ? -8.612 12.338 -21.244 1.00 79.75 687 TYR A C 1
ATOM 5633 O O . TYR A 1 687 ? -8.329 12.759 -22.363 1.00 79.75 687 TYR A O 1
ATOM 5641 N N . ASN A 1 688 ? -9.791 11.772 -20.948 1.00 83.19 688 ASN A N 1
ATOM 5642 C CA . ASN A 1 688 ? -10.884 11.503 -21.884 1.00 83.19 688 ASN A CA 1
ATOM 5643 C C . ASN A 1 688 ? -10.394 10.824 -23.176 1.00 83.19 688 ASN A C 1
ATOM 5645 O O . ASN A 1 688 ? -10.712 11.240 -24.291 1.00 83.19 688 ASN A O 1
ATOM 5649 N N . THR A 1 689 ? -9.516 9.835 -23.026 1.00 84.12 689 THR A N 1
ATOM 5650 C CA . THR A 1 689 ? -8.843 9.174 -24.146 1.00 84.12 689 THR A CA 1
ATOM 5651 C C . THR A 1 689 ? -8.276 7.826 -23.712 1.00 84.12 689 THR A C 1
ATOM 5653 O O . THR A 1 689 ? -8.133 7.541 -22.519 1.00 84.12 689 THR A O 1
ATOM 5656 N N . TYR A 1 690 ? -7.923 6.999 -24.690 1.00 86.19 690 TYR A N 1
ATOM 5657 C CA . TYR A 1 690 ? -7.226 5.740 -24.463 1.00 86.19 690 TYR A CA 1
ATOM 5658 C C . TYR A 1 690 ? -5.715 5.963 -24.304 1.00 86.19 690 TYR A C 1
ATOM 5660 O O . TYR A 1 690 ? -5.100 6.747 -25.030 1.00 86.19 690 TYR A O 1
ATOM 5668 N N . ILE A 1 691 ? -5.109 5.244 -23.358 1.00 89.38 691 ILE A N 1
ATOM 5669 C CA . ILE A 1 691 ? -3.655 5.149 -23.200 1.00 89.38 691 ILE A CA 1
ATOM 5670 C C . ILE A 1 691 ? -3.155 4.000 -24.076 1.00 89.38 691 ILE A C 1
ATOM 5672 O O . ILE A 1 691 ? -3.605 2.865 -23.924 1.00 89.38 691 ILE A O 1
ATOM 5676 N N . TYR A 1 692 ? -2.210 4.297 -24.962 1.00 88.06 692 TYR A N 1
ATOM 5677 C CA . TYR A 1 692 ? -1.630 3.354 -25.914 1.00 88.06 692 TYR A CA 1
ATOM 5678 C C . TYR A 1 692 ? -0.182 3.043 -25.548 1.00 88.06 692 TYR A C 1
ATOM 5680 O O . TYR A 1 692 ? 0.570 3.940 -25.168 1.00 88.06 692 TYR A O 1
ATOM 5688 N N . THR A 1 693 ? 0.236 1.791 -25.717 1.00 90.31 693 THR A N 1
ATOM 5689 C CA . THR A 1 693 ? 1.631 1.377 -25.529 1.00 90.31 693 THR A CA 1
ATOM 5690 C C . THR A 1 693 ? 2.325 1.213 -26.872 1.00 90.31 693 THR A C 1
ATOM 5692 O O . THR A 1 693 ? 1.838 0.512 -27.756 1.00 90.31 693 THR A O 1
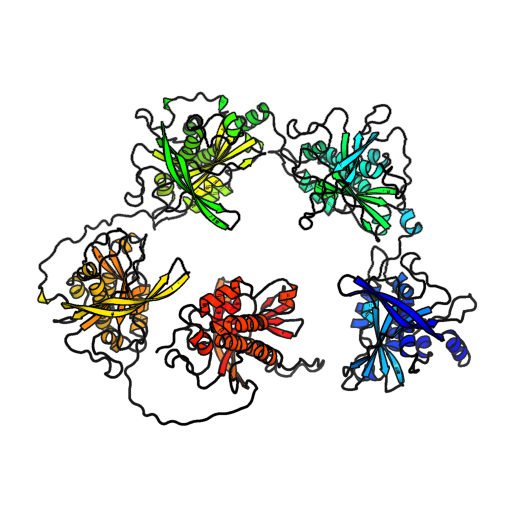ATOM 5695 N N . MET A 1 694 ? 3.502 1.819 -26.996 1.00 90.62 694 MET A N 1
ATOM 5696 C CA . MET A 1 694 ? 4.407 1.668 -28.131 1.00 90.62 694 MET A CA 1
ATOM 5697 C C . MET A 1 694 ? 5.627 0.858 -27.706 1.00 90.62 694 MET A C 1
ATOM 5699 O O . MET A 1 694 ? 6.089 0.949 -26.565 1.00 90.62 694 MET A O 1
ATOM 5703 N N . VAL A 1 695 ? 6.174 0.085 -28.637 1.00 91.12 695 VAL A N 1
ATOM 5704 C CA . VAL A 1 695 ? 7.310 -0.807 -28.425 1.00 91.12 695 VAL A CA 1
ATOM 5705 C C . VAL A 1 695 ? 8.501 -0.330 -29.247 1.00 91.12 695 VAL A C 1
ATOM 5707 O O . VAL A 1 695 ? 8.407 -0.161 -30.458 1.00 91.12 695 VAL A O 1
ATOM 5710 N N . LEU A 1 696 ? 9.652 -0.153 -28.605 1.00 91.94 696 LEU A N 1
ATOM 5711 C CA . LEU A 1 696 ? 10.908 0.168 -29.271 1.00 91.94 696 LEU A CA 1
ATOM 5712 C C . LEU A 1 696 ? 11.837 -1.040 -29.234 1.00 91.94 696 LEU A C 1
ATOM 5714 O O . LEU A 1 696 ? 12.151 -1.570 -28.162 1.00 91.94 696 LEU A O 1
ATOM 5718 N N . ARG A 1 697 ? 12.309 -1.453 -30.411 1.00 84.62 697 ARG A N 1
ATOM 5719 C CA . ARG A 1 697 ? 13.324 -2.500 -30.572 1.00 84.62 697 ARG A CA 1
ATOM 5720 C C . ARG A 1 697 ? 14.600 -1.872 -31.113 1.00 84.62 697 ARG A C 1
ATOM 5722 O O . ARG A 1 697 ? 14.580 -1.218 -32.149 1.00 84.62 697 ARG A O 1
ATOM 5729 N N . PHE A 1 698 ? 15.703 -2.072 -30.403 1.00 88.50 698 PHE A N 1
ATOM 5730 C CA . PHE A 1 698 ? 16.996 -1.475 -30.721 1.00 88.50 698 PHE A CA 1
ATOM 5731 C C . PHE A 1 698 ? 18.126 -2.416 -30.295 1.00 88.50 698 PHE A C 1
ATOM 5733 O O . PHE A 1 698 ? 17.959 -3.226 -29.385 1.00 88.50 698 PHE A O 1
ATOM 5740 N N . TYR A 1 699 ? 19.295 -2.305 -30.928 1.00 82.94 699 TYR A N 1
ATOM 5741 C CA . TYR A 1 699 ? 20.426 -3.211 -30.677 1.00 82.94 699 TYR A CA 1
ATOM 5742 C C . TYR A 1 699 ? 21.088 -3.016 -29.306 1.00 82.94 699 TYR A C 1
ATOM 5744 O O . TYR A 1 699 ? 21.944 -3.811 -28.916 1.00 82.94 699 TYR A O 1
ATOM 5752 N N . GLY A 1 700 ? 20.700 -1.972 -28.571 1.00 82.25 700 GLY A N 1
ATOM 5753 C CA . GLY A 1 700 ? 21.199 -1.689 -27.231 1.00 82.25 700 GLY A CA 1
ATOM 5754 C C . GLY A 1 700 ? 20.524 -2.480 -26.111 1.00 82.25 700 GLY A C 1
ATOM 5755 O O . GLY A 1 700 ? 20.951 -2.339 -24.970 1.00 82.25 700 GLY A O 1
ATOM 5756 N N . SER A 1 701 ? 19.520 -3.326 -26.380 1.00 83.00 701 SER A N 1
ATOM 5757 C CA . SER A 1 701 ? 18.943 -4.218 -25.364 1.00 83.00 701 SER A CA 1
ATOM 5758 C C . SER A 1 701 ? 18.421 -5.536 -25.937 1.00 83.00 701 SER A C 1
ATOM 5760 O O . SER A 1 701 ? 18.013 -5.600 -27.090 1.00 83.00 701 SER A O 1
ATOM 5762 N N . ASP A 1 702 ? 18.426 -6.589 -25.112 1.00 75.88 702 ASP A N 1
ATOM 5763 C CA . ASP A 1 702 ? 17.785 -7.881 -25.412 1.00 75.88 702 ASP A CA 1
ATOM 5764 C C . ASP A 1 702 ? 16.263 -7.841 -25.246 1.00 75.88 702 ASP A C 1
ATOM 5766 O O . ASP A 1 702 ? 15.553 -8.700 -25.764 1.00 75.88 702 ASP A O 1
ATOM 5770 N N . THR A 1 703 ? 15.750 -6.837 -24.532 1.00 81.00 703 THR A N 1
ATOM 5771 C CA . THR A 1 703 ? 14.321 -6.670 -24.265 1.00 81.00 703 THR A CA 1
ATOM 5772 C C . THR A 1 703 ? 13.783 -5.411 -24.942 1.00 81.00 703 THR A C 1
ATOM 5774 O O . THR A 1 703 ? 14.433 -4.361 -24.897 1.00 81.00 703 THR A O 1
ATOM 5777 N N . PRO A 1 704 ? 12.587 -5.470 -25.555 1.00 85.31 704 PRO A N 1
ATOM 5778 C CA . PRO A 1 704 ? 11.927 -4.277 -26.070 1.00 85.31 704 PRO A CA 1
ATOM 5779 C C . PRO A 1 704 ? 11.665 -3.249 -24.963 1.00 85.31 704 PRO A C 1
ATOM 5781 O O . PRO A 1 704 ? 11.569 -3.590 -23.782 1.00 85.31 704 PRO A O 1
ATOM 5784 N N . ARG A 1 705 ? 11.549 -1.975 -25.339 1.00 90.12 705 ARG A N 1
ATOM 5785 C CA . ARG A 1 705 ? 11.181 -0.893 -24.415 1.00 90.12 705 ARG A CA 1
ATOM 5786 C C . ARG A 1 705 ? 9.755 -0.458 -24.680 1.00 90.12 705 ARG A C 1
ATOM 5788 O O . ARG A 1 705 ? 9.369 -0.318 -25.834 1.00 90.12 705 ARG A O 1
ATOM 5795 N N . HIS A 1 706 ? 9.000 -0.246 -23.613 1.00 91.12 706 HIS A N 1
ATOM 5796 C CA . HIS A 1 706 ? 7.591 0.112 -23.680 1.00 91.12 706 HIS A CA 1
ATOM 5797 C C . HIS A 1 706 ? 7.407 1.557 -23.249 1.00 91.12 706 HIS A C 1
ATOM 5799 O O . HIS A 1 706 ? 7.828 1.921 -22.154 1.00 91.12 706 HIS A O 1
ATOM 5805 N N . ILE A 1 707 ? 6.751 2.360 -24.077 1.00 92.25 707 ILE A N 1
ATOM 5806 C CA . ILE A 1 707 ? 6.384 3.733 -23.739 1.00 92.25 707 ILE A CA 1
ATOM 5807 C C . ILE A 1 707 ? 4.879 3.902 -23.892 1.00 92.25 707 ILE A C 1
ATOM 5809 O O . ILE A 1 707 ? 4.303 3.467 -24.885 1.00 92.25 707 ILE A O 1
ATOM 5813 N N . ASN A 1 708 ? 4.249 4.531 -22.904 1.00 92.75 708 ASN A N 1
ATOM 5814 C CA . ASN A 1 708 ? 2.822 4.798 -22.937 1.00 92.75 708 ASN A CA 1
ATOM 5815 C C . ASN A 1 708 ? 2.604 6.215 -23.449 1.00 92.75 708 ASN A C 1
ATOM 5817 O O . ASN A 1 708 ? 3.303 7.145 -23.049 1.00 92.75 708 ASN A O 1
ATOM 5821 N N . ILE A 1 709 ? 1.628 6.382 -24.325 1.00 92.56 709 ILE A N 1
ATOM 5822 C CA . ILE A 1 709 ? 1.281 7.650 -24.952 1.00 92.56 709 ILE A CA 1
ATOM 5823 C C . ILE A 1 709 ? -0.236 7.821 -24.983 1.00 92.56 709 ILE A C 1
ATOM 5825 O O . ILE A 1 709 ? -0.987 6.854 -24.881 1.00 92.56 709 ILE A O 1
ATOM 5829 N N . TYR A 1 710 ? -0.694 9.056 -25.132 1.00 92.25 710 TYR A N 1
ATOM 5830 C CA . TYR A 1 710 ? -2.109 9.378 -25.303 1.00 92.25 710 TYR A CA 1
ATOM 5831 C C . TYR A 1 710 ? -2.267 10.612 -26.185 1.00 92.25 710 TYR A C 1
ATOM 5833 O O . TYR A 1 710 ? -1.331 11.406 -26.311 1.00 92.25 710 TYR A O 1
ATOM 5841 N N . GLN A 1 711 ? -3.448 10.774 -26.776 1.00 91.31 711 GLN A N 1
ATOM 5842 C CA . GLN A 1 711 ? -3.790 11.956 -27.558 1.00 91.31 711 GLN A CA 1
ATOM 5843 C C . GLN A 1 711 ? -4.646 12.910 -26.722 1.00 91.31 711 GLN A C 1
ATOM 5845 O O . GLN A 1 711 ? -5.665 12.497 -26.170 1.00 91.31 711 GLN A O 1
ATOM 5850 N N . ASP A 1 712 ? -4.217 14.166 -26.606 1.00 90.81 712 ASP A N 1
ATOM 5851 C CA . ASP A 1 712 ? -4.900 15.182 -25.806 1.00 90.81 712 ASP A CA 1
ATOM 5852 C C . ASP A 1 712 ? -6.188 15.675 -26.483 1.00 90.81 712 ASP A C 1
ATOM 5854 O O . ASP A 1 712 ? -6.211 15.939 -27.684 1.00 90.81 712 ASP A O 1
ATOM 5858 N N . GLN A 1 713 ? -7.258 15.818 -25.699 1.00 86.75 713 GLN A N 1
ATOM 5859 C CA . GLN A 1 713 ? -8.581 16.203 -26.199 1.00 86.75 713 GLN A CA 1
ATOM 5860 C C . GLN A 1 713 ? -8.692 17.661 -26.654 1.00 86.75 713 GLN A C 1
ATOM 5862 O O . GLN A 1 713 ? -9.588 17.989 -27.424 1.00 86.75 713 GLN A O 1
ATOM 5867 N N . TYR A 1 714 ? -7.818 18.549 -26.177 1.00 88.00 714 TYR A N 1
ATOM 5868 C CA . TYR A 1 714 ? -7.916 19.970 -26.485 1.00 88.00 714 TYR A CA 1
ATOM 5869 C C . TYR A 1 714 ? -7.119 20.312 -27.730 1.00 88.00 714 TYR A C 1
ATOM 5871 O O . TYR A 1 714 ? -7.644 20.979 -28.612 1.00 88.00 714 TYR A O 1
ATOM 5879 N N . ASP A 1 715 ? -5.879 19.839 -27.851 1.00 89.50 715 ASP A N 1
ATOM 5880 C CA . ASP A 1 715 ? -5.013 20.214 -28.975 1.00 89.50 715 ASP A CA 1
ATOM 5881 C C . ASP A 1 715 ? -4.769 19.107 -30.008 1.00 89.50 715 ASP A C 1
ATOM 5883 O O . ASP A 1 715 ? -4.149 19.352 -31.047 1.00 89.50 715 ASP A O 1
ATOM 5887 N N . HIS A 1 716 ? -5.302 17.914 -29.743 1.00 89.56 716 HIS A N 1
ATOM 5888 C CA . HIS A 1 716 ? -5.237 16.734 -30.598 1.00 89.56 716 HIS A CA 1
ATOM 5889 C C . HIS A 1 716 ? -3.794 16.277 -30.881 1.00 89.56 716 HIS A C 1
ATOM 5891 O O . HIS A 1 716 ? -3.561 15.574 -31.868 1.00 89.56 716 HIS A O 1
ATOM 5897 N N . GLN A 1 717 ? -2.820 16.641 -30.039 1.00 91.81 717 GLN A N 1
ATOM 5898 C CA . GLN A 1 717 ? -1.433 16.175 -30.125 1.00 91.81 717 GLN A CA 1
ATOM 5899 C C . GLN A 1 717 ? -1.191 14.954 -29.228 1.00 91.81 717 GLN A C 1
ATOM 5901 O O . GLN A 1 717 ? -1.866 14.740 -28.221 1.00 91.81 717 GLN A O 1
ATOM 5906 N N . TRP A 1 718 ? -0.192 14.149 -29.586 1.00 93.38 718 TRP A N 1
ATOM 5907 C CA . TRP A 1 718 ? 0.243 12.980 -28.826 1.00 93.38 718 TRP A CA 1
ATOM 5908 C C . TRP A 1 718 ? 1.295 13.332 -27.773 1.00 93.38 718 TRP A C 1
ATOM 5910 O O . TRP A 1 718 ? 2.306 13.963 -28.088 1.00 93.38 718 TRP A O 1
ATOM 5920 N N . TYR A 1 719 ? 1.123 12.826 -26.554 1.00 94.31 719 TYR A N 1
ATOM 5921 C CA . TYR A 1 719 ? 1.999 13.064 -25.403 1.00 94.31 719 TYR A CA 1
ATOM 5922 C C . TYR A 1 719 ? 2.444 11.766 -24.739 1.00 94.31 719 TYR A C 1
ATOM 5924 O O . TYR A 1 719 ? 1.749 10.754 -24.805 1.00 94.31 719 TYR A O 1
ATOM 5932 N N . ILE A 1 720 ? 3.593 11.809 -24.064 1.00 94.25 720 ILE A N 1
ATOM 5933 C CA . ILE A 1 720 ? 4.074 10.698 -23.238 1.00 94.25 720 ILE A CA 1
ATOM 5934 C C . ILE A 1 720 ? 3.257 10.654 -21.949 1.00 94.25 720 ILE A C 1
ATOM 5936 O O . ILE A 1 720 ? 3.125 11.650 -21.236 1.00 94.25 720 ILE A O 1
ATOM 5940 N N . PHE A 1 721 ? 2.695 9.487 -21.655 1.00 91.06 721 PHE A N 1
ATOM 5941 C CA . PHE A 1 721 ? 1.857 9.269 -20.491 1.00 91.06 721 PHE A CA 1
ATOM 5942 C C . PHE A 1 721 ? 2.697 8.935 -19.257 1.00 91.06 721 PHE A C 1
ATOM 5944 O O . PHE A 1 721 ? 3.425 7.936 -19.245 1.00 91.06 721 PHE A O 1
ATOM 5951 N N . SER A 1 722 ? 2.502 9.708 -18.184 1.00 85.94 722 SER A N 1
ATOM 5952 C CA . SER A 1 722 ? 3.012 9.403 -16.841 1.00 85.94 722 SER A CA 1
ATOM 5953 C C . SER A 1 722 ? 4.524 9.096 -16.825 1.00 85.94 722 SER A C 1
ATOM 5955 O O . SER A 1 722 ? 5.288 9.635 -17.618 1.00 85.94 722 SER A O 1
ATOM 5957 N N . ASP A 1 723 ? 4.967 8.212 -15.937 1.00 87.44 723 ASP A N 1
ATOM 5958 C CA . ASP A 1 723 ? 6.360 7.798 -15.748 1.00 87.44 723 ASP A CA 1
ATOM 5959 C C . ASP A 1 723 ? 6.922 6.896 -16.865 1.00 87.44 723 ASP A C 1
ATOM 5961 O O . ASP A 1 723 ? 8.046 6.398 -16.756 1.00 87.44 723 ASP A O 1
ATOM 5965 N N . SER A 1 724 ? 6.181 6.669 -17.955 1.00 88.12 724 SER A N 1
ATOM 5966 C CA . SER A 1 724 ? 6.614 5.750 -19.017 1.00 88.12 724 SER A CA 1
ATOM 5967 C C . SER A 1 724 ? 7.881 6.210 -19.747 1.00 88.12 724 SER A C 1
ATOM 5969 O O . SER A 1 724 ? 8.604 5.373 -20.288 1.00 88.12 724 SER A O 1
ATOM 5971 N N . TRP A 1 725 ? 8.222 7.504 -19.678 1.00 88.75 725 TRP A N 1
ATOM 5972 C CA . TRP A 1 725 ? 9.491 8.056 -20.164 1.00 88.75 725 TRP A CA 1
ATOM 5973 C C . TRP A 1 725 ? 10.717 7.406 -19.489 1.00 88.75 725 TRP A C 1
ATOM 5975 O O . TRP A 1 725 ? 11.765 7.248 -20.122 1.00 88.75 725 TRP A O 1
ATOM 5985 N N . LYS A 1 726 ? 10.591 6.944 -18.232 1.00 90.81 726 LYS A N 1
ATOM 5986 C CA . LYS A 1 726 ? 11.680 6.297 -17.475 1.00 90.81 726 LYS A CA 1
ATOM 5987 C C . LYS A 1 726 ? 12.141 4.991 -18.109 1.00 90.81 726 LYS A C 1
ATOM 5989 O O . LYS A 1 726 ? 13.320 4.654 -18.003 1.00 90.81 726 LYS A O 1
ATOM 5994 N N . SER A 1 727 ? 11.233 4.275 -18.776 1.00 87.44 727 SER A N 1
ATOM 5995 C CA . SER A 1 727 ? 11.527 2.991 -19.426 1.00 87.44 727 SER A CA 1
ATOM 5996 C C . SER A 1 727 ? 12.682 3.104 -20.422 1.00 87.44 727 SER A C 1
ATOM 5998 O O . SER A 1 727 ? 13.466 2.175 -20.563 1.00 87.44 727 SER A O 1
ATOM 6000 N N . LEU A 1 728 ? 12.837 4.264 -21.060 1.00 89.69 728 LEU A N 1
ATOM 6001 C CA . LEU A 1 728 ? 13.861 4.525 -22.064 1.00 89.69 728 LEU A CA 1
ATOM 6002 C C . LEU A 1 728 ? 15.178 5.049 -21.471 1.00 89.69 728 LEU A C 1
ATOM 6004 O O . LEU A 1 728 ? 16.170 5.155 -22.190 1.00 89.69 728 LEU A O 1
ATOM 6008 N N . CYS A 1 729 ? 15.218 5.322 -20.164 1.00 87.81 729 CYS A N 1
ATOM 6009 C CA . CYS A 1 729 ? 16.407 5.769 -19.431 1.00 87.81 729 CYS A CA 1
ATOM 6010 C C . CYS A 1 729 ? 17.161 4.622 -18.727 1.00 87.81 729 CYS A C 1
ATOM 6012 O O . CYS A 1 729 ? 18.173 4.850 -18.056 1.00 87.81 729 CYS A O 1
ATOM 6014 N N . VAL A 1 730 ? 16.683 3.382 -18.859 1.00 83.12 730 VAL A N 1
ATOM 6015 C CA . VAL A 1 730 ? 17.289 2.182 -18.254 1.00 83.12 730 VAL A CA 1
ATOM 6016 C C . VAL A 1 730 ? 18.597 1.775 -18.950 1.00 83.12 730 VAL A C 1
ATOM 6018 O O . VAL A 1 730 ? 19.069 2.448 -19.865 1.00 83.12 730 VAL A O 1
ATOM 6021 N N . ASP A 1 731 ? 19.250 0.717 -18.469 1.00 79.19 731 ASP A N 1
ATOM 6022 C CA . ASP A 1 731 ? 20.564 0.302 -18.972 1.00 79.19 731 ASP A CA 1
ATOM 6023 C C . ASP A 1 731 ? 20.526 -0.236 -20.414 1.00 79.19 731 ASP A C 1
ATOM 6025 O O . ASP A 1 731 ? 19.532 -0.814 -20.871 1.00 79.19 731 ASP A O 1
ATOM 6029 N N . ILE A 1 732 ? 21.641 -0.009 -21.117 1.00 86.94 732 ILE A N 1
ATOM 6030 C CA . ILE A 1 732 ? 21.932 -0.475 -22.478 1.00 86.94 732 ILE A CA 1
ATOM 6031 C C . ILE A 1 732 ? 23.165 -1.389 -22.453 1.00 86.94 732 ILE A C 1
ATOM 6033 O O . ILE A 1 732 ? 23.965 -1.328 -21.516 1.00 86.94 732 ILE A O 1
ATOM 6037 N N . LYS A 1 733 ? 23.346 -2.224 -23.480 1.00 84.00 733 LYS A N 1
ATOM 6038 C CA . LYS A 1 733 ? 24.528 -3.092 -23.623 1.00 84.00 733 LYS A CA 1
ATOM 6039 C C . LYS A 1 733 ? 25.819 -2.263 -23.631 1.00 84.00 733 LYS A C 1
ATOM 6041 O O . LYS A 1 733 ? 25.841 -1.144 -24.144 1.00 84.00 733 LYS A O 1
ATOM 6046 N N . LYS A 1 734 ? 26.914 -2.813 -23.105 1.00 82.75 734 LYS A N 1
ATOM 6047 C CA . LYS A 1 734 ? 28.214 -2.122 -23.081 1.00 82.75 734 LYS A CA 1
ATOM 6048 C C . LYS A 1 734 ? 28.776 -1.963 -24.506 1.00 82.75 734 LYS A C 1
ATOM 6050 O O . LYS A 1 734 ? 28.755 -2.958 -25.244 1.00 82.75 734 LYS A O 1
ATOM 6055 N N . PRO A 1 735 ? 29.265 -0.770 -24.903 1.00 80.12 735 PRO A N 1
ATOM 6056 C CA . PRO A 1 735 ? 29.957 -0.601 -26.179 1.00 80.12 735 PRO A CA 1
ATOM 6057 C C . PRO A 1 735 ? 31.240 -1.446 -26.212 1.00 80.12 735 PRO A C 1
ATOM 6059 O O . PRO A 1 735 ? 31.858 -1.673 -25.173 1.00 80.12 735 PRO A O 1
ATOM 6062 N N . MET A 1 736 ? 31.626 -1.935 -27.392 1.00 70.88 736 MET A N 1
ATOM 6063 C CA . MET A 1 736 ? 32.889 -2.650 -27.593 1.00 70.88 736 MET A CA 1
ATOM 6064 C C . MET A 1 736 ? 33.956 -1.667 -28.077 1.00 70.88 736 MET A C 1
ATOM 6066 O O . MET A 1 736 ? 33.822 -1.086 -29.153 1.00 70.88 736 MET A O 1
ATOM 6070 N N . ILE A 1 737 ? 35.006 -1.478 -27.277 1.00 65.06 737 ILE A N 1
ATOM 6071 C CA . ILE A 1 737 ? 36.183 -0.690 -27.658 1.00 65.06 737 ILE A CA 1
ATOM 6072 C C . ILE A 1 737 ? 37.119 -1.617 -28.437 1.00 65.06 737 ILE A C 1
ATOM 6074 O O . ILE A 1 737 ? 37.500 -2.668 -27.924 1.00 65.06 737 ILE A O 1
ATOM 6078 N N . GLN A 1 738 ? 37.487 -1.255 -29.670 1.00 55.44 738 GLN A N 1
ATOM 6079 C CA . GLN A 1 738 ? 38.512 -2.005 -30.400 1.00 55.44 738 GLN A CA 1
ATOM 6080 C C . GLN A 1 738 ? 39.879 -1.814 -29.721 1.00 55.44 738 GLN A C 1
ATOM 6082 O O . GLN A 1 738 ? 40.260 -0.666 -29.469 1.00 55.44 738 GLN A O 1
ATOM 6087 N N . PRO A 1 739 ? 40.633 -2.891 -29.428 1.00 51.84 739 PRO A N 1
ATOM 6088 C CA . PRO A 1 739 ? 41.983 -2.756 -28.899 1.00 51.84 739 PRO A CA 1
ATOM 6089 C C . PRO A 1 739 ? 42.887 -2.060 -29.926 1.00 51.84 739 PRO A C 1
ATOM 6091 O O . PRO A 1 739 ? 42.848 -2.346 -31.119 1.00 51.84 739 PRO A O 1
ATOM 6094 N N . THR A 1 740 ? 43.733 -1.142 -29.459 1.00 49.59 740 THR A N 1
ATOM 6095 C CA . THR A 1 740 ? 44.662 -0.350 -30.288 1.00 49.59 740 THR A CA 1
ATOM 6096 C C . THR A 1 740 ? 45.849 -1.155 -30.828 1.00 49.59 740 THR A C 1
ATOM 6098 O O . THR A 1 740 ? 46.659 -0.620 -31.584 1.00 49.59 740 THR A O 1
ATOM 6101 N N . THR A 1 741 ? 45.968 -2.433 -30.455 1.00 47.12 741 THR A N 1
ATOM 6102 C CA . THR A 1 741 ? 47.092 -3.297 -30.834 1.00 47.12 741 THR A CA 1
ATOM 6103 C C . THR A 1 741 ? 46.603 -4.354 -31.830 1.00 47.12 741 THR A C 1
ATOM 6105 O O . THR A 1 741 ? 45.687 -5.102 -31.488 1.00 47.12 741 THR A O 1
ATOM 6108 N N . PRO A 1 742 ? 47.158 -4.432 -33.055 1.00 47.34 742 PRO A N 1
ATOM 6109 C CA . PRO A 1 742 ? 46.751 -5.445 -34.024 1.00 47.34 742 PRO A CA 1
ATOM 6110 C C . PRO A 1 742 ? 47.094 -6.859 -33.518 1.00 47.34 742 PRO A C 1
ATOM 6112 O O . PRO A 1 742 ? 48.103 -7.023 -32.823 1.00 47.34 742 PRO A O 1
ATOM 6115 N N . PRO A 1 743 ? 46.307 -7.892 -33.877 1.00 48.75 743 PRO A N 1
ATOM 6116 C CA . PRO A 1 743 ? 46.591 -9.263 -33.466 1.00 48.75 743 PRO A CA 1
ATOM 6117 C C . PRO A 1 743 ? 47.949 -9.711 -34.021 1.00 48.75 743 PRO A C 1
ATOM 6119 O O . PRO A 1 743 ? 48.293 -9.417 -35.171 1.00 48.75 743 PRO A O 1
ATOM 6122 N N . LYS A 1 744 ? 48.741 -10.427 -33.214 1.00 48.47 744 LYS A N 1
ATOM 6123 C CA . LYS A 1 744 ? 50.015 -11.016 -33.653 1.00 48.47 744 LYS A CA 1
ATOM 6124 C C . LYS A 1 744 ? 49.740 -12.141 -34.662 1.00 48.47 744 LYS A C 1
ATOM 6126 O O . LYS A 1 744 ? 49.613 -13.295 -34.286 1.00 48.47 744 LYS A O 1
ATOM 6131 N N . TYR A 1 745 ? 49.682 -11.817 -35.953 1.00 44.41 745 TYR A N 1
ATOM 6132 C CA . TYR A 1 745 ? 49.505 -12.798 -37.038 1.00 44.41 745 TYR A CA 1
ATOM 6133 C C . TYR A 1 745 ? 50.812 -13.432 -37.552 1.00 44.41 745 TYR A C 1
ATOM 6135 O O . TYR A 1 745 ? 50.815 -14.094 -38.589 1.00 44.41 745 TYR A O 1
ATOM 6143 N N . SER A 1 746 ? 51.949 -13.253 -36.877 1.00 41.31 746 SER A N 1
ATOM 6144 C CA . SER A 1 746 ? 53.213 -13.831 -37.344 1.00 41.31 746 SER A CA 1
ATOM 6145 C C . SER A 1 746 ? 53.433 -15.240 -36.781 1.00 41.31 746 SER A C 1
ATOM 6147 O O . SER A 1 746 ? 53.942 -15.391 -35.669 1.00 41.31 746 SER A O 1
ATOM 6149 N N . TYR A 1 747 ? 53.103 -16.264 -37.576 1.00 48.97 747 TYR A N 1
ATOM 6150 C CA . TYR A 1 747 ? 53.643 -17.624 -37.446 1.00 48.97 747 TYR A CA 1
ATOM 6151 C C . TYR A 1 747 ? 55.172 -17.573 -37.633 1.00 48.97 747 TYR A C 1
ATOM 6153 O O . TYR A 1 747 ? 55.686 -17.801 -38.727 1.00 48.97 747 TYR A O 1
ATOM 6161 N N . TYR A 1 748 ? 55.930 -17.231 -36.591 1.00 41.34 748 TYR A N 1
ATOM 6162 C CA . TYR A 1 748 ? 57.377 -17.431 -36.617 1.00 41.34 748 TYR A CA 1
ATOM 6163 C C . TYR A 1 748 ? 57.662 -18.899 -36.322 1.00 41.34 748 TYR A C 1
ATOM 6165 O O . TYR A 1 748 ? 57.320 -19.384 -35.252 1.00 41.34 748 TYR A O 1
ATOM 6173 N N . SER A 1 749 ? 58.241 -19.580 -37.314 1.00 42.59 749 SER A N 1
ATOM 6174 C CA . SER A 1 749 ? 58.934 -20.876 -37.273 1.00 42.59 749 SER A CA 1
ATOM 6175 C C . SER A 1 749 ? 59.121 -21.478 -35.871 1.00 42.59 749 SER A C 1
ATOM 6177 O O . SER A 1 749 ? 60.203 -21.399 -35.285 1.00 42.59 749 SER A O 1
ATOM 6179 N N . TYR A 1 750 ? 58.073 -22.093 -35.331 1.00 53.50 750 TYR A N 1
ATOM 6180 C CA . TYR A 1 750 ? 58.189 -22.863 -34.103 1.00 53.50 750 TYR A CA 1
ATOM 6181 C C . TYR A 1 750 ? 58.841 -24.196 -34.442 1.00 53.50 750 TYR A C 1
ATOM 6183 O O . TYR A 1 750 ? 58.385 -24.900 -35.344 1.00 53.50 750 TYR A O 1
ATOM 6191 N N . ASN A 1 751 ? 59.922 -24.530 -33.739 1.00 55.50 751 ASN A N 1
ATOM 6192 C CA . ASN A 1 751 ? 60.510 -25.856 -33.811 1.00 55.50 751 ASN A CA 1
ATOM 6193 C C . ASN A 1 751 ? 59.426 -26.860 -33.370 1.00 55.50 751 ASN A C 1
ATOM 6195 O O . ASN A 1 751 ? 58.977 -26.775 -32.225 1.00 55.50 751 ASN A O 1
ATOM 6199 N N . PRO A 1 752 ? 58.969 -27.788 -34.235 1.00 59.50 752 PRO A N 1
ATOM 6200 C CA . PRO A 1 752 ? 57.908 -28.741 -33.890 1.00 59.50 752 PRO A CA 1
ATOM 6201 C C . PRO A 1 752 ? 58.239 -29.575 -32.646 1.00 59.50 752 PRO A C 1
ATOM 6203 O O . PRO A 1 752 ? 57.340 -30.091 -31.993 1.00 59.50 752 PRO A O 1
ATOM 6206 N N . MET A 1 753 ? 59.531 -29.672 -32.310 1.00 57.62 753 MET A N 1
ATOM 6207 C CA . MET A 1 753 ? 60.050 -30.351 -31.124 1.00 57.62 753 MET A CA 1
ATOM 6208 C C . MET A 1 753 ? 59.707 -29.647 -29.796 1.00 57.62 753 MET A C 1
ATOM 6210 O O . MET A 1 753 ? 59.782 -30.293 -28.756 1.00 57.62 753 MET A O 1
ATOM 6214 N N . ASP A 1 754 ? 59.331 -28.362 -29.802 1.00 63.28 754 ASP A N 1
ATOM 6215 C CA . ASP A 1 754 ? 59.061 -27.577 -28.581 1.00 63.28 754 ASP A CA 1
ATOM 6216 C C . ASP A 1 754 ? 57.562 -27.484 -28.228 1.00 63.28 754 ASP A C 1
ATOM 6218 O O . ASP A 1 754 ? 57.201 -26.932 -27.187 1.00 63.28 754 ASP A O 1
ATOM 6222 N N . GLN A 1 755 ? 56.673 -28.025 -29.071 1.00 74.19 755 GLN A N 1
ATOM 6223 C CA . GLN A 1 755 ? 55.231 -28.056 -28.804 1.00 74.19 755 GLN A CA 1
ATOM 6224 C C . GLN A 1 755 ? 54.850 -29.271 -27.939 1.00 74.19 755 GLN A C 1
ATOM 6226 O O . GLN A 1 755 ? 55.365 -30.371 -28.162 1.00 74.19 755 GLN A O 1
ATOM 6231 N N . PRO A 1 756 ? 53.918 -29.122 -26.979 1.00 82.50 756 PRO A N 1
ATOM 6232 C CA . PRO A 1 756 ? 53.365 -30.264 -26.258 1.00 82.50 756 PRO A CA 1
ATOM 6233 C C . PRO A 1 756 ? 52.683 -31.256 -27.210 1.00 82.50 756 PRO A C 1
ATOM 6235 O O . PRO A 1 756 ? 51.938 -30.866 -28.110 1.00 82.50 756 PRO A O 1
ATOM 6238 N N . ILE A 1 757 ? 52.912 -32.552 -26.994 1.00 84.12 757 ILE A N 1
ATOM 6239 C CA . ILE A 1 757 ? 52.295 -33.629 -27.775 1.00 84.12 757 ILE A CA 1
ATOM 6240 C C . ILE A 1 757 ? 50.893 -33.872 -27.213 1.00 84.12 757 ILE A C 1
ATOM 6242 O O . ILE A 1 757 ? 50.757 -34.213 -26.040 1.00 84.12 757 ILE A O 1
ATOM 6246 N N . ILE A 1 758 ? 49.854 -33.703 -28.034 1.00 85.81 758 ILE A N 1
ATOM 6247 C CA . ILE A 1 758 ? 48.450 -33.859 -27.627 1.00 85.81 758 ILE A CA 1
ATOM 6248 C C . ILE A 1 758 ? 47.894 -35.152 -28.228 1.00 85.81 758 ILE A C 1
ATOM 6250 O O . ILE A 1 758 ? 47.639 -35.227 -29.428 1.00 85.81 758 ILE A O 1
ATOM 6254 N N . ASN A 1 759 ? 47.668 -36.157 -27.383 1.00 84.25 759 ASN A N 1
ATOM 6255 C CA . ASN A 1 759 ? 47.011 -37.407 -27.760 1.00 84.25 759 ASN A CA 1
ATOM 6256 C C . ASN A 1 759 ? 45.538 -37.371 -27.351 1.00 84.25 759 ASN A C 1
ATOM 6258 O O . ASN A 1 759 ? 45.205 -36.891 -26.269 1.00 84.25 759 ASN A O 1
ATOM 6262 N N . SER A 1 760 ? 44.657 -37.877 -28.209 1.00 80.62 760 SER A N 1
ATOM 6263 C CA . SER A 1 760 ? 43.203 -37.811 -28.013 1.00 80.62 760 SER A CA 1
ATOM 6264 C C . SER A 1 760 ? 42.657 -39.199 -27.722 1.00 80.62 760 SER A C 1
ATOM 6266 O O . SER A 1 760 ? 42.950 -40.141 -28.453 1.00 80.62 760 SER A O 1
ATOM 6268 N N . GLU A 1 761 ? 41.870 -39.321 -26.662 1.00 81.00 761 GLU A N 1
ATOM 6269 C CA . GLU A 1 761 ? 41.225 -40.558 -26.235 1.00 81.00 761 GLU A CA 1
ATOM 6270 C C . GLU A 1 761 ? 39.724 -40.282 -26.044 1.00 81.00 761 GLU A C 1
ATOM 6272 O O . GLU A 1 761 ? 39.341 -39.335 -25.351 1.00 81.00 761 GLU A O 1
ATOM 6277 N N . GLU A 1 762 ? 38.858 -41.102 -26.646 1.00 75.31 762 GLU A N 1
ATOM 6278 C CA . GLU A 1 762 ? 37.438 -41.127 -26.283 1.00 75.31 762 GLU A CA 1
ATOM 6279 C C . GLU A 1 762 ? 37.266 -41.976 -25.023 1.00 75.31 762 GLU A C 1
ATOM 6281 O O . GLU A 1 762 ? 37.642 -43.148 -25.001 1.00 75.31 762 GLU A O 1
ATOM 6286 N N . VAL A 1 763 ? 36.679 -41.398 -23.976 1.00 73.94 763 VAL A N 1
ATOM 6287 C CA . VAL A 1 763 ? 36.384 -42.111 -22.727 1.00 73.94 763 VAL A CA 1
ATOM 6288 C C . VAL A 1 763 ? 34.891 -42.070 -22.432 1.00 73.94 763 VAL A C 1
ATOM 6290 O O . VAL A 1 763 ? 34.264 -41.017 -22.528 1.00 73.94 763 VAL A O 1
ATOM 6293 N N . ASP A 1 764 ? 34.309 -43.211 -22.065 1.00 72.94 764 ASP A N 1
ATOM 6294 C CA . ASP A 1 764 ? 32.918 -43.278 -21.614 1.00 72.94 764 ASP A CA 1
ATOM 6295 C C . ASP A 1 764 ? 32.779 -42.652 -20.220 1.00 72.94 764 ASP A C 1
ATOM 6297 O O . ASP A 1 764 ? 33.602 -42.875 -19.328 1.00 72.94 764 ASP A O 1
ATOM 6301 N N . GLY A 1 765 ? 31.710 -41.888 -20.000 1.00 63.31 765 GLY A N 1
ATOM 6302 C CA . GLY A 1 765 ? 31.433 -41.300 -18.692 1.00 63.31 765 GLY A CA 1
ATOM 6303 C C . GLY A 1 765 ? 29.955 -41.003 -18.443 1.00 63.31 765 GLY A C 1
ATOM 6304 O O . GLY A 1 765 ? 29.102 -41.110 -19.328 1.00 63.31 765 GLY A O 1
ATOM 6305 N N . ARG A 1 766 ? 29.655 -40.618 -17.199 1.00 61.12 766 ARG A N 1
ATOM 6306 C CA . ARG A 1 766 ? 28.324 -40.184 -16.749 1.00 61.12 766 ARG A CA 1
ATOM 6307 C C . ARG A 1 766 ? 28.332 -38.672 -16.555 1.00 61.12 766 ARG A C 1
ATOM 6309 O O . ARG A 1 766 ? 29.241 -38.156 -15.910 1.00 61.12 766 ARG A O 1
ATOM 6316 N N . TYR A 1 767 ? 27.321 -37.976 -17.063 1.00 56.66 767 TYR A N 1
ATOM 6317 C CA . TYR A 1 767 ? 27.115 -36.551 -16.796 1.00 56.66 767 TYR A CA 1
ATOM 6318 C C . TYR A 1 767 ? 25.654 -36.255 -16.472 1.00 56.66 767 TYR A C 1
ATOM 6320 O O . TYR A 1 767 ? 24.759 -37.019 -16.822 1.00 56.66 767 TYR A O 1
ATOM 6328 N N . VAL A 1 768 ? 25.434 -35.147 -15.773 1.00 48.34 768 VAL A N 1
ATOM 6329 C CA . VAL A 1 768 ? 24.111 -34.684 -15.356 1.00 48.34 768 VAL A CA 1
ATOM 6330 C C . VAL A 1 768 ? 23.660 -33.583 -16.313 1.00 48.34 768 VAL A C 1
ATOM 6332 O O . VAL A 1 768 ? 24.387 -32.612 -16.511 1.00 48.34 768 VAL A O 1
ATOM 6335 N N . VAL A 1 769 ? 22.484 -33.736 -16.921 1.00 46.34 769 VAL A N 1
ATOM 6336 C CA . VAL A 1 769 ? 21.857 -32.740 -17.799 1.00 46.34 769 VAL A CA 1
ATOM 6337 C C . VAL A 1 769 ? 20.635 -32.174 -17.110 1.00 46.34 769 VAL A C 1
ATOM 6339 O O . VAL A 1 769 ? 19.706 -32.910 -16.802 1.00 46.34 769 VAL A O 1
ATOM 6342 N N . TYR A 1 770 ? 20.604 -30.863 -16.911 1.00 44.31 770 TYR A N 1
ATOM 6343 C CA . TYR A 1 770 ? 19.400 -30.191 -16.443 1.00 44.31 770 TYR A CA 1
ATOM 6344 C C . TYR A 1 770 ? 18.390 -30.081 -17.590 1.00 44.31 770 TYR A C 1
ATOM 6346 O O . TYR A 1 770 ? 18.664 -29.458 -18.618 1.00 44.31 770 TYR A O 1
ATOM 6354 N N . ASN A 1 771 ? 17.228 -30.711 -17.442 1.00 51.16 771 ASN A N 1
ATOM 6355 C CA . ASN A 1 771 ? 16.159 -30.647 -18.425 1.00 51.16 771 ASN A CA 1
ATOM 6356 C C . ASN A 1 771 ? 15.264 -29.439 -18.128 1.00 51.16 771 ASN A C 1
ATOM 6358 O O . ASN A 1 771 ? 14.432 -29.472 -17.226 1.00 51.16 771 ASN A O 1
ATOM 6362 N N . GLU A 1 772 ? 15.404 -28.374 -18.920 1.00 40.03 772 GLU A N 1
ATOM 6363 C CA . GLU A 1 772 ? 14.658 -27.121 -18.727 1.00 40.03 772 GLU A CA 1
ATOM 6364 C C . GLU A 1 772 ? 13.129 -27.282 -18.801 1.00 40.03 772 GLU A C 1
ATOM 6366 O O . GLU A 1 772 ? 12.405 -26.466 -18.234 1.00 40.03 772 GLU A O 1
ATOM 6371 N N . LYS A 1 773 ? 12.617 -28.328 -19.468 1.00 44.72 773 LYS A N 1
ATOM 6372 C CA . LYS A 1 773 ? 11.171 -28.588 -19.556 1.00 44.72 773 LYS A CA 1
ATOM 6373 C C . LYS A 1 773 ? 10.620 -29.313 -18.333 1.00 44.72 773 LYS A C 1
ATOM 6375 O O . LYS A 1 773 ? 9.453 -29.115 -18.010 1.00 44.72 773 LYS A O 1
ATOM 6380 N N . THR A 1 774 ? 11.418 -30.164 -17.692 1.00 51.72 774 THR A N 1
ATOM 6381 C CA . THR A 1 774 ? 10.972 -30.952 -16.530 1.00 51.72 774 THR A CA 1
ATOM 6382 C C . THR A 1 774 ? 11.476 -30.389 -15.203 1.00 51.72 774 THR A C 1
ATOM 6384 O O . THR A 1 774 ? 10.912 -30.708 -14.164 1.00 51.72 774 THR A O 1
ATOM 6387 N N . GLY A 1 775 ? 12.494 -29.522 -15.224 1.00 52.62 775 GLY A N 1
ATOM 6388 C CA . GLY A 1 775 ? 13.156 -29.003 -14.025 1.00 52.62 775 GLY A CA 1
ATOM 6389 C C . GLY A 1 775 ? 13.997 -30.052 -13.290 1.00 52.62 775 GLY A C 1
ATOM 6390 O O . GLY A 1 775 ? 14.347 -29.843 -12.130 1.00 52.62 775 GLY A O 1
ATOM 6391 N N . GLU A 1 776 ? 14.300 -31.181 -13.937 1.00 49.72 776 GLU A N 1
ATOM 6392 C CA . GLU A 1 776 ? 14.993 -32.326 -13.340 1.00 49.72 776 GLU A CA 1
ATOM 6393 C C . GLU A 1 776 ? 16.397 -32.517 -13.929 1.00 49.72 776 GLU A C 1
ATOM 6395 O O . GLU A 1 776 ? 16.651 -32.254 -15.106 1.00 49.72 776 GLU A O 1
ATOM 6400 N N . GLU A 1 777 ? 17.313 -33.002 -13.094 1.00 49.88 777 GLU A N 1
ATOM 6401 C CA . GLU A 1 777 ? 18.660 -33.429 -13.471 1.00 49.88 777 GLU A CA 1
ATOM 6402 C C . GLU A 1 777 ? 18.627 -34.881 -13.992 1.00 49.88 777 GLU A C 1
ATOM 6404 O O . GLU A 1 777 ? 18.349 -35.818 -13.248 1.00 49.88 777 GLU A O 1
ATOM 6409 N N . GLU A 1 778 ? 18.918 -35.086 -15.277 1.00 56.47 778 GLU A N 1
ATOM 6410 C CA . GLU A 1 778 ? 18.944 -36.392 -15.942 1.00 56.47 778 GLU A CA 1
ATOM 6411 C C . GLU A 1 778 ? 20.392 -36.900 -16.074 1.00 56.47 778 GLU A C 1
ATOM 6413 O O . GLU A 1 778 ? 21.242 -36.224 -16.656 1.00 56.47 778 GLU A O 1
ATOM 6418 N N . ILE A 1 779 ? 20.700 -38.101 -15.565 1.00 57.66 779 ILE A N 1
ATOM 6419 C CA . ILE A 1 779 ? 22.022 -38.724 -15.757 1.00 57.66 779 ILE A CA 1
ATOM 6420 C C . ILE A 1 779 ? 22.085 -39.333 -17.160 1.00 57.66 779 ILE A C 1
ATOM 6422 O O . ILE A 1 779 ? 21.422 -40.333 -17.436 1.00 57.66 779 ILE A O 1
ATOM 6426 N N . LYS A 1 780 ? 22.924 -38.770 -18.031 1.00 52.56 780 LYS A N 1
ATOM 6427 C CA . LYS A 1 780 ? 23.181 -39.287 -19.380 1.00 52.56 780 LYS A CA 1
ATOM 6428 C C . LYS A 1 780 ? 24.540 -39.974 -19.466 1.00 52.56 780 LYS A C 1
ATOM 6430 O O . LYS A 1 780 ? 25.520 -39.563 -18.841 1.00 52.56 780 LYS A O 1
ATOM 6435 N N . TYR A 1 781 ? 24.579 -41.037 -20.263 1.00 57.62 781 TYR A N 1
ATOM 6436 C CA . TYR A 1 781 ? 25.796 -41.747 -20.646 1.00 57.62 781 TYR A CA 1
ATOM 6437 C C . TYR A 1 781 ? 26.278 -41.187 -21.983 1.00 57.62 781 TYR A C 1
ATOM 6439 O O . TYR A 1 781 ? 25.494 -41.086 -22.927 1.00 57.62 781 TYR A O 1
ATOM 6447 N N . GLY A 1 782 ? 27.546 -40.794 -22.068 1.00 61.59 782 GLY A N 1
ATOM 6448 C CA . GLY A 1 782 ? 28.124 -40.287 -23.310 1.00 61.59 782 GLY A CA 1
ATOM 6449 C C . GLY A 1 782 ? 29.631 -40.475 -23.379 1.00 61.59 782 GLY A C 1
ATOM 6450 O O . GLY A 1 782 ? 30.281 -40.757 -22.371 1.00 61.59 782 GLY A O 1
ATOM 6451 N N . LYS A 1 783 ? 30.164 -40.312 -24.590 1.00 61.78 783 LYS A N 1
ATOM 6452 C CA . LYS A 1 783 ? 31.599 -40.301 -24.871 1.00 61.78 783 LYS A CA 1
ATOM 6453 C C . LYS A 1 783 ? 32.160 -38.897 -24.652 1.00 61.78 783 LYS A C 1
ATOM 6455 O O . LYS A 1 783 ? 31.574 -37.921 -25.117 1.00 61.78 783 LYS A O 1
ATOM 6460 N N . PHE A 1 784 ? 33.287 -38.805 -23.959 1.00 70.88 784 PHE A N 1
ATOM 6461 C CA . PHE A 1 784 ? 34.009 -37.567 -23.674 1.00 70.88 784 PHE A CA 1
ATOM 6462 C C . PHE A 1 784 ? 35.323 -37.561 -24.442 1.00 70.88 784 PHE A C 1
ATOM 6464 O O . PHE A 1 784 ? 35.988 -38.591 -24.541 1.00 70.88 784 PHE A O 1
ATOM 6471 N N . VAL A 1 785 ? 35.733 -36.382 -24.907 1.00 76.12 785 VAL A N 1
ATOM 6472 C CA . VAL A 1 785 ? 37.094 -36.178 -25.405 1.00 76.12 785 VAL A CA 1
ATOM 6473 C C . VAL A 1 785 ? 38.004 -35.927 -24.204 1.00 76.12 785 VAL A C 1
ATOM 6475 O O . VAL A 1 785 ? 37.872 -34.925 -23.494 1.00 76.12 785 VAL A O 1
ATOM 6478 N N . GLN A 1 786 ? 38.922 -36.856 -23.968 1.00 84.88 786 GLN A N 1
ATOM 6479 C CA . GLN A 1 786 ? 40.042 -36.718 -23.049 1.00 84.88 786 GLN A CA 1
ATOM 6480 C C . GLN A 1 786 ? 41.302 -36.467 -23.879 1.00 84.88 786 GLN A C 1
ATOM 6482 O O . GLN A 1 786 ? 41.602 -37.215 -24.806 1.00 84.88 786 GLN A O 1
ATOM 6487 N N . LYS A 1 787 ? 42.053 -35.414 -23.556 1.00 88.19 787 LYS A N 1
ATOM 6488 C CA . LYS A 1 787 ? 43.352 -35.138 -24.168 1.00 88.19 787 LYS A CA 1
ATOM 6489 C C . LYS A 1 787 ? 44.461 -35.396 -23.152 1.00 88.19 787 LYS A C 1
ATOM 6491 O O . LYS A 1 787 ? 44.410 -34.920 -22.016 1.00 88.19 787 LYS A O 1
ATOM 6496 N N . ARG A 1 788 ? 45.471 -36.146 -23.578 1.00 89.06 788 ARG A N 1
ATOM 6497 C CA . ARG A 1 788 ? 46.706 -36.425 -22.849 1.00 89.06 788 ARG A CA 1
ATOM 6498 C C . ARG A 1 788 ? 47.803 -35.539 -23.443 1.00 89.06 788 ARG A C 1
ATOM 6500 O O . ARG A 1 788 ? 48.198 -35.748 -24.587 1.00 89.06 788 ARG A O 1
ATOM 6507 N N . ILE A 1 789 ? 48.235 -34.525 -22.695 1.00 90.38 789 ILE A N 1
ATOM 6508 C CA . ILE A 1 789 ? 49.210 -33.518 -23.133 1.00 90.38 789 ILE A CA 1
ATOM 6509 C C . ILE A 1 789 ? 50.572 -33.824 -22.502 1.00 90.38 789 ILE A C 1
ATOM 6511 O O . ILE A 1 789 ? 50.737 -33.669 -21.292 1.00 90.38 789 ILE A O 1
ATOM 6515 N N . SER A 1 790 ? 51.539 -34.260 -23.311 1.00 88.06 790 SER A N 1
ATOM 6516 C CA . SER A 1 790 ? 52.894 -34.632 -22.880 1.00 88.06 790 SER A CA 1
ATOM 6517 C C . SER A 1 790 ? 53.919 -33.553 -23.244 1.00 88.06 790 SER A C 1
ATOM 6519 O O . SER A 1 790 ? 53.920 -33.043 -24.363 1.00 88.06 790 SER A O 1
ATOM 6521 N N . PHE A 1 791 ? 54.820 -33.230 -22.313 1.00 87.19 791 PHE A N 1
ATOM 6522 C CA . PHE A 1 791 ? 55.870 -32.216 -22.474 1.00 87.19 791 PHE A CA 1
ATOM 6523 C C . PHE A 1 791 ? 57.243 -32.893 -22.657 1.00 87.19 791 PHE A C 1
ATOM 6525 O O . PHE A 1 791 ? 57.871 -33.246 -21.658 1.00 87.19 791 PHE A O 1
ATOM 6532 N N . PRO A 1 792 ? 57.725 -33.096 -23.901 1.00 71.19 792 PRO A N 1
ATOM 6533 C CA . PRO A 1 792 ? 58.878 -33.960 -24.183 1.00 71.19 792 PRO A CA 1
ATOM 6534 C C . PRO A 1 792 ? 60.233 -33.383 -23.743 1.00 71.19 792 PRO A C 1
ATOM 6536 O O . PRO A 1 792 ? 61.105 -34.145 -23.337 1.00 71.19 792 PRO A O 1
ATOM 6539 N N . ASN A 1 793 ? 60.412 -32.056 -23.793 1.00 65.31 793 ASN A N 1
ATOM 6540 C CA . ASN A 1 793 ? 61.715 -31.408 -23.570 1.00 65.31 793 ASN A CA 1
ATOM 6541 C C . ASN A 1 793 ? 61.831 -30.630 -22.248 1.00 65.31 793 ASN A C 1
ATOM 6543 O O . ASN A 1 793 ? 62.936 -30.197 -21.929 1.00 65.31 793 ASN A O 1
ATOM 6547 N N . ASN A 1 794 ? 60.716 -30.461 -21.515 1.00 75.56 794 ASN A N 1
ATOM 6548 C CA . ASN A 1 794 ? 60.514 -29.941 -20.145 1.00 75.56 794 ASN A CA 1
ATOM 6549 C C . ASN A 1 794 ? 59.203 -29.128 -20.056 1.00 75.56 794 ASN A C 1
ATOM 6551 O O . ASN A 1 794 ? 58.651 -28.706 -21.067 1.00 75.56 794 ASN A O 1
ATOM 6555 N N . LEU A 1 795 ? 58.698 -28.904 -18.836 1.00 86.06 795 LEU A N 1
ATOM 6556 C CA . LEU A 1 795 ? 57.584 -27.973 -18.602 1.00 86.06 795 LEU A CA 1
ATOM 6557 C C . LEU A 1 795 ? 58.068 -26.521 -18.772 1.00 86.06 795 LEU A C 1
ATOM 6559 O O . LEU A 1 795 ? 59.227 -26.254 -18.457 1.00 86.06 795 LEU A O 1
ATOM 6563 N N . PRO A 1 796 ? 57.216 -25.576 -19.213 1.00 86.94 796 PRO A N 1
ATOM 6564 C CA . PRO A 1 796 ? 57.558 -24.156 -19.207 1.00 86.94 796 PRO A CA 1
ATOM 6565 C C . PRO A 1 796 ? 57.903 -23.695 -17.783 1.00 86.94 796 PRO A C 1
ATOM 6567 O O . PRO A 1 796 ? 57.103 -23.874 -16.864 1.00 86.94 796 PRO A O 1
ATOM 6570 N N . TYR A 1 797 ? 59.091 -23.110 -17.602 1.00 85.12 797 TYR A N 1
ATOM 6571 C CA . TYR A 1 797 ? 59.576 -22.634 -16.297 1.00 85.12 797 TYR A CA 1
ATOM 6572 C C . TYR A 1 797 ? 59.546 -21.107 -16.162 1.00 85.12 797 TYR A C 1
ATOM 6574 O O . TYR A 1 797 ? 59.713 -20.592 -15.056 1.00 85.12 797 TYR A O 1
ATOM 6582 N N . ASN A 1 798 ? 59.353 -20.387 -17.270 1.00 88.44 798 ASN A N 1
ATOM 6583 C CA . ASN A 1 798 ? 59.272 -18.932 -17.301 1.00 88.44 798 ASN A CA 1
ATOM 6584 C C . ASN A 1 798 ? 58.279 -18.421 -18.367 1.00 88.44 798 ASN A C 1
ATOM 6586 O O . ASN A 1 798 ? 57.812 -19.171 -19.227 1.00 88.44 798 ASN A O 1
ATOM 6590 N N . ALA A 1 799 ? 57.952 -17.131 -18.317 1.00 86.31 799 ALA A N 1
ATOM 6591 C CA . ALA A 1 799 ? 57.059 -16.447 -19.243 1.00 86.31 799 ALA A CA 1
ATOM 6592 C C . ALA A 1 799 ? 57.559 -16.510 -20.692 1.00 86.31 799 ALA A C 1
ATOM 6594 O O . ALA A 1 799 ? 56.749 -16.633 -21.607 1.00 86.31 799 ALA A O 1
ATOM 6595 N N . SER A 1 800 ? 58.879 -16.480 -20.915 1.00 85.00 800 SER A N 1
ATOM 6596 C CA . SER A 1 800 ? 59.473 -16.617 -22.254 1.00 85.00 800 SER A CA 1
ATOM 6597 C C . SER A 1 800 ? 59.219 -18.004 -22.849 1.00 85.00 800 SER A C 1
ATOM 6599 O O . SER A 1 800 ? 58.916 -18.113 -24.035 1.00 85.00 800 SER A O 1
ATOM 6601 N N . ASP A 1 801 ? 59.267 -19.059 -22.036 1.00 82.25 801 ASP A N 1
ATOM 6602 C CA . ASP A 1 801 ? 58.920 -20.418 -22.463 1.00 82.25 801 ASP A CA 1
ATOM 6603 C C . ASP A 1 801 ? 57.430 -20.538 -22.778 1.00 82.25 801 ASP A C 1
ATOM 6605 O O . ASP A 1 801 ? 57.057 -21.152 -23.774 1.00 82.25 801 ASP A O 1
ATOM 6609 N N . LEU A 1 802 ? 56.577 -19.889 -21.983 1.00 84.25 802 LEU A N 1
ATOM 6610 C CA . LEU A 1 802 ? 55.135 -19.882 -22.205 1.00 84.25 802 LEU A CA 1
ATOM 6611 C C . LEU A 1 802 ? 54.737 -19.121 -23.483 1.00 84.25 802 LEU A C 1
ATOM 6613 O O . LEU A 1 802 ? 53.887 -19.594 -24.231 1.00 84.25 802 LEU A O 1
ATOM 6617 N N . TYR A 1 803 ? 55.394 -17.994 -23.787 1.00 80.88 803 TYR A N 1
ATOM 6618 C CA . TYR A 1 803 ? 55.198 -17.239 -25.035 1.00 80.88 803 TYR A CA 1
ATOM 6619 C C . TYR A 1 803 ? 55.591 -18.022 -26.297 1.00 80.88 803 TYR A C 1
ATOM 6621 O O . TYR A 1 803 ? 55.212 -17.634 -27.404 1.00 80.88 803 TYR A O 1
ATOM 6629 N N . LYS A 1 804 ? 56.361 -19.110 -26.163 1.00 79.31 804 LYS A N 1
ATOM 6630 C CA . LYS A 1 804 ? 56.720 -19.972 -27.295 1.00 79.31 804 LYS A CA 1
ATOM 6631 C C . LYS A 1 804 ? 55.645 -21.019 -27.619 1.00 79.31 804 LYS A C 1
ATOM 6633 O O . LYS A 1 804 ? 55.784 -21.753 -28.593 1.00 79.31 804 LYS A O 1
ATOM 6638 N N . ILE A 1 805 ? 54.579 -21.114 -26.827 1.00 79.81 805 ILE A N 1
ATOM 6639 C CA . ILE A 1 805 ? 53.539 -22.128 -27.006 1.00 79.81 805 ILE A CA 1
ATOM 6640 C C . ILE A 1 805 ? 52.284 -21.441 -27.543 1.00 79.81 805 ILE A C 1
ATOM 6642 O O . ILE A 1 805 ? 51.659 -20.646 -26.845 1.00 79.81 805 ILE A O 1
ATOM 6646 N N . SER A 1 806 ? 51.919 -21.733 -28.796 1.00 75.56 806 SER A N 1
ATOM 6647 C CA . SER A 1 806 ? 50.704 -21.182 -29.403 1.00 75.56 806 SER A CA 1
ATOM 6648 C C . SER A 1 806 ? 49.474 -21.785 -28.738 1.00 75.56 806 SER A C 1
ATOM 6650 O O . SER A 1 806 ? 49.387 -22.999 -28.571 1.00 75.56 806 SER A O 1
ATOM 6652 N N . ARG A 1 807 ? 48.506 -20.936 -28.391 1.00 83.75 807 ARG A N 1
ATOM 6653 C CA . ARG A 1 807 ? 47.235 -21.346 -27.775 1.00 83.75 807 ARG A CA 1
ATOM 6654 C C . ARG A 1 807 ? 46.057 -21.114 -28.706 1.00 83.75 807 ARG A C 1
ATOM 6656 O O . ARG A 1 807 ? 44.932 -21.014 -28.232 1.00 83.75 807 ARG A O 1
ATOM 6663 N N . GLN A 1 808 ? 46.301 -20.970 -30.005 1.00 74.12 808 GLN A N 1
ATOM 6664 C CA . GLN A 1 808 ? 45.244 -20.707 -30.973 1.00 74.12 808 GLN A CA 1
ATOM 6665 C C . GLN A 1 808 ? 44.378 -21.951 -31.203 1.00 74.12 808 GLN A C 1
ATOM 6667 O O . GLN A 1 808 ? 44.857 -23.085 -31.202 1.00 74.12 808 GLN A O 1
ATOM 6672 N N . GLY A 1 809 ? 43.082 -21.725 -31.404 1.00 64.44 809 GLY A N 1
ATOM 6673 C CA . GLY A 1 809 ? 42.120 -22.739 -31.837 1.00 64.44 809 GLY A CA 1
ATOM 6674 C C . GLY A 1 809 ? 41.250 -22.224 -32.988 1.00 64.44 809 GLY A C 1
ATOM 6675 O O . GLY A 1 809 ? 41.290 -21.033 -33.304 1.00 64.44 809 GLY A O 1
ATOM 6676 N N . PRO A 1 810 ? 40.450 -23.088 -33.634 1.00 62.34 810 PRO A N 1
ATOM 6677 C CA . PRO A 1 810 ? 39.513 -22.651 -34.665 1.00 62.34 810 PRO A CA 1
ATOM 6678 C C . PRO A 1 810 ? 38.495 -21.646 -34.087 1.00 62.34 810 PRO A C 1
ATOM 6680 O O . PRO A 1 810 ? 38.053 -21.828 -32.950 1.00 62.34 810 PRO A O 1
ATOM 6683 N N . PRO A 1 811 ? 38.093 -20.603 -34.840 1.00 59.00 811 PRO A N 1
ATOM 6684 C CA . PRO A 1 811 ? 37.209 -19.554 -34.336 1.00 59.00 811 PRO A CA 1
ATOM 6685 C C . PRO A 1 811 ? 35.854 -20.100 -33.854 1.00 59.00 811 PRO A C 1
ATOM 6687 O O . PRO A 1 811 ? 35.206 -20.924 -34.513 1.00 59.00 811 PRO A O 1
ATOM 6690 N N . VAL A 1 812 ? 35.393 -19.627 -32.693 1.00 59.38 812 VAL A N 1
ATOM 6691 C CA . VAL A 1 812 ? 34.072 -19.964 -32.141 1.00 59.38 812 VAL A CA 1
ATOM 6692 C C . VAL A 1 812 ? 32.974 -19.152 -32.845 1.00 59.38 812 VAL A C 1
ATOM 6694 O O . VAL A 1 812 ? 32.781 -17.971 -32.582 1.00 59.38 812 VAL A O 1
ATOM 6697 N N . ILE A 1 813 ? 32.215 -19.798 -33.737 1.00 55.94 813 ILE A N 1
ATOM 6698 C CA . ILE A 1 813 ? 31.074 -19.190 -34.446 1.00 55.94 813 ILE A CA 1
ATOM 6699 C C . ILE A 1 813 ? 29.791 -19.325 -33.604 1.00 55.94 813 ILE A C 1
ATOM 6701 O O . ILE A 1 813 ? 29.531 -20.382 -33.024 1.00 55.94 813 ILE A O 1
ATOM 6705 N N . LYS A 1 814 ? 28.968 -18.266 -33.567 1.00 46.06 814 LYS A N 1
ATOM 6706 C CA . LYS A 1 814 ? 27.717 -18.136 -32.784 1.00 46.06 814 LYS A CA 1
ATOM 6707 C C . LYS A 1 814 ? 26.540 -18.993 -33.295 1.00 46.06 814 LYS A C 1
ATOM 6709 O O . LYS A 1 814 ? 25.396 -18.707 -32.953 1.00 46.06 814 LYS A O 1
ATOM 6714 N N . ASP A 1 815 ? 26.782 -20.020 -34.112 1.00 44.47 815 ASP A N 1
ATOM 6715 C CA . ASP A 1 815 ? 25.691 -20.806 -34.693 1.00 44.47 815 ASP A CA 1
ATOM 6716 C C . ASP A 1 815 ? 25.301 -22.002 -33.812 1.00 44.47 815 ASP A C 1
ATOM 6718 O O . ASP A 1 815 ? 26.137 -22.754 -33.303 1.00 44.47 815 ASP A O 1
ATOM 6722 N N . ASN A 1 816 ? 23.999 -22.118 -33.571 1.00 43.94 816 ASN A N 1
ATOM 6723 C CA . ASN A 1 816 ? 23.404 -22.789 -32.415 1.00 43.94 816 ASN A CA 1
ATOM 6724 C C . ASN A 1 816 ? 23.008 -24.248 -32.692 1.00 43.94 816 ASN A C 1
ATOM 6726 O O . ASN A 1 816 ? 22.013 -24.740 -32.163 1.00 43.94 816 ASN A O 1
ATOM 6730 N N . GLN A 1 817 ? 23.776 -24.966 -33.512 1.00 39.78 817 GLN A N 1
ATOM 6731 C CA . GLN A 1 817 ? 23.541 -26.391 -33.738 1.00 39.78 817 GLN A CA 1
ATOM 6732 C C . GLN A 1 817 ? 24.758 -27.206 -33.311 1.00 39.78 817 GLN A C 1
ATOM 6734 O O . GLN A 1 817 ? 25.884 -26.936 -33.722 1.00 39.78 817 GLN A O 1
ATOM 6739 N N . TYR A 1 818 ? 24.495 -28.151 -32.404 1.00 43.34 818 TYR A N 1
ATOM 6740 C CA . TYR A 1 818 ? 25.398 -29.151 -31.838 1.00 43.34 818 TYR A CA 1
ATOM 6741 C C . TYR A 1 818 ? 26.643 -29.409 -32.700 1.00 43.34 818 TYR A C 1
ATOM 6743 O O . TYR A 1 818 ? 26.553 -29.970 -33.792 1.00 43.34 818 TYR A O 1
ATOM 6751 N N . ARG A 1 819 ? 27.826 -29.028 -32.194 1.00 42.62 819 ARG A N 1
ATOM 6752 C CA . ARG A 1 819 ? 29.089 -29.473 -32.795 1.00 42.62 819 ARG A CA 1
ATOM 6753 C C . ARG A 1 819 ? 29.149 -30.996 -32.660 1.00 42.62 819 ARG A C 1
ATOM 6755 O O . ARG A 1 819 ? 29.134 -31.515 -31.547 1.00 42.62 819 ARG A O 1
ATOM 6762 N N . ASN A 1 820 ? 29.212 -31.694 -33.792 1.00 41.56 820 ASN A N 1
ATOM 6763 C CA . ASN A 1 820 ? 29.544 -33.116 -33.844 1.00 41.56 820 ASN A CA 1
ATOM 6764 C C . ASN A 1 820 ? 30.887 -33.352 -33.131 1.00 41.56 820 ASN A C 1
ATOM 6766 O O . ASN A 1 820 ? 31.791 -32.520 -33.244 1.00 41.56 820 ASN A O 1
ATOM 6770 N N . VAL A 1 821 ? 31.031 -34.482 -32.431 1.00 45.03 821 VAL A N 1
ATOM 6771 C CA . VAL A 1 821 ? 32.229 -34.826 -31.634 1.00 45.03 821 VAL A CA 1
ATOM 6772 C C . VAL A 1 821 ? 33.517 -34.769 -32.476 1.00 45.03 821 VAL A C 1
ATOM 6774 O O . VAL A 1 821 ? 34.562 -34.361 -31.981 1.00 45.03 821 VAL A O 1
ATOM 6777 N N . SER A 1 822 ? 33.416 -35.011 -33.787 1.00 42.38 822 SER A N 1
ATOM 6778 C CA . SER A 1 822 ? 34.517 -34.884 -34.752 1.00 42.38 822 SER A CA 1
ATOM 6779 C C . SER A 1 822 ? 35.090 -33.462 -34.910 1.00 42.38 822 SER A C 1
ATOM 6781 O O . SER A 1 822 ? 36.237 -33.321 -35.315 1.00 42.38 822 SER A O 1
ATOM 6783 N N . ASN A 1 823 ? 34.338 -32.402 -34.577 1.00 50.16 823 ASN A N 1
ATOM 6784 C CA . ASN A 1 823 ? 34.820 -31.009 -34.611 1.00 50.16 823 ASN A CA 1
ATOM 6785 C C . ASN A 1 823 ? 35.507 -30.579 -33.300 1.00 50.16 823 ASN A C 1
ATOM 6787 O O . ASN A 1 823 ? 36.160 -29.537 -33.272 1.00 50.16 823 ASN A O 1
ATOM 6791 N N . LEU A 1 824 ? 35.361 -31.353 -32.216 1.00 52.19 824 LEU A N 1
ATOM 6792 C CA . LEU A 1 824 ? 36.036 -31.106 -30.933 1.00 52.19 824 LEU A CA 1
ATOM 6793 C C . LEU A 1 824 ? 37.509 -31.540 -30.972 1.00 52.19 824 LEU A C 1
ATOM 6795 O O . LEU A 1 824 ? 38.309 -31.042 -30.181 1.00 52.19 824 LEU A O 1
ATOM 6799 N N . ASP A 1 825 ? 37.875 -32.419 -31.912 1.00 50.16 825 ASP A N 1
ATOM 6800 C CA . ASP A 1 825 ? 39.246 -32.904 -32.090 1.00 50.16 825 ASP A CA 1
ATOM 6801 C C . ASP A 1 825 ? 40.200 -31.862 -32.690 1.00 50.16 825 ASP A C 1
ATOM 6803 O O . ASP A 1 825 ? 41.403 -31.938 -32.444 1.00 50.16 825 ASP A O 1
ATOM 6807 N N . MET A 1 826 ? 39.672 -30.860 -33.406 1.00 53.66 826 MET A N 1
ATOM 6808 C CA . MET A 1 826 ? 40.457 -29.754 -33.978 1.00 53.66 826 MET A CA 1
ATOM 6809 C C . MET A 1 826 ? 40.692 -28.598 -32.989 1.00 53.66 826 MET A C 1
ATOM 6811 O O . MET A 1 826 ? 41.472 -27.692 -33.276 1.00 53.66 826 MET A O 1
ATOM 6815 N N . ASP A 1 827 ? 40.040 -28.611 -31.822 1.00 69.06 827 ASP A N 1
ATOM 6816 C CA . ASP A 1 827 ? 40.112 -27.543 -30.820 1.00 69.06 827 ASP A CA 1
ATOM 6817 C C . ASP A 1 827 ? 41.093 -27.889 -29.692 1.00 69.06 827 ASP A C 1
ATOM 6819 O O . ASP A 1 827 ? 40.717 -28.090 -28.536 1.00 69.06 827 ASP A O 1
ATOM 6823 N N . ASN A 1 828 ? 42.374 -28.006 -30.050 1.00 79.44 828 ASN A N 1
ATOM 6824 C CA . ASN A 1 828 ? 43.448 -28.318 -29.105 1.00 79.44 828 ASN A CA 1
ATOM 6825 C C . ASN A 1 828 ? 43.772 -27.147 -28.158 1.00 79.44 828 ASN A C 1
ATOM 6827 O O . ASN A 1 828 ? 44.274 -27.379 -27.058 1.00 79.44 828 ASN A O 1
ATOM 6831 N N . GLY A 1 829 ? 43.457 -25.906 -28.549 1.00 82.38 829 GLY A N 1
ATOM 6832 C CA . GLY A 1 829 ? 43.822 -24.694 -27.810 1.00 82.38 829 GLY A CA 1
ATOM 6833 C C . GLY A 1 829 ? 43.227 -24.621 -26.398 1.00 82.38 829 GLY A C 1
ATOM 6834 O O . GLY A 1 829 ? 43.942 -24.304 -25.447 1.00 82.38 829 GLY A O 1
ATOM 6835 N N . ARG A 1 830 ? 41.958 -25.016 -26.218 1.00 85.81 830 ARG A N 1
ATOM 6836 C CA . ARG A 1 830 ? 41.293 -25.038 -24.897 1.00 85.81 830 ARG A CA 1
ATOM 6837 C C . ARG A 1 830 ? 41.859 -26.079 -23.925 1.00 85.81 830 ARG A C 1
ATOM 6839 O O . ARG A 1 830 ? 41.968 -25.812 -22.730 1.00 85.81 830 ARG A O 1
ATOM 6846 N N . PHE A 1 831 ? 42.272 -27.246 -24.427 1.00 89.00 831 PHE A N 1
ATOM 6847 C CA . PHE A 1 831 ? 42.937 -28.269 -23.608 1.00 89.00 831 PHE A CA 1
ATOM 6848 C C . PHE A 1 831 ? 44.376 -27.858 -23.286 1.00 89.00 831 PHE A C 1
ATOM 6850 O O . PHE A 1 831 ? 44.859 -28.075 -22.174 1.00 89.00 831 PHE A O 1
ATOM 6857 N N . LEU A 1 832 ? 45.042 -27.217 -24.249 1.00 89.00 832 LEU A N 1
ATOM 6858 C CA . LEU A 1 832 ? 46.408 -26.741 -24.116 1.00 89.00 832 LEU A CA 1
ATOM 6859 C C . LEU A 1 832 ? 46.522 -25.613 -23.085 1.00 89.00 832 LEU A C 1
ATOM 6861 O O . LEU A 1 832 ? 47.373 -25.712 -22.208 1.00 89.00 832 LEU A O 1
ATOM 6865 N N . VAL A 1 833 ? 45.651 -24.594 -23.101 1.00 91.19 833 VAL A N 1
ATOM 6866 C CA . VAL A 1 833 ? 45.692 -23.522 -22.084 1.00 91.19 833 VAL A CA 1
ATOM 6867 C C . VAL A 1 833 ? 45.488 -24.074 -20.664 1.00 91.19 833 VAL A C 1
ATOM 6869 O O . VAL A 1 833 ? 46.148 -23.625 -19.727 1.00 91.19 833 VAL A O 1
ATOM 6872 N N . ALA A 1 834 ? 44.652 -25.107 -20.502 1.00 91.88 834 ALA A N 1
ATOM 6873 C CA . ALA A 1 834 ? 44.445 -25.767 -19.216 1.00 91.88 834 ALA A CA 1
ATOM 6874 C C . ALA A 1 834 ? 45.679 -26.555 -18.748 1.00 91.88 834 ALA A C 1
ATOM 6876 O O . ALA A 1 834 ? 46.063 -26.469 -17.579 1.00 91.88 834 ALA A O 1
ATOM 6877 N N . ALA A 1 835 ? 46.350 -27.268 -19.657 1.00 91.81 835 ALA A N 1
ATOM 6878 C CA . ALA A 1 835 ? 47.610 -27.943 -19.355 1.00 91.81 835 ALA A CA 1
ATOM 6879 C C . ALA A 1 835 ? 48.749 -26.955 -19.059 1.00 91.81 835 ALA A C 1
ATOM 6881 O O . ALA A 1 835 ? 49.537 -27.179 -18.141 1.00 91.81 835 ALA A O 1
ATOM 6882 N N . LEU A 1 836 ? 48.815 -25.831 -19.775 1.00 92.12 836 LEU A N 1
ATOM 6883 C CA . LEU A 1 836 ? 49.796 -24.774 -19.529 1.00 92.12 836 LEU A CA 1
ATOM 6884 C C . LEU A 1 836 ? 49.593 -24.090 -18.178 1.00 92.12 836 LEU A C 1
ATOM 6886 O O . LEU A 1 836 ? 50.575 -23.750 -17.518 1.00 92.12 836 LEU A O 1
ATOM 6890 N N . TYR A 1 837 ? 48.347 -23.944 -17.725 1.00 91.88 837 TYR A N 1
ATOM 6891 C CA . TYR A 1 837 ? 48.061 -23.465 -16.376 1.00 91.88 837 TYR A CA 1
ATOM 6892 C C . TYR A 1 837 ? 48.642 -24.404 -15.312 1.00 91.88 837 TYR A C 1
ATOM 6894 O O . TYR A 1 837 ? 49.329 -23.966 -14.391 1.00 91.88 837 TYR A O 1
ATOM 6902 N N . VAL A 1 838 ? 48.436 -25.712 -15.461 1.00 92.12 838 VAL A N 1
ATOM 6903 C CA . VAL A 1 838 ? 49.008 -26.721 -14.557 1.00 92.12 838 VAL A CA 1
ATOM 6904 C C . VAL A 1 838 ? 50.539 -26.726 -14.608 1.00 92.12 838 VAL A C 1
ATOM 6906 O O . VAL A 1 838 ? 51.193 -26.782 -13.566 1.00 92.12 838 VAL A O 1
ATOM 6909 N N . ALA A 1 839 ? 51.125 -26.621 -15.801 1.00 91.12 839 ALA A N 1
ATOM 6910 C CA . ALA A 1 839 ? 52.569 -26.512 -15.967 1.00 91.12 839 ALA A CA 1
ATOM 6911 C C . ALA A 1 839 ? 53.134 -25.269 -15.255 1.00 91.12 839 ALA A C 1
ATOM 6913 O O . ALA A 1 839 ? 54.151 -25.355 -14.568 1.00 91.12 839 ALA A O 1
ATOM 6914 N N . THR A 1 840 ? 52.410 -24.151 -15.333 1.00 91.81 840 THR A N 1
ATOM 6915 C CA . THR A 1 840 ? 52.722 -22.899 -14.633 1.00 91.81 840 THR A CA 1
ATOM 6916 C C . THR A 1 840 ? 52.698 -23.075 -13.108 1.00 91.81 840 THR A C 1
ATOM 6918 O O . THR A 1 840 ? 53.596 -22.589 -12.422 1.00 91.81 840 THR A O 1
ATOM 6921 N N . LEU A 1 841 ? 51.741 -23.836 -12.555 1.00 90.75 841 LEU A N 1
ATOM 6922 C CA . LEU A 1 841 ? 51.735 -24.174 -11.121 1.00 90.75 841 LEU A CA 1
ATOM 6923 C C . LEU A 1 841 ? 52.949 -25.019 -10.713 1.00 90.75 841 LEU A C 1
ATOM 6925 O O . LEU A 1 841 ? 53.453 -24.870 -9.601 1.00 90.75 841 LEU A O 1
ATOM 6929 N N . ASN A 1 842 ? 53.422 -25.903 -11.594 1.00 90.50 842 ASN A N 1
ATOM 6930 C CA . ASN A 1 842 ? 54.578 -26.759 -11.331 1.00 90.50 842 ASN A CA 1
ATOM 6931 C C . ASN A 1 842 ? 55.914 -26.003 -11.335 1.00 90.50 842 ASN A C 1
ATOM 6933 O O . ASN A 1 842 ? 56.868 -26.444 -10.699 1.00 90.50 842 ASN A O 1
ATOM 6937 N N . ALA A 1 843 ? 55.981 -24.855 -12.009 1.00 90.19 843 ALA A N 1
ATOM 6938 C CA . ALA A 1 843 ? 57.144 -23.973 -11.981 1.00 90.19 843 ALA A CA 1
ATOM 6939 C C . ALA A 1 843 ? 57.245 -23.145 -10.686 1.00 90.19 843 ALA A C 1
ATOM 6941 O O . ALA A 1 843 ? 58.261 -22.484 -10.460 1.00 90.19 843 ALA A O 1
ATOM 6942 N N . TRP A 1 844 ? 56.218 -23.152 -9.827 1.00 91.94 844 TRP A N 1
ATOM 6943 C CA . TRP A 1 844 ? 56.159 -22.271 -8.664 1.00 91.94 844 TRP A CA 1
ATOM 6944 C C . TRP A 1 844 ? 57.053 -22.746 -7.516 1.00 91.94 844 TRP A C 1
ATOM 6946 O O . TRP A 1 844 ? 56.914 -23.838 -6.970 1.00 91.94 844 TRP A O 1
ATOM 6956 N N . THR A 1 845 ? 57.922 -21.843 -7.080 1.00 89.50 845 THR A N 1
ATOM 6957 C CA . THR A 1 845 ? 58.715 -21.882 -5.852 1.00 89.50 845 THR A CA 1
ATOM 6958 C C . THR A 1 845 ? 58.769 -20.458 -5.287 1.00 89.50 845 THR A C 1
ATOM 6960 O O . THR A 1 845 ? 58.532 -19.504 -6.037 1.00 89.50 845 THR A O 1
ATOM 6963 N N . PRO A 1 846 ? 59.157 -20.254 -4.014 1.00 89.94 846 PRO A N 1
ATOM 6964 C CA . PRO A 1 846 ? 59.376 -18.904 -3.491 1.00 89.94 846 PRO A CA 1
ATOM 6965 C C . PRO A 1 846 ? 60.320 -18.048 -4.361 1.00 89.94 846 PRO A C 1
ATOM 6967 O O . PRO A 1 846 ? 60.118 -16.841 -4.471 1.00 89.94 846 PRO A O 1
ATOM 6970 N N . ASN A 1 847 ? 61.291 -18.672 -5.043 1.00 89.88 847 ASN A N 1
ATOM 6971 C CA . ASN A 1 847 ? 62.262 -17.995 -5.912 1.00 89.88 847 ASN A CA 1
ATOM 6972 C C . ASN A 1 847 ? 61.735 -17.708 -7.329 1.00 89.88 847 ASN A C 1
ATOM 6974 O O . ASN A 1 847 ? 62.270 -16.840 -8.011 1.00 89.88 847 ASN A O 1
ATOM 6978 N N . THR A 1 848 ? 60.693 -18.411 -7.778 1.00 92.38 848 THR A N 1
ATOM 6979 C CA . THR A 1 848 ? 60.097 -18.261 -9.119 1.00 92.38 848 THR A CA 1
ATOM 6980 C C . THR A 1 848 ? 58.717 -17.598 -9.083 1.00 92.38 848 THR A C 1
ATOM 6982 O O . THR A 1 848 ? 58.080 -17.458 -10.120 1.00 92.38 848 THR A O 1
ATOM 6985 N N . ALA A 1 849 ? 58.245 -17.130 -7.920 1.00 89.19 849 ALA A N 1
ATOM 6986 C CA . ALA A 1 849 ? 56.903 -16.562 -7.753 1.00 89.19 849 ALA A CA 1
ATOM 6987 C C . ALA A 1 849 ? 56.609 -15.362 -8.676 1.00 89.19 849 ALA A C 1
ATOM 6989 O O . ALA A 1 849 ? 55.501 -15.249 -9.193 1.00 89.19 849 ALA A O 1
ATOM 6990 N N . ASN A 1 850 ? 57.594 -14.486 -8.915 1.00 90.44 850 ASN A N 1
ATOM 6991 C CA . ASN A 1 850 ? 57.445 -13.361 -9.851 1.00 90.44 850 ASN A CA 1
ATOM 6992 C C . ASN A 1 850 ? 57.298 -13.839 -11.301 1.00 90.44 850 ASN A C 1
ATOM 6994 O O . ASN A 1 850 ? 56.538 -13.263 -12.073 1.00 90.44 850 ASN A O 1
ATOM 6998 N N . GLU A 1 851 ? 58.021 -14.899 -11.651 1.00 91.12 851 GLU A N 1
ATOM 6999 C CA . GLU A 1 851 ? 57.998 -15.467 -12.991 1.00 91.12 851 GLU A CA 1
ATOM 7000 C C . GLU A 1 851 ? 56.677 -16.198 -13.251 1.00 91.12 851 GLU A C 1
ATOM 7002 O O . GLU A 1 851 ? 56.045 -16.015 -14.288 1.00 91.12 851 GLU A O 1
ATOM 7007 N N . VAL A 1 852 ? 56.193 -16.944 -12.258 1.00 90.19 852 VAL A N 1
ATOM 7008 C CA . VAL A 1 852 ? 54.883 -17.593 -12.323 1.00 90.19 852 VAL A CA 1
ATOM 7009 C C . VAL A 1 852 ? 53.744 -16.573 -12.367 1.00 90.19 852 VAL A C 1
ATOM 7011 O O . VAL A 1 852 ? 52.777 -16.789 -13.090 1.00 90.19 852 VAL A O 1
ATOM 7014 N N . ASP A 1 853 ? 53.857 -15.431 -11.685 1.00 88.69 853 ASP A N 1
ATOM 7015 C CA . ASP A 1 853 ? 52.888 -14.339 -11.836 1.00 88.69 853 ASP A CA 1
ATOM 7016 C C . ASP A 1 853 ? 52.846 -13.799 -13.273 1.00 88.69 853 ASP A C 1
ATOM 7018 O O . ASP A 1 853 ? 51.763 -13.545 -13.801 1.00 88.69 853 ASP A O 1
ATOM 7022 N N . ALA A 1 854 ? 54.002 -13.654 -13.930 1.00 89.00 854 ALA A N 1
ATOM 7023 C CA . ALA A 1 854 ? 54.060 -13.247 -15.332 1.00 89.00 854 ALA A CA 1
ATOM 7024 C C . ALA A 1 854 ? 53.420 -14.302 -16.253 1.00 89.00 854 ALA A C 1
ATOM 7026 O O . ALA A 1 854 ? 52.651 -13.954 -17.149 1.00 89.00 854 ALA A O 1
ATOM 7027 N N . MET A 1 855 ? 53.661 -15.588 -15.989 1.00 91.75 855 MET A N 1
ATOM 7028 C CA . MET A 1 855 ? 53.015 -16.700 -16.696 1.00 91.75 855 MET A CA 1
ATOM 7029 C C . MET A 1 855 ? 51.489 -16.723 -16.485 1.00 91.75 855 MET A C 1
ATOM 7031 O O . MET A 1 855 ? 50.738 -16.936 -17.435 1.00 91.75 855 MET A O 1
ATOM 7035 N N . MET A 1 856 ? 51.007 -16.438 -15.271 1.00 89.88 856 MET A N 1
ATOM 7036 C CA . MET A 1 856 ? 49.572 -16.368 -14.971 1.00 89.88 856 MET A CA 1
ATOM 7037 C C . MET A 1 856 ? 48.885 -15.195 -15.667 1.00 89.88 856 MET A C 1
ATOM 7039 O O . MET A 1 856 ? 47.787 -15.366 -16.193 1.00 89.88 856 MET A O 1
ATOM 7043 N N . LYS A 1 857 ? 49.539 -14.029 -15.753 1.00 88.06 857 LYS A N 1
ATOM 7044 C CA . LYS A 1 857 ? 49.028 -12.899 -16.544 1.00 88.06 857 LYS A CA 1
ATOM 7045 C C . LYS A 1 857 ? 48.858 -13.273 -18.011 1.00 88.06 857 LYS A C 1
ATOM 7047 O O . LYS A 1 857 ? 47.805 -13.019 -18.579 1.00 88.06 857 LYS A O 1
ATOM 7052 N N . ILE A 1 858 ? 49.837 -13.969 -18.590 1.00 88.94 858 ILE A N 1
ATOM 7053 C CA . ILE A 1 858 ? 49.770 -14.446 -19.979 1.00 88.94 858 ILE A CA 1
ATOM 7054 C C . ILE A 1 858 ? 48.575 -15.383 -20.199 1.00 88.94 858 ILE A C 1
ATOM 7056 O O . ILE A 1 858 ? 47.969 -15.348 -21.268 1.00 88.94 858 ILE A O 1
ATOM 7060 N N . LEU A 1 859 ? 48.231 -16.230 -19.222 1.00 90.88 859 LEU A N 1
ATOM 7061 C CA . LEU A 1 859 ? 47.123 -17.191 -19.322 1.00 90.88 859 LEU A CA 1
ATOM 7062 C C . LEU A 1 859 ? 45.747 -16.593 -19.007 1.00 90.88 859 LEU A C 1
ATOM 7064 O O . LEU A 1 859 ? 44.755 -17.115 -19.506 1.00 90.88 859 LEU A O 1
ATOM 7068 N N . CYS A 1 860 ? 45.666 -15.537 -18.196 1.00 87.75 860 CYS A N 1
ATOM 7069 C CA . CYS A 1 860 ? 44.402 -14.990 -17.689 1.00 87.75 860 CYS A CA 1
ATOM 7070 C C . CYS A 1 860 ? 43.992 -13.654 -18.334 1.00 87.75 860 CYS A C 1
ATOM 7072 O O . CYS A 1 860 ? 42.803 -13.343 -18.362 1.00 87.75 860 CYS A O 1
ATOM 7074 N N . GLU A 1 861 ? 44.939 -12.853 -18.830 1.00 86.62 861 GLU A N 1
ATOM 7075 C CA . GLU A 1 861 ? 44.671 -11.524 -19.390 1.00 86.62 861 GLU A CA 1
ATOM 7076 C C . GLU A 1 861 ? 44.654 -11.554 -20.924 1.00 86.62 861 GLU A C 1
ATOM 7078 O O . GLU A 1 861 ? 45.696 -11.563 -21.579 1.00 86.62 861 GLU A O 1
ATOM 7083 N N . SER A 1 862 ? 43.449 -11.537 -21.492 1.00 84.94 862 SER A N 1
ATOM 7084 C CA . SER A 1 862 ? 43.228 -11.342 -22.927 1.00 84.94 862 SER A CA 1
ATOM 7085 C C . SER A 1 862 ? 43.105 -9.858 -23.300 1.00 84.94 862 SER A C 1
ATOM 7087 O O . SER A 1 862 ? 42.755 -9.040 -22.431 1.00 84.94 862 SER A O 1
ATOM 7089 N N . PRO A 1 863 ? 43.258 -9.503 -24.589 1.00 79.69 863 PRO A N 1
ATOM 7090 C CA . PRO A 1 863 ? 42.940 -8.169 -25.092 1.00 79.69 863 PRO A CA 1
ATOM 7091 C C . PRO A 1 863 ? 41.524 -7.700 -24.725 1.00 79.69 863 PRO A C 1
ATOM 7093 O O . PRO A 1 863 ? 41.354 -6.555 -24.298 1.00 79.69 863 PRO A O 1
ATOM 7096 N N . THR A 1 864 ? 40.508 -8.572 -24.809 1.00 72.38 864 THR A N 1
ATOM 7097 C CA . THR A 1 864 ? 39.127 -8.228 -24.419 1.00 72.38 864 THR A CA 1
ATOM 7098 C C . THR A 1 864 ? 39.020 -7.934 -22.928 1.00 72.38 864 THR A C 1
ATOM 7100 O O . THR A 1 864 ? 38.372 -6.967 -22.528 1.00 72.38 864 THR A O 1
ATOM 7103 N N . SER A 1 865 ? 39.661 -8.745 -22.082 1.00 74.25 865 SER A N 1
ATOM 7104 C CA . SER A 1 865 ? 39.599 -8.563 -20.629 1.00 74.25 865 SER A CA 1
ATOM 7105 C C . SER A 1 865 ? 40.247 -7.252 -20.178 1.00 74.25 865 SER A C 1
ATOM 7107 O O . SER A 1 865 ? 39.701 -6.572 -19.305 1.00 74.25 865 SER A O 1
ATOM 7109 N N . GLN A 1 866 ? 41.344 -6.859 -20.835 1.00 73.81 866 GLN A N 1
ATOM 7110 C CA . GLN A 1 866 ? 42.028 -5.588 -20.610 1.00 73.81 866 GLN A CA 1
ATOM 7111 C C . GLN A 1 866 ? 41.179 -4.404 -21.099 1.00 73.81 866 GLN A C 1
ATOM 7113 O O . GLN A 1 866 ? 41.019 -3.426 -20.370 1.00 73.81 866 GLN A O 1
ATOM 7118 N N . ALA A 1 867 ? 40.550 -4.512 -22.277 1.00 65.56 867 ALA A N 1
ATOM 7119 C CA . ALA A 1 867 ? 39.674 -3.471 -22.825 1.00 65.56 867 ALA A CA 1
ATOM 7120 C C . ALA A 1 867 ? 38.405 -3.233 -21.983 1.00 65.56 867 ALA A C 1
ATOM 7122 O O . ALA A 1 867 ? 37.908 -2.111 -21.902 1.00 65.56 867 ALA A O 1
ATOM 7123 N N . LEU A 1 868 ? 37.884 -4.272 -21.325 1.00 64.81 868 LEU A N 1
ATOM 7124 C CA . LEU A 1 868 ? 36.726 -4.175 -20.430 1.00 64.81 868 LEU A CA 1
ATOM 7125 C C . LEU A 1 868 ? 37.065 -3.619 -19.036 1.00 64.81 868 LEU A C 1
ATOM 7127 O O . LEU A 1 868 ? 36.157 -3.469 -18.214 1.00 64.81 868 LEU A O 1
ATOM 7131 N N . GLY A 1 869 ? 38.346 -3.363 -18.736 1.00 65.94 869 GLY A N 1
ATOM 7132 C CA . GLY A 1 869 ? 38.812 -3.058 -17.378 1.00 65.94 869 GLY A CA 1
ATOM 7133 C C . GLY A 1 869 ? 38.574 -4.211 -16.394 1.00 65.94 869 GLY A C 1
ATOM 7134 O O . GLY A 1 869 ? 38.571 -4.013 -15.180 1.00 65.94 869 GLY A O 1
ATOM 7135 N N . SER A 1 870 ? 38.322 -5.417 -16.908 1.00 65.12 870 SER A N 1
ATOM 7136 C CA . SER A 1 870 ? 38.135 -6.623 -16.114 1.00 65.12 870 SER A CA 1
ATOM 7137 C C . SER A 1 870 ? 39.497 -7.269 -15.894 1.00 65.12 870 SER A C 1
ATOM 7139 O O . SER A 1 870 ? 39.887 -8.164 -16.639 1.00 65.12 870 SER A O 1
ATOM 7141 N N . GLU A 1 871 ? 40.246 -6.800 -14.896 1.00 63.53 871 GLU A N 1
ATOM 7142 C CA . GLU A 1 871 ? 41.483 -7.471 -14.488 1.00 63.53 871 GLU A CA 1
ATOM 7143 C C . GLU A 1 871 ? 41.141 -8.865 -13.928 1.00 63.53 871 GLU A C 1
ATOM 7145 O O . GLU A 1 871 ? 40.800 -9.012 -12.753 1.00 63.53 871 GLU A O 1
ATOM 7150 N N . ILE A 1 872 ? 41.199 -9.897 -14.781 1.00 69.06 872 ILE A N 1
ATOM 7151 C CA . ILE A 1 872 ? 40.928 -11.295 -14.402 1.00 69.06 872 ILE A CA 1
ATOM 7152 C C . ILE A 1 872 ? 42.000 -11.807 -13.418 1.00 69.06 872 ILE A C 1
ATOM 7154 O O . ILE A 1 872 ? 41.685 -12.585 -12.516 1.00 69.06 872 ILE A O 1
ATOM 7158 N N . TYR A 1 873 ? 43.250 -11.341 -13.560 1.00 77.62 873 TYR A N 1
ATOM 7159 C CA . TYR A 1 873 ? 44.379 -11.648 -12.674 1.00 77.62 873 TYR A CA 1
ATOM 7160 C C . TYR A 1 873 ? 45.056 -10.364 -12.162 1.00 77.62 873 TYR A C 1
ATOM 7162 O O . TYR A 1 873 ? 46.107 -9.940 -12.630 1.00 77.62 873 TYR A O 1
ATOM 7170 N N . ASN A 1 874 ? 44.429 -9.723 -11.177 1.00 79.62 874 ASN A N 1
ATOM 7171 C CA . ASN A 1 874 ? 44.913 -8.476 -10.572 1.00 79.62 874 ASN A CA 1
ATOM 7172 C C . ASN A 1 874 ? 45.973 -8.690 -9.467 1.00 79.62 874 ASN A C 1
ATOM 7174 O O . ASN A 1 874 ? 46.314 -9.814 -9.090 1.00 79.62 874 ASN A O 1
ATOM 7178 N N . ASN A 1 875 ? 46.457 -7.597 -8.866 1.00 80.00 875 ASN A N 1
ATOM 7179 C CA . ASN A 1 875 ? 47.387 -7.654 -7.727 1.00 80.00 875 ASN A CA 1
ATOM 7180 C C . ASN A 1 875 ? 46.835 -8.463 -6.538 1.00 80.00 875 ASN A C 1
ATOM 7182 O O . ASN A 1 875 ? 47.596 -9.158 -5.866 1.00 80.00 875 ASN A O 1
ATOM 7186 N N . HIS A 1 876 ? 45.518 -8.426 -6.298 1.00 80.31 876 HIS A N 1
ATOM 7187 C CA . HIS A 1 876 ? 44.883 -9.269 -5.280 1.00 80.31 876 HIS A CA 1
ATOM 7188 C C . HIS A 1 876 ? 44.955 -10.758 -5.638 1.00 80.31 876 HIS A C 1
ATOM 7190 O O . HIS A 1 876 ? 45.149 -11.589 -4.755 1.00 80.31 876 HIS A O 1
ATOM 7196 N N . SER A 1 877 ? 44.849 -11.097 -6.921 1.00 80.50 877 SER A N 1
ATOM 7197 C CA . SER A 1 877 ? 44.953 -12.463 -7.439 1.00 80.50 877 SER A CA 1
ATOM 7198 C C . SER A 1 877 ? 46.368 -13.013 -7.263 1.00 80.50 877 SER A C 1
ATOM 7200 O O . SER A 1 877 ? 46.536 -14.100 -6.713 1.00 80.50 877 SER A O 1
ATOM 7202 N N . SER A 1 878 ? 47.382 -12.211 -7.604 1.00 83.56 878 SER A N 1
ATOM 7203 C CA . SER A 1 878 ? 48.799 -12.513 -7.345 1.00 83.56 878 SER A CA 1
ATOM 7204 C C . SER A 1 878 ? 49.089 -12.691 -5.850 1.00 83.56 878 SER A C 1
ATOM 7206 O O . SER A 1 878 ? 49.706 -13.677 -5.442 1.00 83.56 878 SER A O 1
ATOM 7208 N N . GLN A 1 879 ? 48.586 -11.794 -4.995 1.00 83.69 879 GLN A N 1
ATOM 7209 C CA . GLN A 1 879 ? 48.730 -11.928 -3.541 1.00 83.69 879 GLN A CA 1
ATOM 7210 C C . GLN A 1 879 ? 48.056 -13.201 -3.016 1.00 83.69 879 GLN A C 1
ATOM 7212 O O . GLN A 1 879 ? 48.670 -13.942 -2.250 1.00 83.69 879 GLN A O 1
ATOM 7217 N N . ALA A 1 880 ? 46.832 -13.495 -3.461 1.00 83.62 880 ALA A N 1
ATOM 7218 C CA . ALA A 1 880 ? 46.107 -14.703 -3.079 1.00 83.62 880 ALA A CA 1
ATOM 7219 C C . ALA A 1 880 ? 46.841 -15.976 -3.528 1.00 83.62 880 ALA A C 1
ATOM 7221 O O . ALA A 1 880 ? 46.957 -16.918 -2.744 1.00 83.62 880 ALA A O 1
ATOM 7222 N N . MET A 1 881 ? 47.402 -15.990 -4.743 1.00 84.75 881 MET A N 1
ATOM 7223 C CA . MET A 1 881 ? 48.231 -17.089 -5.239 1.00 84.75 881 MET A CA 1
ATOM 7224 C C . MET A 1 881 ? 49.481 -17.278 -4.375 1.00 84.75 881 MET A C 1
ATOM 7226 O O . MET A 1 881 ? 49.752 -18.386 -3.917 1.00 84.75 881 MET A O 1
ATOM 7230 N N . ARG A 1 882 ? 50.218 -16.200 -4.081 1.00 88.50 882 ARG A N 1
ATOM 7231 C CA . ARG A 1 882 ? 51.418 -16.255 -3.228 1.00 88.50 882 ARG A CA 1
ATOM 7232 C C . ARG A 1 882 ? 51.103 -16.739 -1.820 1.00 88.50 882 ARG A C 1
ATOM 7234 O O . ARG A 1 882 ? 51.859 -17.536 -1.268 1.00 88.50 882 ARG A O 1
ATOM 7241 N N . MET A 1 883 ? 50.003 -16.273 -1.235 1.00 85.44 883 MET A N 1
ATOM 7242 C CA . MET A 1 883 ? 49.558 -16.725 0.081 1.00 85.44 883 MET A CA 1
ATOM 7243 C C . MET A 1 883 ? 49.183 -18.208 0.052 1.00 85.44 883 MET A C 1
ATOM 7245 O O . MET A 1 883 ? 49.665 -18.962 0.892 1.00 85.44 883 MET A O 1
ATOM 7249 N N . SER A 1 884 ? 48.391 -18.640 -0.933 1.00 84.56 884 SER A N 1
ATOM 7250 C CA . SER A 1 884 ? 47.952 -20.034 -1.058 1.00 84.56 884 SER A CA 1
ATOM 7251 C C . SER A 1 884 ? 49.121 -20.995 -1.283 1.00 84.56 884 SER A C 1
ATOM 7253 O O . SER A 1 884 ? 49.200 -22.037 -0.638 1.00 84.56 884 SER A O 1
ATOM 7255 N N . MET A 1 885 ? 50.073 -20.631 -2.142 1.00 84.81 885 MET A N 1
ATOM 7256 C CA . MET A 1 885 ? 51.213 -21.489 -2.466 1.00 84.81 885 MET A CA 1
ATOM 7257 C C . MET A 1 885 ? 52.223 -21.607 -1.316 1.00 84.81 885 MET A C 1
ATOM 7259 O O . MET A 1 885 ? 52.816 -22.671 -1.145 1.00 84.81 885 MET A O 1
ATOM 7263 N N . ASN A 1 886 ? 52.386 -20.562 -0.493 1.00 84.12 886 ASN A N 1
ATOM 7264 C CA . ASN A 1 886 ? 53.254 -20.592 0.693 1.00 84.12 886 ASN A CA 1
ATOM 7265 C C . ASN A 1 886 ? 52.640 -21.339 1.887 1.00 84.12 886 ASN A C 1
ATOM 7267 O O . ASN A 1 886 ? 53.372 -21.840 2.744 1.00 84.12 886 ASN A O 1
ATOM 7271 N N . GLN A 1 887 ? 51.311 -21.429 1.971 1.00 80.38 887 GLN A N 1
ATOM 7272 C CA . GLN A 1 887 ? 50.642 -22.159 3.047 1.00 80.38 887 GLN A CA 1
ATOM 7273 C C . GLN A 1 887 ? 51.039 -23.638 3.019 1.00 80.38 887 GLN A C 1
ATOM 7275 O O . GLN A 1 887 ? 50.910 -24.307 1.999 1.00 80.38 887 GLN A O 1
ATOM 7280 N N . ASN A 1 888 ? 51.508 -24.165 4.156 1.00 76.94 888 ASN A N 1
ATOM 7281 C CA . ASN A 1 888 ? 51.846 -25.585 4.327 1.00 76.94 888 ASN A CA 1
ATOM 7282 C C . ASN A 1 888 ? 52.807 -26.153 3.262 1.00 76.94 888 ASN A C 1
ATOM 7284 O O . ASN A 1 888 ? 52.709 -27.334 2.918 1.00 76.94 888 ASN A O 1
ATOM 7288 N N . GLU A 1 889 ? 53.692 -25.313 2.713 1.00 81.56 889 GLU A N 1
ATOM 7289 C CA . GLU A 1 889 ? 54.607 -25.673 1.621 1.00 81.56 889 GLU A CA 1
ATOM 7290 C C . GLU A 1 889 ? 53.896 -26.292 0.400 1.00 81.56 889 GLU A C 1
ATOM 7292 O O . GLU A 1 889 ? 54.456 -27.150 -0.285 1.00 81.56 889 GLU A O 1
ATOM 7297 N N . LYS A 1 890 ? 52.652 -25.869 0.130 1.00 83.50 890 LYS A N 1
ATOM 7298 C CA . LYS A 1 890 ? 51.768 -26.400 -0.921 1.00 83.50 890 LYS A CA 1
ATOM 7299 C C . LYS A 1 890 ? 52.423 -26.483 -2.291 1.00 83.50 890 LYS A C 1
ATOM 7301 O O . LYS A 1 890 ? 52.196 -27.436 -3.035 1.00 83.50 890 LYS A O 1
ATOM 7306 N N . TYR A 1 891 ? 53.302 -25.540 -2.595 1.00 84.38 891 TYR A N 1
ATOM 7307 C CA . TYR A 1 891 ? 54.089 -25.544 -3.818 1.00 84.38 891 TYR A CA 1
ATOM 7308 C C . TYR A 1 891 ? 54.925 -26.803 -4.072 1.00 84.38 891 TYR A C 1
ATOM 7310 O O . TYR A 1 891 ? 55.156 -27.142 -5.227 1.00 84.38 891 TYR A O 1
ATOM 7318 N N . LYS A 1 892 ? 55.351 -27.525 -3.026 1.00 85.69 892 LYS A N 1
ATOM 7319 C CA . LYS A 1 892 ? 56.140 -28.759 -3.179 1.00 85.69 892 LYS A CA 1
ATOM 7320 C C . LYS A 1 892 ? 55.339 -29.896 -3.817 1.00 85.69 892 LYS A C 1
ATOM 7322 O O . LYS A 1 892 ? 55.937 -30.849 -4.303 1.00 85.69 892 LYS A O 1
ATOM 7327 N N . TYR A 1 893 ? 54.008 -29.821 -3.784 1.00 87.31 893 TYR A N 1
ATOM 7328 C CA . TYR A 1 893 ? 53.135 -30.905 -4.227 1.00 87.31 893 TYR A CA 1
ATOM 7329 C C . TYR A 1 893 ? 51.984 -30.460 -5.144 1.00 87.31 893 TYR A C 1
ATOM 7331 O O . TYR A 1 893 ? 51.477 -31.303 -5.876 1.00 87.31 893 TYR A O 1
ATOM 7339 N N . LEU A 1 894 ? 51.589 -29.176 -5.190 1.00 88.19 894 LEU A N 1
ATOM 7340 C CA . LEU A 1 894 ? 50.426 -28.715 -5.971 1.00 88.19 894 LEU A CA 1
ATOM 7341 C C . LEU A 1 894 ? 50.561 -28.944 -7.472 1.00 88.19 894 LEU A C 1
ATOM 7343 O O . LEU A 1 894 ? 49.763 -29.687 -8.040 1.00 88.19 894 LEU A O 1
ATOM 7347 N N . GLY A 1 895 ? 51.564 -28.335 -8.100 1.00 88.94 895 GLY A N 1
ATOM 7348 C CA . GLY A 1 895 ? 51.847 -28.545 -9.519 1.00 88.94 895 GLY A CA 1
ATOM 7349 C C . GLY A 1 895 ? 52.124 -30.015 -9.860 1.00 88.94 895 GLY A C 1
ATOM 7350 O O . GLY A 1 895 ? 51.459 -30.540 -10.755 1.00 88.94 895 GLY A O 1
ATOM 7351 N N . PRO A 1 896 ? 52.993 -30.718 -9.100 1.00 90.94 896 PRO A N 1
ATOM 7352 C CA . PRO A 1 896 ? 53.259 -32.137 -9.321 1.00 90.94 896 PRO A CA 1
ATOM 7353 C C . PRO A 1 896 ? 52.011 -33.018 -9.246 1.00 90.94 896 PRO A C 1
ATOM 7355 O O . PRO A 1 896 ? 51.918 -34.001 -9.969 1.00 90.94 896 PRO A O 1
ATOM 7358 N N . SER A 1 897 ? 51.020 -32.674 -8.416 1.00 91.75 897 SER A N 1
ATOM 7359 C CA . SER A 1 897 ? 49.830 -33.511 -8.221 1.00 91.75 897 SER A CA 1
ATOM 7360 C C . SER A 1 897 ? 48.939 -33.679 -9.450 1.00 91.75 897 SER A C 1
ATOM 7362 O O . SER A 1 897 ? 48.181 -34.642 -9.507 1.00 91.75 897 SER A O 1
ATOM 7364 N N . TYR A 1 898 ? 49.002 -32.760 -10.413 1.00 92.69 898 TYR A N 1
ATOM 7365 C CA . TYR A 1 898 ? 48.230 -32.829 -11.659 1.00 92.69 898 TYR A CA 1
ATOM 7366 C C . TYR A 1 898 ? 48.948 -33.611 -12.765 1.00 92.69 898 TYR A C 1
ATOM 7368 O O . TYR A 1 898 ? 48.412 -33.761 -13.862 1.00 92.69 898 TYR A O 1
ATOM 7376 N N . MET A 1 899 ? 50.159 -34.092 -12.486 1.00 92.00 899 MET A N 1
ATOM 7377 C CA . MET A 1 899 ? 50.949 -34.873 -13.426 1.00 92.00 899 MET A CA 1
ATOM 7378 C C . MET A 1 899 ? 50.551 -36.341 -13.349 1.00 92.00 899 MET A C 1
ATOM 7380 O O . MET A 1 899 ? 50.280 -36.889 -12.277 1.00 92.00 899 MET A O 1
ATOM 7384 N N . GLU A 1 900 ? 50.548 -37.000 -14.499 1.00 89.75 900 GLU A N 1
ATOM 7385 C CA . GLU A 1 900 ? 50.241 -38.415 -14.594 1.00 89.75 900 GLU A CA 1
ATOM 7386 C C . GLU A 1 900 ? 51.201 -39.249 -13.724 1.00 89.75 900 GLU A C 1
ATOM 7388 O O . GLU A 1 900 ? 52.422 -39.067 -13.725 1.00 89.75 900 GLU A O 1
ATOM 7393 N N . GLY A 1 901 ? 50.621 -40.151 -12.928 1.00 83.81 901 GLY A N 1
ATOM 7394 C CA . GLY A 1 901 ? 51.351 -41.012 -11.998 1.00 83.81 901 GLY A CA 1
ATOM 7395 C C . GLY A 1 901 ? 51.712 -40.386 -10.648 1.00 83.81 901 GLY A C 1
ATOM 7396 O O . GLY A 1 901 ? 52.131 -41.118 -9.752 1.00 83.81 901 GLY A O 1
ATOM 7397 N N . ALA A 1 902 ? 51.513 -39.082 -10.441 1.00 88.56 902 ALA A N 1
ATOM 7398 C CA . ALA A 1 902 ? 51.773 -38.437 -9.156 1.00 88.56 902 ALA A CA 1
ATOM 7399 C C . ALA A 1 902 ? 50.629 -38.704 -8.161 1.00 88.56 902 ALA A C 1
ATOM 7401 O O . ALA A 1 902 ? 49.487 -38.311 -8.383 1.00 88.56 902 ALA A O 1
ATOM 7402 N N . THR A 1 903 ? 50.924 -39.352 -7.031 1.00 88.00 903 THR A N 1
ATOM 7403 C CA . THR A 1 903 ? 49.933 -39.681 -5.990 1.00 88.00 903 THR A CA 1
ATOM 7404 C C . THR A 1 903 ? 50.429 -39.277 -4.597 1.00 88.00 903 THR A C 1
ATOM 7406 O O . THR A 1 903 ? 51.637 -39.220 -4.360 1.00 88.00 903 THR A O 1
ATOM 7409 N N . PRO A 1 904 ? 49.535 -39.065 -3.613 1.00 84.31 904 PRO A N 1
ATOM 7410 C CA . PRO A 1 904 ? 49.946 -38.838 -2.226 1.00 84.31 904 PRO A CA 1
ATOM 7411 C C . PRO A 1 904 ? 50.819 -39.979 -1.682 1.00 84.31 904 PRO A C 1
ATOM 7413 O O . PRO A 1 904 ? 51.740 -39.742 -0.902 1.00 84.31 904 PRO A O 1
ATOM 7416 N N . CYS A 1 905 ? 50.553 -41.211 -2.131 1.00 78.81 905 CYS A N 1
ATOM 7417 C CA . CYS A 1 905 ? 51.247 -42.428 -1.716 1.00 78.81 905 CYS A CA 1
ATOM 7418 C C . CYS A 1 905 ? 52.688 -42.516 -2.234 1.00 78.81 905 CYS A C 1
ATOM 7420 O O . CYS A 1 905 ? 53.518 -43.159 -1.599 1.00 78.81 905 CYS A O 1
ATOM 7422 N N . ASN A 1 906 ? 53.008 -41.875 -3.365 1.00 86.19 906 ASN A N 1
ATOM 7423 C CA . ASN A 1 906 ? 54.370 -41.843 -3.904 1.00 86.19 906 ASN A CA 1
ATOM 7424 C C . ASN A 1 906 ? 55.088 -40.504 -3.675 1.00 86.19 906 ASN A C 1
ATOM 7426 O O . ASN A 1 906 ? 56.168 -40.289 -4.227 1.00 86.19 906 ASN A O 1
ATOM 7430 N N . GLY A 1 907 ? 54.509 -39.616 -2.859 1.00 84.12 907 GLY A N 1
ATOM 7431 C CA . GLY A 1 907 ? 55.044 -38.279 -2.611 1.00 84.12 907 GLY A CA 1
ATOM 7432 C C . GLY A 1 907 ? 54.968 -37.361 -3.829 1.00 84.12 907 GLY A C 1
ATOM 7433 O O . GLY A 1 907 ? 55.814 -36.486 -3.973 1.00 84.12 907 GLY A O 1
ATOM 7434 N N . TYR A 1 908 ? 53.983 -37.580 -4.705 1.00 88.38 908 TYR A N 1
ATOM 7435 C CA . TYR A 1 908 ? 53.795 -36.862 -5.966 1.00 88.38 908 TYR A CA 1
ATOM 7436 C C . TYR A 1 908 ? 54.970 -36.973 -6.943 1.00 88.38 908 TYR A C 1
ATOM 7438 O O . TYR A 1 908 ? 55.255 -36.051 -7.708 1.00 88.38 908 TYR A O 1
ATOM 7446 N N . LYS A 1 909 ? 55.648 -38.125 -6.947 1.00 86.50 909 LYS A N 1
ATOM 7447 C CA . LYS A 1 909 ? 56.652 -38.443 -7.968 1.00 86.50 909 LYS A CA 1
ATOM 7448 C C . LYS A 1 909 ? 55.962 -38.624 -9.322 1.00 86.50 909 LYS A C 1
ATOM 7450 O O . LYS A 1 909 ? 55.066 -39.454 -9.455 1.00 86.50 909 LYS A O 1
ATOM 7455 N N . MET A 1 910 ? 56.390 -37.833 -10.300 1.00 85.88 910 MET A N 1
ATOM 7456 C CA . MET A 1 910 ? 55.860 -37.819 -11.666 1.00 85.88 910 MET A CA 1
ATOM 7457 C C . MET A 1 910 ? 56.445 -38.977 -12.488 1.00 85.88 910 MET A C 1
ATOM 7459 O O . MET A 1 910 ? 57.580 -39.390 -12.241 1.00 85.88 910 MET A O 1
ATOM 7463 N N . ILE A 1 911 ? 55.691 -39.479 -13.468 1.00 81.94 911 ILE A N 1
ATOM 7464 C CA . ILE A 1 911 ? 56.187 -40.439 -14.466 1.00 81.94 911 ILE A CA 1
ATOM 7465 C C . ILE A 1 911 ? 56.662 -39.659 -15.702 1.00 81.94 911 ILE A C 1
ATOM 7467 O O . ILE A 1 911 ? 56.029 -38.680 -16.093 1.00 81.94 911 ILE A O 1
ATOM 7471 N N . GLU A 1 912 ? 57.782 -40.074 -16.302 1.00 81.69 912 GLU A N 1
ATOM 7472 C CA . GLU A 1 912 ? 58.261 -39.512 -17.572 1.00 81.69 912 GLU A CA 1
ATOM 7473 C C . GLU A 1 912 ? 57.624 -40.246 -18.772 1.00 81.69 912 GLU A C 1
ATOM 7475 O O . GLU A 1 912 ? 57.542 -41.479 -18.741 1.00 81.69 912 GLU A O 1
ATOM 7480 N N . PRO A 1 913 ? 57.207 -39.535 -19.841 1.00 82.38 913 PRO A N 1
ATOM 7481 C CA . PRO A 1 913 ? 57.251 -38.077 -20.001 1.00 82.38 913 PRO A CA 1
ATOM 7482 C C . PRO A 1 913 ? 56.202 -37.352 -19.140 1.00 82.38 913 PRO A C 1
ATOM 7484 O O . PRO A 1 913 ? 55.077 -37.837 -18.993 1.00 82.38 913 PRO A O 1
ATOM 7487 N N . LYS A 1 914 ? 56.540 -36.155 -18.633 1.00 88.31 914 LYS A N 1
ATOM 7488 C CA . LYS A 1 914 ? 55.619 -35.286 -17.867 1.00 88.31 914 LYS A CA 1
ATOM 7489 C C . LYS A 1 914 ? 54.327 -35.046 -18.650 1.00 88.31 914 LYS A C 1
ATOM 7491 O O . LYS A 1 914 ? 54.327 -34.356 -19.671 1.00 88.31 914 LYS A O 1
ATOM 7496 N N . THR A 1 915 ? 53.234 -35.628 -18.166 1.00 90.75 915 THR A N 1
ATOM 7497 C CA . THR A 1 915 ? 51.963 -35.699 -18.891 1.00 90.75 915 THR A CA 1
ATOM 7498 C C . THR A 1 915 ? 50.809 -35.180 -18.038 1.00 90.75 915 THR A C 1
ATOM 7500 O O . THR A 1 915 ? 50.734 -35.482 -16.850 1.00 90.75 915 THR A O 1
ATOM 7503 N N . ILE A 1 916 ? 49.909 -34.402 -18.644 1.00 92.38 916 ILE A N 1
ATOM 7504 C CA . ILE A 1 916 ? 48.719 -33.821 -18.008 1.00 92.38 916 ILE A CA 1
ATOM 7505 C C . ILE A 1 916 ? 47.475 -34.314 -18.749 1.00 92.38 916 ILE A C 1
ATOM 7507 O O . ILE A 1 916 ? 47.423 -34.281 -19.979 1.00 92.38 916 ILE A O 1
ATOM 7511 N N . ILE A 1 917 ? 46.462 -34.754 -18.003 1.00 90.19 917 ILE A N 1
ATOM 7512 C CA . ILE A 1 917 ? 45.192 -35.232 -18.561 1.00 90.19 917 ILE A CA 1
ATOM 7513 C C . ILE A 1 917 ? 44.127 -34.146 -18.383 1.00 90.19 917 ILE A C 1
ATOM 7515 O O . ILE A 1 917 ? 43.783 -33.785 -17.255 1.00 90.19 917 ILE A O 1
ATOM 7519 N N . VAL A 1 918 ? 43.581 -33.653 -19.498 1.00 91.12 918 VAL A N 1
ATOM 7520 C CA . VAL A 1 918 ? 42.507 -32.648 -19.529 1.00 91.12 918 VAL A CA 1
ATOM 7521 C C . VAL A 1 918 ? 41.293 -33.234 -20.247 1.00 91.12 918 VAL A C 1
ATOM 7523 O O . VAL A 1 918 ? 41.419 -33.766 -21.349 1.00 91.12 918 VAL A O 1
ATOM 7526 N N . LYS A 1 919 ? 40.108 -33.150 -19.637 1.00 88.25 919 LYS A N 1
ATOM 7527 C CA . LYS A 1 919 ? 38.847 -33.649 -20.209 1.00 88.25 919 LYS A CA 1
ATOM 7528 C C . LYS A 1 919 ? 37.889 -32.503 -20.511 1.00 88.25 919 LYS A C 1
ATOM 7530 O O . LYS A 1 919 ? 37.854 -31.516 -19.778 1.00 88.25 919 LYS A O 1
ATOM 7535 N N . ASP A 1 920 ? 37.096 -32.656 -21.565 1.00 82.25 920 ASP A N 1
ATOM 7536 C CA . ASP A 1 920 ? 36.022 -31.715 -21.893 1.00 82.25 920 ASP A CA 1
ATOM 7537 C C . ASP A 1 920 ? 34.812 -31.913 -20.966 1.00 82.25 920 ASP A C 1
ATOM 7539 O O . ASP A 1 920 ? 34.458 -33.050 -20.638 1.00 82.25 920 ASP A O 1
ATOM 7543 N N . TYR A 1 921 ? 34.150 -30.829 -20.558 1.00 77.25 921 TYR A N 1
ATOM 7544 C CA . TYR A 1 921 ? 32.879 -30.900 -19.838 1.00 77.25 921 TYR A CA 1
ATOM 7545 C C . TYR A 1 921 ? 31.723 -30.796 -20.841 1.00 77.25 921 TYR A C 1
ATOM 7547 O O . TYR A 1 921 ? 31.435 -29.724 -21.367 1.00 77.25 921 TYR A O 1
ATOM 7555 N N . VAL A 1 922 ? 31.046 -31.923 -21.095 1.00 58.03 922 VAL A N 1
ATOM 7556 C CA . VAL A 1 922 ? 30.132 -32.157 -22.241 1.00 58.03 922 VAL A CA 1
ATOM 7557 C C . VAL A 1 922 ? 28.910 -31.216 -22.318 1.00 58.03 922 VAL A C 1
ATOM 7559 O O . VAL A 1 922 ? 28.209 -31.225 -23.324 1.00 58.03 922 VAL A O 1
ATOM 7562 N N . TYR A 1 923 ? 28.672 -30.348 -21.328 1.00 56.34 923 TYR A N 1
ATOM 7563 C CA . TYR A 1 923 ? 27.545 -29.400 -21.310 1.00 56.34 923 TYR A CA 1
ATOM 7564 C C . TYR A 1 923 ? 27.874 -28.024 -20.691 1.00 56.34 923 TYR A C 1
ATOM 7566 O O . TYR A 1 923 ? 27.041 -27.449 -19.996 1.00 56.34 923 TYR A O 1
ATOM 7574 N N . ASP A 1 924 ? 29.058 -27.450 -20.942 1.00 63.28 924 ASP A N 1
ATOM 7575 C CA . ASP A 1 924 ? 29.289 -26.025 -20.640 1.00 63.28 924 ASP A CA 1
ATOM 7576 C C . ASP A 1 924 ? 29.783 -25.253 -21.865 1.00 63.28 924 ASP A C 1
ATOM 7578 O O . ASP A 1 924 ? 30.800 -25.565 -22.482 1.00 63.28 924 ASP A O 1
ATOM 7582 N N . GLY A 1 925 ? 28.983 -24.256 -22.217 1.00 56.59 925 GLY A N 1
ATOM 7583 C CA . GLY A 1 925 ? 29.172 -23.324 -23.313 1.00 56.59 925 GLY A CA 1
ATOM 7584 C C . GLY A 1 925 ? 28.326 -22.089 -23.051 1.00 56.59 925 GLY A C 1
ATOM 7585 O O . GLY A 1 925 ? 27.630 -21.631 -23.959 1.00 56.59 925 GLY A O 1
ATOM 7586 N N . SER A 1 926 ? 28.302 -21.610 -21.799 1.00 60.78 926 SER A N 1
ATOM 7587 C CA . SER A 1 926 ? 27.590 -20.373 -21.480 1.00 60.78 926 SER A CA 1
ATOM 7588 C C . SER A 1 926 ? 28.191 -19.235 -22.303 1.00 60.78 926 SER A C 1
ATOM 7590 O O . SER A 1 926 ? 29.397 -18.974 -22.274 1.00 60.78 926 SER A O 1
ATOM 7592 N N . TRP A 1 927 ? 27.349 -18.603 -23.119 1.00 68.56 927 TRP A N 1
ATOM 7593 C CA . TRP A 1 927 ? 27.768 -17.454 -23.902 1.00 68.56 927 TRP A CA 1
ATOM 7594 C C . TRP A 1 927 ? 27.980 -16.288 -22.946 1.00 68.56 927 TRP A C 1
ATOM 7596 O O . TRP A 1 927 ? 27.059 -15.892 -22.230 1.00 68.56 927 TRP A O 1
ATOM 7606 N N . SER A 1 928 ? 29.188 -15.736 -22.918 1.00 65.38 928 SER A N 1
ATOM 7607 C CA . SER A 1 928 ? 29.404 -14.490 -22.204 1.00 65.38 928 SER A CA 1
ATOM 7608 C C . SER A 1 928 ? 29.135 -13.319 -23.131 1.00 65.38 928 SER A C 1
ATOM 7610 O O . SER A 1 928 ? 29.934 -13.041 -24.019 1.00 65.38 928 SER A O 1
ATOM 7612 N N . ASP A 1 929 ? 28.057 -12.573 -22.892 1.00 62.25 929 ASP A N 1
ATOM 7613 C CA . ASP A 1 929 ? 27.798 -11.338 -23.644 1.00 62.25 929 ASP A CA 1
ATOM 7614 C C . ASP A 1 929 ? 28.899 -10.289 -23.440 1.00 62.25 929 ASP A C 1
ATOM 7616 O O . ASP A 1 929 ? 29.118 -9.435 -24.300 1.00 62.25 929 ASP A O 1
ATOM 7620 N N . ASN A 1 930 ? 29.626 -10.355 -22.322 1.00 64.94 930 ASN A N 1
ATOM 7621 C CA . ASN A 1 930 ? 30.747 -9.457 -22.069 1.00 64.94 930 ASN A CA 1
ATOM 7622 C C . ASN A 1 930 ? 31.974 -9.812 -22.925 1.00 64.94 930 ASN A C 1
ATOM 7624 O O . ASN A 1 930 ? 32.569 -8.899 -23.484 1.00 64.94 930 ASN A O 1
ATOM 7628 N N . TYR A 1 931 ? 32.314 -11.099 -23.062 1.00 65.62 931 TYR A N 1
ATOM 7629 C CA . TYR A 1 931 ? 33.534 -11.556 -23.755 1.00 65.62 931 TYR A CA 1
ATOM 7630 C C . TYR A 1 931 ? 33.289 -12.078 -25.180 1.00 65.62 931 TYR A C 1
ATOM 7632 O O . TYR A 1 931 ? 34.233 -12.469 -25.853 1.00 65.62 931 TYR A O 1
ATOM 7640 N N . GLU A 1 932 ? 32.026 -12.119 -25.621 1.00 67.00 932 GLU A N 1
ATOM 7641 C CA . GLU A 1 932 ? 31.574 -12.645 -26.920 1.00 67.00 932 GLU A CA 1
ATOM 7642 C C . GLU A 1 932 ? 32.138 -14.014 -27.287 1.00 67.00 932 GLU A C 1
ATOM 7644 O O . GLU A 1 932 ? 32.383 -14.343 -28.445 1.00 67.00 932 GLU A O 1
ATOM 7649 N N . SER A 1 933 ? 32.315 -14.829 -26.260 1.00 69.38 933 SER A N 1
ATOM 7650 C CA . SER A 1 933 ? 32.926 -16.133 -26.371 1.00 69.38 933 SER A CA 1
ATOM 7651 C C . SER A 1 933 ? 32.101 -17.140 -25.597 1.00 69.38 933 SER A C 1
ATOM 7653 O O . SER A 1 933 ? 31.459 -16.813 -24.588 1.00 69.38 933 SER A O 1
ATOM 7655 N N . LYS A 1 934 ? 32.114 -18.383 -26.080 1.00 75.25 934 LYS A N 1
ATOM 7656 C CA . LYS A 1 934 ? 31.637 -19.508 -25.280 1.00 75.25 934 LYS A CA 1
ATOM 7657 C C . LYS A 1 934 ? 32.660 -19.768 -24.188 1.00 75.25 934 LYS A C 1
ATOM 7659 O O . LYS A 1 934 ? 33.841 -19.961 -24.468 1.00 75.25 934 LYS A O 1
ATOM 7664 N N . ILE A 1 935 ? 32.182 -19.792 -22.954 1.00 80.94 935 ILE A N 1
ATOM 7665 C CA . ILE A 1 935 ? 32.967 -20.256 -21.822 1.00 80.94 935 ILE A CA 1
ATOM 7666 C C . ILE A 1 935 ? 32.860 -21.776 -21.800 1.00 80.94 935 ILE A C 1
ATOM 7668 O O . ILE A 1 935 ? 31.764 -22.312 -21.665 1.00 80.94 935 ILE A O 1
ATOM 7672 N N . TYR A 1 936 ? 33.993 -22.454 -21.934 1.00 84.31 936 TYR A N 1
ATOM 7673 C CA . TYR A 1 936 ? 34.085 -23.904 -21.826 1.00 84.31 936 TYR A CA 1
ATOM 7674 C C . TYR A 1 936 ? 34.654 -24.270 -20.464 1.00 84.31 936 TYR A C 1
ATOM 7676 O O . TYR A 1 936 ? 35.594 -23.635 -19.987 1.00 84.31 936 TYR A O 1
ATOM 7684 N N . THR A 1 937 ? 34.118 -25.314 -19.844 1.00 86.19 937 THR A N 1
ATOM 7685 C CA . THR A 1 937 ? 34.691 -25.867 -18.616 1.00 86.19 937 THR A CA 1
ATOM 7686 C C . THR A 1 937 ? 35.591 -27.049 -18.960 1.00 86.19 937 THR A C 1
ATOM 7688 O O . THR A 1 937 ? 35.142 -28.044 -19.517 1.00 86.19 937 THR A O 1
ATOM 7691 N N . MET A 1 938 ? 36.871 -26.941 -18.618 1.00 88.44 938 MET A N 1
ATOM 7692 C CA . MET A 1 938 ? 37.877 -27.993 -18.712 1.00 88.44 938 MET A CA 1
ATOM 7693 C C . MET A 1 938 ? 38.012 -28.700 -17.373 1.00 88.44 938 MET A C 1
ATOM 7695 O O . MET A 1 938 ? 38.049 -28.070 -16.318 1.00 88.44 938 MET A O 1
ATOM 7699 N N . VAL A 1 939 ? 38.106 -30.020 -17.416 1.00 88.50 939 VAL A N 1
ATOM 7700 C CA . VAL A 1 939 ? 38.248 -30.867 -16.239 1.00 88.50 939 VAL A CA 1
ATOM 7701 C C . VAL A 1 939 ? 39.688 -31.353 -16.159 1.00 88.50 939 VAL A C 1
ATOM 7703 O O . VAL A 1 939 ? 40.139 -32.113 -17.013 1.00 88.50 939 VAL A O 1
ATOM 7706 N N . VAL A 1 940 ? 40.407 -30.943 -15.120 1.00 89.62 940 VAL A N 1
ATOM 7707 C CA . VAL A 1 940 ? 41.771 -31.404 -14.839 1.00 89.62 940 VAL A CA 1
ATOM 7708 C C . VAL A 1 940 ? 41.744 -32.293 -13.600 1.00 89.62 940 VAL A C 1
ATOM 7710 O O . VAL A 1 940 ? 41.241 -31.891 -12.548 1.00 89.62 940 VAL A O 1
ATOM 7713 N N . GLN A 1 941 ? 42.286 -33.505 -13.702 1.00 84.88 941 GLN A N 1
ATOM 7714 C CA . GLN A 1 941 ? 42.374 -34.422 -12.566 1.00 84.88 941 GLN A CA 1
ATOM 7715 C C . GLN A 1 941 ? 43.749 -34.317 -11.897 1.00 84.88 941 GLN A C 1
ATOM 7717 O O . GLN A 1 941 ? 44.772 -34.453 -12.559 1.00 84.88 941 GLN A O 1
ATOM 7722 N N . SER A 1 942 ? 43.768 -34.126 -10.576 1.00 85.81 942 SER A N 1
ATOM 7723 C CA . SER A 1 942 ? 44.968 -34.300 -9.746 1.00 85.81 942 SER A CA 1
ATOM 7724 C C . SER A 1 942 ? 44.917 -35.658 -9.050 1.00 85.81 942 SER A C 1
ATOM 7726 O O . SER A 1 942 ? 43.855 -36.066 -8.578 1.00 85.81 942 SER A O 1
ATOM 7728 N N . GLY A 1 943 ? 46.049 -36.357 -8.935 1.00 81.56 943 GLY A N 1
ATOM 7729 C CA . GLY A 1 943 ? 46.160 -37.555 -8.093 1.00 81.56 943 GLY A CA 1
ATOM 7730 C C . GLY A 1 943 ? 46.052 -37.237 -6.594 1.00 81.56 943 GLY A C 1
ATOM 7731 O O . GLY A 1 943 ? 45.773 -38.113 -5.771 1.00 81.56 943 GLY A O 1
ATOM 7732 N N . GLY A 1 944 ? 46.218 -35.961 -6.235 1.00 76.62 944 GLY A N 1
ATOM 7733 C CA . GLY A 1 944 ? 46.096 -35.424 -4.885 1.00 76.62 944 GLY A CA 1
ATOM 7734 C C . GLY A 1 944 ? 44.724 -34.875 -4.508 1.00 76.62 944 GLY A C 1
ATOM 7735 O O . GLY A 1 944 ? 44.521 -34.585 -3.332 1.00 76.62 944 GLY A O 1
ATOM 7736 N N . ALA A 1 945 ? 43.800 -34.733 -5.460 1.00 77.94 945 ALA A N 1
ATOM 7737 C CA . ALA A 1 945 ? 42.474 -34.157 -5.247 1.00 77.94 945 ALA A CA 1
ATOM 7738 C C . ALA A 1 945 ? 41.364 -35.211 -5.373 1.00 77.94 945 ALA A C 1
ATOM 7740 O O . ALA A 1 945 ? 41.336 -35.958 -6.348 1.00 77.94 945 ALA A O 1
ATOM 7741 N N . ASP A 1 946 ? 40.407 -35.214 -4.440 1.00 70.12 946 ASP A N 1
ATOM 7742 C CA . ASP A 1 946 ? 39.269 -36.157 -4.455 1.00 70.12 946 ASP A CA 1
ATOM 7743 C C . ASP A 1 946 ? 38.197 -35.786 -5.492 1.00 70.12 946 ASP A C 1
ATOM 7745 O O . ASP A 1 946 ? 37.338 -36.587 -5.842 1.00 70.12 946 ASP A O 1
ATOM 7749 N N . THR A 1 947 ? 38.245 -34.559 -6.017 1.00 74.62 947 THR A N 1
ATOM 7750 C CA . THR A 1 947 ? 37.326 -34.079 -7.054 1.00 74.62 947 THR A CA 1
ATOM 7751 C C . THR A 1 947 ? 38.091 -33.478 -8.231 1.00 74.62 947 THR A C 1
ATOM 7753 O O . THR A 1 947 ? 39.050 -32.726 -8.006 1.00 74.62 947 THR A O 1
ATOM 7756 N N . PRO A 1 948 ? 37.662 -33.751 -9.480 1.00 80.25 948 PRO A N 1
ATOM 7757 C CA . PRO A 1 948 ? 38.212 -33.086 -10.650 1.00 80.25 948 PRO A CA 1
ATOM 7758 C C . PRO A 1 948 ? 38.105 -31.566 -10.513 1.00 80.25 948 PRO A C 1
ATOM 7760 O O . PRO A 1 948 ? 37.132 -31.042 -9.966 1.00 80.25 948 PRO A O 1
ATOM 7763 N N . ARG A 1 949 ? 39.110 -30.843 -10.999 1.00 85.94 949 ARG A N 1
ATOM 7764 C CA . ARG A 1 949 ? 39.146 -29.383 -10.939 1.00 85.94 949 ARG A CA 1
ATOM 7765 C C . ARG A 1 949 ? 38.621 -28.794 -12.233 1.00 85.94 949 ARG A C 1
ATOM 7767 O O . ARG A 1 949 ? 38.993 -29.235 -13.316 1.00 85.94 949 ARG A O 1
ATOM 7774 N N . LEU A 1 950 ? 37.738 -27.812 -12.090 1.00 87.50 950 LEU A N 1
ATOM 7775 C CA . LEU A 1 950 ? 37.045 -27.175 -13.199 1.00 87.50 950 LEU A CA 1
ATOM 7776 C C . LEU A 1 950 ? 37.726 -25.857 -13.541 1.00 87.50 950 LEU A C 1
ATOM 7778 O O . LEU A 1 950 ? 37.631 -24.891 -12.785 1.00 87.50 950 LEU A O 1
ATOM 7782 N N . LEU A 1 951 ? 38.371 -25.812 -14.695 1.00 87.56 951 LEU A N 1
ATOM 7783 C CA . LEU A 1 951 ? 38.995 -24.618 -15.229 1.00 87.56 951 LEU A CA 1
ATOM 7784 C C . LEU A 1 951 ? 38.125 -24.062 -16.349 1.00 87.56 951 LEU A C 1
ATOM 7786 O O . LEU A 1 951 ? 37.876 -24.746 -17.335 1.00 87.56 951 LEU A O 1
ATOM 7790 N N . LYS A 1 952 ? 37.654 -22.826 -16.211 1.00 89.38 952 LYS A N 1
ATOM 7791 C CA . LYS A 1 952 ? 36.871 -22.189 -17.268 1.00 89.38 952 LYS A CA 1
ATOM 7792 C C . LYS A 1 952 ? 37.828 -21.530 -18.240 1.00 89.38 952 LYS A C 1
ATOM 7794 O O . LYS A 1 952 ? 38.731 -20.814 -17.819 1.00 89.38 952 LYS A O 1
ATOM 7799 N N . VAL A 1 953 ? 37.625 -21.757 -19.526 1.00 88.88 953 VAL A N 1
ATOM 7800 C CA . VAL A 1 953 ? 38.449 -21.204 -20.596 1.00 88.88 953 VAL A CA 1
ATOM 7801 C C . VAL A 1 953 ? 37.556 -20.570 -21.648 1.00 88.88 953 VAL A C 1
ATOM 7803 O O . VAL A 1 953 ? 36.425 -21.006 -21.862 1.00 88.88 953 VAL A O 1
ATOM 7806 N N . TYR A 1 954 ? 38.040 -19.521 -22.291 1.00 87.50 954 TYR A N 1
ATOM 7807 C CA . TYR A 1 954 ? 37.340 -18.859 -23.383 1.00 87.50 954 TYR A CA 1
ATOM 7808 C C . TYR A 1 954 ? 38.340 -18.481 -24.466 1.00 87.50 954 TYR A C 1
ATOM 7810 O O . TYR A 1 954 ? 39.510 -18.238 -24.174 1.00 87.50 954 TYR A O 1
ATOM 7818 N N . GLN A 1 955 ? 37.877 -18.455 -25.710 1.00 85.69 955 GLN A N 1
ATOM 7819 C CA . GLN A 1 955 ? 38.665 -17.933 -26.817 1.00 85.69 955 GLN A CA 1
ATOM 7820 C C . GLN A 1 955 ? 38.441 -16.426 -26.902 1.00 85.69 955 GLN A C 1
ATOM 7822 O O . GLN A 1 955 ? 37.288 -15.990 -26.951 1.00 85.69 955 GLN A O 1
ATOM 7827 N N . ASP A 1 956 ? 39.504 -15.633 -26.916 1.00 82.06 956 ASP A N 1
ATOM 7828 C CA . ASP A 1 956 ? 39.372 -14.198 -27.137 1.00 82.06 956 ASP A CA 1
ATOM 7829 C C . ASP A 1 956 ? 38.994 -13.924 -28.610 1.00 82.06 956 ASP A C 1
ATOM 7831 O O . ASP A 1 956 ? 39.604 -14.491 -29.524 1.00 82.06 956 ASP A O 1
ATOM 7835 N N . PRO A 1 957 ? 37.963 -13.098 -28.874 1.00 70.38 957 PRO A N 1
ATOM 7836 C CA . PRO A 1 957 ? 37.481 -12.850 -30.231 1.00 70.38 957 PRO A CA 1
ATOM 7837 C C . PRO A 1 957 ? 38.440 -12.012 -31.095 1.00 70.38 957 PRO A C 1
ATOM 7839 O O . PRO A 1 957 ? 38.196 -11.895 -32.297 1.00 70.38 957 PRO A O 1
ATOM 7842 N N . PHE A 1 958 ? 39.497 -11.416 -30.527 1.00 71.31 958 PHE A N 1
ATOM 7843 C CA . PHE A 1 958 ? 40.437 -10.558 -31.255 1.00 71.31 958 PHE A CA 1
ATOM 7844 C C . PHE A 1 958 ? 41.733 -11.268 -31.659 1.00 71.31 958 PHE A C 1
ATOM 7846 O O . PHE A 1 958 ? 42.232 -11.000 -32.753 1.00 71.31 958 PHE A O 1
ATOM 7853 N N . ASP A 1 959 ? 42.287 -12.154 -30.826 1.00 76.06 959 ASP A N 1
ATOM 7854 C CA . ASP A 1 959 ? 43.544 -12.868 -31.126 1.00 76.06 959 ASP A CA 1
ATOM 7855 C C . ASP A 1 959 ? 43.394 -14.383 -31.355 1.00 76.06 959 ASP A C 1
ATOM 7857 O O . ASP A 1 959 ? 44.353 -15.045 -31.768 1.00 76.06 959 ASP A O 1
ATOM 7861 N N . PHE A 1 960 ? 42.183 -14.914 -31.154 1.00 78.50 960 PHE A N 1
ATOM 7862 C CA . PHE A 1 960 ? 41.834 -16.330 -31.280 1.00 78.50 960 PHE A CA 1
ATOM 7863 C C . PHE A 1 960 ? 42.622 -17.271 -30.357 1.00 78.50 960 PHE A C 1
ATOM 7865 O O . PHE A 1 960 ? 42.565 -18.496 -30.536 1.00 78.50 960 PHE A O 1
ATOM 7872 N N . GLU A 1 961 ? 43.321 -16.734 -29.356 1.00 84.56 961 GLU A N 1
ATOM 7873 C CA . GLU A 1 961 ? 43.963 -17.515 -28.312 1.00 84.56 961 GLU A CA 1
ATOM 7874 C C . GLU A 1 961 ? 42.976 -17.871 -27.202 1.00 84.56 961 GLU A C 1
ATOM 7876 O O . GLU A 1 961 ? 41.979 -17.192 -26.941 1.00 84.56 961 GLU A O 1
ATOM 7881 N N . TRP A 1 962 ? 43.259 -18.992 -26.547 1.00 89.12 962 TRP A N 1
ATOM 7882 C CA . TRP A 1 962 ? 42.509 -19.442 -25.390 1.00 89.12 962 TRP A CA 1
ATOM 7883 C C . TRP A 1 962 ? 43.095 -18.879 -24.095 1.00 89.12 962 TRP A C 1
ATOM 7885 O O . TRP A 1 962 ? 44.301 -18.960 -23.856 1.00 89.12 962 TRP A O 1
ATOM 7895 N N . TYR A 1 963 ? 42.209 -18.375 -23.238 1.00 90.81 963 TYR A N 1
ATOM 7896 C CA . TYR A 1 963 ? 42.516 -17.765 -21.947 1.00 90.81 963 TYR A CA 1
ATOM 7897 C C . TYR A 1 963 ? 41.716 -18.415 -20.824 1.00 90.81 963 TYR A C 1
ATOM 7899 O O . TYR A 1 963 ? 40.616 -18.929 -21.032 1.00 90.81 963 TYR A O 1
ATOM 7907 N N . ILE A 1 964 ? 42.246 -18.344 -19.606 1.00 90.62 964 ILE A N 1
ATOM 7908 C CA . ILE A 1 964 ? 41.536 -18.717 -18.385 1.00 90.62 964 ILE A CA 1
ATOM 7909 C C . ILE A 1 964 ? 40.481 -17.652 -18.080 1.00 90.62 964 ILE A C 1
ATOM 7911 O O . ILE A 1 964 ? 40.768 -16.461 -17.986 1.00 90.62 964 ILE A O 1
ATOM 7915 N N . PHE A 1 965 ? 39.234 -18.086 -17.929 1.00 85.44 965 PHE A N 1
ATOM 7916 C CA . PHE A 1 965 ? 38.092 -17.223 -17.672 1.00 85.44 965 PHE A CA 1
ATOM 7917 C C . PHE A 1 965 ? 37.916 -16.958 -16.172 1.00 85.44 965 PHE A C 1
ATOM 7919 O O . PHE A 1 965 ? 37.738 -17.899 -15.389 1.00 85.44 965 PHE A O 1
ATOM 7926 N N . SER A 1 966 ? 37.822 -15.677 -15.793 1.00 76.69 966 SER A N 1
ATOM 7927 C CA . SER A 1 966 ? 37.409 -15.230 -14.452 1.00 76.69 966 SER A CA 1
ATOM 7928 C C . SER A 1 966 ? 38.248 -15.858 -13.319 1.00 76.69 966 SER A C 1
ATOM 7930 O O . SER A 1 966 ? 39.396 -16.238 -13.515 1.00 76.69 966 SER A O 1
ATOM 7932 N N . ASP A 1 967 ? 37.665 -16.009 -12.131 1.00 74.06 967 ASP A N 1
ATOM 7933 C CA . ASP A 1 967 ? 38.255 -16.614 -10.932 1.00 74.06 967 ASP A CA 1
ATOM 7934 C C . ASP A 1 967 ? 38.514 -18.129 -11.049 1.00 74.06 967 ASP A C 1
ATOM 7936 O O . ASP A 1 967 ? 38.883 -18.773 -10.063 1.00 74.06 967 ASP A O 1
ATOM 7940 N N . SER A 1 968 ? 38.329 -18.742 -12.226 1.00 76.38 968 SER A N 1
ATOM 7941 C CA . SER A 1 968 ? 38.498 -20.193 -12.380 1.00 76.38 968 SER A CA 1
ATOM 7942 C C . SER A 1 968 ? 39.943 -20.658 -12.185 1.00 76.38 968 SER A C 1
ATOM 7944 O O . SER A 1 968 ? 40.151 -21.823 -11.850 1.00 76.38 968 SER A O 1
ATOM 7946 N N . TRP A 1 969 ? 40.925 -19.753 -12.256 1.00 74.56 969 TRP A N 1
ATOM 7947 C CA . TRP A 1 969 ? 42.305 -20.015 -11.832 1.00 74.56 969 TRP A CA 1
ATOM 7948 C C . TRP A 1 969 ? 42.381 -20.476 -10.362 1.00 74.56 969 TRP A C 1
ATOM 7950 O O . TRP A 1 969 ? 43.186 -21.336 -10.015 1.00 74.56 969 TRP A O 1
ATOM 7960 N N . LYS A 1 970 ? 41.478 -20.016 -9.484 1.00 79.06 970 LYS A N 1
ATOM 7961 C CA . LYS A 1 970 ? 41.443 -20.437 -8.070 1.00 79.06 970 LYS A CA 1
ATOM 7962 C C . LYS A 1 970 ? 41.125 -21.925 -7.902 1.00 79.06 970 LYS A C 1
ATOM 7964 O O . LYS A 1 970 ? 41.552 -22.528 -6.920 1.00 79.06 970 LYS A O 1
ATOM 7969 N N . SER A 1 971 ? 40.403 -22.528 -8.852 1.00 77.50 971 SER A N 1
ATOM 7970 C CA . SER A 1 971 ? 39.936 -23.921 -8.762 1.00 77.50 971 SER A CA 1
ATOM 7971 C C . SER A 1 971 ? 41.087 -24.925 -8.652 1.00 77.50 971 SER A C 1
ATOM 7973 O O . SER A 1 971 ? 41.014 -25.878 -7.877 1.00 77.50 971 SER A O 1
ATOM 7975 N N . LEU A 1 972 ? 42.179 -24.681 -9.378 1.00 81.12 972 LEU A N 1
ATOM 7976 C CA . LEU A 1 972 ? 43.354 -25.547 -9.405 1.00 81.12 972 LEU A CA 1
ATOM 7977 C C . LEU A 1 972 ? 44.284 -25.306 -8.209 1.00 81.12 972 LEU A C 1
ATOM 7979 O O . LEU A 1 972 ? 45.156 -26.129 -7.934 1.00 81.12 972 LEU A O 1
ATOM 7983 N N . MET A 1 973 ? 44.051 -24.228 -7.457 1.00 77.50 973 MET A N 1
ATOM 7984 C CA . MET A 1 973 ? 44.769 -23.889 -6.229 1.00 77.50 973 MET A CA 1
ATOM 7985 C C . MET A 1 973 ? 44.020 -24.266 -4.954 1.00 77.50 973 MET A C 1
ATOM 7987 O O . MET A 1 973 ? 44.433 -23.879 -3.865 1.00 77.50 973 MET A O 1
ATOM 7991 N N . LEU A 1 974 ? 42.952 -25.056 -5.050 1.00 76.44 974 LEU A N 1
ATOM 7992 C CA . LEU A 1 974 ? 42.326 -25.685 -3.886 1.00 76.44 974 LEU A CA 1
ATOM 7993 C C . LEU A 1 974 ? 43.256 -26.738 -3.267 1.00 76.44 974 LEU A C 1
ATOM 7995 O O . LEU A 1 974 ? 44.228 -27.169 -3.888 1.00 76.44 974 LEU A O 1
ATOM 7999 N N . ASP A 1 975 ? 43.036 -27.091 -2.002 1.00 71.38 975 ASP A N 1
ATOM 8000 C CA . ASP A 1 975 ? 43.919 -28.021 -1.291 1.00 71.38 975 ASP A CA 1
ATOM 8001 C C . ASP A 1 975 ? 43.971 -29.403 -1.956 1.00 71.38 975 ASP A C 1
ATOM 8003 O O . ASP A 1 975 ? 42.991 -29.894 -2.524 1.00 71.38 975 ASP A O 1
ATOM 8007 N N . ILE A 1 976 ? 45.161 -29.998 -1.904 1.00 76.75 976 ILE A N 1
ATOM 8008 C CA . ILE A 1 976 ? 45.459 -31.364 -2.332 1.00 76.75 976 ILE A CA 1
ATOM 8009 C C . ILE A 1 976 ? 46.071 -32.115 -1.146 1.00 76.75 976 ILE A C 1
ATOM 8011 O O . ILE A 1 976 ? 46.687 -31.505 -0.267 1.00 76.75 976 ILE A O 1
ATOM 8015 N N . ARG A 1 977 ? 45.900 -33.437 -1.099 1.00 78.56 977 ARG A N 1
ATOM 8016 C CA . ARG A 1 977 ? 46.360 -34.284 0.013 1.00 78.56 977 ARG A CA 1
ATOM 8017 C C . ARG A 1 977 ? 47.863 -34.100 0.273 1.00 78.56 977 ARG A C 1
ATOM 8019 O O . ARG A 1 977 ? 48.656 -34.005 -0.659 1.00 78.56 977 ARG A O 1
ATOM 8026 N N . LYS A 1 978 ? 48.297 -34.072 1.533 1.00 77.06 978 LYS A N 1
ATOM 8027 C CA . LYS A 1 978 ? 49.737 -34.112 1.853 1.00 77.06 978 LYS A CA 1
ATOM 8028 C C . LYS A 1 978 ? 50.292 -35.527 1.584 1.00 77.06 978 LYS A C 1
ATOM 8030 O O . LYS A 1 978 ? 49.522 -36.485 1.660 1.00 77.06 978 LYS A O 1
ATOM 8035 N N . PRO A 1 979 ? 51.596 -35.691 1.288 1.00 76.62 979 PRO A N 1
ATOM 8036 C CA . PRO A 1 979 ? 52.223 -37.011 1.194 1.00 76.62 979 PRO A CA 1
ATOM 8037 C C . PRO A 1 979 ? 51.985 -37.847 2.462 1.00 76.62 979 PRO A C 1
ATOM 8039 O O . PRO A 1 979 ? 52.155 -37.338 3.571 1.00 76.62 979 PRO A O 1
ATOM 8042 N N . MET A 1 980 ? 51.589 -39.115 2.317 1.00 63.19 980 MET A N 1
ATOM 8043 C CA . MET A 1 980 ? 51.314 -39.990 3.465 1.00 63.19 980 MET A CA 1
ATOM 8044 C C . MET A 1 980 ? 52.613 -40.538 4.080 1.00 63.19 980 MET A C 1
ATOM 8046 O O . MET A 1 980 ? 53.395 -41.191 3.394 1.00 63.19 980 MET A O 1
ATOM 8050 N N . LEU A 1 981 ? 52.816 -40.320 5.386 1.00 43.56 981 LEU A N 1
ATOM 8051 C CA . LEU A 1 981 ? 53.812 -41.018 6.213 1.00 43.56 981 LEU A CA 1
ATOM 8052 C C . LEU A 1 981 ? 53.108 -42.133 7.013 1.00 43.56 981 LEU A C 1
ATOM 8054 O O . LEU A 1 981 ? 52.111 -41.878 7.684 1.00 43.56 981 LEU A O 1
ATOM 8058 N N . ASN A 1 982 ? 53.614 -43.367 6.903 1.00 38.69 982 ASN A N 1
ATOM 8059 C CA . ASN A 1 982 ? 53.027 -44.605 7.443 1.00 38.69 982 ASN A CA 1
ATOM 8060 C C . ASN A 1 982 ? 52.803 -44.589 8.970 1.00 38.69 982 ASN A C 1
ATOM 8062 O O . ASN A 1 982 ? 53.769 -44.430 9.714 1.00 38.69 982 ASN A O 1
ATOM 8066 N N . LEU A 1 983 ? 51.587 -44.917 9.435 1.00 29.12 983 LEU A N 1
ATOM 8067 C CA . LEU A 1 983 ? 51.318 -45.413 10.797 1.00 29.12 983 LEU A CA 1
ATOM 8068 C C . LEU A 1 983 ? 50.245 -46.535 10.792 1.00 29.12 983 LEU A C 1
ATOM 8070 O O . LEU A 1 983 ? 49.361 -46.505 9.933 1.00 29.12 983 LEU A O 1
ATOM 8074 N N . PRO A 1 984 ? 50.320 -47.533 11.706 1.00 28.98 984 PRO A N 1
ATOM 8075 C CA . PRO A 1 984 ? 49.543 -48.777 11.655 1.00 28.98 984 PRO A CA 1
ATOM 8076 C C . PRO A 1 984 ? 48.210 -48.722 12.430 1.00 28.98 984 PRO A C 1
ATOM 8078 O O . PRO A 1 984 ? 48.062 -47.978 13.396 1.00 28.98 984 PRO A O 1
ATOM 8081 N N . ILE A 1 985 ? 47.252 -49.558 12.010 1.00 30.39 985 ILE A N 1
ATOM 8082 C CA . ILE A 1 985 ? 45.861 -49.648 12.500 1.00 30.39 985 ILE A CA 1
ATOM 8083 C C . ILE A 1 985 ? 45.676 -50.911 13.364 1.00 30.39 985 ILE A C 1
ATOM 8085 O O . ILE A 1 985 ? 46.207 -51.963 13.010 1.00 30.39 985 ILE A O 1
ATOM 8089 N N . ASN A 1 986 ? 44.853 -50.855 14.425 1.00 24.81 986 ASN A N 1
ATOM 8090 C CA . ASN A 1 986 ? 44.159 -52.040 14.966 1.00 24.81 986 ASN A CA 1
ATOM 8091 C C . ASN A 1 986 ? 42.774 -51.673 15.589 1.00 24.81 986 ASN A C 1
ATOM 8093 O O . ASN A 1 986 ? 42.664 -50.572 16.130 1.00 24.81 986 ASN A O 1
ATOM 8097 N N . PRO A 1 987 ? 41.724 -52.535 15.525 1.00 45.03 987 PRO A N 1
ATOM 8098 C CA . PRO A 1 987 ? 40.308 -52.180 15.767 1.00 45.03 987 PRO A CA 1
ATOM 8099 C C . PRO A 1 987 ? 39.641 -52.877 16.987 1.00 45.03 987 PRO A C 1
ATOM 8101 O O . PRO A 1 987 ? 40.184 -53.867 17.476 1.00 45.03 987 PRO A O 1
ATOM 8104 N N . ARG A 1 988 ? 38.428 -52.426 17.405 1.00 23.41 988 ARG A N 1
ATOM 8105 C CA . ARG A 1 988 ? 37.217 -53.236 17.786 1.00 23.41 988 ARG A CA 1
ATOM 8106 C C . ARG A 1 988 ? 36.078 -52.436 18.488 1.00 23.41 988 ARG A C 1
ATOM 8108 O O . ARG A 1 988 ? 36.378 -51.686 19.406 1.00 23.41 988 ARG A O 1
ATOM 8115 N N . ASN A 1 989 ? 34.828 -52.666 18.022 1.00 26.08 989 ASN A N 1
ATOM 8116 C CA . ASN A 1 989 ? 33.510 -52.989 18.666 1.00 26.08 989 ASN A CA 1
ATOM 8117 C C . ASN A 1 989 ? 33.115 -52.412 20.060 1.00 26.08 989 ASN A C 1
ATOM 8119 O O . ASN A 1 989 ? 33.994 -52.196 20.876 1.00 26.08 989 ASN A O 1
ATOM 8123 N N . ASP A 1 990 ? 31.856 -52.222 20.514 1.00 23.34 990 ASP A N 1
ATOM 8124 C CA . ASP A 1 990 ? 30.460 -52.559 20.120 1.00 23.34 990 ASP A CA 1
ATOM 8125 C C . ASP A 1 990 ? 29.443 -51.677 20.937 1.00 23.34 990 ASP A C 1
ATOM 8127 O O . ASP A 1 990 ? 29.841 -50.932 21.829 1.00 23.34 990 ASP A O 1
ATOM 8131 N N . TYR A 1 991 ? 28.139 -51.785 20.623 1.00 24.94 991 TYR A N 1
ATOM 8132 C CA . TYR A 1 991 ? 26.920 -51.054 21.076 1.00 24.94 991 TYR A CA 1
ATOM 8133 C C . TYR A 1 991 ? 26.508 -51.082 22.587 1.00 24.94 991 TYR A C 1
ATOM 8135 O O . TYR A 1 991 ? 26.698 -52.104 23.240 1.00 24.94 991 TYR A O 1
ATOM 8143 N N . ASN A 1 992 ? 25.769 -50.048 23.082 1.00 26.41 992 ASN A N 1
ATOM 8144 C CA . ASN A 1 992 ? 24.291 -50.008 23.381 1.00 26.41 992 ASN A CA 1
ATOM 8145 C C . ASN A 1 992 ? 23.785 -49.203 24.650 1.00 26.41 992 ASN A C 1
ATOM 8147 O O . ASN A 1 992 ? 24.242 -49.457 25.758 1.00 26.41 992 ASN A O 1
ATOM 8151 N N . ILE A 1 993 ? 22.725 -48.372 24.454 1.00 29.27 993 ILE A N 1
ATOM 8152 C CA . ILE A 1 993 ? 21.575 -47.883 25.307 1.00 29.27 993 ILE A CA 1
ATOM 8153 C C . ILE A 1 993 ? 21.740 -46.848 26.463 1.00 29.27 993 ILE A C 1
ATOM 8155 O O . ILE A 1 993 ? 22.179 -47.209 27.550 1.00 29.27 993 ILE A O 1
ATOM 8159 N N . ASN A 1 994 ? 21.168 -45.627 26.293 1.00 33.72 994 ASN A N 1
ATOM 8160 C CA . ASN A 1 994 ? 20.159 -44.980 27.194 1.00 33.72 994 ASN A CA 1
ATOM 8161 C C . ASN A 1 994 ? 19.617 -43.617 26.675 1.00 33.72 994 ASN A C 1
ATOM 8163 O O . ASN A 1 994 ? 20.353 -42.716 26.322 1.00 33.72 994 ASN A O 1
ATOM 8167 N N . GLU A 1 995 ? 18.299 -43.416 26.611 1.00 49.66 995 GLU A N 1
ATOM 8168 C CA . GLU A 1 995 ? 17.649 -42.373 25.783 1.00 49.66 995 GLU A CA 1
ATOM 8169 C C . GLU A 1 995 ? 17.530 -40.955 26.402 1.00 49.66 995 GLU A C 1
ATOM 8171 O O . GLU A 1 995 ? 16.429 -40.424 26.530 1.00 49.66 995 GLU A O 1
ATOM 8176 N N . GLN A 1 996 ? 18.645 -40.285 26.719 1.00 54.72 996 GLN A N 1
ATOM 8177 C CA . GLN A 1 996 ? 18.669 -38.817 26.902 1.00 54.72 996 GLN A CA 1
ATOM 8178 C C . GLN A 1 996 ? 19.943 -38.191 26.316 1.00 54.72 996 GLN A C 1
ATOM 8180 O O . GLN A 1 996 ? 21.024 -38.767 26.482 1.00 54.72 996 GLN A O 1
ATOM 8185 N N . PRO A 1 997 ? 19.868 -37.026 25.634 1.00 62.06 997 PRO A N 1
ATOM 8186 C CA . PRO A 1 997 ? 21.063 -36.393 25.108 1.00 62.06 997 PRO A CA 1
ATOM 8187 C C . PRO A 1 997 ? 21.941 -35.858 26.247 1.00 62.06 997 PRO A C 1
ATOM 8189 O O . PRO A 1 997 ? 21.498 -35.045 27.052 1.00 62.06 997 PRO A O 1
ATOM 8192 N N . ASN A 1 998 ? 23.191 -36.311 26.322 1.00 75.38 998 ASN A N 1
ATOM 8193 C CA . ASN A 1 998 ? 24.152 -35.842 27.318 1.00 75.38 998 ASN A CA 1
ATOM 8194 C C . ASN A 1 998 ? 24.717 -34.476 26.889 1.00 75.38 998 ASN A C 1
ATOM 8196 O O . ASN A 1 998 ? 25.247 -34.372 25.780 1.00 75.38 998 ASN A O 1
ATOM 8200 N N . ILE A 1 999 ? 24.601 -33.445 27.733 1.00 78.69 999 ILE A N 1
ATOM 8201 C CA . ILE A 1 999 ? 25.054 -32.073 27.444 1.00 78.69 999 ILE A CA 1
ATOM 8202 C C . ILE A 1 999 ? 26.258 -31.737 28.329 1.00 78.69 999 ILE A C 1
ATOM 8204 O O . ILE A 1 999 ? 26.133 -31.641 29.546 1.00 78.69 999 ILE A O 1
ATOM 8208 N N . ILE A 1 1000 ? 27.420 -31.509 27.719 1.00 78.62 1000 ILE A N 1
ATOM 8209 C CA . ILE A 1 1000 ? 28.666 -31.141 28.410 1.00 78.62 1000 ILE A CA 1
ATOM 8210 C C . ILE A 1 1000 ? 29.014 -29.692 28.064 1.00 78.62 1000 ILE A C 1
ATOM 8212 O O . ILE A 1 1000 ? 28.906 -29.295 26.905 1.00 78.62 1000 ILE A O 1
ATOM 8216 N N . SER A 1 1001 ? 29.420 -28.898 29.057 1.00 75.56 1001 SER A N 1
ATOM 8217 C CA . SER A 1 1001 ? 29.699 -27.461 28.907 1.00 75.56 1001 SER A CA 1
ATOM 8218 C C . SER A 1 1001 ? 31.176 -27.155 29.120 1.00 75.56 1001 SER A C 1
ATOM 8220 O O . SER A 1 1001 ? 31.755 -27.629 30.093 1.00 75.56 1001 SER A O 1
ATOM 8222 N N . GLU A 1 1002 ? 31.762 -26.325 28.262 1.00 78.69 1002 GLU A N 1
ATOM 8223 C CA . GLU A 1 1002 ? 33.136 -25.833 28.382 1.00 78.69 1002 GLU A CA 1
ATOM 8224 C C . GLU A 1 1002 ? 33.201 -24.328 28.054 1.00 78.69 1002 GLU A C 1
ATOM 8226 O O . GLU A 1 1002 ? 32.554 -23.858 27.118 1.00 78.69 1002 GLU A O 1
ATOM 8231 N N . GLU A 1 1003 ? 33.944 -23.552 28.848 1.00 72.06 1003 GLU A N 1
ATOM 8232 C CA . GLU A 1 1003 ? 34.198 -22.127 28.593 1.00 72.06 1003 GLU A CA 1
ATOM 8233 C C . GLU A 1 1003 ? 35.518 -21.993 27.820 1.00 72.06 1003 GLU A C 1
ATOM 8235 O O . GLU A 1 1003 ? 36.536 -22.541 28.245 1.00 72.06 1003 GLU A O 1
ATOM 8240 N N . ILE A 1 1004 ? 35.508 -21.297 26.680 1.00 73.69 1004 ILE A N 1
ATOM 8241 C CA . ILE A 1 1004 ? 36.687 -21.135 25.813 1.00 73.69 1004 ILE A CA 1
ATOM 8242 C C . ILE A 1 1004 ? 36.938 -19.658 25.488 1.00 73.69 1004 ILE A C 1
ATOM 8244 O O . ILE A 1 1004 ? 36.002 -18.901 25.230 1.00 73.69 1004 ILE A O 1
ATOM 8248 N N . ASP A 1 1005 ? 38.202 -19.238 25.459 1.00 70.00 1005 ASP A N 1
ATOM 8249 C CA . ASP A 1 1005 ? 38.590 -17.882 25.052 1.00 70.00 1005 ASP A CA 1
ATOM 8250 C C . ASP A 1 1005 ? 38.642 -17.753 23.518 1.00 70.00 1005 ASP A C 1
ATOM 8252 O O . ASP A 1 1005 ? 39.151 -18.636 22.823 1.00 70.00 1005 ASP A O 1
ATOM 8256 N N . GLY A 1 1006 ? 38.167 -16.632 22.962 1.00 67.25 1006 GLY A N 1
ATOM 8257 C CA . GLY A 1 1006 ? 38.287 -16.357 21.527 1.00 67.25 1006 GLY A CA 1
ATOM 8258 C C . GLY A 1 1006 ? 38.125 -14.883 21.131 1.00 67.25 1006 GLY A C 1
ATOM 8259 O O . GLY A 1 1006 ? 37.842 -14.012 21.953 1.00 67.25 1006 GLY A O 1
ATOM 8260 N N . LYS A 1 1007 ? 38.318 -14.594 19.837 1.00 59.38 1007 LYS A N 1
ATOM 8261 C CA . LYS A 1 1007 ? 38.162 -13.255 19.237 1.00 59.38 1007 LYS A CA 1
ATOM 8262 C C . LYS A 1 1007 ? 36.931 -13.216 18.337 1.00 59.38 1007 LYS A C 1
ATOM 8264 O O . LYS A 1 1007 ? 36.728 -14.147 17.563 1.00 59.38 1007 LYS A O 1
ATOM 8269 N N . TYR A 1 1008 ? 36.141 -12.147 18.396 1.00 57.09 1008 TYR A N 1
ATOM 8270 C CA . TYR A 1 1008 ? 34.964 -11.969 17.542 1.00 57.09 1008 TYR A CA 1
ATOM 8271 C C . TYR A 1 1008 ? 34.822 -10.553 17.007 1.00 57.09 1008 TYR A C 1
ATOM 8273 O O . TYR A 1 1008 ? 35.333 -9.607 17.594 1.00 57.09 1008 TYR A O 1
ATOM 8281 N N . VAL A 1 1009 ? 34.136 -10.428 15.873 1.00 47.28 1009 VAL A N 1
ATOM 8282 C CA . VAL A 1 1009 ? 33.898 -9.161 15.182 1.00 47.28 1009 VA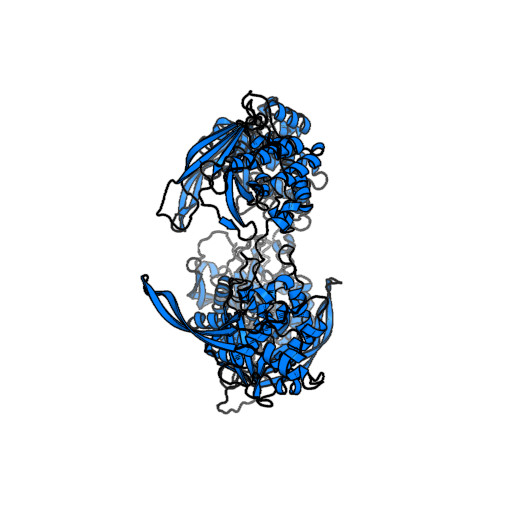L A CA 1
ATOM 8283 C C . VAL A 1 1009 ? 32.520 -8.628 15.576 1.00 47.28 1009 VAL A C 1
ATOM 8285 O O . VAL A 1 1009 ? 31.523 -9.310 15.362 1.00 47.28 1009 VAL A O 1
ATOM 8288 N N . VAL A 1 1010 ? 32.461 -7.421 16.137 1.00 50.00 1010 VAL A N 1
ATOM 8289 C CA . VAL A 1 1010 ? 31.226 -6.694 16.458 1.00 50.00 1010 VAL A CA 1
ATOM 8290 C C . VAL A 1 1010 ? 31.074 -5.540 15.483 1.00 50.00 1010 VAL A C 1
ATOM 8292 O O . VAL A 1 1010 ? 31.959 -4.693 15.381 1.00 50.00 1010 VAL A O 1
ATOM 8295 N N . TYR A 1 1011 ? 29.945 -5.488 14.782 1.00 43.31 1011 TYR A N 1
ATOM 8296 C CA . TYR A 1 1011 ? 29.600 -4.330 13.970 1.00 43.31 1011 TYR A CA 1
ATOM 8297 C C . TYR A 1 1011 ? 29.165 -3.188 14.891 1.00 43.31 1011 TYR A C 1
ATOM 8299 O O . TYR A 1 1011 ? 28.158 -3.286 15.591 1.00 43.31 1011 TYR A O 1
ATOM 8307 N N . ASN A 1 1012 ? 29.948 -2.114 14.935 1.00 50.84 1012 ASN A N 1
ATOM 8308 C CA . ASN A 1 1012 ? 29.629 -0.950 15.745 1.00 50.84 1012 ASN A CA 1
ATOM 8309 C C . ASN A 1 1012 ? 28.711 -0.014 14.947 1.00 50.84 1012 ASN A C 1
ATOM 8311 O O . ASN A 1 1012 ? 29.155 0.709 14.056 1.00 50.84 1012 ASN A O 1
ATOM 8315 N N . GLU A 1 1013 ? 27.422 -0.004 15.291 1.00 36.84 1013 GLU A N 1
ATOM 8316 C CA . GLU A 1 1013 ? 26.399 0.792 14.597 1.00 36.84 1013 GLU A CA 1
ATOM 8317 C C . GLU A 1 1013 ? 26.650 2.308 14.649 1.00 36.84 1013 GLU A C 1
ATOM 8319 O O . GLU A 1 1013 ? 26.176 3.036 13.780 1.00 36.84 1013 GLU A O 1
ATOM 8324 N N . ARG A 1 1014 ? 27.427 2.805 15.625 1.00 39.84 1014 ARG A N 1
ATOM 8325 C CA . ARG A 1 1014 ? 27.799 4.228 15.696 1.00 39.84 1014 ARG A CA 1
ATOM 8326 C C . ARG A 1 1014 ? 28.952 4.598 14.769 1.00 39.84 1014 ARG A C 1
ATOM 8328 O O . ARG A 1 1014 ? 29.050 5.761 14.393 1.00 39.84 1014 ARG A O 1
ATOM 8335 N N . THR A 1 1015 ? 29.831 3.656 14.437 1.00 56.03 1015 THR A N 1
ATOM 8336 C CA . THR A 1 1015 ? 31.037 3.928 13.634 1.00 56.03 1015 THR A CA 1
ATOM 8337 C C . THR A 1 1015 ? 30.981 3.315 12.237 1.00 56.03 1015 THR A C 1
ATOM 8339 O O . THR A 1 1015 ? 31.794 3.675 11.390 1.00 56.03 1015 THR A O 1
ATOM 8342 N N . GLY A 1 1016 ? 30.037 2.404 11.977 1.00 39.16 1016 GLY A N 1
ATOM 8343 C CA . GLY A 1 1016 ? 29.925 1.681 10.710 1.00 39.16 1016 GLY A CA 1
ATOM 8344 C C . GLY A 1 1016 ? 31.095 0.728 10.439 1.00 39.16 1016 GLY A C 1
ATOM 8345 O O . GLY A 1 1016 ? 31.311 0.338 9.294 1.00 39.16 1016 GLY A O 1
ATOM 8346 N N . GLN A 1 1017 ? 31.879 0.376 11.466 1.00 44.53 1017 GLN A N 1
ATOM 8347 C CA . GLN A 1 1017 ? 33.070 -0.467 11.351 1.00 44.53 1017 GLN A CA 1
ATOM 8348 C C . GLN A 1 1017 ? 32.957 -1.749 12.181 1.00 44.53 1017 GLN A C 1
ATOM 8350 O O . GLN A 1 1017 ? 32.282 -1.810 13.208 1.00 44.53 1017 GLN A O 1
ATOM 8355 N N . ASN A 1 1018 ? 33.669 -2.774 11.719 1.00 49.22 1018 ASN A N 1
ATOM 8356 C CA . ASN A 1 1018 ? 33.829 -4.063 12.378 1.00 49.22 1018 ASN A CA 1
ATOM 8357 C C . ASN A 1 1018 ? 34.956 -3.984 13.426 1.00 49.22 1018 ASN A C 1
ATOM 8359 O O . ASN A 1 1018 ? 36.123 -3.849 13.067 1.00 49.22 1018 ASN A O 1
ATOM 8363 N N . GLU A 1 1019 ? 34.627 -4.091 14.713 1.00 54.47 1019 GLU A N 1
ATOM 8364 C CA . GLU A 1 1019 ? 35.588 -4.116 15.824 1.00 54.47 1019 GLU A CA 1
ATOM 8365 C C . GLU A 1 1019 ? 35.889 -5.555 16.261 1.00 54.47 1019 GLU A C 1
ATOM 8367 O O . GLU A 1 1019 ? 34.970 -6.314 16.555 1.00 54.47 1019 GLU A O 1
ATOM 8372 N N . ILE A 1 1020 ? 37.165 -5.942 16.375 1.00 56.16 1020 ILE A N 1
ATOM 8373 C CA . ILE A 1 1020 ? 37.548 -7.244 16.949 1.00 56.16 1020 ILE 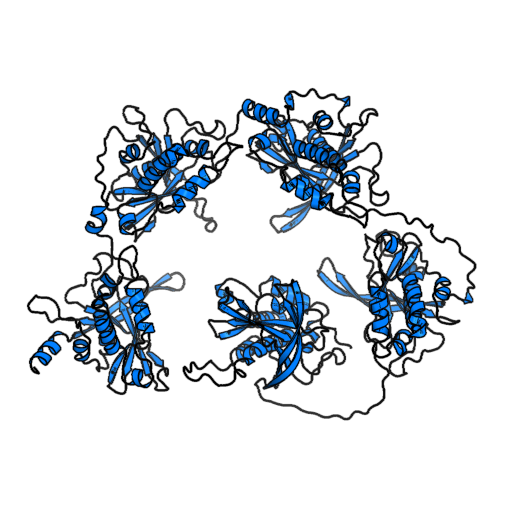A CA 1
ATOM 8374 C C . ILE A 1 1020 ? 37.611 -7.124 18.477 1.00 56.16 1020 ILE A C 1
ATOM 8376 O O . ILE A 1 1020 ? 38.444 -6.390 19.008 1.00 56.16 1020 ILE A O 1
ATOM 8380 N N . ARG A 1 1021 ? 36.772 -7.874 19.194 1.00 54.50 1021 ARG A N 1
ATOM 8381 C CA . ARG A 1 1021 ? 36.757 -7.967 20.660 1.00 54.50 1021 ARG A CA 1
ATOM 8382 C C . ARG A 1 1021 ? 37.220 -9.347 21.122 1.00 54.50 1021 ARG A C 1
ATOM 8384 O O . ARG A 1 1021 ? 36.883 -10.363 20.518 1.00 54.50 1021 ARG A O 1
ATOM 8391 N N . ASN A 1 1022 ? 37.993 -9.384 22.206 1.00 62.72 1022 ASN A N 1
ATOM 8392 C CA . ASN A 1 1022 ? 38.289 -10.625 22.924 1.00 62.72 1022 ASN A CA 1
ATOM 8393 C C . ASN A 1 1022 ? 37.089 -10.949 23.828 1.00 62.72 1022 ASN A C 1
ATOM 8395 O O . ASN A 1 1022 ? 36.603 -10.061 24.530 1.00 62.72 1022 ASN A O 1
ATOM 8399 N N . GLY A 1 1023 ? 36.613 -12.192 23.836 1.00 61.41 1023 GLY A N 1
ATOM 8400 C CA . GLY A 1 1023 ? 35.551 -12.622 24.742 1.00 61.41 1023 GLY A CA 1
ATOM 8401 C C . GLY A 1 1023 ? 35.569 -14.115 25.020 1.00 61.41 1023 GLY A C 1
ATOM 8402 O O . GLY A 1 1023 ? 36.196 -14.893 24.302 1.00 61.41 1023 GLY A O 1
ATOM 8403 N N . LYS A 1 1024 ? 34.865 -14.487 26.086 1.00 62.91 1024 LYS A N 1
ATOM 8404 C CA . LYS A 1 1024 ? 34.646 -15.872 26.482 1.00 62.91 1024 LYS A CA 1
ATOM 8405 C C . LYS A 1 1024 ? 33.400 -16.423 25.796 1.00 62.91 1024 LYS A C 1
ATOM 8407 O O . LYS A 1 1024 ? 32.364 -15.757 25.772 1.00 62.91 1024 LYS A O 1
ATOM 8412 N N . PHE A 1 1025 ? 33.507 -17.624 25.246 1.00 69.19 1025 PHE A N 1
ATOM 8413 C CA . PHE A 1 1025 ? 32.410 -18.363 24.633 1.00 69.19 1025 PHE A CA 1
ATOM 8414 C C . PHE A 1 1025 ? 32.004 -19.512 25.540 1.00 69.19 1025 PHE A C 1
ATOM 8416 O O . PHE A 1 1025 ? 32.856 -20.184 26.123 1.00 69.19 1025 PHE A O 1
ATOM 8423 N N . ILE A 1 1026 ? 30.705 -19.788 25.582 1.00 74.88 1026 ILE A N 1
ATOM 8424 C CA . ILE A 1 1026 ? 30.194 -21.041 26.126 1.00 74.88 1026 ILE A CA 1
ATOM 8425 C C . ILE A 1 1026 ? 30.071 -22.009 24.951 1.00 74.88 1026 ILE A C 1
ATOM 8427 O O . ILE A 1 1026 ? 29.339 -21.746 23.995 1.00 74.88 1026 ILE A O 1
ATOM 8431 N N . GLN A 1 1027 ? 30.807 -23.113 25.004 1.00 82.88 1027 GLN A N 1
ATOM 8432 C CA . GLN A 1 1027 ? 30.684 -24.228 24.076 1.00 82.88 1027 GLN A CA 1
ATOM 8433 C C . GLN A 1 1027 ? 29.945 -25.374 24.776 1.00 82.88 1027 GLN A C 1
ATOM 8435 O O . GLN A 1 1027 ? 30.250 -25.735 25.912 1.00 82.88 1027 GLN A O 1
ATOM 8440 N N . LYS A 1 1028 ? 28.944 -25.937 24.101 1.00 86.06 1028 LYS A N 1
ATOM 8441 C CA . LYS A 1 1028 ? 28.149 -27.073 24.570 1.00 86.06 1028 LYS A CA 1
ATOM 8442 C C . LYS A 1 1028 ? 28.298 -28.223 23.579 1.00 86.06 1028 LYS A C 1
ATOM 8444 O O . LYS A 1 1028 ? 28.134 -28.020 22.375 1.00 86.06 1028 LYS A O 1
ATOM 8449 N N . ARG A 1 1029 ? 28.574 -29.428 24.079 1.00 85.31 1029 ARG A N 1
ATOM 8450 C CA . ARG A 1 1029 ? 28.545 -30.675 23.300 1.00 85.31 1029 ARG A CA 1
ATOM 8451 C C . ARG A 1 1029 ? 27.320 -31.483 23.689 1.00 85.31 1029 ARG A C 1
ATOM 8453 O O . ARG A 1 1029 ? 27.176 -31.834 24.856 1.00 85.31 1029 ARG A O 1
ATOM 8460 N N . ILE A 1 1030 ? 26.453 -31.769 22.726 1.00 86.75 1030 ILE A N 1
ATOM 8461 C CA . ILE A 1 1030 ? 25.167 -32.448 22.928 1.00 86.75 1030 ILE A CA 1
ATOM 8462 C C . ILE A 1 1030 ? 25.231 -33.813 22.250 1.00 86.75 1030 ILE A C 1
ATOM 8464 O O . ILE A 1 1030 ? 25.307 -33.867 21.031 1.00 86.75 1030 ILE A O 1
ATOM 8468 N N . THR A 1 1031 ? 25.192 -34.908 23.011 1.00 85.94 1031 THR A N 1
ATOM 8469 C CA . THR A 1 1031 ? 25.333 -36.287 22.501 1.00 85.94 1031 THR A CA 1
ATOM 8470 C C . THR A 1 1031 ? 24.037 -37.074 22.626 1.00 85.94 1031 THR A C 1
ATOM 8472 O O . THR A 1 1031 ? 23.658 -37.419 23.740 1.00 85.94 1031 THR A O 1
ATOM 8475 N N . PHE A 1 1032 ? 23.381 -37.431 21.517 1.00 82.62 1032 PHE A N 1
ATOM 8476 C CA . PHE A 1 1032 ? 22.160 -38.257 21.531 1.00 82.62 1032 PHE A CA 1
ATOM 8477 C C . PHE A 1 1032 ? 22.494 -39.752 21.642 1.00 82.62 1032 PHE A C 1
ATOM 8479 O O . PHE A 1 1032 ? 22.751 -40.408 20.641 1.00 82.62 1032 PHE A O 1
ATOM 8486 N N . GLN A 1 1033 ? 22.468 -40.315 22.843 1.00 64.00 1033 GLN A N 1
ATOM 8487 C CA . GLN A 1 1033 ? 23.051 -41.623 23.197 1.00 64.00 1033 GLN A CA 1
ATOM 8488 C C . GLN A 1 1033 ? 22.798 -42.846 22.277 1.00 64.00 1033 GLN A C 1
ATOM 8490 O O . GLN A 1 1033 ? 23.586 -43.781 22.349 1.00 64.00 1033 GLN A O 1
ATOM 8495 N N . ASN A 1 1034 ? 21.781 -42.858 21.400 1.00 66.00 1034 ASN A N 1
ATOM 8496 C CA . ASN A 1 1034 ? 21.521 -43.975 20.473 1.00 66.00 1034 ASN A CA 1
ATOM 8497 C C . ASN A 1 1034 ? 21.433 -43.546 18.998 1.00 66.00 1034 ASN A C 1
ATOM 8499 O O . ASN A 1 1034 ? 22.179 -44.025 18.148 1.00 66.00 1034 ASN A O 1
ATOM 8503 N N . LYS A 1 1035 ? 20.480 -42.666 18.676 1.00 80.56 1035 LYS A N 1
ATOM 8504 C CA . LYS A 1 1035 ? 20.205 -42.182 17.318 1.00 80.56 1035 LYS A CA 1
ATOM 8505 C C . LYS A 1 1035 ? 19.713 -40.741 17.379 1.00 80.56 1035 LYS A C 1
ATOM 8507 O O . LYS A 1 1035 ? 19.138 -40.323 18.385 1.00 80.56 1035 LYS A O 1
ATOM 8512 N N . LEU A 1 1036 ? 19.902 -39.997 16.296 1.00 85.12 1036 LEU A N 1
ATOM 8513 C CA . LEU A 1 1036 ? 19.276 -38.685 16.146 1.00 85.12 1036 LEU A CA 1
ATOM 8514 C C . LEU A 1 1036 ? 17.757 -38.844 15.970 1.00 85.12 1036 LEU A C 1
ATOM 8516 O O . LEU A 1 1036 ? 17.320 -39.818 15.346 1.00 85.12 1036 LEU A O 1
ATOM 8520 N N . PRO A 1 1037 ? 16.948 -37.906 16.491 1.00 85.81 1037 PRO A N 1
ATOM 8521 C CA . PRO A 1 1037 ? 15.515 -37.918 16.253 1.00 85.81 1037 PRO A CA 1
ATOM 8522 C C . PRO A 1 1037 ? 15.216 -37.754 14.761 1.00 85.81 1037 PRO A C 1
ATOM 8524 O O . PRO A 1 1037 ? 15.780 -36.900 14.082 1.00 85.81 1037 PRO A O 1
ATOM 8527 N N . SER A 1 1038 ? 14.320 -38.600 14.263 1.00 84.94 1038 SER A N 1
ATOM 8528 C CA . SER A 1 1038 ? 14.019 -38.768 12.832 1.00 84.94 1038 SER A CA 1
ATOM 8529 C C . SER A 1 1038 ? 12.533 -38.628 12.495 1.00 84.94 1038 SER A C 1
ATOM 8531 O O . SER A 1 1038 ? 12.150 -38.737 11.334 1.00 84.94 1038 SER A O 1
ATOM 8533 N N . ARG A 1 1039 ? 11.695 -38.404 13.515 1.00 86.50 1039 ARG A N 1
ATOM 8534 C CA . ARG A 1 1039 ? 10.245 -38.209 13.396 1.00 86.50 1039 ARG A CA 1
ATOM 8535 C C . ARG A 1 1039 ? 9.804 -36.973 14.168 1.00 86.50 1039 ARG A C 1
ATOM 8537 O O . ARG A 1 1039 ? 10.355 -36.672 15.231 1.00 86.50 1039 ARG A O 1
ATOM 8544 N N . ALA A 1 1040 ? 8.745 -36.322 13.705 1.00 83.00 1040 ALA A N 1
ATOM 8545 C CA . ALA A 1 1040 ? 8.118 -35.179 14.359 1.00 83.00 1040 ALA A CA 1
ATOM 8546 C C . ALA A 1 1040 ? 7.714 -35.508 15.804 1.00 83.00 1040 ALA A C 1
ATOM 8548 O O . ALA A 1 1040 ? 7.947 -34.714 16.711 1.00 83.00 1040 ALA A O 1
ATOM 8549 N N . SER A 1 1041 ? 7.211 -36.722 16.055 1.00 77.44 1041 SER A N 1
ATOM 8550 C CA . SER A 1 1041 ? 6.869 -37.180 17.408 1.00 77.44 1041 SER A CA 1
ATOM 8551 C C . SER A 1 1041 ? 8.077 -37.320 18.343 1.00 77.44 1041 SER A C 1
ATOM 8553 O O . SER A 1 1041 ? 7.921 -37.195 19.553 1.00 77.44 1041 SER A O 1
ATOM 8555 N N . GLU A 1 1042 ? 9.268 -37.623 17.811 1.00 80.69 1042 GLU A N 1
ATOM 8556 C CA . GLU A 1 1042 ? 10.506 -37.728 18.600 1.00 80.69 1042 GLU A CA 1
ATOM 8557 C C . GLU A 1 1042 ? 11.027 -36.327 18.948 1.00 80.69 1042 GLU A C 1
ATOM 8559 O O . GLU A 1 1042 ? 11.329 -36.063 20.109 1.00 80.69 1042 GLU A O 1
ATOM 8564 N N . ILE A 1 1043 ? 11.033 -35.403 17.978 1.00 81.56 1043 ILE A N 1
ATOM 8565 C CA . ILE A 1 1043 ? 11.397 -33.998 18.221 1.00 81.56 1043 ILE A CA 1
ATOM 8566 C C . ILE A 1 1043 ? 10.450 -33.345 19.211 1.00 81.56 1043 ILE A C 1
ATOM 8568 O O . ILE A 1 1043 ? 10.919 -32.725 20.153 1.00 81.56 1043 ILE A O 1
ATOM 8572 N N . PHE A 1 1044 ? 9.143 -33.546 19.058 1.00 78.69 1044 PHE A N 1
ATOM 8573 C CA . PHE A 1 1044 ? 8.146 -33.017 19.982 1.00 78.69 1044 PHE A CA 1
ATOM 8574 C C . PHE A 1 1044 ? 8.351 -33.509 21.421 1.00 78.69 1044 PHE A C 1
ATOM 8576 O O . PHE A 1 1044 ? 8.142 -32.757 22.369 1.00 78.69 1044 PHE A O 1
ATOM 8583 N N . LYS A 1 1045 ? 8.759 -34.774 21.598 1.00 75.94 1045 LYS A N 1
ATOM 8584 C CA . LYS A 1 1045 ? 9.060 -35.336 22.922 1.00 75.94 1045 LYS A CA 1
ATOM 8585 C C . LYS A 1 1045 ? 10.341 -34.748 23.508 1.00 75.94 1045 LYS A C 1
ATOM 8587 O O . LYS A 1 1045 ? 10.341 -34.406 24.681 1.00 75.94 1045 LYS A O 1
ATOM 8592 N N . ILE A 1 1046 ? 11.405 -34.619 22.715 1.00 78.19 1046 ILE A N 1
ATOM 8593 C CA . ILE A 1 1046 ? 12.708 -34.135 23.201 1.00 78.19 1046 ILE A CA 1
ATOM 8594 C C . ILE A 1 1046 ? 12.688 -32.620 23.427 1.00 78.19 1046 ILE A C 1
ATOM 8596 O O . ILE A 1 1046 ? 13.223 -32.151 24.427 1.00 78.19 1046 ILE A O 1
ATOM 8600 N N . SER A 1 1047 ? 12.050 -31.852 22.536 1.00 73.56 1047 SER A N 1
ATOM 8601 C CA . SER A 1 1047 ? 11.980 -30.392 22.643 1.00 73.56 1047 SER A CA 1
ATOM 8602 C C . SER A 1 1047 ? 11.217 -29.946 23.888 1.00 73.56 1047 SER A C 1
ATOM 8604 O O . SER A 1 1047 ? 11.566 -28.922 24.445 1.00 73.56 1047 SER A O 1
ATOM 8606 N N . ARG A 1 1048 ? 10.240 -30.741 24.350 1.00 64.25 1048 ARG A N 1
ATOM 8607 C CA . ARG A 1 1048 ? 9.369 -30.449 25.506 1.00 64.25 1048 ARG A CA 1
ATOM 8608 C C . ARG A 1 1048 ? 9.782 -31.139 26.812 1.00 64.25 1048 ARG A C 1
ATOM 8610 O O . ARG A 1 1048 ? 9.019 -31.152 27.773 1.00 64.25 1048 ARG A O 1
ATOM 8617 N N . GLN A 1 1049 ? 10.953 -31.777 26.843 1.00 55.09 1049 GLN A N 1
ATOM 8618 C CA . GLN A 1 1049 ? 11.491 -32.458 28.031 1.00 55.09 1049 GLN A CA 1
ATOM 8619 C C . GLN A 1 1049 ? 12.500 -31.604 28.820 1.00 55.09 1049 GLN A C 1
ATOM 8621 O O . GLN A 1 1049 ? 13.157 -32.115 29.727 1.00 55.09 1049 GLN A O 1
ATOM 8626 N N . GLY A 1 1050 ? 12.619 -30.306 28.516 1.00 48.09 1050 GLY A N 1
ATOM 8627 C CA . GLY A 1 1050 ? 13.346 -29.369 29.375 1.00 48.09 1050 GLY A CA 1
ATOM 8628 C C . GLY A 1 1050 ? 12.687 -29.260 30.760 1.00 48.09 1050 GLY A C 1
ATOM 8629 O O . GLY A 1 1050 ? 11.467 -29.409 30.864 1.00 48.09 1050 GLY A O 1
ATOM 8630 N N . PRO A 1 1051 ? 13.450 -29.033 31.846 1.00 36.25 1051 PRO A N 1
ATOM 8631 C CA . PRO A 1 1051 ? 12.855 -28.902 33.170 1.00 36.25 1051 PRO A CA 1
ATOM 8632 C C . PRO A 1 1051 ? 11.864 -27.724 33.173 1.00 36.25 1051 PRO A C 1
ATOM 8634 O O . PRO A 1 1051 ? 12.227 -26.633 32.724 1.00 36.25 1051 PRO A O 1
ATOM 8637 N N . PRO A 1 1052 ? 10.627 -27.897 33.678 1.00 33.50 1052 PRO A N 1
ATOM 8638 C CA . PRO A 1 1052 ? 9.725 -26.772 33.862 1.00 33.50 1052 PRO A CA 1
ATOM 8639 C C . PRO A 1 1052 ? 10.353 -25.793 34.855 1.00 33.50 1052 PRO A C 1
ATOM 8641 O O . PRO A 1 1052 ? 10.844 -26.193 35.913 1.00 33.50 1052 PRO A O 1
ATOM 8644 N N . VAL A 1 1053 ? 10.334 -24.503 34.523 1.00 36.25 1053 VAL A N 1
ATOM 8645 C CA . VAL A 1 1053 ? 10.780 -23.437 35.425 1.00 36.25 1053 VAL A CA 1
ATOM 8646 C C . VAL A 1 1053 ? 9.919 -23.480 36.691 1.00 36.25 1053 VAL A C 1
ATOM 8648 O O . VAL A 1 1053 ? 8.752 -23.083 36.678 1.00 36.25 1053 VAL A O 1
ATOM 8651 N N . GLN A 1 1054 ? 10.488 -23.950 37.804 1.00 30.83 1054 GLN A N 1
ATOM 8652 C CA . GLN A 1 1054 ? 9.909 -23.714 39.122 1.00 30.83 1054 GLN A CA 1
ATOM 8653 C C . GLN A 1 1054 ? 9.978 -22.210 39.411 1.00 30.83 1054 GLN A C 1
ATOM 8655 O O . GLN A 1 1054 ? 11.053 -21.613 39.456 1.00 30.83 1054 GLN A O 1
ATOM 8660 N N . LYS A 1 1055 ? 8.810 -21.587 39.609 1.00 31.47 1055 LYS A N 1
ATOM 8661 C CA . LYS A 1 1055 ? 8.688 -20.238 40.177 1.00 31.47 1055 LYS A CA 1
ATOM 8662 C C . LYS A 1 1055 ? 9.061 -20.271 41.663 1.00 31.47 1055 LYS A C 1
ATOM 8664 O O . LYS A 1 1055 ? 8.173 -20.178 42.507 1.00 31.47 1055 LYS A O 1
ATOM 8669 N N . ASP A 1 1056 ? 10.351 -20.343 41.974 1.00 30.45 1056 ASP A N 1
ATOM 8670 C CA . ASP A 1 1056 ? 10.838 -20.007 43.311 1.00 30.45 1056 ASP A CA 1
ATOM 8671 C C . ASP A 1 1056 ? 11.237 -18.530 43.367 1.00 30.45 1056 ASP A C 1
ATOM 8673 O O . ASP A 1 1056 ? 12.329 -18.091 43.002 1.00 30.45 1056 ASP A O 1
ATOM 8677 N N . ASN A 1 1057 ? 10.280 -17.735 43.850 1.00 38.69 1057 ASN A N 1
ATOM 8678 C CA . ASN A 1 1057 ? 10.549 -16.435 44.439 1.00 38.69 1057 ASN A CA 1
ATOM 8679 C C . ASN A 1 1057 ? 11.343 -16.672 45.728 1.00 38.69 1057 ASN A C 1
ATOM 8681 O O . ASN A 1 1057 ? 10.722 -16.959 46.745 1.00 38.69 1057 ASN A O 1
ATOM 8685 N N . GLN A 1 1058 ? 12.670 -16.527 45.657 1.00 33.78 1058 GLN A N 1
ATOM 8686 C CA . GLN A 1 1058 ? 13.630 -16.174 46.725 1.00 33.78 1058 GLN A CA 1
ATOM 8687 C C . GLN A 1 1058 ? 14.924 -16.997 46.619 1.00 33.78 1058 GLN A C 1
ATOM 8689 O O . GLN A 1 1058 ? 15.093 -17.995 47.303 1.00 33.78 1058 GLN A O 1
ATOM 8694 N N . ASN A 1 1059 ? 15.855 -16.550 45.768 1.00 29.12 1059 ASN A N 1
ATOM 8695 C CA . ASN A 1 1059 ? 17.290 -16.433 46.075 1.00 29.12 1059 ASN A CA 1
ATOM 8696 C C . ASN A 1 1059 ? 18.057 -15.994 44.820 1.00 29.12 1059 ASN A C 1
ATOM 8698 O O . ASN A 1 1059 ? 18.324 -16.773 43.910 1.00 29.12 1059 ASN A O 1
ATOM 8702 N N . ARG A 1 1060 ? 18.446 -14.714 44.780 1.00 34.34 1060 ARG A N 1
ATOM 8703 C CA . ARG A 1 1060 ? 19.475 -14.229 43.854 1.00 34.34 1060 ARG A CA 1
ATOM 8704 C C . ARG A 1 1060 ? 20.823 -14.712 44.381 1.00 34.34 1060 ARG A C 1
ATOM 8706 O O . ARG A 1 1060 ? 21.360 -14.059 45.265 1.00 34.34 1060 ARG A O 1
ATOM 8713 N N . ASN A 1 1061 ? 21.285 -15.870 43.911 1.00 32.44 1061 ASN A N 1
ATOM 8714 C CA . ASN A 1 1061 ? 22.698 -16.276 43.776 1.00 32.44 1061 ASN A CA 1
ATOM 8715 C C . ASN A 1 1061 ? 22.806 -17.799 43.589 1.00 32.44 1061 ASN A C 1
ATOM 8717 O O . ASN A 1 1061 ? 23.384 -18.498 44.415 1.00 32.44 1061 ASN A O 1
ATOM 8721 N N . ILE A 1 1062 ? 22.269 -18.313 42.482 1.00 27.20 1062 ILE A N 1
ATOM 8722 C CA . ILE A 1 1062 ? 22.673 -19.614 41.936 1.00 27.20 1062 ILE A CA 1
ATOM 8723 C C . ILE A 1 1062 ? 23.028 -19.372 40.465 1.00 27.20 1062 ILE A C 1
ATOM 8725 O O . ILE A 1 1062 ? 22.310 -18.687 39.742 1.00 27.20 1062 ILE A O 1
ATOM 8729 N N . SER A 1 1063 ? 24.207 -19.835 40.066 1.00 31.34 1063 SER A N 1
ATOM 8730 C CA . SER A 1 1063 ? 24.867 -19.611 38.778 1.00 31.34 1063 SER A CA 1
ATOM 8731 C C . SER A 1 1063 ? 24.008 -20.005 37.566 1.00 31.34 1063 SER A C 1
ATOM 8733 O O . SER A 1 1063 ? 23.601 -21.157 37.443 1.00 31.34 1063 SER A O 1
ATOM 8735 N N . ASN A 1 1064 ? 23.823 -19.056 36.641 1.00 35.72 1064 ASN A N 1
ATOM 8736 C CA . ASN A 1 1064 ? 23.028 -19.086 35.397 1.00 35.72 1064 ASN A CA 1
ATOM 8737 C C . ASN A 1 1064 ? 23.419 -20.144 34.324 1.00 35.72 1064 ASN A C 1
ATOM 8739 O O . ASN A 1 1064 ? 23.172 -19.927 33.144 1.00 35.72 1064 ASN A O 1
ATOM 8743 N N . LEU A 1 1065 ? 24.033 -21.278 34.665 1.00 37.78 1065 LEU A N 1
ATOM 8744 C CA . LEU A 1 1065 ? 24.583 -22.214 33.666 1.00 37.78 1065 LEU A CA 1
ATOM 8745 C C . LEU A 1 1065 ? 23.607 -23.297 33.159 1.00 37.78 1065 LEU A C 1
ATOM 8747 O O . LEU A 1 1065 ? 23.847 -23.839 32.076 1.00 37.78 1065 LEU A O 1
ATOM 8751 N N . ASP A 1 1066 ? 22.506 -23.574 33.874 1.00 40.12 1066 ASP A N 1
ATOM 8752 C CA . ASP A 1 1066 ? 21.557 -24.650 33.515 1.00 40.12 1066 ASP A CA 1
ATOM 8753 C C . ASP A 1 1066 ? 20.301 -24.190 32.753 1.00 40.12 1066 ASP A C 1
ATOM 8755 O O . ASP A 1 1066 ? 19.783 -24.943 31.926 1.00 40.12 1066 ASP A O 1
ATOM 8759 N N . MET A 1 1067 ? 19.844 -22.941 32.927 1.00 49.59 1067 MET A N 1
ATOM 8760 C CA . MET A 1 1067 ? 18.716 -22.383 32.146 1.00 49.59 1067 MET A CA 1
ATOM 8761 C C . MET A 1 1067 ? 19.073 -22.121 30.670 1.00 49.59 1067 MET A C 1
ATOM 8763 O O . MET A 1 1067 ? 18.192 -21.895 29.843 1.00 49.59 1067 MET A O 1
ATOM 8767 N N . ASP A 1 1068 ? 20.358 -22.196 30.327 1.00 62.03 1068 ASP A N 1
ATOM 8768 C CA . ASP A 1 1068 ? 20.882 -21.926 28.991 1.00 62.03 1068 ASP A CA 1
ATOM 8769 C C . ASP A 1 1068 ? 20.796 -23.127 28.037 1.00 62.03 1068 ASP A C 1
ATOM 8771 O O . ASP A 1 1068 ? 20.914 -22.943 26.831 1.00 62.03 1068 ASP A O 1
ATOM 8775 N N . ASN A 1 1069 ? 20.558 -24.354 28.514 1.00 76.00 1069 ASN A N 1
ATOM 8776 C CA . ASN A 1 1069 ? 20.659 -25.547 27.658 1.00 76.00 1069 ASN A CA 1
ATOM 8777 C C . ASN A 1 1069 ? 19.587 -25.613 26.550 1.00 76.00 1069 ASN A C 1
ATOM 8779 O O . ASN A 1 1069 ? 19.849 -26.178 25.487 1.00 76.00 1069 ASN A O 1
ATOM 8783 N N . GLY A 1 1070 ? 18.414 -24.998 26.748 1.00 79.56 1070 GLY A N 1
ATOM 8784 C CA . GLY A 1 1070 ? 17.300 -25.047 25.789 1.00 79.56 1070 GLY A CA 1
ATOM 8785 C C . GLY A 1 1070 ? 17.626 -24.432 24.422 1.00 79.56 1070 GLY A C 1
ATOM 8786 O O . GLY A 1 1070 ? 17.287 -25.009 23.386 1.00 79.56 1070 GLY A O 1
ATOM 8787 N N . ARG A 1 1071 ? 18.385 -23.326 24.394 1.00 85.50 1071 ARG A N 1
ATOM 8788 C CA . ARG A 1 1071 ? 18.783 -22.656 23.142 1.00 85.50 1071 ARG A CA 1
ATOM 8789 C C . ARG A 1 1071 ? 19.771 -23.476 22.309 1.00 85.50 1071 ARG A C 1
ATOM 8791 O O . ARG A 1 1071 ? 19.744 -23.431 21.082 1.00 85.50 1071 ARG A O 1
ATOM 8798 N N . PHE A 1 1072 ? 20.618 -24.262 22.973 1.00 87.69 1072 PHE A N 1
ATOM 8799 C CA . PHE A 1 1072 ? 21.521 -25.201 22.308 1.00 87.69 1072 PHE A CA 1
ATOM 8800 C C . PHE A 1 1072 ? 20.772 -26.470 21.882 1.00 87.69 1072 PHE A C 1
ATOM 8802 O O . PHE A 1 1072 ? 21.020 -26.997 20.799 1.00 87.69 1072 PHE A O 1
ATOM 8809 N N . LEU A 1 1073 ? 19.811 -26.932 22.687 1.00 87.44 1073 LEU A N 1
ATOM 8810 C CA . LEU A 1 1073 ? 19.006 -28.109 22.373 1.00 87.44 1073 LEU A CA 1
ATOM 8811 C C . LEU A 1 1073 ? 18.142 -27.900 21.122 1.00 87.44 1073 LEU A C 1
ATOM 8813 O O . LEU A 1 1073 ? 18.153 -28.762 20.248 1.00 87.44 1073 LEU A O 1
ATOM 8817 N N . VAL A 1 1074 ? 17.454 -26.759 20.977 1.00 90.06 1074 VAL A N 1
ATOM 8818 C CA . VAL A 1 1074 ? 16.655 -26.477 19.765 1.00 90.06 1074 VAL A CA 1
ATOM 8819 C C . VAL A 1 1074 ? 17.531 -26.429 18.505 1.00 90.06 1074 VAL A C 1
ATOM 8821 O O . VAL A 1 1074 ? 17.148 -26.941 17.454 1.00 90.06 1074 VAL A O 1
ATOM 8824 N N . ALA A 1 1075 ? 18.752 -25.899 18.617 1.00 90.38 1075 ALA A N 1
ATOM 8825 C CA . ALA A 1 1075 ? 19.718 -25.865 17.525 1.00 90.38 1075 ALA A CA 1
ATOM 8826 C C . ALA A 1 1075 ? 20.232 -27.273 17.161 1.00 90.38 1075 ALA A C 1
ATOM 8828 O O . ALA A 1 1075 ? 20.333 -27.611 15.981 1.00 90.38 1075 ALA A O 1
ATOM 8829 N N . ALA A 1 1076 ? 20.476 -28.129 18.158 1.00 89.81 1076 ALA A N 1
ATOM 8830 C CA . ALA A 1 1076 ? 20.826 -29.534 17.951 1.00 89.81 1076 ALA A CA 1
ATOM 8831 C C . ALA A 1 1076 ? 19.675 -30.340 17.319 1.00 89.81 1076 ALA A C 1
ATOM 8833 O O . ALA A 1 1076 ? 19.902 -31.152 16.422 1.00 89.81 1076 ALA A O 1
ATOM 8834 N N . LEU A 1 1077 ? 18.429 -30.086 17.730 1.00 90.50 1077 LEU A N 1
ATOM 8835 C CA . LEU A 1 1077 ? 17.237 -30.701 17.138 1.00 90.50 1077 LEU A CA 1
ATOM 8836 C C . LEU A 1 1077 ? 17.006 -30.243 15.694 1.00 90.50 1077 LEU A C 1
ATOM 8838 O O . LEU A 1 1077 ? 16.564 -31.039 14.863 1.00 90.50 1077 LEU A O 1
ATOM 8842 N N . TYR A 1 1078 ? 17.358 -29.000 15.361 1.00 91.94 1078 TYR A N 1
ATOM 8843 C CA . TYR A 1 1078 ? 17.330 -28.537 13.977 1.00 91.94 1078 TYR A CA 1
ATOM 8844 C C . TYR A 1 1078 ? 18.317 -29.316 13.102 1.00 91.94 1078 TYR A C 1
ATOM 8846 O O . TYR A 1 1078 ? 17.952 -29.816 12.043 1.00 91.94 1078 TYR A O 1
ATOM 8854 N N . ILE A 1 1079 ? 19.543 -29.526 13.577 1.00 91.44 1079 ILE A N 1
ATOM 8855 C CA . ILE A 1 1079 ? 20.546 -30.341 12.877 1.00 91.44 1079 ILE A CA 1
ATOM 8856 C C . ILE A 1 1079 ? 20.081 -31.795 12.716 1.00 91.44 1079 ILE A C 1
ATOM 8858 O O . ILE A 1 1079 ? 20.221 -32.373 11.636 1.00 91.44 1079 ILE A O 1
ATOM 8862 N N . ALA A 1 1080 ? 19.462 -32.374 13.749 1.00 89.88 1080 ALA A N 1
ATOM 8863 C CA . ALA A 1 1080 ? 18.849 -33.698 13.656 1.00 89.88 1080 ALA A CA 1
ATOM 8864 C C . ALA A 1 1080 ? 17.738 -33.744 12.590 1.00 89.88 1080 ALA A C 1
ATOM 8866 O O . ALA A 1 1080 ? 17.660 -34.692 11.810 1.00 89.88 1080 ALA A O 1
ATOM 8867 N N . THR A 1 1081 ? 16.942 -32.677 12.490 1.00 90.94 1081 THR A N 1
ATOM 8868 C CA . THR A 1 1081 ? 15.912 -32.504 11.454 1.00 90.94 1081 THR A CA 1
ATOM 8869 C C . THR A 1 1081 ? 16.511 -32.472 10.052 1.00 90.94 1081 THR A C 1
ATOM 8871 O O . THR A 1 1081 ? 16.012 -33.151 9.154 1.00 90.94 1081 THR A O 1
ATOM 8874 N N . LEU A 1 1082 ? 17.626 -31.760 9.864 1.00 90.25 1082 LEU A N 1
ATOM 8875 C CA . LEU A 1 1082 ? 18.360 -31.758 8.596 1.00 90.25 1082 LEU A CA 1
ATOM 8876 C C . LEU A 1 1082 ? 18.895 -33.152 8.246 1.00 90.25 1082 LEU A C 1
ATOM 8878 O O . LEU A 1 1082 ? 18.898 -33.525 7.077 1.00 90.25 1082 LEU A O 1
ATOM 8882 N N . LYS A 1 1083 ? 19.323 -33.936 9.245 1.00 90.12 1083 LYS A N 1
ATOM 8883 C CA . LYS A 1 1083 ? 19.827 -35.302 9.037 1.00 90.12 1083 LYS A CA 1
ATOM 8884 C C . LYS A 1 1083 ? 18.726 -36.300 8.678 1.00 90.12 1083 LYS A C 1
ATOM 8886 O O . LYS A 1 1083 ? 18.996 -37.269 7.972 1.00 90.12 1083 LYS A O 1
ATOM 8891 N N . ALA A 1 1084 ? 17.508 -36.074 9.161 1.00 89.25 1084 ALA A N 1
ATOM 8892 C CA . ALA A 1 1084 ? 16.354 -36.922 8.886 1.00 89.25 1084 ALA A CA 1
ATOM 8893 C C . ALA A 1 1084 ? 15.768 -36.714 7.481 1.00 89.25 1084 ALA A C 1
ATOM 8895 O O . ALA A 1 1084 ? 14.937 -37.513 7.043 1.00 89.25 1084 ALA A O 1
ATOM 8896 N N . TRP A 1 1085 ? 16.168 -35.651 6.778 1.00 92.12 1085 TRP A N 1
ATOM 8897 C CA . TRP A 1 1085 ? 15.619 -35.317 5.470 1.00 92.12 1085 TRP A CA 1
ATOM 8898 C C . TRP A 1 1085 ? 16.092 -36.315 4.412 1.00 92.12 1085 TRP A C 1
ATOM 8900 O O . TRP A 1 1085 ? 17.278 -36.559 4.245 1.00 92.12 1085 TRP A O 1
ATOM 8910 N N . THR A 1 1086 ? 15.142 -36.875 3.671 1.00 88.75 1086 THR A N 1
ATOM 8911 C CA . THR A 1 1086 ? 15.308 -37.658 2.440 1.00 88.75 1086 THR A CA 1
ATOM 8912 C C . THR A 1 1086 ? 14.084 -37.380 1.559 1.00 88.75 1086 THR A C 1
ATOM 8914 O O . THR A 1 1086 ? 13.062 -36.923 2.082 1.00 88.75 1086 THR A O 1
ATOM 8917 N N . PRO A 1 1087 ? 14.097 -37.703 0.253 1.00 87.44 1087 PRO A N 1
ATOM 8918 C CA . PRO A 1 1087 ? 12.900 -37.561 -0.580 1.00 87.44 1087 PRO A CA 1
ATOM 8919 C C . PRO A 1 1087 ? 11.659 -38.273 -0.008 1.00 87.44 1087 PRO A C 1
ATOM 8921 O O . PRO A 1 1087 ? 10.551 -37.756 -0.124 1.00 87.44 1087 PRO A O 1
ATOM 8924 N N . ASN A 1 1088 ? 11.851 -39.406 0.679 1.00 87.19 1088 ASN A N 1
ATOM 8925 C CA . ASN A 1 1088 ? 10.774 -40.204 1.277 1.00 87.19 1088 ASN A CA 1
ATOM 8926 C C . ASN A 1 1088 ? 10.315 -39.688 2.650 1.00 87.19 1088 ASN A C 1
ATOM 8928 O O . ASN A 1 1088 ? 9.215 -40.008 3.090 1.00 87.19 1088 ASN A O 1
ATOM 8932 N N . THR A 1 1089 ? 11.141 -38.896 3.334 1.00 89.44 1089 THR A N 1
ATOM 8933 C CA . THR A 1 1089 ? 10.845 -38.329 4.661 1.00 89.44 1089 THR A CA 1
ATOM 8934 C C . THR A 1 1089 ? 10.593 -36.823 4.610 1.00 89.44 1089 THR A C 1
ATOM 8936 O O . THR A 1 1089 ? 10.392 -36.214 5.654 1.00 89.44 1089 THR A O 1
ATOM 8939 N N . ALA A 1 1090 ? 10.546 -36.209 3.423 1.00 86.50 1090 ALA A N 1
ATOM 8940 C CA . ALA A 1 1090 ? 10.360 -34.766 3.262 1.00 86.50 1090 ALA A CA 1
ATOM 8941 C C . ALA A 1 1090 ? 9.097 -34.249 3.977 1.00 86.50 1090 ALA A C 1
ATOM 8943 O O . ALA A 1 1090 ? 9.166 -33.248 4.679 1.00 86.50 1090 ALA A O 1
ATOM 8944 N N . SER A 1 1091 ? 7.975 -34.976 3.889 1.00 87.25 1091 SER A N 1
ATOM 8945 C CA . SER A 1 1091 ? 6.742 -34.610 4.605 1.00 87.25 1091 SER A CA 1
ATOM 8946 C C . SER A 1 1091 ? 6.876 -34.712 6.129 1.00 87.25 1091 SER A C 1
ATOM 8948 O O . SER A 1 1091 ? 6.235 -33.952 6.851 1.00 87.25 1091 SER A O 1
ATOM 8950 N N . GLU A 1 1092 ? 7.682 -35.653 6.625 1.00 89.12 1092 GLU A N 1
ATOM 8951 C CA . GLU A 1 1092 ? 7.941 -35.813 8.060 1.00 89.12 1092 GLU A CA 1
ATOM 8952 C C . GLU A 1 1092 ? 8.867 -34.698 8.561 1.00 89.12 1092 GLU A C 1
ATOM 8954 O O . GLU A 1 1092 ? 8.645 -34.126 9.627 1.00 89.12 1092 GLU A O 1
ATOM 8959 N N . VAL A 1 1093 ? 9.861 -34.322 7.754 1.00 88.44 1093 VAL A N 1
ATOM 8960 C CA . VAL A 1 1093 ? 10.751 -33.204 8.063 1.00 88.44 1093 VAL A CA 1
ATOM 8961 C C . VAL A 1 1093 ? 10.028 -31.863 8.007 1.00 88.44 1093 VAL A C 1
ATOM 8963 O O . VAL A 1 1093 ? 10.283 -31.017 8.859 1.00 88.44 1093 VAL A O 1
ATOM 8966 N N . ASP A 1 1094 ? 9.066 -31.677 7.106 1.00 89.25 1094 ASP A N 1
ATOM 8967 C CA . ASP A 1 1094 ? 8.211 -30.487 7.121 1.00 89.25 1094 ASP A CA 1
ATOM 8968 C C . ASP A 1 1094 ? 7.452 -30.368 8.456 1.00 89.25 1094 ASP A C 1
ATOM 8970 O O . ASP A 1 1094 ? 7.341 -29.275 9.015 1.00 89.25 1094 ASP A O 1
ATOM 8974 N N . ALA A 1 1095 ? 6.977 -31.488 9.013 1.00 88.69 1095 ALA A N 1
ATOM 8975 C CA . ALA A 1 1095 ? 6.333 -31.516 10.326 1.00 88.69 1095 ALA A CA 1
ATOM 8976 C C . ALA A 1 1095 ? 7.323 -31.244 11.476 1.00 88.69 1095 ALA A C 1
ATOM 8978 O O . ALA A 1 1095 ? 6.987 -30.526 12.418 1.00 88.69 1095 ALA A O 1
ATOM 8979 N N . MET A 1 1096 ? 8.555 -31.753 11.387 1.00 90.94 1096 MET A N 1
ATOM 8980 C CA . MET A 1 1096 ? 9.641 -31.462 12.334 1.00 90.94 1096 MET A CA 1
ATOM 8981 C C . MET A 1 1096 ? 10.028 -29.974 12.324 1.00 90.94 1096 MET A C 1
ATOM 8983 O O . MET A 1 1096 ? 10.120 -29.351 13.380 1.00 90.94 1096 MET A O 1
ATOM 8987 N N . MET A 1 1097 ? 10.174 -29.378 11.139 1.00 90.00 1097 MET A N 1
ATOM 8988 C CA . MET A 1 1097 ? 10.449 -27.948 10.960 1.00 90.00 1097 MET A CA 1
ATOM 8989 C C . MET A 1 1097 ? 9.326 -27.082 11.513 1.00 90.00 1097 MET A C 1
ATOM 8991 O O . MET A 1 1097 ? 9.582 -26.078 12.174 1.00 90.00 1097 MET A O 1
ATOM 8995 N N . LYS A 1 1098 ? 8.076 -27.509 11.316 1.00 88.62 1098 LYS A N 1
ATOM 8996 C CA . LYS A 1 1098 ? 6.909 -26.844 11.891 1.00 88.62 1098 LYS A CA 1
ATOM 8997 C C . LYS A 1 1098 ? 6.989 -26.768 13.418 1.00 88.62 1098 LYS A C 1
ATOM 8999 O O . LYS A 1 1098 ? 6.713 -25.719 13.985 1.00 88.62 1098 LYS A O 1
ATOM 9004 N N . ILE A 1 1099 ? 7.417 -27.847 14.076 1.00 88.56 1099 ILE A N 1
ATOM 9005 C CA . ILE A 1 1099 ? 7.581 -27.891 15.539 1.00 88.56 1099 ILE A CA 1
ATOM 9006 C C . ILE A 1 1099 ? 8.682 -26.932 16.012 1.00 88.56 1099 ILE A C 1
ATOM 9008 O O . ILE A 1 1099 ? 8.511 -26.284 17.037 1.00 88.56 1099 ILE A O 1
ATOM 9012 N N . LEU A 1 1100 ? 9.792 -26.826 15.276 1.00 90.62 1100 LEU A N 1
ATOM 9013 C CA . LEU A 1 1100 ? 10.947 -26.010 15.675 1.00 90.62 1100 LEU A CA 1
ATOM 9014 C C . LEU A 1 1100 ? 10.810 -24.516 15.327 1.00 90.62 1100 LEU A C 1
ATOM 9016 O O . LEU A 1 1100 ? 11.494 -23.690 15.933 1.00 90.62 1100 LEU A O 1
ATOM 9020 N N . CYS A 1 1101 ? 9.962 -24.158 14.357 1.00 89.25 1101 CYS A N 1
ATOM 9021 C CA . CYS A 1 1101 ? 9.817 -22.784 13.853 1.00 89.25 1101 CYS A CA 1
ATOM 9022 C C . CYS A 1 1101 ? 8.481 -22.109 14.212 1.00 89.25 1101 CYS A C 1
ATOM 9024 O O . CYS A 1 1101 ? 8.409 -20.880 14.196 1.00 89.25 1101 CYS A O 1
ATOM 9026 N N . GLU A 1 1102 ? 7.411 -22.862 14.495 1.00 88.06 1102 GLU A N 1
ATOM 9027 C CA . GLU A 1 1102 ? 6.091 -22.279 14.773 1.00 88.06 1102 GLU A CA 1
ATOM 9028 C C . GLU A 1 1102 ? 5.747 -22.270 16.265 1.00 88.06 1102 GLU A C 1
ATOM 9030 O O . GLU A 1 1102 ? 5.183 -23.231 16.799 1.00 88.06 1102 GLU A O 1
ATOM 9035 N N . SER A 1 1103 ? 6.010 -21.136 16.913 1.00 86.62 1103 SER A N 1
ATOM 9036 C CA . SER A 1 1103 ? 5.611 -20.884 18.294 1.00 86.62 1103 SER A CA 1
ATOM 9037 C C . SER A 1 1103 ? 4.162 -20.377 18.403 1.00 86.62 1103 SER A C 1
ATOM 9039 O O . SER A 1 1103 ? 3.574 -19.925 17.410 1.00 86.62 1103 SER A O 1
ATOM 9041 N N . PRO A 1 1104 ? 3.555 -20.405 19.605 1.00 83.56 1104 PRO A N 1
ATOM 9042 C CA . PRO A 1 1104 ? 2.281 -19.739 19.866 1.00 83.56 1104 PRO A CA 1
ATOM 9043 C C . PRO A 1 1104 ? 2.296 -18.256 19.469 1.00 83.56 1104 PRO A C 1
ATOM 9045 O O . PRO A 1 1104 ? 1.348 -17.795 18.832 1.00 83.56 1104 PRO A O 1
ATOM 9048 N N . THR A 1 1105 ? 3.388 -17.534 19.757 1.00 78.25 1105 THR A N 1
ATOM 9049 C CA . THR A 1 1105 ? 3.554 -16.124 19.363 1.00 78.25 1105 THR A CA 1
ATOM 9050 C C . THR A 1 1105 ? 3.581 -15.946 17.849 1.00 78.25 1105 THR A C 1
ATOM 9052 O O . THR A 1 1105 ? 2.861 -15.095 17.333 1.00 78.25 1105 THR A O 1
ATOM 9055 N N . SER A 1 1106 ? 4.356 -16.743 17.099 1.00 75.88 1106 SER A N 1
ATOM 9056 C CA . SER A 1 1106 ? 4.418 -16.575 15.636 1.00 75.88 1106 SER A CA 1
ATOM 9057 C C . SER A 1 1106 ? 3.084 -16.900 14.954 1.00 75.88 1106 SER A C 1
ATOM 9059 O O . SER A 1 1106 ? 2.680 -16.207 14.020 1.00 75.88 1106 SER A O 1
ATOM 9061 N N . LYS A 1 1107 ? 2.322 -17.866 15.490 1.00 80.50 1107 LYS A N 1
ATOM 9062 C CA . LYS A 1 1107 ? 0.939 -18.132 15.058 1.00 80.50 1107 LYS A CA 1
ATOM 9063 C C . LYS A 1 1107 ? -0.011 -16.980 15.380 1.00 80.50 1107 LYS A C 1
ATOM 9065 O O . LYS A 1 1107 ? -0.801 -16.602 14.520 1.00 80.50 1107 LYS A O 1
ATOM 9070 N N . ALA A 1 1108 ? 0.069 -16.413 16.584 1.00 70.44 1108 ALA A N 1
ATOM 9071 C CA . ALA A 1 1108 ? -0.774 -15.290 16.999 1.00 70.44 1108 ALA A CA 1
ATOM 9072 C C . ALA A 1 1108 ? -0.499 -14.012 16.185 1.00 70.44 1108 ALA A C 1
ATOM 9074 O O . ALA A 1 1108 ? -1.419 -13.247 15.908 1.00 70.44 1108 ALA A O 1
ATOM 9075 N N . LEU A 1 1109 ? 0.749 -13.806 15.757 1.00 72.25 1109 LEU A N 1
ATOM 9076 C CA . LEU A 1 1109 ? 1.166 -12.675 14.922 1.00 72.25 1109 LEU A CA 1
ATOM 9077 C C . LEU A 1 1109 ? 0.892 -12.875 13.420 1.00 72.25 1109 LEU A C 1
ATOM 9079 O O . LEU A 1 1109 ? 1.164 -11.971 12.630 1.00 72.25 1109 LEU A O 1
ATOM 9083 N N . GLY A 1 1110 ? 0.391 -14.044 13.001 1.00 75.00 1110 GLY A N 1
ATOM 9084 C CA . GLY A 1 1110 ? 0.194 -14.376 11.586 1.00 75.00 1110 GLY A CA 1
ATOM 9085 C C . GLY A 1 1110 ? 1.500 -14.484 10.787 1.00 75.00 1110 GLY A C 1
ATOM 9086 O O . GLY A 1 1110 ? 1.485 -14.407 9.559 1.00 75.00 1110 GLY A O 1
ATOM 9087 N N . THR A 1 1111 ? 2.641 -14.642 11.462 1.00 72.12 1111 THR A N 1
ATOM 9088 C CA . THR A 1 1111 ? 3.959 -14.752 10.838 1.00 72.12 1111 THR A CA 1
ATOM 9089 C C . THR A 1 1111 ? 4.315 -16.224 10.641 1.00 72.12 1111 THR A C 1
ATOM 9091 O O . THR A 1 1111 ? 4.949 -16.854 11.484 1.00 72.12 1111 THR A O 1
ATOM 9094 N N . GLU A 1 1112 ? 3.931 -16.805 9.499 1.00 72.75 1112 GLU A N 1
ATOM 9095 C CA . GLU A 1 1112 ? 4.404 -18.145 9.120 1.00 72.75 1112 GLU A CA 1
ATOM 9096 C C . GLU A 1 1112 ? 5.922 -18.125 8.856 1.00 72.75 1112 GLU A C 1
ATOM 9098 O O . GLU A 1 1112 ? 6.380 -17.813 7.755 1.00 72.75 1112 GLU A O 1
ATOM 9103 N N . VAL A 1 1113 ? 6.713 -18.475 9.875 1.00 71.75 1113 VAL A N 1
ATOM 9104 C CA . VAL A 1 1113 ? 8.187 -18.542 9.807 1.00 71.75 1113 VAL A CA 1
ATOM 9105 C C . VAL A 1 1113 ? 8.663 -19.612 8.808 1.00 71.75 1113 VAL A C 1
ATOM 9107 O O . VAL A 1 1113 ? 9.683 -19.435 8.141 1.00 71.75 1113 VAL A O 1
ATOM 9110 N N . TYR A 1 1114 ? 7.901 -20.703 8.660 1.00 80.75 1114 TYR A N 1
ATOM 9111 C CA . TYR A 1 1114 ? 8.158 -21.795 7.715 1.00 80.75 1114 TYR A CA 1
ATOM 9112 C C . TYR A 1 1114 ? 6.975 -21.999 6.750 1.00 80.75 1114 TYR A C 1
ATOM 9114 O O . TYR A 1 1114 ? 6.244 -22.990 6.793 1.00 80.75 1114 TYR A O 1
ATOM 9122 N N . ASN A 1 1115 ? 6.772 -21.014 5.875 1.00 81.00 1115 ASN A N 1
ATOM 9123 C CA . ASN A 1 1115 ? 5.702 -21.005 4.873 1.00 81.00 1115 ASN A CA 1
ATOM 9124 C C . ASN A 1 1115 ? 5.995 -21.920 3.658 1.00 81.00 1115 ASN A C 1
ATOM 9126 O O . ASN A 1 1115 ? 7.051 -22.548 3.548 1.00 81.00 1115 ASN A O 1
ATOM 9130 N N . ASN A 1 1116 ? 5.068 -21.978 2.693 1.00 82.06 1116 ASN A N 1
ATOM 9131 C CA . ASN A 1 1116 ? 5.212 -22.809 1.484 1.00 82.06 1116 ASN A CA 1
ATOM 9132 C C . ASN A 1 1116 ? 6.462 -22.484 0.646 1.00 82.06 1116 ASN A C 1
ATOM 9134 O O . ASN A 1 1116 ? 7.046 -23.389 0.050 1.00 82.06 1116 ASN A O 1
ATOM 9138 N N . HIS A 1 1117 ? 6.911 -21.226 0.640 1.00 78.94 1117 HIS A N 1
ATOM 9139 C CA . HIS A 1 1117 ? 8.158 -20.838 -0.018 1.00 78.94 1117 HIS A CA 1
ATOM 9140 C C . HIS A 1 1117 ? 9.380 -21.398 0.731 1.00 78.94 1117 HIS A C 1
ATOM 9142 O O . HIS A 1 1117 ? 10.317 -21.893 0.109 1.00 78.94 1117 HIS A O 1
ATOM 9148 N N . GLY A 1 1118 ? 9.357 -21.393 2.068 1.00 78.12 1118 GLY A N 1
ATOM 9149 C CA . GLY A 1 1118 ? 10.372 -22.039 2.904 1.00 78.12 1118 GLY A CA 1
ATOM 9150 C C . GLY A 1 1118 ? 10.470 -23.550 2.669 1.00 78.12 1118 GLY A C 1
ATOM 9151 O O . GLY A 1 1118 ? 11.571 -24.065 2.468 1.00 78.12 1118 GLY A O 1
ATOM 9152 N N . LYS A 1 1119 ? 9.326 -24.242 2.583 1.00 83.94 1119 LYS A N 1
ATOM 9153 C CA . LYS A 1 1119 ? 9.251 -25.679 2.247 1.00 83.94 1119 LYS A CA 1
ATOM 9154 C C . LYS A 1 1119 ? 9.880 -25.984 0.893 1.00 83.94 1119 LYS A C 1
ATOM 9156 O O . LYS A 1 1119 ? 10.721 -26.874 0.777 1.00 83.94 1119 LYS A O 1
ATOM 9161 N N . GLN A 1 1120 ? 9.515 -25.210 -0.131 1.00 82.62 1120 GLN A N 1
ATOM 9162 C CA . GLN A 1 1120 ? 10.073 -25.368 -1.474 1.00 82.62 1120 GLN A CA 1
ATOM 9163 C C . GLN A 1 1120 ? 11.580 -25.099 -1.495 1.00 82.62 1120 GLN A C 1
ATOM 9165 O O . GLN A 1 1120 ? 12.324 -25.908 -2.041 1.00 82.62 1120 GLN A O 1
ATOM 9170 N N . ALA A 1 1121 ? 12.051 -24.030 -0.849 1.00 80.81 1121 ALA A N 1
ATOM 9171 C CA . ALA A 1 1121 ? 13.476 -23.709 -0.781 1.00 80.81 1121 ALA A CA 1
ATOM 9172 C C . ALA A 1 1121 ? 14.292 -24.790 -0.048 1.00 80.81 1121 ALA A C 1
ATOM 9174 O O . ALA A 1 1121 ? 15.379 -25.152 -0.498 1.00 80.81 1121 ALA A O 1
ATOM 9175 N N . MET A 1 1122 ? 13.763 -25.345 1.049 1.00 82.69 1122 MET A N 1
ATOM 9176 C CA . MET A 1 1122 ? 14.403 -26.443 1.776 1.00 82.69 1122 MET A CA 1
ATOM 9177 C C . MET A 1 1122 ? 14.442 -27.722 0.939 1.00 82.69 1122 MET A C 1
ATOM 9179 O O . MET A 1 1122 ? 15.498 -28.341 0.836 1.00 82.69 1122 MET A O 1
ATOM 9183 N N . LYS A 1 1123 ? 13.331 -28.079 0.284 1.00 85.12 1123 LYS A N 1
ATOM 9184 C CA . LYS A 1 1123 ? 13.263 -29.226 -0.627 1.00 85.12 1123 LYS A CA 1
ATOM 9185 C C . LYS A 1 1123 ? 14.266 -29.090 -1.772 1.00 85.12 1123 LYS A C 1
ATOM 9187 O O . LYS A 1 1123 ? 15.047 -30.009 -1.990 1.00 85.12 1123 LYS A O 1
ATOM 9192 N N . ILE A 1 1124 ? 14.298 -27.939 -2.444 1.00 83.94 1124 ILE A N 1
ATOM 9193 C CA . ILE A 1 1124 ? 15.240 -27.660 -3.536 1.00 83.94 1124 ILE A CA 1
ATOM 9194 C C . ILE A 1 1124 ? 16.680 -27.774 -3.031 1.00 83.94 1124 ILE A C 1
ATOM 9196 O O . ILE A 1 1124 ? 17.467 -28.506 -3.620 1.00 83.94 1124 ILE A O 1
ATOM 9200 N N . SER A 1 1125 ? 17.018 -27.122 -1.913 1.00 81.50 1125 SER A N 1
ATOM 9201 C CA . SER A 1 1125 ? 18.382 -27.153 -1.369 1.00 81.50 1125 SER A CA 1
ATOM 9202 C C . SER A 1 1125 ? 18.810 -28.564 -0.962 1.00 81.50 1125 SER A C 1
ATOM 9204 O O . SER A 1 1125 ? 19.932 -28.964 -1.246 1.00 81.50 1125 SER A O 1
ATOM 9206 N N . MET A 1 1126 ? 17.922 -29.343 -0.341 1.00 83.19 1126 MET A N 1
ATOM 9207 C CA . MET A 1 1126 ? 18.221 -30.710 0.083 1.00 83.19 1126 MET A CA 1
ATOM 9208 C C . MET A 1 1126 ? 18.382 -31.677 -1.092 1.00 83.19 1126 MET A C 1
ATOM 9210 O O . MET A 1 1126 ? 19.277 -32.521 -1.059 1.00 83.19 1126 MET A O 1
ATOM 9214 N N . GLN A 1 1127 ? 17.542 -31.557 -2.127 1.00 83.56 1127 GLN A N 1
ATOM 9215 C CA . GLN A 1 1127 ? 17.620 -32.382 -3.339 1.00 83.56 1127 GLN A CA 1
ATOM 9216 C C . GLN A 1 1127 ? 18.832 -32.025 -4.193 1.00 83.56 1127 GLN A C 1
ATOM 9218 O O . GLN A 1 1127 ? 19.460 -32.915 -4.770 1.00 83.56 1127 GLN A O 1
ATOM 9223 N N . GLN A 1 1128 ? 19.190 -30.742 -4.237 1.00 78.38 1128 GLN A N 1
ATOM 9224 C CA . GLN A 1 1128 ? 20.338 -30.267 -4.985 1.00 78.38 1128 GLN A CA 1
ATOM 9225 C C . GLN A 1 1128 ? 21.600 -30.989 -4.509 1.00 78.38 1128 GLN A C 1
ATOM 9227 O O . GLN A 1 1128 ? 21.982 -30.909 -3.341 1.00 78.38 1128 GLN A O 1
ATOM 9232 N N . ASN A 1 1129 ? 22.269 -31.680 -5.434 1.00 71.56 1129 ASN A N 1
ATOM 9233 C CA . ASN A 1 1129 ? 23.486 -32.444 -5.171 1.00 71.56 1129 ASN A CA 1
ATOM 9234 C C . ASN A 1 1129 ? 23.366 -33.548 -4.106 1.00 71.56 1129 ASN A C 1
ATOM 9236 O O . ASN A 1 1129 ? 24.382 -33.909 -3.511 1.00 71.56 1129 ASN A O 1
ATOM 9240 N N . GLN A 1 1130 ? 22.157 -34.053 -3.841 1.00 82.00 1130 GLN A N 1
ATOM 9241 C CA . GLN A 1 1130 ? 21.917 -35.033 -2.775 1.00 82.00 1130 GLN A CA 1
ATOM 9242 C C . GLN A 1 1130 ? 22.447 -34.552 -1.414 1.00 82.00 1130 GLN A C 1
ATOM 9244 O O . GLN A 1 1130 ? 22.909 -35.347 -0.597 1.00 82.00 1130 GLN A O 1
ATOM 9249 N N . LYS A 1 1131 ? 22.375 -33.234 -1.149 1.00 82.81 1131 LYS A N 1
ATOM 9250 C CA . LYS A 1 1131 ? 22.786 -32.640 0.134 1.00 82.81 1131 LYS A CA 1
ATOM 9251 C C . LYS A 1 1131 ? 22.182 -33.374 1.320 1.00 82.81 1131 LYS A C 1
ATOM 9253 O O . LYS A 1 1131 ? 22.836 -33.496 2.346 1.00 82.81 1131 LYS A O 1
ATOM 9258 N N . TYR A 1 1132 ? 20.980 -33.913 1.172 1.00 83.75 1132 TYR A N 1
ATOM 9259 C CA . TYR A 1 1132 ? 20.335 -34.726 2.194 1.00 83.75 1132 TYR A CA 1
ATOM 9260 C C . TYR A 1 1132 ? 21.166 -35.905 2.730 1.00 83.75 1132 TYR A C 1
ATOM 9262 O O . TYR A 1 1132 ? 21.002 -36.292 3.885 1.00 83.75 1132 TYR A O 1
ATOM 9270 N N . GLU A 1 1133 ? 22.093 -36.459 1.945 1.00 83.81 1133 GLU A N 1
ATOM 9271 C CA . GLU A 1 1133 ? 22.927 -37.584 2.383 1.00 83.81 1133 GLU A CA 1
ATOM 9272 C C . GLU A 1 1133 ? 23.933 -37.173 3.465 1.00 83.81 1133 GLU A C 1
ATOM 9274 O O . GLU A 1 1133 ? 24.297 -37.978 4.328 1.00 83.81 1133 GLU A O 1
ATOM 9279 N N . TYR A 1 1134 ? 24.334 -35.899 3.473 1.00 85.50 1134 TYR A N 1
ATOM 9280 C CA . TYR A 1 1134 ? 25.492 -35.441 4.231 1.00 85.50 1134 TYR A CA 1
ATOM 9281 C C . TYR A 1 1134 ? 25.323 -34.118 4.978 1.00 85.50 1134 TYR A C 1
ATOM 9283 O O . TYR A 1 1134 ? 26.070 -33.863 5.918 1.00 85.50 1134 TYR A O 1
ATOM 9291 N N . LEU A 1 1135 ? 24.341 -33.285 4.627 1.00 88.25 1135 LEU A N 1
ATOM 9292 C CA . LEU A 1 1135 ? 24.139 -31.954 5.199 1.00 88.25 1135 LEU A CA 1
ATOM 9293 C C . LEU A 1 1135 ? 23.951 -32.026 6.712 1.00 88.25 1135 LEU A C 1
ATOM 9295 O O . LEU A 1 1135 ? 24.717 -31.419 7.455 1.00 88.25 1135 LEU A O 1
ATOM 9299 N N . GLY A 1 1136 ? 22.983 -32.820 7.172 1.00 86.19 1136 GLY A N 1
ATOM 9300 C CA . GLY A 1 1136 ? 22.768 -33.025 8.603 1.00 86.19 1136 GLY A CA 1
ATOM 9301 C C . GLY A 1 1136 ? 23.920 -33.769 9.279 1.00 86.19 1136 GLY A C 1
ATOM 9302 O O . GLY A 1 1136 ? 24.238 -33.476 10.426 1.00 86.19 1136 GLY A O 1
ATOM 9303 N N . SER A 1 1137 ? 24.598 -34.677 8.563 1.00 88.75 1137 SER A N 1
ATOM 9304 C CA . SER A 1 1137 ? 25.774 -35.367 9.108 1.00 88.75 1137 SER A CA 1
ATOM 9305 C C . SER A 1 1137 ? 26.937 -34.407 9.337 1.00 88.75 1137 SER A C 1
ATOM 9307 O O . SER A 1 1137 ? 27.666 -34.573 10.300 1.00 88.75 1137 SER A O 1
ATOM 9309 N N . SER A 1 1138 ? 27.096 -33.385 8.495 1.00 90.56 1138 SER A N 1
ATOM 9310 C CA . SER A 1 1138 ? 28.232 -32.459 8.550 1.00 90.56 1138 SER A CA 1
ATOM 9311 C C . SER A 1 1138 ? 28.351 -31.673 9.854 1.00 90.56 1138 SER A C 1
ATOM 9313 O O . SER A 1 1138 ? 29.401 -31.121 10.157 1.00 90.56 1138 SER A O 1
ATOM 9315 N N . TYR A 1 1139 ? 27.282 -31.619 10.637 1.00 91.88 1139 TYR A N 1
ATOM 9316 C CA . TYR A 1 1139 ? 27.249 -30.948 11.929 1.00 91.88 1139 TYR A CA 1
ATOM 9317 C C . TYR A 1 1139 ? 27.515 -31.889 13.113 1.00 91.88 1139 TYR A C 1
ATOM 9319 O O . TYR A 1 1139 ? 27.492 -31.441 14.257 1.00 91.88 1139 TYR A O 1
ATOM 9327 N N . LEU A 1 1140 ? 27.746 -33.179 12.855 1.00 90.69 1140 LEU A N 1
ATOM 9328 C CA . LEU A 1 1140 ? 28.046 -34.169 13.885 1.00 90.69 1140 LEU A CA 1
ATOM 9329 C C . LEU A 1 1140 ? 29.555 -34.230 14.133 1.00 90.69 1140 LEU A C 1
ATOM 9331 O O . LEU A 1 1140 ? 30.356 -34.227 13.197 1.00 90.69 1140 LEU A O 1
ATOM 9335 N N . ASP A 1 1141 ? 29.952 -34.319 15.394 1.00 86.44 1141 ASP A N 1
ATOM 9336 C CA . ASP A 1 1141 ? 31.348 -34.435 15.790 1.00 86.44 1141 ASP A CA 1
ATOM 9337 C C . ASP A 1 1141 ? 31.986 -35.682 15.168 1.00 86.44 1141 ASP A C 1
ATOM 9339 O O 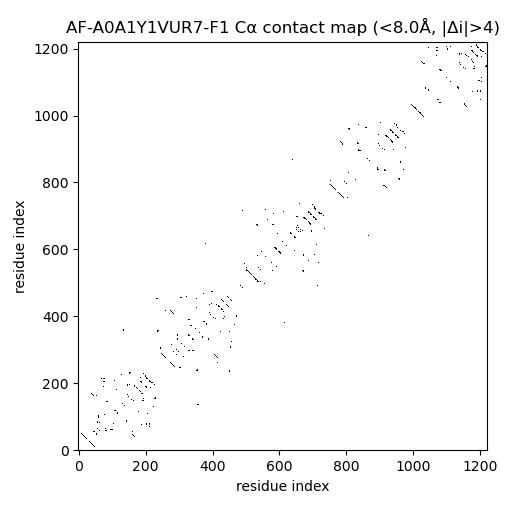. ASP A 1 1141 ? 31.360 -36.734 14.987 1.00 86.44 1141 ASP A O 1
ATOM 9343 N N . GLY A 1 1142 ? 33.265 -35.548 14.820 1.00 82.69 1142 GLY A N 1
ATOM 9344 C CA . GLY A 1 1142 ? 34.023 -36.607 14.165 1.00 82.69 1142 GLY A CA 1
ATOM 9345 C C . GLY A 1 1142 ? 33.604 -36.866 12.721 1.00 82.69 1142 GLY A C 1
ATOM 9346 O O . GLY A 1 1142 ? 34.217 -37.716 12.088 1.00 82.69 1142 GLY A O 1
ATOM 9347 N N . THR A 1 1143 ? 32.611 -36.154 12.177 1.00 86.94 1143 THR A N 1
ATOM 9348 C CA . THR A 1 1143 ? 32.380 -36.141 10.732 1.00 86.94 1143 THR A CA 1
ATOM 9349 C C . THR A 1 1143 ? 33.359 -35.222 10.050 1.00 86.94 1143 THR A C 1
ATOM 9351 O O . THR A 1 1143 ? 33.830 -34.240 10.622 1.00 86.94 1143 THR A O 1
ATOM 9354 N N . SER A 1 1144 ? 33.631 -35.529 8.798 1.00 87.62 1144 SER A N 1
ATOM 9355 C CA . SER A 1 1144 ? 34.317 -34.636 7.897 1.00 87.62 1144 SER A CA 1
ATOM 9356 C C . SER A 1 1144 ? 33.960 -35.020 6.461 1.00 87.62 1144 SER A C 1
ATOM 9358 O O . SER A 1 1144 ? 33.465 -36.127 6.223 1.00 87.62 1144 SER A O 1
ATOM 9360 N N . PRO A 1 1145 ? 34.190 -34.141 5.478 1.00 82.75 1145 PRO A N 1
ATOM 9361 C CA . PRO A 1 1145 ? 34.099 -34.533 4.079 1.00 82.75 1145 PRO A CA 1
ATOM 9362 C C . PRO A 1 1145 ? 34.894 -35.821 3.798 1.00 82.75 1145 PRO A C 1
ATOM 9364 O O . PRO A 1 1145 ? 34.365 -36.724 3.158 1.00 82.75 1145 PRO A O 1
ATOM 9367 N N . GLU A 1 1146 ? 36.103 -35.945 4.361 1.00 83.81 1146 GLU A N 1
ATOM 9368 C CA . GLU A 1 1146 ? 37.067 -37.045 4.159 1.00 83.81 1146 GLU A CA 1
ATOM 9369 C C . GLU A 1 1146 ? 36.544 -38.409 4.625 1.00 83.81 1146 GLU A C 1
ATOM 9371 O O . GLU A 1 1146 ? 36.900 -39.441 4.063 1.00 83.81 1146 GLU A O 1
ATOM 9376 N N . ASN A 1 1147 ? 35.701 -38.449 5.659 1.00 87.75 1147 ASN A N 1
ATOM 9377 C CA . ASN A 1 1147 ? 35.102 -39.701 6.115 1.00 87.75 1147 ASN A CA 1
ATOM 9378 C C . ASN A 1 1147 ? 33.699 -39.929 5.554 1.00 87.75 1147 ASN A C 1
ATOM 9380 O O . ASN A 1 1147 ? 32.951 -40.744 6.087 1.00 87.75 1147 ASN A O 1
ATOM 9384 N N . ASN A 1 1148 ? 33.342 -39.238 4.472 1.00 85.12 1148 ASN A N 1
ATOM 9385 C CA . ASN A 1 1148 ? 32.004 -39.226 3.888 1.00 85.12 1148 ASN A CA 1
ATOM 9386 C C . ASN A 1 1148 ? 30.909 -38.788 4.866 1.00 85.12 1148 ASN A C 1
ATOM 9388 O O . ASN A 1 1148 ? 29.774 -39.264 4.816 1.00 85.12 1148 ASN A O 1
ATOM 9392 N N . TYR A 1 1149 ? 31.275 -37.920 5.806 1.00 87.12 1149 TYR A N 1
ATOM 9393 C CA . TYR A 1 1149 ? 30.465 -37.570 6.963 1.00 87.12 1149 TYR A CA 1
ATOM 9394 C C . TYR A 1 1149 ? 29.915 -38.790 7.713 1.00 87.12 1149 TYR A C 1
ATOM 9396 O O . TYR A 1 1149 ? 28.836 -38.735 8.317 1.00 87.12 1149 TYR A O 1
ATOM 9404 N N . LYS A 1 1150 ? 30.650 -39.908 7.671 1.00 83.12 1150 LYS A N 1
ATOM 9405 C CA . LYS A 1 1150 ? 30.384 -41.066 8.514 1.00 83.12 1150 LYS A CA 1
ATOM 9406 C C . LYS A 1 1150 ? 30.730 -40.664 9.933 1.00 83.12 1150 LYS A C 1
ATOM 9408 O O . LYS A 1 1150 ? 31.824 -40.191 10.222 1.00 83.12 1150 LYS A O 1
ATOM 9413 N N . THR A 1 1151 ? 29.784 -40.871 10.824 1.00 80.69 1151 THR A N 1
ATOM 9414 C CA . THR A 1 1151 ? 29.999 -40.709 12.251 1.00 80.69 1151 THR A CA 1
ATOM 9415 C C . THR A 1 1151 ? 29.687 -42.021 12.939 1.00 80.69 1151 THR A C 1
ATOM 9417 O O . THR A 1 1151 ? 28.783 -42.745 12.525 1.00 80.69 1151 THR A O 1
ATOM 9420 N N . ASN A 1 1152 ? 30.440 -42.309 13.994 1.00 66.62 1152 ASN A N 1
ATOM 9421 C CA . ASN A 1 1152 ? 30.129 -43.386 14.928 1.00 66.62 1152 ASN A CA 1
ATOM 9422 C C . ASN A 1 1152 ? 29.354 -42.855 16.146 1.00 66.62 1152 ASN A C 1
ATOM 9424 O O . ASN A 1 1152 ? 29.175 -43.575 17.123 1.00 66.62 1152 ASN A O 1
ATOM 9428 N N . GLY A 1 1153 ? 28.927 -41.589 16.109 1.00 79.38 1153 GLY A N 1
ATOM 9429 C CA . GLY A 1 1153 ? 28.245 -40.921 17.203 1.00 79.38 1153 GLY A CA 1
ATOM 9430 C C . GLY A 1 1153 ? 27.182 -39.939 16.725 1.00 79.38 1153 GLY A C 1
ATOM 9431 O O . GLY A 1 1153 ? 26.839 -39.833 15.553 1.00 79.38 1153 GLY A O 1
ATOM 9432 N N . THR A 1 1154 ? 26.628 -39.219 17.681 1.00 85.56 1154 THR A N 1
ATOM 9433 C CA . THR A 1 1154 ? 25.495 -38.302 17.500 1.00 85.56 1154 THR A CA 1
ATOM 9434 C C . THR A 1 1154 ? 25.756 -36.974 18.206 1.00 85.56 1154 THR A C 1
ATOM 9436 O O . THR A 1 1154 ? 24.827 -36.237 18.531 1.00 85.56 1154 THR A O 1
ATOM 9439 N N . THR A 1 1155 ? 27.022 -36.697 18.514 1.00 86.81 1155 THR A N 1
ATOM 9440 C CA . THR A 1 1155 ? 27.423 -35.501 19.244 1.00 86.81 1155 THR A CA 1
ATOM 9441 C C . THR A 1 1155 ? 27.405 -34.288 18.326 1.00 86.81 1155 THR A C 1
ATOM 9443 O O . THR A 1 1155 ? 27.853 -34.376 17.190 1.00 86.81 1155 THR A O 1
ATOM 9446 N N . ILE A 1 1156 ? 26.879 -33.167 18.810 1.00 89.44 1156 ILE A N 1
ATOM 9447 C CA . ILE A 1 1156 ? 26.850 -31.877 18.120 1.00 89.44 1156 ILE A CA 1
ATOM 9448 C C . ILE A 1 1156 ? 27.506 -30.839 19.024 1.00 89.44 1156 ILE A C 1
ATOM 9450 O O . ILE A 1 1156 ? 27.093 -30.671 20.175 1.00 89.44 1156 ILE A O 1
ATOM 9454 N N . THR A 1 1157 ? 28.482 -30.108 18.490 1.00 87.50 1157 THR A N 1
ATOM 9455 C CA . THR A 1 1157 ? 29.128 -28.988 19.183 1.00 87.50 1157 THR A CA 1
ATOM 9456 C C . THR A 1 1157 ? 28.522 -27.646 18.764 1.00 87.50 1157 THR A C 1
ATOM 9458 O O . THR A 1 1157 ? 28.537 -27.278 17.589 1.00 87.50 1157 THR A O 1
ATOM 9461 N N . ILE A 1 1158 ? 28.027 -26.875 19.735 1.00 88.44 1158 ILE A N 1
ATOM 9462 C CA . ILE A 1 1158 ? 27.405 -25.561 19.523 1.00 88.44 1158 ILE A CA 1
ATOM 9463 C C . ILE A 1 1158 ? 28.070 -24.535 20.441 1.00 88.44 1158 ILE A C 1
ATOM 9465 O O . ILE A 1 1158 ? 28.264 -24.783 21.629 1.00 88.44 1158 ILE A O 1
ATOM 9469 N N . LYS A 1 1159 ? 28.430 -23.378 19.888 1.00 85.56 1159 LYS A N 1
ATOM 9470 C CA . LYS A 1 1159 ? 29.041 -22.251 20.602 1.00 85.56 1159 LYS A CA 1
ATOM 9471 C C . LYS A 1 1159 ? 28.041 -21.109 20.735 1.00 85.56 1159 LYS A C 1
ATOM 9473 O O . LYS A 1 1159 ? 27.145 -20.971 19.910 1.00 85.56 1159 LYS A O 1
ATOM 9478 N N . ASP A 1 1160 ? 28.217 -20.266 21.738 1.00 79.62 1160 ASP A N 1
ATOM 9479 C CA . ASP A 1 1160 ? 27.379 -19.088 21.954 1.00 79.62 1160 ASP A CA 1
ATOM 9480 C C . ASP A 1 1160 ? 28.203 -17.815 22.156 1.00 79.62 1160 ASP A C 1
ATOM 9482 O O . ASP A 1 1160 ? 29.279 -17.843 22.760 1.00 79.62 1160 ASP A O 1
ATOM 9486 N N . TYR A 1 1161 ? 27.675 -16.697 21.657 1.00 70.12 1161 TYR A N 1
ATOM 9487 C CA . TYR A 1 1161 ? 28.196 -15.362 21.920 1.00 70.12 1161 TYR A CA 1
ATOM 9488 C C . TYR A 1 1161 ? 27.574 -14.843 23.216 1.00 70.12 1161 TYR A C 1
ATOM 9490 O O . TYR A 1 1161 ? 26.419 -14.426 23.233 1.00 70.12 1161 TYR A O 1
ATOM 9498 N N . ALA A 1 1162 ? 28.356 -14.811 24.297 1.00 50.25 1162 ALA A N 1
ATOM 9499 C CA . ALA A 1 1162 ? 27.886 -14.551 25.662 1.00 50.25 1162 ALA A CA 1
ATOM 9500 C C . ALA A 1 1162 ? 27.183 -13.186 25.923 1.00 50.25 1162 ALA A C 1
ATOM 9502 O O . ALA A 1 1162 ? 26.864 -12.898 27.073 1.00 50.25 1162 ALA A O 1
ATOM 9503 N N . TYR A 1 1163 ? 26.927 -12.336 24.915 1.00 53.22 1163 TYR A N 1
ATOM 9504 C CA . TYR A 1 1163 ? 26.407 -10.970 25.105 1.00 53.22 1163 TYR A CA 1
ATOM 9505 C C . TYR A 1 1163 ? 25.399 -10.432 24.063 1.00 53.22 1163 TYR A C 1
ATOM 9507 O O . TYR A 1 1163 ? 25.086 -9.246 24.120 1.00 53.22 1163 TYR A O 1
ATOM 9515 N N . ASP A 1 1164 ? 24.831 -11.241 23.161 1.00 57.06 1164 ASP A N 1
ATOM 9516 C CA . ASP A 1 1164 ? 24.060 -10.713 22.009 1.00 57.06 1164 ASP A CA 1
ATOM 9517 C C . ASP A 1 1164 ? 22.533 -10.940 22.074 1.00 57.06 1164 ASP A C 1
ATOM 9519 O O . ASP A 1 1164 ? 21.883 -11.294 21.092 1.00 57.06 1164 ASP A O 1
ATOM 9523 N N . GLY A 1 1165 ? 21.941 -10.770 23.261 1.00 58.84 1165 GLY A N 1
ATOM 9524 C CA . GLY A 1 1165 ? 20.490 -10.846 23.441 1.00 58.84 1165 GLY A CA 1
ATOM 9525 C C . GLY A 1 1165 ? 19.787 -9.576 22.954 1.00 58.84 1165 GLY A C 1
ATOM 9526 O O . GLY A 1 1165 ? 19.585 -8.661 23.754 1.00 58.84 1165 GLY A O 1
ATOM 9527 N N . ILE A 1 1166 ? 19.383 -9.515 21.681 1.00 70.19 1166 ILE A N 1
ATOM 9528 C CA . ILE A 1 1166 ? 18.606 -8.384 21.143 1.00 70.19 1166 ILE A CA 1
ATOM 9529 C C . ILE A 1 1166 ? 17.138 -8.554 21.547 1.00 70.19 1166 ILE A C 1
ATOM 9531 O O . ILE A 1 1166 ? 16.526 -9.589 21.277 1.00 70.19 1166 ILE A O 1
ATOM 9535 N N . TRP A 1 1167 ? 16.557 -7.543 22.197 1.00 71.81 1167 TRP A N 1
ATOM 9536 C CA . TRP A 1 1167 ? 15.135 -7.547 22.545 1.00 71.81 1167 TRP A CA 1
ATOM 9537 C C . TRP A 1 1167 ? 14.279 -7.334 21.294 1.00 71.81 1167 TRP A C 1
ATOM 9539 O O . TRP A 1 1167 ? 14.461 -6.349 20.578 1.00 71.81 1167 TRP A O 1
ATOM 9549 N N . SER A 1 1168 ? 13.337 -8.239 21.031 1.00 69.75 1168 SER A N 1
ATOM 9550 C CA . SER A 1 1168 ? 12.359 -8.076 19.958 1.00 69.75 1168 SER A CA 1
ATOM 9551 C C . SER A 1 1168 ? 11.039 -7.568 20.516 1.00 69.75 1168 SER A C 1
ATOM 9553 O O . SER A 1 1168 ? 10.353 -8.284 21.241 1.00 69.75 1168 SER A O 1
ATOM 9555 N N . ASN A 1 1169 ? 10.645 -6.353 20.130 1.00 66.38 1169 ASN A N 1
ATOM 9556 C CA . ASN A 1 1169 ? 9.360 -5.780 20.544 1.00 66.38 1169 ASN A CA 1
ATOM 9557 C C . ASN A 1 1169 ? 8.164 -6.573 20.001 1.00 66.38 1169 ASN A C 1
ATOM 9559 O O . ASN A 1 1169 ? 7.117 -6.593 20.632 1.00 66.38 1169 ASN A O 1
ATOM 9563 N N . ASN A 1 1170 ? 8.321 -7.237 18.853 1.00 66.81 1170 ASN A N 1
ATOM 9564 C CA . ASN A 1 1170 ? 7.226 -7.976 18.223 1.00 66.81 1170 ASN A CA 1
ATOM 9565 C C . ASN A 1 1170 ? 6.957 -9.322 18.906 1.00 66.81 1170 ASN A C 1
ATOM 9567 O O . ASN A 1 1170 ? 5.828 -9.785 18.877 1.00 66.81 1170 ASN A O 1
ATOM 9571 N N . TYR A 1 1171 ? 7.980 -9.947 19.498 1.00 61.09 1171 TYR A N 1
ATOM 9572 C CA . TYR A 1 1171 ? 7.880 -11.278 20.115 1.00 61.09 1171 TYR A CA 1
ATOM 9573 C C . TYR A 1 1171 ? 7.948 -11.233 21.650 1.00 61.09 1171 TYR A C 1
ATOM 9575 O O . TYR A 1 1171 ? 7.907 -12.280 22.285 1.00 61.09 1171 TYR A O 1
ATOM 9583 N N . GLU A 1 1172 ? 8.101 -10.037 22.235 1.00 74.38 1172 GLU A N 1
ATOM 9584 C CA . GLU A 1 1172 ? 8.338 -9.804 23.671 1.00 74.38 1172 GLU A CA 1
ATOM 9585 C C . GLU A 1 1172 ? 9.440 -10.702 24.273 1.00 74.38 1172 GLU A C 1
ATOM 9587 O O . GLU A 1 1172 ? 9.425 -11.050 25.453 1.00 74.38 1172 GLU A O 1
ATOM 9592 N N . SER A 1 1173 ? 10.429 -11.071 23.453 1.00 75.25 1173 SER A N 1
ATOM 9593 C CA . SER A 1 1173 ? 11.462 -12.046 23.792 1.00 75.25 1173 SER A CA 1
ATOM 9594 C C . SER A 1 1173 ? 12.857 -11.555 23.407 1.00 75.25 1173 SER A C 1
ATOM 9596 O O . SER A 1 1173 ? 13.042 -10.772 22.467 1.00 75.25 1173 SER A O 1
ATOM 9598 N N . LYS A 1 1174 ? 13.879 -12.060 24.108 1.00 79.50 1174 LYS A N 1
ATOM 9599 C CA . LYS A 1 1174 ? 15.276 -11.917 23.675 1.00 79.50 1174 LYS A CA 1
ATOM 9600 C C . LYS A 1 1174 ? 15.580 -12.916 22.565 1.00 79.50 1174 LYS A C 1
ATOM 9602 O O . LYS A 1 1174 ? 15.290 -14.104 22.697 1.00 79.50 1174 LYS A O 1
ATOM 9607 N N . ILE A 1 1175 ? 16.186 -12.423 21.493 1.00 83.62 1175 ILE A N 1
ATOM 9608 C CA . ILE A 1 1175 ? 16.742 -13.238 20.417 1.00 83.62 1175 ILE A CA 1
ATOM 9609 C C . ILE A 1 1175 ? 18.212 -13.479 20.736 1.00 83.62 1175 ILE A C 1
ATOM 9611 O O . ILE A 1 1175 ? 18.951 -12.530 20.980 1.00 83.62 1175 ILE A O 1
ATOM 9615 N N . TYR A 1 1176 ? 18.622 -14.740 20.701 1.00 85.75 1176 TYR A N 1
ATOM 9616 C CA . TYR A 1 1176 ? 19.992 -15.183 20.918 1.00 85.75 1176 TYR A CA 1
ATOM 9617 C C . TYR A 1 1176 ? 20.575 -15.710 19.611 1.00 85.75 1176 TYR A C 1
ATOM 9619 O O . TYR A 1 1176 ? 19.876 -16.359 18.829 1.00 85.75 1176 TYR A O 1
ATOM 9627 N N . THR A 1 1177 ? 21.861 -15.461 19.382 1.00 85.94 1177 THR A N 1
ATOM 9628 C CA . THR A 1 1177 ? 22.588 -15.987 18.224 1.00 85.94 1177 THR A CA 1
ATOM 9629 C C . THR A 1 1177 ? 23.512 -17.112 18.677 1.00 85.94 1177 THR A C 1
ATOM 9631 O O . THR A 1 1177 ? 24.533 -16.852 19.306 1.00 85.94 1177 THR A O 1
ATOM 9634 N N . VAL A 1 1178 ? 23.188 -18.355 18.314 1.00 87.75 1178 VAL A N 1
ATOM 9635 C CA . VAL A 1 1178 ? 24.077 -19.505 18.520 1.00 87.75 1178 VAL A CA 1
ATOM 9636 C C . VAL A 1 1178 ? 24.899 -19.778 17.266 1.00 87.75 1178 VAL A C 1
ATOM 9638 O O . VAL A 1 1178 ? 24.471 -19.533 16.137 1.00 87.75 1178 VAL A O 1
ATOM 9641 N N . VAL A 1 1179 ? 26.101 -20.293 17.469 1.00 85.56 1179 VAL A N 1
ATOM 9642 C CA . VAL A 1 1179 ? 27.075 -20.585 16.427 1.00 85.56 1179 VAL A CA 1
ATOM 9643 C C . VAL A 1 1179 ? 27.243 -22.087 16.311 1.00 85.56 1179 VAL A C 1
ATOM 9645 O O . VAL A 1 1179 ? 27.689 -22.754 17.243 1.00 85.56 1179 VAL A O 1
ATOM 9648 N N . VAL A 1 1180 ? 26.934 -22.622 15.141 1.00 87.50 1180 VAL A N 1
ATOM 9649 C CA . VAL A 1 1180 ? 27.102 -24.039 14.841 1.00 87.50 1180 VAL A CA 1
ATOM 9650 C C . VAL A 1 1180 ? 28.250 -24.199 13.858 1.00 87.50 1180 VAL A C 1
ATOM 9652 O O . VAL A 1 1180 ? 28.239 -23.619 12.771 1.00 87.50 1180 VAL A O 1
ATOM 9655 N N . GLN A 1 1181 ? 29.245 -24.999 14.227 1.00 84.50 1181 GLN A N 1
ATOM 9656 C CA . GLN A 1 1181 ? 30.317 -25.367 13.312 1.00 84.50 1181 GLN A CA 1
ATOM 9657 C C . GLN A 1 1181 ? 29.945 -26.671 12.605 1.00 84.50 1181 GLN A C 1
ATOM 9659 O O . GLN A 1 1181 ? 29.679 -27.675 13.255 1.00 84.50 1181 GLN A O 1
ATOM 9664 N N . SER A 1 1182 ? 29.955 -26.657 11.275 1.00 85.75 1182 SER A N 1
ATOM 9665 C CA . SER A 1 1182 ? 29.942 -27.884 10.476 1.00 85.75 1182 SER A CA 1
ATOM 9666 C C . SER A 1 1182 ? 31.378 -28.255 10.122 1.00 85.75 1182 SER A C 1
ATOM 9668 O O . SER A 1 1182 ? 32.180 -27.381 9.785 1.00 85.75 1182 SER A O 1
ATOM 9670 N N . SER A 1 1183 ? 31.697 -29.546 10.145 1.00 83.06 1183 SER A N 1
ATOM 9671 C CA . SER A 1 1183 ? 32.923 -30.089 9.556 1.00 83.06 1183 SER A CA 1
ATOM 9672 C C . SER A 1 1183 ? 32.965 -29.887 8.040 1.00 83.06 1183 SER A C 1
ATOM 9674 O O . SER A 1 1183 ? 34.030 -29.916 7.433 1.00 83.06 1183 SER A O 1
ATOM 9676 N N . GLY A 1 1184 ? 31.813 -29.637 7.420 1.00 77.75 1184 GLY A N 1
ATOM 9677 C CA . GLY A 1 1184 ? 31.641 -29.352 6.007 1.00 77.75 1184 GLY A CA 1
ATOM 9678 C C . GLY A 1 1184 ? 31.592 -27.871 5.635 1.00 77.75 1184 GLY A C 1
ATOM 9679 O O . GLY A 1 1184 ? 31.559 -27.598 4.441 1.00 77.75 1184 GLY A O 1
ATOM 9680 N N . ALA A 1 1185 ? 31.603 -26.932 6.588 1.00 79.88 1185 ALA A N 1
ATOM 9681 C CA . ALA A 1 1185 ? 31.547 -25.489 6.317 1.00 79.88 1185 ALA A CA 1
ATOM 9682 C C . ALA A 1 1185 ? 32.854 -24.775 6.681 1.00 79.88 1185 ALA A C 1
ATOM 9684 O O . ALA A 1 1185 ? 33.373 -24.958 7.781 1.00 79.88 1185 ALA A O 1
ATOM 9685 N N . ASP A 1 1186 ? 33.316 -23.876 5.809 1.00 71.38 1186 ASP A N 1
ATOM 9686 C CA . ASP A 1 1186 ? 34.530 -23.080 6.062 1.00 71.38 1186 ASP A CA 1
ATOM 9687 C C . ASP A 1 1186 ? 34.318 -21.999 7.131 1.00 71.38 1186 ASP A C 1
ATOM 9689 O O . ASP A 1 1186 ? 35.255 -21.610 7.822 1.00 71.38 1186 ASP A O 1
ATOM 9693 N N . ASN A 1 1187 ? 33.074 -21.537 7.294 1.00 75.56 1187 ASN A N 1
ATOM 9694 C CA . ASN A 1 1187 ? 32.705 -20.539 8.292 1.00 75.56 1187 ASN A CA 1
ATOM 9695 C C . ASN A 1 1187 ? 31.667 -21.094 9.278 1.00 75.56 1187 ASN A C 1
ATOM 9697 O O . ASN A 1 1187 ? 30.730 -21.773 8.839 1.00 75.56 1187 ASN A O 1
ATOM 9701 N N . PRO A 1 1188 ? 31.766 -20.745 10.576 1.00 80.25 1188 PRO A N 1
ATOM 9702 C CA . PRO A 1 1188 ? 30.716 -21.031 11.543 1.00 80.25 1188 PRO A CA 1
ATOM 9703 C C . PRO A 1 1188 ? 29.375 -20.465 11.069 1.00 80.25 1188 PRO A C 1
ATOM 9705 O O . PRO A 1 1188 ? 29.314 -19.397 10.452 1.00 80.25 1188 PRO A O 1
ATOM 9708 N N . ARG A 1 1189 ? 28.285 -21.178 11.342 1.00 85.06 1189 ARG A N 1
ATOM 9709 C CA . ARG A 1 1189 ? 26.941 -20.766 10.939 1.00 85.06 1189 ARG A CA 1
ATOM 9710 C C . ARG A 1 1189 ? 26.196 -20.162 12.111 1.00 85.06 1189 ARG A C 1
ATOM 9712 O O . ARG A 1 1189 ? 26.207 -20.713 13.205 1.00 85.06 1189 ARG A O 1
ATOM 9719 N N . LEU A 1 1190 ? 25.536 -19.039 11.861 1.00 86.19 1190 LEU A N 1
ATOM 9720 C CA . LEU A 1 1190 ? 24.751 -18.335 12.865 1.00 86.19 1190 LEU A CA 1
ATOM 9721 C C . LEU A 1 1190 ? 23.300 -18.801 12.790 1.00 86.19 1190 LEU A C 1
ATOM 9723 O O . LEU A 1 1190 ? 22.667 -18.685 11.740 1.00 86.19 1190 LEU A O 1
ATOM 9727 N N . LEU A 1 1191 ? 22.765 -19.296 13.897 1.00 88.00 1191 LEU A N 1
ATOM 9728 C CA . LEU A 1 1191 ? 21.358 -19.638 14.045 1.00 88.00 1191 LEU A CA 1
ATOM 9729 C C . LEU A 1 1191 ? 20.756 -18.728 15.113 1.00 88.00 1191 LEU A C 1
ATOM 9731 O O . LEU A 1 1191 ? 21.297 -18.609 16.211 1.00 88.00 1191 LEU A O 1
ATOM 9735 N N . LYS A 1 1192 ? 19.644 -18.066 14.788 1.00 90.00 1192 LYS A N 1
ATOM 9736 C CA . LYS A 1 1192 ? 18.947 -17.206 15.745 1.00 90.00 1192 LYS A CA 1
ATOM 9737 C C . LYS A 1 1192 ? 17.836 -18.003 16.403 1.00 90.00 1192 LYS A C 1
ATOM 9739 O O . LYS A 1 1192 ? 17.041 -18.638 15.716 1.00 90.00 1192 LYS A O 1
ATOM 9744 N N . VAL A 1 1193 ? 17.774 -17.953 17.723 1.00 90.06 1193 VAL A N 1
ATOM 9745 C CA . VAL A 1 1193 ? 16.795 -18.680 18.533 1.00 90.06 1193 VAL A CA 1
ATOM 9746 C C . VAL A 1 1193 ? 16.183 -17.739 19.559 1.00 90.06 1193 VAL A C 1
ATOM 9748 O O . VAL A 1 1193 ? 16.827 -16.788 20.001 1.00 90.06 1193 VAL A O 1
ATOM 9751 N N . TYR A 1 1194 ? 14.932 -17.971 19.926 1.00 89.12 1194 TYR A N 1
ATOM 9752 C CA . TYR A 1 1194 ? 14.247 -17.196 20.957 1.00 89.12 1194 TYR A CA 1
ATOM 9753 C C . TYR A 1 1194 ? 13.425 -18.121 21.843 1.00 89.12 1194 TYR A C 1
ATOM 9755 O O . TYR A 1 1194 ? 13.017 -19.197 21.407 1.00 89.12 1194 TYR A O 1
ATOM 9763 N N . GLN A 1 1195 ? 13.204 -17.697 23.082 1.00 87.69 1195 GLN A N 1
ATOM 9764 C CA . GLN A 1 1195 ? 12.265 -18.352 23.980 1.00 87.69 1195 GLN A CA 1
ATOM 9765 C C . GLN A 1 1195 ? 10.904 -17.675 23.826 1.00 87.69 1195 GLN A C 1
ATOM 9767 O O . GLN A 1 1195 ? 10.813 -16.453 23.958 1.00 87.69 1195 GLN A O 1
ATOM 9772 N N . ASP A 1 1196 ? 9.869 -18.445 23.511 1.00 83.88 1196 ASP A N 1
ATOM 9773 C CA . ASP A 1 1196 ? 8.517 -17.913 23.373 1.00 83.88 1196 ASP A CA 1
ATOM 9774 C C . ASP A 1 1196 ? 7.941 -17.568 24.762 1.00 83.88 1196 ASP A C 1
ATOM 9776 O O . ASP A 1 1196 ? 8.065 -18.363 25.697 1.00 83.88 1196 ASP A O 1
ATOM 9780 N N . PRO A 1 1197 ? 7.341 -16.379 24.945 1.00 76.62 1197 PRO A N 1
ATOM 9781 C CA . PRO A 1 1197 ? 6.872 -15.938 26.256 1.00 76.62 1197 PRO A CA 1
ATOM 9782 C C . PRO A 1 1197 ? 5.629 -16.688 26.763 1.00 76.62 1197 PRO A C 1
ATOM 9784 O O . PRO A 1 1197 ? 5.315 -16.572 27.951 1.00 76.62 1197 PRO A O 1
ATOM 9787 N N . PHE A 1 1198 ? 4.912 -17.430 25.908 1.00 73.50 1198 PHE A N 1
ATOM 9788 C CA . PHE A 1 1198 ? 3.662 -18.103 26.276 1.00 73.50 1198 PHE A CA 1
ATOM 9789 C C . PHE A 1 1198 ? 3.859 -19.554 26.702 1.00 73.50 1198 PHE A C 1
ATOM 9791 O O . PHE A 1 1198 ? 3.166 -20.006 27.614 1.00 73.50 1198 PHE A O 1
ATOM 9798 N N . ASP A 1 1199 ? 4.768 -20.288 26.063 1.00 77.00 1199 ASP A N 1
ATOM 9799 C CA . ASP A 1 1199 ? 5.051 -21.684 26.419 1.00 77.00 1199 ASP A CA 1
ATOM 9800 C C . ASP A 1 1199 ? 6.441 -21.901 27.030 1.00 77.00 1199 ASP A C 1
ATOM 9802 O O . ASP A 1 1199 ? 6.710 -22.985 27.544 1.00 77.00 1199 ASP A O 1
ATOM 9806 N N . TYR A 1 1200 ? 7.285 -20.863 27.054 1.00 77.00 1200 TYR A N 1
ATOM 9807 C CA . TYR A 1 1200 ? 8.659 -20.898 27.557 1.00 77.00 1200 TYR A CA 1
ATOM 9808 C C . TYR A 1 1200 ? 9.568 -21.899 26.828 1.00 77.00 1200 TYR A C 1
ATOM 9810 O O . TYR A 1 1200 ? 10.664 -22.201 27.313 1.00 77.00 1200 TYR A O 1
ATOM 9818 N N . GLU A 1 1201 ? 9.158 -22.370 25.653 1.00 83.25 1201 GLU A N 1
ATOM 9819 C CA . GLU A 1 1201 ? 9.938 -23.256 24.800 1.00 83.25 1201 GLU A CA 1
ATOM 9820 C C . GLU A 1 1201 ? 10.838 -22.446 23.859 1.00 83.25 1201 GLU A C 1
ATOM 9822 O O . GLU A 1 1201 ? 10.615 -21.261 23.586 1.00 83.25 1201 GLU A O 1
ATOM 9827 N N . TRP A 1 1202 ? 11.897 -23.086 23.367 1.00 87.88 1202 TRP A N 1
ATOM 9828 C CA . TRP A 1 1202 ? 12.842 -22.463 22.444 1.00 87.88 1202 TRP A CA 1
ATOM 9829 C C . TRP A 1 1202 ? 12.479 -22.762 20.991 1.00 87.88 1202 TRP A C 1
ATOM 9831 O O . TRP A 1 1202 ? 12.265 -23.914 20.620 1.00 87.88 1202 TRP A O 1
ATOM 9841 N N . TYR A 1 1203 ? 12.497 -21.722 20.160 1.00 91.12 1203 TYR A N 1
ATOM 9842 C CA . TYR A 1 1203 ? 12.153 -21.776 18.741 1.00 91.12 1203 TYR A CA 1
ATOM 9843 C C . TYR A 1 1203 ? 13.235 -21.131 17.873 1.00 91.12 1203 TYR A C 1
ATOM 9845 O O . TYR A 1 1203 ? 13.973 -20.243 18.311 1.00 91.12 1203 TYR A O 1
ATOM 9853 N N . ILE A 1 1204 ? 13.313 -21.554 16.611 1.00 91.12 1204 ILE A N 1
ATOM 9854 C CA . ILE A 1 1204 ? 14.161 -20.920 15.596 1.00 91.12 1204 ILE A CA 1
ATOM 9855 C C . ILE A 1 1204 ? 13.505 -19.612 15.147 1.00 91.12 1204 ILE A C 1
ATOM 9857 O O . ILE A 1 1204 ? 12.346 -19.584 14.737 1.00 91.12 1204 ILE A O 1
ATOM 9861 N N . PHE A 1 1205 ? 14.258 -18.515 15.194 1.00 86.62 1205 PHE A N 1
ATOM 9862 C CA . PHE A 1 1205 ? 13.762 -17.188 14.849 1.00 86.62 1205 PHE A CA 1
ATOM 9863 C C . PHE A 1 1205 ? 13.836 -16.919 13.338 1.00 86.62 1205 PHE A C 1
ATOM 9865 O O . PHE A 1 1205 ? 14.930 -16.920 12.761 1.00 86.62 1205 PHE A O 1
ATOM 9872 N N . SER A 1 1206 ? 12.702 -16.556 12.724 1.00 79.88 1206 SER A N 1
ATOM 9873 C CA . SER A 1 1206 ? 12.626 -16.004 11.357 1.00 79.88 1206 SER A CA 1
ATOM 9874 C C . SER A 1 1206 ? 13.319 -16.896 10.299 1.00 79.88 1206 SER A C 1
ATOM 9876 O O . SER A 1 1206 ? 13.393 -18.112 10.442 1.00 79.88 1206 SER A O 1
ATOM 9878 N N . ASP A 1 1207 ? 13.863 -16.299 9.239 1.00 78.44 1207 ASP A N 1
ATOM 9879 C CA . ASP A 1 1207 ? 14.585 -16.953 8.139 1.00 78.44 1207 ASP A CA 1
ATOM 9880 C C . ASP A 1 1207 ? 15.952 -17.554 8.534 1.00 78.44 1207 ASP A C 1
ATOM 9882 O O . ASP A 1 1207 ? 16.691 -18.033 7.669 1.00 78.44 1207 ASP A O 1
ATOM 9886 N N . SER A 1 1208 ? 16.324 -17.547 9.822 1.00 79.31 1208 SER A N 1
ATOM 9887 C CA . SER A 1 1208 ? 17.650 -18.008 10.262 1.00 79.31 1208 SER A CA 1
ATOM 9888 C C . SER A 1 1208 ? 17.884 -19.503 10.043 1.00 79.31 1208 SER A C 1
ATOM 9890 O O . SER A 1 1208 ? 19.034 -19.917 9.931 1.00 79.31 1208 SER A O 1
ATOM 9892 N N . TRP A 1 1209 ? 16.827 -20.303 9.866 1.00 78.31 1209 TRP A N 1
ATOM 9893 C CA . TRP A 1 1209 ? 16.947 -21.707 9.467 1.00 78.31 1209 TRP A CA 1
ATOM 9894 C C . TRP A 1 1209 ? 17.734 -21.866 8.150 1.00 78.31 1209 TRP A C 1
ATOM 9896 O O . TRP A 1 1209 ? 18.480 -22.833 7.983 1.00 78.31 1209 TRP A O 1
ATOM 9906 N N . LYS A 1 1210 ? 17.680 -20.884 7.238 1.00 80.25 1210 LYS A N 1
ATOM 9907 C CA . LYS A 1 1210 ? 18.400 -20.926 5.953 1.00 80.25 1210 LYS A CA 1
ATOM 9908 C C . LYS A 1 1210 ? 19.926 -20.921 6.106 1.00 80.25 1210 LYS A C 1
ATOM 9910 O O . LYS A 1 1210 ? 20.624 -21.301 5.173 1.00 80.25 1210 LYS A O 1
ATOM 9915 N N . SER A 1 1211 ? 20.477 -20.514 7.250 1.00 79.31 1211 SER A N 1
ATOM 9916 C CA . SER A 1 1211 ? 21.932 -20.392 7.414 1.00 79.31 1211 SER A CA 1
ATOM 9917 C C . SER A 1 1211 ? 22.660 -21.742 7.470 1.00 79.31 1211 SER A C 1
ATOM 9919 O O . SER A 1 1211 ? 23.812 -21.827 7.044 1.00 79.31 1211 SER A O 1
ATOM 9921 N N . LEU A 1 1212 ? 21.999 -22.804 7.954 1.00 81.81 1212 LEU A N 1
ATOM 9922 C CA . LEU A 1 1212 ? 22.614 -24.132 8.098 1.00 81.81 1212 LEU A CA 1
ATOM 9923 C C . LEU A 1 1212 ? 22.587 -24.974 6.809 1.00 81.81 1212 LEU A C 1
ATOM 9925 O O . LEU A 1 1212 ? 23.205 -26.030 6.742 1.00 81.81 1212 LEU A O 1
ATOM 9929 N N . ILE A 1 1213 ? 21.876 -24.528 5.772 1.00 81.25 1213 ILE A N 1
ATOM 9930 C CA . ILE A 1 1213 ? 21.715 -25.290 4.518 1.00 81.25 1213 ILE A CA 1
ATOM 9931 C C . ILE A 1 1213 ? 22.661 -24.820 3.393 1.00 81.25 1213 ILE A C 1
ATOM 9933 O O . ILE A 1 1213 ? 22.682 -25.397 2.298 1.00 81.25 1213 ILE A O 1
ATOM 9937 N N . LEU A 1 1214 ? 23.451 -23.772 3.655 1.00 78.31 1214 LEU A N 1
ATOM 9938 C CA . LEU A 1 1214 ? 24.342 -23.128 2.688 1.00 78.31 1214 LEU A CA 1
ATOM 9939 C C . LEU A 1 1214 ? 25.784 -23.655 2.790 1.00 78.31 1214 LEU A C 1
ATOM 9941 O O . LEU A 1 1214 ? 26.317 -23.854 3.883 1.00 78.31 1214 LEU A O 1
ATOM 9945 N N . ASP A 1 1215 ? 26.407 -23.850 1.626 1.00 74.38 1215 ASP A N 1
ATOM 9946 C CA . ASP A 1 1215 ? 27.837 -24.130 1.413 1.00 74.38 1215 ASP A CA 1
ATOM 9947 C C . ASP A 1 1215 ? 28.453 -25.235 2.294 1.00 74.38 1215 ASP A C 1
ATOM 9949 O O . ASP A 1 1215 ? 29.525 -25.055 2.869 1.00 74.38 1215 ASP A O 1
ATOM 9953 N N . ILE A 1 1216 ? 27.773 -26.384 2.411 1.00 81.00 1216 ILE A N 1
ATOM 9954 C CA . ILE A 1 1216 ? 28.342 -27.606 3.002 1.00 81.00 1216 ILE A CA 1
ATOM 9955 C C . ILE A 1 1216 ? 29.032 -28.433 1.913 1.00 81.00 1216 ILE A C 1
ATOM 9957 O O . ILE A 1 1216 ? 28.417 -28.782 0.898 1.00 81.00 1216 ILE A O 1
ATOM 9961 N N . ARG A 1 1217 ? 30.309 -28.759 2.137 1.00 80.12 1217 ARG A N 1
ATOM 9962 C CA . ARG A 1 1217 ? 31.147 -29.581 1.252 1.00 80.12 1217 ARG A CA 1
ATOM 9963 C C . ARG A 1 1217 ? 30.506 -30.951 0.995 1.00 80.12 1217 ARG A C 1
ATOM 9965 O O . ARG A 1 1217 ? 29.834 -31.500 1.860 1.00 80.12 1217 ARG A O 1
ATOM 9972 N N . LYS A 1 1218 ? 30.699 -31.528 -0.187 1.00 81.62 1218 LYS A N 1
ATOM 9973 C CA . LYS A 1 1218 ? 30.242 -32.899 -0.474 1.00 81.62 1218 LYS A CA 1
ATOM 9974 C C . LYS A 1 1218 ? 31.122 -33.936 0.251 1.00 81.62 1218 LYS A C 1
ATOM 9976 O O . LYS A 1 1218 ? 32.283 -33.620 0.513 1.00 81.62 1218 LYS A O 1
ATOM 9981 N N . PRO A 1 1219 ? 30.604 -35.141 0.554 1.00 79.75 1219 PRO A N 1
ATOM 9982 C CA . PRO A 1 1219 ? 31.404 -36.291 0.967 1.00 79.75 1219 PRO A CA 1
ATOM 9983 C C . PRO A 1 1219 ? 32.539 -36.509 -0.042 1.00 79.75 1219 PRO A C 1
ATOM 9985 O O . PRO A 1 1219 ? 32.298 -36.470 -1.252 1.00 79.75 1219 PRO A O 1
ATOM 9988 N N . GLN A 1 1220 ? 33.768 -36.686 0.433 1.00 72.62 1220 GLN A N 1
ATOM 9989 C CA . GLN A 1 1220 ? 34.885 -37.150 -0.385 1.00 72.62 1220 GLN A CA 1
ATOM 9990 C C . GLN A 1 1220 ? 34.766 -38.675 -0.476 1.00 72.62 1220 GLN A C 1
ATOM 9992 O O . GLN A 1 1220 ? 35.180 -39.391 0.436 1.00 72.62 1220 GLN A O 1
ATOM 9997 N N . ASN A 1 1221 ? 34.120 -39.157 -1.541 1.00 51.53 1221 ASN A N 1
ATOM 9998 C CA . ASN A 1 1221 ? 34.110 -40.583 -1.873 1.00 51.53 1221 ASN A CA 1
ATOM 9999 C C . ASN A 1 1221 ? 35.520 -41.089 -2.167 1.00 51.53 1221 ASN A C 1
ATOM 10001 O O . ASN A 1 1221 ? 36.206 -40.437 -2.988 1.00 51.53 1221 ASN A O 1
#

Sequence (1221 aa):
MSMITNDIKYLVTPTVSNEWESRYDTKLENGKEKITEEKIQKFIVRWTMRNTEGEYYLPNTAEQLSWIDRSDDNTGRFLVAALFFCTLITYTPSNEKNFDEMMKVLVDSPTAKKYNKNYSPFSSQNFKLNLRKRNDGIEKYKYLGKAYFKGASPKNQYTPEYPPSVVLEDDKHQEKSNSYGGTELIIYKVKINFAGADSERRLSVYKDKEDGQWYIYGDSFMGFVVDIKRPCISFEEALPFFKKVVYTYNEQPIVNLTEIRRRNTQDSNNYYNDFEKPLMQAQVIFTNINNENIFPDTADKLAKIDRSGPYGDLRNDKGRFITVAAYFAALKTWTPEKANEVNKMMTLLCESPTSKVLDRQVFNAFDKSFMKDNLSKSLIKNTPKYKYLGNSYFDGATPYNEYQPRMSLSVTLEDYVYDGVWSNDYQTTIYRIVSRFEGADNARSISVYQDPFDCQWYIHGDSYKAFISDVKNPILSEQSVVEMYKKKYNCYAKEISYNGADQPSINVQEVDRQYSQKDNEGRIMNYPVKIPQAYVTFNNNGKEVLPQNLNDLKKIYRGGDYELAKTGIIKNDKFNNLGRFTTVATYIAALKKINKNNPKEAYDMIEYLCTSPTSCALGSSVFNNHSQKFIKDNVIDKEIIPNHPKYEYLGNSYFNGANRYNNYTPKLPLTVIIEDYVYDGNWSDNYNTYIYTMVLRFYGSDTPRHINIYQDQYDHQWYIFSDSWKSLCVDIKKPMIQPTTPPKYSYYSYNPMDQPIINSEEVDGRYVVYNEKTGEEEIKYGKFVQKRISFPNNLPYNASDLYKISRQGPPVIKDNQYRNVSNLDMDNGRFLVAALYVATLNAWTPNTANEVDAMMKILCESPTSQALGSEIYNNHSSQAMRMSMNQNEKYKYLGPSYMEGATPCNGYKMIEPKTIIVKDYVYDGSWSDNYESKIYTMVVQSGGADTPRLLKVYQDPFDFEWYIFSDSWKSLMLDIRKPMLNLPINPRNDYNINEQPNIISEEIDGKYVVYNERTGQNEIRNGKFIQKRITFQNKLPSRASEIFKISRQGPPVQKDNQNRNISNLDMDNGRFLVAALYIATLKAWTPNTASEVDAMMKILCESPTSKALGTEVYNNHGKQAMKISMQQNQKYEYLGSSYLDGTSPENNYKTNGTTITIKDYAYDGIWSNNYESKIYTVVVQSSGADNPRLLKVYQDPFDYEWYIFSDSWKSLILDIRKPQN

Radius of gyration: 43.96 Å; Cα contacts (8 Å, |Δi|>4): 2342; chains: 1; bounding box: 106×85×124 Å

Nearest PDB structures (foldseek):
  1vko-assembly1_A  TM=5.118E-01  e=9.664E+00  Caenorhabditis elegans
  1la2-assembly1_C  TM=3.099E-01  e=2.668E+00  Saccharomyces cerevisiae
  1p1k-assembly1_B-2  TM=3.419E-01  e=3.790E+00  Saccharomyces cerevisiae
  1p1h-assembly1_D  TM=3.171E-01  e=7.355E+00  Saccharomyces cerevisiae

Organism: NCBI:txid1754192